Protein 2N0M (pdb70)

Foldseek 3Di:
DALPAQEEEWEDEQVLEIPDQEAEAHLNHAKHKYKYHYQYQFDLLVRKWKKWKFAPVCVVVQLVQQQVCPVWASGDVPCDRTQWMWGIDHHGDMTMIMGGLVVLVPHWMKMFTSHVVSRVPYIHTYHYDD

Structure (mmCIF, N/CA/C/O backbone):
data_2N0M
#
_entry.id   2N0M
#
loop_
_entity.id
_entity.type
_entity.pdbx_description
1 polymer 'Lipid modified azurin protein'
2 non-polymer 'COPPER (I) ION'
#
loop_
_atom_site.group_PDB
_atom_site.id
_atom_site.type_symbol
_atom_site.label_atom_id
_atom_site.label_alt_id
_atom_site.label_comp_id
_atom_site.label_asym_id
_atom_site.label_entity_id
_atom_site.label_seq_id
_atom_site.pdbx_PDB_ins_code
_atom_site.Cartn_x
_atom_site.Cartn_y
_atom_site.Cartn_z
_atom_site.occupancy
_atom_site.B_iso_or_equiv
_atom_site.auth_seq_id
_atom_site.auth_comp_id
_atom_site.auth_asym_id
_atom_site.auth_atom_id
_atom_site.pdbx_PDB_model_num
ATOM 1 N N . ALA A 1 1 ? 16.312 13.477 -3.851 1.00 2.91 1 ALA A N 1
ATOM 2 C CA . ALA A 1 1 ? 16.136 13.382 -2.385 1.00 2.57 1 ALA A CA 1
ATOM 3 C C . ALA A 1 1 ? 16.177 11.926 -1.947 1.00 1.99 1 ALA A C 1
ATOM 4 O O . ALA A 1 1 ? 15.310 11.134 -2.321 1.00 2.38 1 ALA A O 1
ATOM 13 N N . THR A 1 2 ? 17.185 11.574 -1.163 1.00 1.76 2 THR A N 1
ATOM 14 C CA . THR A 1 2 ? 17.358 10.200 -0.723 1.00 1.96 2 THR A CA 1
ATOM 15 C C . THR A 1 2 ? 17.734 10.130 0.756 1.00 1.89 2 THR A C 1
ATOM 16 O O . THR A 1 2 ? 17.293 9.234 1.481 1.00 2.41 2 THR A O 1
ATOM 27 N N . ALA A 1 3 ? 18.535 11.084 1.208 1.00 1.90 3 ALA A N 1
ATOM 28 C CA . ALA A 1 3 ? 19.006 11.093 2.588 1.00 2.01 3 ALA A CA 1
ATOM 29 C C . ALA A 1 3 ? 18.139 11.995 3.460 1.00 1.85 3 ALA A C 1
ATOM 30 O O . ALA A 1 3 ? 18.557 12.425 4.535 1.00 2.22 3 ALA A O 1
ATOM 37 N N . GLY A 1 4 ? 16.930 12.280 2.995 1.00 1.52 4 GLY A N 1
ATOM 38 C CA . GLY A 1 4 ? 16.035 13.132 3.747 1.00 1.51 4 GLY A CA 1
ATOM 39 C C . GLY A 1 4 ? 14.588 12.722 3.591 1.00 1.33 4 GLY A C 1
ATOM 40 O O . GLY A 1 4 ? 13.713 13.571 3.411 1.00 1.56 4 GLY A O 1
ATOM 44 N N . ASN A 1 5 ? 14.331 11.423 3.659 1.00 1.15 5 ASN A N 1
ATOM 45 C CA . ASN A 1 5 ? 12.983 10.904 3.490 1.00 0.97 5 ASN A CA 1
ATOM 46 C C . ASN A 1 5 ? 12.863 9.487 4.044 1.00 0.71 5 ASN A C 1
ATOM 47 O O . ASN A 1 5 ? 13.144 8.504 3.362 1.00 0.69 5 ASN A O 1
ATOM 58 N N . CYS A 1 6 ? 12.455 9.394 5.299 1.00 0.62 6 CYS A N 1
ATOM 59 C CA . CYS A 1 6 ? 12.236 8.104 5.938 1.00 0.41 6 CYS A CA 1
ATOM 60 C C . CYS A 1 6 ? 10.745 7.815 6.033 1.00 0.34 6 CYS A C 1
ATOM 61 O O . CYS A 1 6 ? 10.321 6.802 6.598 1.00 0.34 6 CYS A O 1
ATOM 68 N N . ALA A 1 7 ? 9.953 8.716 5.473 1.00 0.32 7 ALA A N 1
ATOM 69 C CA . ALA A 1 7 ? 8.511 8.575 5.463 1.00 0.27 7 ALA A CA 1
ATOM 70 C C . ALA A 1 7 ? 7.921 9.241 4.230 1.00 0.25 7 ALA A C 1
ATOM 71 O O . ALA A 1 7 ? 8.532 10.137 3.643 1.00 0.31 7 ALA A O 1
ATOM 78 N N . ALA A 1 8 ? 6.744 8.787 3.836 1.00 0.22 8 ALA A N 1
ATOM 79 C CA . ALA A 1 8 ? 6.040 9.351 2.699 1.00 0.22 8 ALA A CA 1
ATOM 80 C C . ALA A 1 8 ? 4.547 9.400 2.983 1.00 0.19 8 ALA A C 1
ATOM 81 O O . ALA A 1 8 ? 4.040 8.645 3.814 1.00 0.20 8 ALA A O 1
ATOM 88 N N . THR A 1 9 ? 3.846 10.287 2.300 1.00 0.23 9 THR A N 1
ATOM 89 C CA . THR A 1 9 ? 2.414 10.427 2.481 1.00 0.23 9 THR A CA 1
ATOM 90 C C . THR A 1 9 ? 1.688 10.320 1.144 1.00 0.23 9 THR A C 1
ATOM 91 O O . THR A 1 9 ? 1.974 11.065 0.205 1.00 0.29 9 THR A O 1
ATOM 102 N N . VAL A 1 10 ? 0.758 9.385 1.068 1.00 0.21 10 VAL A N 1
ATOM 103 C CA . VAL A 1 10 ? -0.018 9.164 -0.138 1.00 0.22 10 VAL A CA 1
ATOM 104 C C . VAL A 1 10 ? -1.465 9.580 0.093 1.00 0.22 10 VAL A C 1
ATOM 105 O O . VAL A 1 10 ? -2.048 9.272 1.131 1.00 0.26 10 VAL A O 1
ATOM 118 N N . GLU A 1 11 ? -2.034 10.286 -0.867 1.00 0.23 11 GLU A N 1
ATOM 119 C CA . GLU A 1 11 ? -3.402 10.760 -0.747 1.00 0.25 11 GLU A CA 1
ATOM 120 C C . GLU A 1 11 ? -4.308 10.018 -1.716 1.00 0.23 11 GLU A C 1
ATOM 121 O O . GLU A 1 11 ? -4.036 9.963 -2.918 1.00 0.29 11 GLU A O 1
ATOM 133 N N . SER A 1 12 ? -5.380 9.454 -1.189 1.00 0.22 12 SER A N 1
ATOM 134 C CA . SER A 1 12 ? -6.347 8.742 -2.001 1.00 0.21 12 SER A CA 1
ATOM 135 C C . SER A 1 12 ? -7.733 9.351 -1.813 1.00 0.20 12 SER A C 1
ATOM 136 O O . SER A 1 12 ? -8.118 9.713 -0.701 1.00 0.23 12 SER A O 1
ATOM 144 N N . ASN A 1 13 ? -8.479 9.479 -2.893 1.00 0.19 13 ASN A N 1
ATOM 145 C CA . ASN A 1 13 ? -9.807 10.069 -2.827 1.00 0.24 13 ASN A CA 1
ATOM 146 C C . ASN A 1 13 ? -10.841 9.099 -3.382 1.00 0.24 13 ASN A C 1
ATOM 147 O O . ASN A 1 13 ? -10.497 8.008 -3.838 1.00 0.19 13 ASN A O 1
ATOM 158 N N . ASP A 1 14 ? -12.106 9.490 -3.343 1.00 0.43 14 ASP A N 1
ATOM 159 C CA . ASP A 1 14 ? -13.179 8.632 -3.830 1.00 0.51 14 ASP A CA 1
ATOM 160 C C . ASP A 1 14 ? -13.459 8.898 -5.301 1.00 0.43 14 ASP A C 1
ATOM 161 O O . ASP A 1 14 ? -14.571 8.685 -5.790 1.00 0.48 14 ASP A O 1
ATOM 170 N N . ASN A 1 15 ? -12.428 9.358 -6.000 1.00 0.45 15 ASN A N 1
ATOM 171 C CA . ASN A 1 15 ? -12.468 9.499 -7.448 1.00 0.48 15 ASN A CA 1
ATOM 172 C C . ASN A 1 15 ? -11.614 8.393 -8.064 1.00 0.41 15 ASN A C 1
ATOM 173 O O . ASN A 1 15 ? -11.331 8.380 -9.261 1.00 0.47 15 ASN A O 1
ATOM 184 N N . MET A 1 16 ? -11.210 7.464 -7.192 1.00 0.36 16 MET A N 1
ATOM 185 C CA . MET A 1 16 ? -10.461 6.265 -7.570 1.00 0.39 16 MET A CA 1
ATOM 186 C C . MET A 1 16 ? -9.085 6.608 -8.129 1.00 0.38 16 MET A C 1
ATOM 187 O O . MET A 1 16 ? -8.794 6.333 -9.295 1.00 0.54 16 MET A O 1
ATOM 201 N N . GLN A 1 17 ? -8.229 7.189 -7.296 1.00 0.28 17 GLN A N 1
ATOM 202 C CA . GLN A 1 17 ? -6.889 7.550 -7.734 1.00 0.33 17 GLN A CA 1
ATOM 203 C C . GLN A 1 17 ? -5.939 7.735 -6.553 1.00 0.28 17 GLN A C 1
ATOM 204 O O . GLN A 1 17 ? -6.368 8.011 -5.427 1.00 0.40 17 GLN A O 1
ATOM 218 N N . PHE A 1 18 ? -4.655 7.561 -6.829 1.00 0.30 18 PHE A N 1
ATOM 219 C CA . PHE A 1 18 ? -3.590 7.899 -5.894 1.00 0.27 18 PHE A CA 1
ATOM 220 C C . PHE A 1 18 ? -2.863 9.137 -6.409 1.00 0.33 18 PHE A C 1
ATOM 221 O O . PHE A 1 18 ? -2.817 9.370 -7.616 1.00 0.44 18 PHE A O 1
ATOM 238 N N . ASN A 1 19 ? -2.288 9.927 -5.504 1.00 0.35 19 ASN A N 1
ATOM 239 C CA . ASN A 1 19 ? -1.564 11.133 -5.907 1.00 0.49 19 ASN A CA 1
ATOM 240 C C . ASN A 1 19 ? -0.147 10.802 -6.361 1.00 0.36 19 ASN A C 1
ATOM 241 O O . ASN A 1 19 ? 0.639 11.696 -6.675 1.00 0.45 19 ASN A O 1
ATOM 252 N N . THR A 1 20 ? 0.179 9.519 -6.381 1.00 0.36 20 THR A N 1
ATOM 253 C CA . THR A 1 20 ? 1.471 9.066 -6.855 1.00 0.33 20 THR A CA 1
ATOM 254 C C . THR A 1 20 ? 1.382 7.609 -7.294 1.00 0.24 20 THR A C 1
ATOM 255 O O . THR A 1 20 ? 0.658 6.813 -6.694 1.00 0.32 20 THR A O 1
ATOM 266 N N . LYS A 1 21 ? 2.094 7.273 -8.357 1.00 0.23 21 LYS A N 1
ATOM 267 C CA . LYS A 1 21 ? 2.103 5.911 -8.864 1.00 0.31 21 LYS A CA 1
ATOM 268 C C . LYS A 1 21 ? 3.500 5.316 -8.705 1.00 0.23 21 LYS A C 1
ATOM 269 O O . LYS A 1 21 ? 3.776 4.196 -9.141 1.00 0.28 21 LYS A O 1
ATOM 288 N N . ASP A 1 22 ? 4.376 6.083 -8.068 1.00 0.20 22 ASP A N 1
ATOM 289 C CA . ASP A 1 22 ? 5.762 5.674 -7.858 1.00 0.22 22 ASP A CA 1
ATOM 290 C C . ASP A 1 22 ? 6.215 6.035 -6.450 1.00 0.20 22 ASP A C 1
ATOM 291 O O . ASP A 1 22 ? 6.102 7.187 -6.030 1.00 0.24 22 ASP A O 1
ATOM 300 N N . ILE A 1 23 ? 6.702 5.047 -5.716 1.00 0.19 23 ILE A N 1
ATOM 301 C CA . ILE A 1 23 ? 7.253 5.278 -4.391 1.00 0.21 23 ILE A CA 1
ATOM 302 C C . ILE A 1 23 ? 8.662 4.719 -4.316 1.00 0.27 23 ILE A C 1
ATOM 303 O O . ILE A 1 23 ? 8.890 3.531 -4.544 1.00 0.32 23 ILE A O 1
ATOM 319 N N . GLN A 1 24 ? 9.606 5.586 -4.018 1.00 0.34 24 GLN A N 1
ATOM 320 C CA . GLN A 1 24 ? 10.999 5.197 -3.961 1.00 0.41 24 GLN A CA 1
ATOM 321 C C . GLN A 1 24 ? 11.476 5.153 -2.522 1.00 0.35 24 GLN A C 1
ATOM 322 O O . GLN A 1 24 ? 11.531 6.177 -1.837 1.00 0.39 24 GLN A O 1
ATOM 336 N N . VAL A 1 25 ? 11.808 3.960 -2.072 1.00 0.31 25 VAL A N 1
ATOM 337 C CA . VAL A 1 25 ? 12.223 3.747 -0.700 1.00 0.25 25 VAL A CA 1
ATOM 338 C C . VAL A 1 25 ? 13.736 3.813 -0.593 1.00 0.26 25 VAL A C 1
ATOM 339 O O . VAL A 1 25 ? 14.452 3.104 -1.300 1.00 0.30 25 VAL A O 1
ATOM 352 N N . SER A 1 26 ? 14.211 4.675 0.283 1.00 0.27 26 SER A N 1
ATOM 353 C CA . SER A 1 26 ? 15.633 4.876 0.460 1.00 0.29 26 SER A CA 1
ATOM 354 C C . SER A 1 26 ? 16.225 3.795 1.356 1.00 0.26 26 SER A C 1
ATOM 355 O O . SER A 1 26 ? 15.727 3.542 2.455 1.00 0.25 26 SER A O 1
ATOM 363 N N . LYS A 1 27 ? 17.292 3.165 0.880 1.00 0.32 27 LYS A N 1
ATOM 364 C CA . LYS A 1 27 ? 18.002 2.162 1.663 1.00 0.36 27 LYS A CA 1
ATOM 365 C C . LYS A 1 27 ? 18.859 2.829 2.738 1.00 0.42 27 LYS A C 1
ATOM 366 O O . LYS A 1 27 ? 19.517 2.157 3.530 1.00 0.54 27 LYS A O 1
ATOM 385 N N . ALA A 1 28 ? 18.844 4.158 2.753 1.00 0.44 28 ALA A N 1
ATOM 386 C CA . ALA A 1 28 ? 19.542 4.924 3.776 1.00 0.53 28 ALA A CA 1
ATOM 387 C C . ALA A 1 28 ? 18.716 4.974 5.052 1.00 0.49 28 ALA A C 1
ATOM 388 O O . ALA A 1 28 ? 19.162 5.482 6.081 1.00 0.63 28 ALA A O 1
ATOM 395 N N . CYS A 1 29 ? 17.509 4.441 4.972 1.00 0.37 29 CYS A N 1
ATOM 396 C CA . CYS A 1 29 ? 16.598 4.427 6.100 1.00 0.40 29 CYS A CA 1
ATOM 397 C C . CYS A 1 29 ? 16.544 3.036 6.713 1.00 0.40 29 CYS A C 1
ATOM 398 O O . CYS A 1 29 ? 16.553 2.030 5.999 1.00 0.40 29 CYS A O 1
ATOM 405 N N . LYS A 1 30 ? 16.507 2.984 8.039 1.00 0.49 30 LYS A N 1
ATOM 406 C CA . LYS A 1 30 ? 16.361 1.722 8.749 1.00 0.59 30 LYS A CA 1
ATOM 407 C C . LYS A 1 30 ? 14.958 1.178 8.534 1.00 0.51 30 LYS A C 1
ATOM 408 O O . LYS A 1 30 ? 14.770 0.000 8.235 1.00 0.52 30 LYS A O 1
ATOM 427 N N . GLU A 1 31 ? 13.980 2.057 8.683 1.00 0.51 31 GLU A N 1
ATOM 428 C CA . GLU A 1 31 ? 12.590 1.727 8.438 1.00 0.52 31 GLU A CA 1
ATOM 429 C C . GLU A 1 31 ? 11.938 2.861 7.659 1.00 0.42 31 GLU A C 1
ATOM 430 O O . GLU A 1 31 ? 12.344 4.019 7.780 1.00 0.44 31 GLU A O 1
ATOM 442 N N . PHE A 1 32 ? 10.952 2.533 6.846 1.00 0.36 32 PHE A N 1
ATOM 443 C CA . PHE A 1 32 ? 10.279 3.533 6.039 1.00 0.30 32 PHE A CA 1
ATOM 444 C C . PHE A 1 32 ? 8.795 3.561 6.377 1.00 0.25 32 PHE A C 1
ATOM 445 O O . PHE A 1 32 ? 8.133 2.520 6.384 1.00 0.29 32 PHE A O 1
ATOM 462 N N . THR A 1 33 ? 8.284 4.745 6.672 1.00 0.21 33 THR A N 1
ATOM 463 C CA . THR A 1 33 ? 6.888 4.904 7.040 1.00 0.19 33 THR A CA 1
ATOM 464 C C . THR A 1 33 ? 6.086 5.474 5.879 1.00 0.17 33 THR A C 1
ATOM 465 O O . THR A 1 33 ? 6.502 6.434 5.237 1.00 0.26 33 THR A O 1
ATOM 476 N N . ILE A 1 34 ? 4.946 4.874 5.603 1.00 0.16 34 ILE A N 1
ATOM 477 C CA . ILE A 1 34 ? 4.051 5.391 4.586 1.00 0.17 34 ILE A CA 1
ATOM 478 C C . ILE A 1 34 ? 2.698 5.704 5.200 1.00 0.17 34 ILE A C 1
ATOM 479 O O . ILE A 1 34 ? 2.048 4.826 5.769 1.00 0.21 34 ILE A O 1
ATOM 495 N N . THR A 1 35 ? 2.293 6.957 5.101 1.00 0.18 35 THR A N 1
ATOM 496 C CA . THR A 1 35 ? 1.025 7.393 5.648 1.00 0.19 35 THR A CA 1
ATOM 497 C C . THR A 1 35 ? 0.021 7.640 4.526 1.00 0.17 35 THR A C 1
ATOM 498 O O . THR A 1 35 ? 0.295 8.390 3.589 1.00 0.20 35 THR A O 1
ATOM 509 N N . LEU A 1 36 ? -1.126 6.993 4.617 1.00 0.16 36 LEU A N 1
ATOM 510 C CA . LEU A 1 36 ? -2.172 7.137 3.620 1.00 0.14 36 LEU A CA 1
ATOM 511 C C . LEU A 1 36 ? -3.279 8.029 4.159 1.00 0.17 36 LEU A C 1
ATOM 512 O O . LEU A 1 36 ? -3.780 7.805 5.261 1.00 0.20 36 LEU A O 1
ATOM 528 N N . LYS A 1 37 ? -3.651 9.036 3.389 1.00 0.21 37 LYS A N 1
ATOM 529 C CA . LYS A 1 37 ? -4.700 9.957 3.796 1.00 0.27 37 LYS A CA 1
ATOM 530 C C . LYS A 1 37 ? -5.822 9.952 2.762 1.00 0.20 37 LYS A C 1
ATOM 531 O O . LYS A 1 37 ? -5.621 10.330 1.609 1.00 0.22 37 LYS A O 1
ATOM 550 N N . HIS A 1 38 ? -6.996 9.501 3.175 1.00 0.18 38 HIS A N 1
ATOM 551 C CA . HIS A 1 38 ? -8.138 9.422 2.274 1.00 0.16 38 HIS A CA 1
ATOM 552 C C . HIS A 1 38 ? -8.899 10.743 2.284 1.00 0.23 38 HIS A C 1
ATOM 553 O O . HIS A 1 38 ? -9.797 10.957 3.101 1.00 0.29 38 HIS A O 1
ATOM 568 N N . THR A 1 39 ? -8.535 11.617 1.360 1.00 0.30 39 THR A N 1
ATOM 569 C CA . THR A 1 39 ? -9.137 12.932 1.257 1.00 0.44 39 THR A CA 1
ATOM 570 C C . THR A 1 39 ? -10.422 12.879 0.433 1.00 0.55 39 THR A C 1
ATOM 571 O O . THR A 1 39 ? -10.444 13.244 -0.745 1.00 1.42 39 THR A O 1
ATOM 582 N N . GLY A 1 40 ? -11.481 12.395 1.057 1.00 0.61 40 GLY A N 1
ATOM 583 C CA . GLY A 1 40 ? -12.764 12.308 0.394 1.00 0.56 40 GLY A CA 1
ATOM 584 C C . GLY A 1 40 ? -13.909 12.388 1.379 1.00 0.66 40 GLY A C 1
ATOM 585 O O . GLY A 1 40 ? -13.720 12.806 2.523 1.00 1.16 40 GLY A O 1
ATOM 589 N N . THR A 1 41 ? -15.089 11.971 0.953 1.00 0.46 41 THR A N 1
ATOM 590 C CA . THR A 1 41 ? -16.271 12.055 1.799 1.00 0.53 41 THR A CA 1
ATOM 591 C C . THR A 1 41 ? -16.976 10.704 1.906 1.00 0.46 41 THR A C 1
ATOM 592 O O . THR A 1 41 ? -18.009 10.583 2.566 1.00 0.75 41 THR A O 1
ATOM 603 N N . GLN A 1 42 ? -16.414 9.688 1.270 1.00 0.41 42 GLN A N 1
ATOM 604 C CA . GLN A 1 42 ? -17.039 8.374 1.251 1.00 0.35 42 GLN A CA 1
ATOM 605 C C . GLN A 1 42 ? -16.471 7.468 2.338 1.00 0.29 42 GLN A C 1
ATOM 606 O O . GLN A 1 42 ? -15.256 7.394 2.531 1.00 0.31 42 GLN A O 1
ATOM 620 N N . PRO A 1 43 ? -17.364 6.768 3.058 1.00 0.32 43 PRO A N 1
ATOM 621 C CA . PRO A 1 43 ? -16.988 5.871 4.158 1.00 0.35 43 PRO A CA 1
ATOM 622 C C . PRO A 1 43 ? -16.317 4.595 3.652 1.00 0.31 43 PRO A C 1
ATOM 623 O O . PRO A 1 43 ? -16.483 4.204 2.492 1.00 0.29 43 PRO A O 1
ATOM 634 N N . LYS A 1 44 ? -15.571 3.946 4.550 1.00 0.33 44 LYS A N 1
ATOM 635 C CA . LYS A 1 44 ? -14.678 2.841 4.192 1.00 0.34 44 LYS A CA 1
ATOM 636 C C . LYS A 1 44 ? -15.420 1.648 3.597 1.00 0.36 44 LYS A C 1
ATOM 637 O O . LYS A 1 44 ? -14.832 0.858 2.862 1.00 0.44 44 LYS A O 1
ATOM 656 N N . ALA A 1 45 ? -16.697 1.514 3.920 1.00 0.40 45 ALA A N 1
ATOM 657 C CA . ALA A 1 45 ? -17.495 0.402 3.421 1.00 0.46 45 ALA A CA 1
ATOM 658 C C . ALA A 1 45 ? -18.006 0.667 2.007 1.00 0.48 45 ALA A C 1
ATOM 659 O O . ALA A 1 45 ? -18.391 -0.257 1.292 1.00 0.58 45 ALA A O 1
ATOM 666 N N . SER A 1 46 ? -18.004 1.929 1.605 1.00 0.49 46 SER A N 1
ATOM 667 C CA . SER A 1 46 ? -18.488 2.303 0.286 1.00 0.63 46 SER A CA 1
ATOM 668 C C . SER A 1 46 ? -17.313 2.568 -0.645 1.00 0.47 46 SER A C 1
ATOM 669 O O . SER A 1 46 ? -17.292 2.109 -1.787 1.00 0.61 46 SER A O 1
ATOM 677 N N . MET A 1 47 ? -16.331 3.302 -0.146 1.00 0.27 47 MET A N 1
ATOM 678 C CA . MET A 1 47 ? -15.132 3.600 -0.910 1.00 0.21 47 MET A CA 1
ATOM 679 C C . MET A 1 47 ? -13.933 3.640 0.025 1.00 0.17 47 MET A C 1
ATOM 680 O O . MET A 1 47 ? -13.422 4.713 0.367 1.00 0.19 47 MET A O 1
ATOM 694 N N . GLY A 1 48 ? -13.517 2.465 0.462 1.00 0.14 48 GLY A N 1
ATOM 695 C CA . GLY A 1 48 ? -12.382 2.366 1.345 1.00 0.12 48 GLY A CA 1
ATOM 696 C C . GLY A 1 48 ? -11.102 2.129 0.586 1.00 0.11 48 GLY A C 1
ATOM 697 O O . GLY A 1 48 ? -11.104 1.545 -0.502 1.00 0.13 48 GLY A O 1
ATOM 701 N N . HIS A 1 49 ? -9.999 2.605 1.137 1.00 0.11 49 HIS A N 1
ATOM 702 C CA . HIS A 1 49 ? -8.705 2.427 0.491 1.00 0.11 49 HIS A CA 1
ATOM 703 C C . HIS A 1 49 ? -7.674 1.937 1.488 1.00 0.12 49 HIS A C 1
ATOM 704 O O . HIS A 1 49 ? -7.751 2.250 2.680 1.00 0.15 49 HIS A O 1
ATOM 718 N N . ASN A 1 50 ? -6.725 1.164 0.995 1.00 0.12 50 ASN A N 1
ATOM 719 C CA . ASN A 1 50 ? -5.565 0.772 1.771 1.00 0.19 50 ASN A CA 1
ATOM 720 C C . ASN A 1 50 ? -4.339 0.774 0.865 1.00 0.24 50 ASN A C 1
ATOM 721 O O . ASN A 1 50 ? -4.466 0.867 -0.354 1.00 0.43 50 ASN A O 1
ATOM 732 N N . LEU A 1 51 ? -3.162 0.711 1.451 1.00 0.17 51 LEU A N 1
ATOM 733 C CA . LEU A 1 51 ? -1.944 0.646 0.671 1.00 0.17 51 LEU A CA 1
ATOM 734 C C . LEU A 1 51 ? -1.123 -0.552 1.117 1.00 0.17 51 LEU A C 1
ATOM 735 O O . LEU A 1 51 ? -0.613 -0.597 2.238 1.00 0.20 51 LEU A O 1
ATOM 751 N N . VAL A 1 52 ? -1.040 -1.539 0.245 1.00 0.17 52 VAL A N 1
ATOM 752 C CA . VAL A 1 52 ? -0.306 -2.757 0.526 1.00 0.20 52 VAL A CA 1
ATOM 753 C C . VAL A 1 52 ? 0.928 -2.851 -0.359 1.00 0.22 52 VAL A C 1
ATOM 754 O O . VAL A 1 52 ? 0.844 -2.672 -1.573 1.00 0.30 52 VAL A O 1
ATOM 767 N N . ILE A 1 53 ? 2.070 -3.117 0.259 1.00 0.21 53 ILE A N 1
ATOM 768 C CA . ILE A 1 53 ? 3.314 -3.284 -0.472 1.00 0.23 53 ILE A CA 1
ATOM 769 C C . ILE A 1 53 ? 3.747 -4.737 -0.439 1.00 0.19 53 ILE A C 1
ATOM 770 O O . ILE A 1 53 ? 3.926 -5.322 0.634 1.00 0.20 53 ILE A O 1
ATOM 786 N N . ALA A 1 54 ? 3.903 -5.315 -1.615 1.00 0.22 54 ALA A N 1
ATOM 787 C CA . ALA A 1 54 ? 4.283 -6.704 -1.731 1.00 0.27 54 ALA A CA 1
ATOM 788 C C . ALA A 1 54 ? 5.137 -6.932 -2.963 1.00 0.31 54 ALA A C 1
ATOM 789 O O . ALA A 1 54 ? 5.226 -6.072 -3.844 1.00 0.30 54 ALA A O 1
ATOM 796 N N . LYS A 1 55 ? 5.776 -8.088 -3.000 1.00 0.43 55 LYS A N 1
ATOM 797 C CA . LYS A 1 55 ? 6.594 -8.487 -4.129 1.00 0.52 55 LYS A CA 1
ATOM 798 C C . LYS A 1 55 ? 5.695 -8.762 -5.330 1.00 0.53 55 LYS A C 1
ATOM 799 O O . LYS A 1 55 ? 4.749 -9.537 -5.242 1.00 0.64 55 LYS A O 1
ATOM 818 N N . ALA A 1 56 ? 6.006 -8.097 -6.446 1.00 0.49 56 ALA A N 1
ATOM 819 C CA . ALA A 1 56 ? 5.154 -8.093 -7.635 1.00 0.52 56 ALA A CA 1
ATOM 820 C C . ALA A 1 56 ? 4.880 -9.496 -8.152 1.00 0.61 56 ALA A C 1
ATOM 821 O O . ALA A 1 56 ? 3.783 -9.785 -8.633 1.00 0.77 56 ALA A O 1
ATOM 828 N N . GLU A 1 57 ? 5.882 -10.356 -8.053 1.00 0.65 57 GLU A N 1
ATOM 829 C CA . GLU A 1 57 ? 5.759 -11.746 -8.471 1.00 0.79 57 GLU A CA 1
ATOM 830 C C . GLU A 1 57 ? 4.708 -12.478 -7.632 1.00 0.71 57 GLU A C 1
ATOM 831 O O . GLU A 1 57 ? 4.096 -13.444 -8.085 1.00 0.77 57 GLU A O 1
ATOM 843 N N . ASP A 1 58 ? 4.479 -11.983 -6.426 1.00 0.66 58 ASP A N 1
ATOM 844 C CA . ASP A 1 58 ? 3.552 -12.610 -5.491 1.00 0.71 58 ASP A CA 1
ATOM 845 C C . ASP A 1 58 ? 2.310 -11.753 -5.303 1.00 0.65 58 ASP A C 1
ATOM 846 O O . ASP A 1 58 ? 1.437 -12.080 -4.497 1.00 0.65 58 ASP A O 1
ATOM 855 N N . MET A 1 59 ? 2.228 -10.668 -6.066 1.00 0.64 59 MET A N 1
ATOM 856 C CA . MET A 1 59 ? 1.175 -9.671 -5.884 1.00 0.64 59 MET A CA 1
ATOM 857 C C . MET A 1 59 ? -0.206 -10.287 -6.081 1.00 0.60 59 MET A C 1
ATOM 858 O O . MET A 1 59 ? -1.165 -9.905 -5.410 1.00 0.57 59 MET A O 1
ATOM 872 N N . ASP A 1 60 ? -0.296 -11.250 -6.991 1.00 0.65 60 ASP A N 1
ATOM 873 C CA . ASP A 1 60 ? -1.558 -11.930 -7.263 1.00 0.72 60 ASP A CA 1
ATOM 874 C C . ASP A 1 60 ? -2.070 -12.645 -6.019 1.00 0.67 60 ASP A C 1
ATOM 875 O O . ASP A 1 60 ? -3.252 -12.549 -5.677 1.00 0.70 60 ASP A O 1
ATOM 884 N N . GLY A 1 61 ? -1.165 -13.337 -5.335 1.00 0.65 61 GLY A N 1
ATOM 885 C CA . GLY A 1 61 ? -1.530 -14.045 -4.124 1.00 0.66 61 GLY A CA 1
ATOM 886 C C . GLY A 1 61 ? -1.907 -13.092 -3.014 1.00 0.59 61 GLY A C 1
ATOM 887 O O . GLY A 1 61 ? -2.705 -13.422 -2.138 1.00 0.63 61 GLY A O 1
ATOM 891 N N . VAL A 1 62 ? -1.334 -11.900 -3.062 1.00 0.52 62 VAL A N 1
ATOM 892 C CA . VAL A 1 62 ? -1.626 -10.865 -2.086 1.00 0.48 62 VAL A CA 1
ATOM 893 C C . VAL A 1 62 ? -3.061 -10.368 -2.241 1.00 0.45 62 VAL A C 1
ATOM 894 O O . VAL A 1 62 ? -3.812 -10.308 -1.268 1.00 0.46 62 VAL A O 1
ATOM 907 N N . PHE A 1 63 ? -3.445 -10.029 -3.469 1.00 0.45 63 PHE A N 1
ATOM 908 C CA . PHE A 1 63 ? -4.818 -9.603 -3.744 1.00 0.45 63 PHE A CA 1
ATOM 909 C C . PHE A 1 63 ? -5.799 -10.722 -3.424 1.00 0.49 63 PHE A C 1
ATOM 910 O O . PHE A 1 63 ? -6.844 -10.493 -2.817 1.00 0.53 63 PHE A O 1
ATOM 927 N N . LYS A 1 64 ? -5.440 -11.935 -3.823 1.00 0.51 64 LYS A N 1
ATOM 928 C CA . LYS A 1 64 ? -6.295 -13.096 -3.632 1.00 0.57 64 LYS A CA 1
ATOM 929 C C . LYS A 1 64 ? -6.560 -13.336 -2.151 1.00 0.57 64 LYS A C 1
ATOM 930 O O . LYS A 1 64 ? -7.704 -13.514 -1.735 1.00 0.61 64 LYS A O 1
ATOM 949 N N . ASP A 1 65 ? -5.501 -13.316 -1.355 1.00 0.58 65 ASP A N 1
ATOM 950 C CA . ASP A 1 65 ? -5.620 -13.561 0.078 1.00 0.62 65 ASP A CA 1
ATOM 951 C C . ASP A 1 65 ? -6.262 -12.361 0.773 1.00 0.54 65 ASP A C 1
ATOM 952 O O . ASP A 1 65 ? -6.884 -12.495 1.826 1.00 0.59 65 ASP A O 1
ATOM 961 N N . GLY A 1 66 ? -6.126 -11.192 0.159 1.00 0.50 66 GLY A N 1
ATOM 962 C CA . GLY A 1 66 ? -6.736 -9.990 0.697 1.00 0.47 66 GLY A CA 1
ATOM 963 C C . GLY A 1 66 ? -8.251 -10.037 0.631 1.00 0.43 66 GLY A C 1
ATOM 964 O O . GLY A 1 66 ? -8.934 -9.647 1.577 1.00 0.40 66 GLY A O 1
ATOM 968 N N . VAL A 1 67 ? -8.774 -10.537 -0.485 1.00 0.49 67 VAL A N 1
ATOM 969 C CA . VAL A 1 67 ? -10.218 -10.645 -0.685 1.00 0.52 67 VAL A CA 1
ATOM 970 C C . VAL A 1 67 ? -10.837 -11.602 0.333 1.00 0.52 67 VAL A C 1
ATOM 971 O O . VAL A 1 67 ? -11.965 -11.402 0.790 1.00 0.59 67 VAL A O 1
ATOM 984 N N . GLY A 1 68 ? -10.084 -12.632 0.698 1.00 0.50 68 GLY A N 1
ATOM 985 C CA . GLY A 1 68 ? -10.560 -13.590 1.679 1.00 0.53 68 GLY A CA 1
ATOM 986 C C . GLY A 1 68 ? -10.520 -13.039 3.091 1.00 0.43 68 GLY A C 1
ATOM 987 O O . GLY A 1 68 ? -11.107 -13.612 4.008 1.00 0.51 68 GLY A O 1
ATOM 991 N N . ALA A 1 69 ? -9.837 -11.917 3.266 1.00 0.38 69 ALA A N 1
ATOM 992 C CA . ALA A 1 69 ? -9.708 -11.292 4.573 1.00 0.32 69 ALA A CA 1
ATOM 993 C C . ALA A 1 69 ? -10.564 -10.034 4.653 1.00 0.29 69 ALA A C 1
ATOM 994 O O . ALA A 1 69 ? -10.106 -8.980 5.099 1.00 0.31 69 ALA A O 1
ATOM 1001 N N . ALA A 1 70 ? -11.813 -10.159 4.226 1.00 0.33 70 ALA A N 1
ATOM 1002 C CA . ALA A 1 70 ? -12.739 -9.032 4.182 1.00 0.41 70 ALA A CA 1
ATOM 1003 C C . ALA A 1 70 ? -12.947 -8.421 5.563 1.00 0.50 70 ALA A C 1
ATOM 1004 O O . ALA A 1 70 ? -13.070 -7.205 5.698 1.00 0.62 70 ALA A O 1
ATOM 1011 N N . ASP A 1 71 ? -12.960 -9.268 6.583 1.00 0.53 71 ASP A N 1
ATOM 1012 C CA . ASP A 1 71 ? -13.208 -8.820 7.950 1.00 0.70 71 ASP A CA 1
ATOM 1013 C C . ASP A 1 71 ? -12.038 -8.012 8.492 1.00 0.64 71 ASP A C 1
ATOM 1014 O O . ASP A 1 71 ? -12.197 -7.222 9.423 1.00 0.84 71 ASP A O 1
ATOM 1023 N N . THR A 1 72 ? -10.865 -8.203 7.913 1.00 0.48 72 THR A N 1
ATOM 1024 C CA . THR A 1 72 ? -9.679 -7.523 8.387 1.00 0.53 72 THR A CA 1
ATOM 1025 C C . THR A 1 72 ? -9.182 -6.503 7.374 1.00 0.65 72 THR A C 1
ATOM 1026 O O . THR A 1 72 ? -8.009 -6.494 7.018 1.00 1.42 72 THR A O 1
ATOM 1037 N N . ASP A 1 73 ? -10.100 -5.666 6.892 1.00 0.59 73 ASP A N 1
ATOM 1038 C CA . ASP 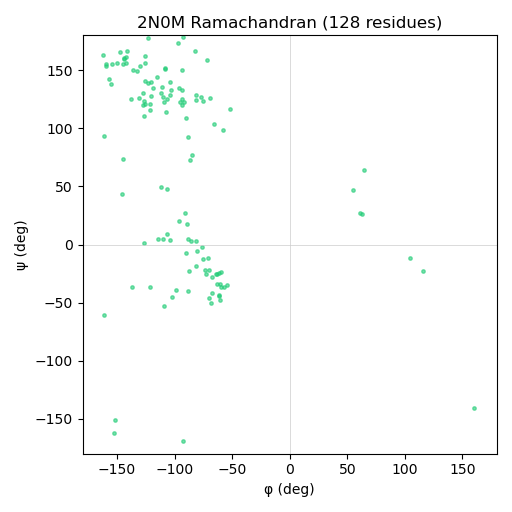A 1 73 ? -9.751 -4.530 6.034 1.00 0.55 73 ASP A CA 1
ATOM 1039 C C . ASP A 1 73 ? -9.078 -4.982 4.738 1.00 0.43 73 ASP A C 1
ATOM 1040 O O . ASP A 1 73 ? -8.297 -4.238 4.140 1.00 0.47 73 ASP A O 1
ATOM 1049 N N . TYR A 1 74 ? -9.397 -6.208 4.320 1.00 0.33 74 TYR A N 1
ATOM 1050 C CA . TYR A 1 74 ? -8.845 -6.810 3.103 1.00 0.28 74 TYR A CA 1
ATOM 1051 C C . TYR A 1 74 ? -7.331 -6.973 3.192 1.00 0.35 74 TYR A C 1
ATOM 1052 O O . TYR A 1 74 ? -6.633 -6.994 2.175 1.00 0.37 74 TYR A O 1
ATOM 1070 N N . VAL A 1 75 ? -6.831 -7.081 4.412 1.00 0.45 75 VAL A N 1
ATOM 1071 C CA . VAL A 1 75 ? -5.435 -7.402 4.638 1.00 0.57 75 VAL A CA 1
ATOM 1072 C C . VAL A 1 75 ? -5.347 -8.596 5.579 1.00 0.62 75 VAL A C 1
ATOM 1073 O O . VAL A 1 75 ? -6.008 -8.635 6.617 1.00 0.66 75 VAL A O 1
ATOM 1086 N N . LYS A 1 76 ? -4.567 -9.588 5.200 1.00 0.76 76 LYS A N 1
ATOM 1087 C CA . LYS A 1 76 ? -4.476 -10.809 5.981 1.00 0.89 76 LYS A CA 1
ATOM 1088 C C . LYS A 1 76 ? -3.278 -10.740 6.920 1.00 0.94 76 LYS A C 1
ATOM 1089 O O . LYS A 1 76 ? -2.151 -10.519 6.473 1.00 0.85 76 LYS A O 1
ATOM 1108 N N . PRO A 1 77 ? -3.515 -10.885 8.237 1.00 1.21 77 PRO A N 1
ATOM 1109 C CA . PRO A 1 77 ? -2.440 -10.960 9.235 1.00 1.37 77 PRO A CA 1
ATOM 1110 C C . PRO A 1 77 ? -1.485 -12.112 8.934 1.00 1.27 77 PRO A C 1
ATOM 1111 O O . PRO A 1 77 ? -1.764 -13.271 9.254 1.00 1.73 77 PRO A O 1
ATOM 1122 N N . ASP A 1 78 ? -0.367 -11.787 8.305 1.00 1.23 78 ASP A N 1
ATOM 1123 C CA . ASP A 1 78 ? 0.561 -12.797 7.814 1.00 1.22 78 ASP A CA 1
ATOM 1124 C C . ASP A 1 78 ? 1.916 -12.160 7.563 1.00 0.97 78 ASP A C 1
ATOM 1125 O O . ASP A 1 78 ? 2.911 -12.539 8.181 1.00 1.45 78 ASP A O 1
ATOM 1134 N N . ASP A 1 79 ? 1.935 -11.186 6.659 1.00 0.95 79 ASP A N 1
ATOM 1135 C CA . ASP A 1 79 ? 3.132 -10.384 6.386 1.00 1.45 79 ASP A CA 1
ATOM 1136 C C . ASP A 1 79 ? 4.339 -11.253 6.027 1.00 1.04 79 ASP A C 1
ATOM 1137 O O . ASP A 1 79 ? 5.436 -11.070 6.561 1.00 1.19 79 ASP A O 1
ATOM 1146 N N . ALA A 1 80 ? 4.128 -12.207 5.133 1.00 0.88 80 ALA A N 1
ATOM 1147 C CA . ALA A 1 80 ? 5.223 -13.010 4.606 1.00 0.73 80 ALA A CA 1
ATOM 1148 C C . ALA A 1 80 ? 5.485 -12.650 3.147 1.00 0.65 80 ALA A C 1
ATOM 1149 O O . ALA A 1 80 ? 6.609 -12.326 2.773 1.00 0.82 80 ALA A O 1
ATOM 1156 N N . ARG A 1 81 ? 4.438 -12.696 2.330 1.00 0.61 81 ARG A N 1
ATOM 1157 C CA . ARG A 1 81 ? 4.539 -12.264 0.938 1.00 0.73 81 ARG A CA 1
ATOM 1158 C C . ARG A 1 81 ? 4.277 -10.767 0.877 1.00 0.72 81 ARG A C 1
ATOM 1159 O O . ARG A 1 81 ? 4.692 -10.072 -0.053 1.00 0.96 81 ARG A O 1
ATOM 1180 N N . VAL A 1 82 ? 3.574 -10.291 1.895 1.00 0.60 82 VAL A N 1
ATOM 1181 C CA . VAL A 1 82 ? 3.290 -8.880 2.063 1.00 0.62 82 VAL A CA 1
ATOM 1182 C C . VAL A 1 82 ? 4.346 -8.252 2.962 1.00 0.58 82 VAL A C 1
ATOM 1183 O O . VAL A 1 82 ? 4.683 -8.800 4.012 1.00 0.74 82 VAL A O 1
ATOM 1196 N N . VAL A 1 83 ? 4.877 -7.117 2.543 1.00 0.42 83 VAL A N 1
ATOM 1197 C CA . VAL A 1 83 ? 5.895 -6.420 3.311 1.00 0.42 83 VAL A CA 1
ATOM 1198 C C . VAL A 1 83 ? 5.252 -5.464 4.305 1.00 0.38 83 VAL A C 1
ATOM 1199 O O . VAL A 1 83 ? 5.697 -5.350 5.446 1.00 0.43 83 VAL A O 1
ATOM 1212 N N . ALA A 1 84 ? 4.200 -4.790 3.870 1.00 0.35 84 ALA A N 1
ATOM 1213 C CA . ALA A 1 84 ? 3.501 -3.838 4.716 1.00 0.34 84 ALA A CA 1
ATOM 1214 C C . ALA A 1 84 ? 2.095 -3.588 4.197 1.00 0.31 84 ALA A C 1
ATOM 1215 O O . ALA A 1 84 ? 1.831 -3.742 3.003 1.00 0.31 84 ALA A O 1
ATOM 1222 N N . HIS A 1 85 ? 1.195 -3.213 5.095 1.00 0.30 85 HIS A N 1
ATOM 1223 C CA . HIS A 1 85 ? -0.197 -2.977 4.736 1.00 0.28 85 HIS A CA 1
ATOM 1224 C C . HIS A 1 85 ? -0.858 -2.012 5.710 1.00 0.28 85 HIS A C 1
ATOM 1225 O O . HIS A 1 85 ? -0.647 -2.093 6.920 1.00 0.36 85 HIS A O 1
ATOM 1240 N N . THR A 1 86 ? -1.647 -1.094 5.176 1.00 0.25 86 THR A N 1
ATOM 1241 C CA . THR A 1 86 ? -2.449 -0.208 6.000 1.00 0.27 86 THR A CA 1
ATOM 1242 C C . THR A 1 86 ? -3.834 -0.816 6.199 1.00 0.31 86 THR A C 1
ATOM 1243 O O . THR A 1 86 ? -4.125 -1.892 5.670 1.00 0.50 86 THR A O 1
ATOM 1254 N N . LYS A 1 87 ? -4.680 -0.138 6.955 1.00 0.29 87 LYS A N 1
ATOM 1255 C CA . LYS A 1 87 ? -6.063 -0.560 7.116 1.00 0.32 87 LYS A CA 1
ATOM 1256 C C . LYS A 1 87 ? -6.949 0.222 6.156 1.00 0.29 87 LYS A C 1
ATOM 1257 O O . LYS A 1 87 ? -6.477 1.142 5.482 1.00 0.35 87 LYS A O 1
ATOM 1276 N N . LEU A 1 88 ? -8.224 -0.141 6.094 1.00 0.30 88 LEU A N 1
ATOM 1277 C CA . LEU A 1 88 ? -9.172 0.568 5.251 1.00 0.37 88 LEU A CA 1
ATOM 1278 C C . LEU A 1 88 ? -9.568 1.865 5.923 1.00 0.36 88 LEU A C 1
ATOM 1279 O O . LEU A 1 88 ? -9.979 1.873 7.084 1.00 0.50 88 LEU A O 1
ATOM 1295 N N . ILE A 1 89 ? -9.434 2.956 5.204 1.00 0.31 89 ILE A N 1
ATOM 1296 C CA . ILE A 1 89 ? -9.768 4.258 5.749 1.00 0.31 89 ILE A CA 1
ATOM 1297 C C . ILE A 1 89 ? -10.860 4.936 4.939 1.00 0.33 89 ILE A C 1
ATOM 1298 O O . ILE A 1 89 ? -10.885 4.851 3.708 1.00 0.35 89 ILE A O 1
ATOM 1314 N N . GLY A 1 90 ? -11.778 5.581 5.648 1.00 0.34 90 GLY A N 1
ATOM 1315 C CA . GLY A 1 90 ? -12.842 6.324 5.006 1.00 0.37 90 GLY A CA 1
ATOM 1316 C C . GLY A 1 90 ? -12.487 7.784 4.817 1.00 0.51 90 GLY A C 1
ATOM 1317 O O . GLY A 1 90 ? -11.333 8.176 5.000 1.00 0.79 90 GLY A O 1
ATOM 1321 N N . GLY A 1 91 ? -13.477 8.585 4.450 1.00 0.60 91 GLY A N 1
ATOM 1322 C CA . GLY A 1 91 ? -13.243 9.988 4.164 1.00 0.81 91 GLY A CA 1
ATOM 1323 C C . GLY A 1 91 ? -12.818 10.775 5.387 1.00 0.57 91 GLY A C 1
ATOM 1324 O O . GLY A 1 91 ? -13.639 11.091 6.247 1.00 0.70 91 GLY A O 1
ATOM 1328 N N . GLY A 1 92 ? -11.530 11.082 5.467 1.00 0.54 92 GLY A N 1
ATOM 1329 C CA . GLY A 1 92 ? -11.016 11.862 6.575 1.00 0.56 92 GLY A CA 1
ATOM 1330 C C . GLY A 1 92 ? -10.038 11.073 7.416 1.00 0.52 92 GLY A C 1
ATOM 1331 O O . GLY A 1 92 ? -9.180 11.644 8.090 1.00 0.80 92 GLY A O 1
ATOM 1335 N N . GLU A 1 93 ? -10.143 9.755 7.354 1.00 0.34 93 GLU A N 1
ATOM 1336 C CA . GLU A 1 93 ? -9.296 8.888 8.158 1.00 0.27 93 GLU A CA 1
ATOM 1337 C C . GLU A 1 93 ? -7.939 8.697 7.496 1.00 0.23 93 GLU A C 1
ATOM 1338 O O . GLU A 1 93 ? -7.755 9.021 6.318 1.00 0.29 93 GLU A O 1
ATOM 1350 N N . GLU A 1 94 ? -6.993 8.171 8.258 1.00 0.21 94 GLU A N 1
ATOM 1351 C CA . GLU A 1 94 ? -5.658 7.912 7.749 1.00 0.21 94 GLU A CA 1
ATOM 1352 C C . GLU A 1 94 ? -5.087 6.647 8.379 1.00 0.22 94 GLU A C 1
ATOM 1353 O O . GLU A 1 94 ? -5.501 6.241 9.467 1.00 0.28 94 GLU A O 1
ATOM 1365 N N . SER A 1 95 ? -4.160 6.019 7.677 1.00 0.22 95 SER A N 1
ATOM 1366 C CA . SER A 1 95 ? -3.501 4.824 8.173 1.00 0.27 95 SER A CA 1
ATOM 1367 C C . SER A 1 95 ? -2.047 4.838 7.720 1.00 0.23 95 SER A C 1
ATOM 1368 O O . SER A 1 95 ? -1.699 5.536 6.770 1.00 0.29 95 SER A O 1
ATOM 1376 N N . SER A 1 96 ? -1.203 4.081 8.393 1.00 0.28 96 SER A N 1
ATOM 1377 C CA . SER A 1 96 ? 0.221 4.117 8.129 1.00 0.25 96 SER A CA 1
ATOM 1378 C C . SER A 1 96 ? 0.836 2.732 8.272 1.00 0.27 96 SER A C 1
ATOM 1379 O O . SER A 1 96 ? 0.248 1.841 8.888 1.00 0.35 96 SER A O 1
ATOM 1387 N N . LEU A 1 97 ? 2.006 2.556 7.683 1.00 0.22 97 LEU A N 1
ATOM 1388 C CA . LEU A 1 97 ? 2.742 1.309 7.798 1.00 0.25 97 LEU A CA 1
ATOM 1389 C C . LEU A 1 97 ? 4.233 1.586 7.899 1.00 0.24 97 LEU A C 1
ATOM 1390 O O . LEU A 1 97 ? 4.697 2.672 7.543 1.00 0.21 97 LEU A O 1
ATOM 1406 N N . THR A 1 98 ? 4.972 0.604 8.382 1.00 0.31 98 THR A N 1
ATOM 1407 C CA . THR A 1 98 ? 6.418 0.689 8.446 1.00 0.31 98 THR A CA 1
ATOM 1408 C C . THR A 1 98 ? 7.039 -0.570 7.871 1.00 0.32 98 THR A C 1
ATOM 1409 O O . THR A 1 98 ? 6.705 -1.682 8.283 1.00 0.41 98 THR A O 1
ATOM 1420 N N . LEU A 1 99 ? 7.934 -0.398 6.917 1.00 0.30 99 LEU A N 1
ATOM 1421 C CA . LEU A 1 99 ? 8.532 -1.532 6.236 1.00 0.34 99 LEU A CA 1
ATOM 1422 C C . LEU A 1 99 ? 10.051 -1.466 6.292 1.00 0.32 99 LEU A C 1
ATOM 1423 O O . LEU A 1 99 ? 10.634 -0.391 6.467 1.00 0.29 99 LEU A O 1
ATOM 1439 N N . ASP A 1 100 ? 10.675 -2.628 6.154 1.00 0.38 100 ASP A N 1
ATOM 1440 C CA . ASP A 1 100 ? 12.127 -2.737 6.126 1.00 0.40 100 ASP A CA 1
ATOM 1441 C C . ASP A 1 100 ? 12.632 -2.621 4.689 1.00 0.38 100 ASP A C 1
ATOM 1442 O O . ASP A 1 100 ? 12.422 -3.524 3.877 1.00 0.42 100 ASP A O 1
ATOM 1451 N N . PRO A 1 101 ? 13.287 -1.491 4.356 1.00 0.38 101 PRO A N 1
ATOM 1452 C CA . PRO A 1 101 ? 13.798 -1.223 3.004 1.00 0.41 101 PRO A CA 1
ATOM 1453 C C . PRO A 1 101 ? 14.708 -2.324 2.478 1.00 0.39 101 PRO A C 1
ATOM 1454 O O . PRO A 1 101 ? 14.689 -2.640 1.290 1.00 0.43 101 PRO A O 1
ATOM 1465 N N . ALA A 1 102 ? 15.482 -2.928 3.367 1.00 0.42 102 ALA A N 1
ATOM 1466 C CA . ALA A 1 102 ? 16.462 -3.927 2.973 1.00 0.48 102 ALA A CA 1
ATOM 1467 C C . ALA A 1 102 ? 15.791 -5.224 2.531 1.00 0.46 102 ALA A C 1
ATOM 1468 O O . ALA A 1 102 ? 16.436 -6.107 1.969 1.00 0.49 102 ALA A O 1
ATOM 1475 N N . LYS A 1 103 ? 14.494 -5.331 2.786 1.00 0.47 103 LYS A N 1
ATOM 1476 C CA . LYS A 1 103 ? 13.732 -6.506 2.398 1.00 0.52 103 LYS A CA 1
ATOM 1477 C C . LYS A 1 103 ? 13.158 -6.325 0.993 1.00 0.52 103 LYS A C 1
ATOM 1478 O O . LYS A 1 103 ? 12.617 -7.257 0.398 1.00 0.69 103 LYS A O 1
ATOM 1497 N N . LEU A 1 104 ? 13.309 -5.126 0.449 1.00 0.43 104 LEU A N 1
ATOM 1498 C CA . LEU A 1 104 ? 12.795 -4.826 -0.879 1.00 0.44 104 LEU A CA 1
ATOM 1499 C C . LEU A 1 104 ? 13.823 -5.169 -1.948 1.00 0.47 104 LEU A C 1
ATOM 1500 O O . LEU A 1 104 ? 13.606 -4.923 -3.133 1.00 0.51 104 LEU A O 1
ATOM 1516 N N . ALA A 1 105 ? 14.932 -5.753 -1.528 1.00 0.55 105 ALA A N 1
ATOM 1517 C CA . ALA A 1 105 ? 16.012 -6.088 -2.446 1.00 0.63 105 ALA A CA 1
ATOM 1518 C C . ALA A 1 105 ? 15.782 -7.445 -3.105 1.00 0.72 105 ALA A C 1
ATOM 1519 O O . ALA A 1 105 ? 16.616 -7.921 -3.875 1.00 1.08 105 ALA A O 1
ATOM 1526 N N . ASP A 1 106 ? 14.649 -8.063 -2.804 1.00 0.69 106 ASP A N 1
ATOM 1527 C CA . ASP A 1 106 ? 14.305 -9.361 -3.384 1.00 0.81 106 ASP A CA 1
ATOM 1528 C C . ASP A 1 106 ? 13.902 -9.236 -4.847 1.00 0.82 106 ASP A C 1
ATOM 1529 O O . ASP A 1 106 ? 13.973 -10.208 -5.600 1.00 1.27 106 ASP A O 1
ATOM 1538 N N . GLY A 1 107 ? 13.480 -8.048 -5.255 1.00 0.61 107 GLY A N 1
ATOM 1539 C CA . GLY A 1 107 ? 13.057 -7.861 -6.625 1.00 0.74 107 GLY A CA 1
ATOM 1540 C C . GLY A 1 107 ? 12.173 -6.649 -6.804 1.00 0.60 107 GLY A C 1
ATOM 1541 O O . GLY A 1 107 ? 12.397 -5.609 -6.183 1.00 0.52 107 GLY A O 1
ATOM 1545 N N . ASP A 1 108 ? 11.160 -6.790 -7.648 1.00 0.64 108 ASP A N 1
ATOM 1546 C CA . ASP A 1 108 ? 10.254 -5.694 -7.948 1.00 0.59 108 ASP A CA 1
ATOM 1547 C C . ASP A 1 108 ? 9.063 -5.723 -7.016 1.00 0.43 108 ASP A C 1
ATOM 1548 O O . ASP A 1 108 ? 8.364 -6.730 -6.915 1.00 0.38 108 ASP A O 1
ATOM 1557 N N . TYR A 1 109 ? 8.859 -4.635 -6.306 1.00 0.39 109 TYR A N 1
ATOM 1558 C CA . TYR A 1 109 ? 7.731 -4.517 -5.408 1.00 0.32 109 TYR A CA 1
ATOM 1559 C C . TYR A 1 109 ? 6.690 -3.553 -5.958 1.00 0.30 109 TYR A C 1
ATOM 1560 O O . TYR A 1 109 ? 7.014 -2.626 -6.706 1.00 0.35 109 TYR A O 1
ATOM 1578 N N . LYS A 1 110 ? 5.439 -3.782 -5.598 1.00 0.28 110 LYS A N 1
ATOM 1579 C CA . LYS A 1 110 ? 4.355 -2.898 -5.997 1.00 0.29 110 LYS A CA 1
ATOM 1580 C C . LYS A 1 110 ? 3.515 -2.520 -4.792 1.00 0.22 110 LYS A C 1
ATOM 1581 O O . LYS A 1 110 ? 3.454 -3.258 -3.807 1.00 0.25 110 LYS A O 1
ATOM 1600 N N . PHE A 1 111 ? 2.878 -1.368 -4.874 1.00 0.20 111 PHE A N 1
ATOM 1601 C CA . PHE A 1 111 ? 1.920 -0.958 -3.866 1.00 0.19 111 PHE A CA 1
ATOM 1602 C C . PHE A 1 111 ? 0.557 -0.865 -4.518 1.00 0.17 111 PHE A C 1
ATOM 1603 O O . PHE A 1 111 ? 0.454 -0.491 -5.689 1.00 0.21 111 PHE A O 1
ATOM 1620 N N . ALA A 1 112 ? -0.479 -1.227 -3.785 1.00 0.14 112 ALA A N 1
ATOM 1621 C CA . ALA A 1 112 ? -1.816 -1.251 -4.347 1.00 0.15 112 ALA A CA 1
ATOM 1622 C C . ALA A 1 112 ? -2.879 -1.257 -3.270 1.00 0.15 112 ALA A C 1
ATOM 1623 O O . ALA A 1 112 ? -2.601 -1.539 -2.104 1.00 0.17 112 ALA A O 1
ATOM 1630 N N . CYS A 1 113 ? -4.091 -0.933 -3.684 1.00 0.15 113 CYS A N 1
ATOM 1631 C CA . CYS A 1 113 ? -5.258 -1.018 -2.825 1.00 0.14 113 CYS A CA 1
ATOM 1632 C C . CYS A 1 113 ? -5.919 -2.380 -3.032 1.00 0.14 113 CYS A C 1
ATOM 1633 O O . CYS A 1 113 ? -6.317 -2.722 -4.150 1.00 0.16 113 CYS A O 1
ATOM 1640 N N . THR A 1 114 ? -6.020 -3.168 -1.969 1.00 0.15 114 THR A N 1
ATOM 1641 C CA . THR A 1 114 ? -6.514 -4.535 -2.085 1.00 0.17 114 THR A CA 1
ATOM 1642 C C . THR A 1 114 ? -8.032 -4.602 -1.934 1.00 0.16 114 THR A C 1
ATOM 1643 O O . THR A 1 114 ? -8.598 -5.668 -1.682 1.00 0.21 114 THR A O 1
ATOM 1654 N N . PHE A 1 115 ? -8.686 -3.463 -2.094 1.00 0.14 115 PHE A N 1
ATOM 1655 C CA . PHE A 1 115 ? -10.140 -3.415 -2.108 1.00 0.17 115 PHE A CA 1
ATOM 1656 C C . PHE A 1 115 ? -10.637 -3.954 -3.451 1.00 0.22 115 PHE A C 1
ATOM 1657 O O . PHE A 1 115 ? -10.228 -3.466 -4.504 1.00 0.23 115 PHE A O 1
ATOM 1674 N N . PRO A 1 116 ? -11.496 -4.990 -3.434 1.00 0.30 116 PRO A N 1
ATOM 1675 C CA . PRO A 1 116 ? -12.005 -5.621 -4.660 1.00 0.37 116 PRO A CA 1
ATOM 1676 C C . PRO A 1 116 ? -12.603 -4.608 -5.632 1.00 0.31 116 PRO A C 1
ATOM 1677 O O . PRO A 1 116 ? -13.590 -3.936 -5.317 1.00 0.30 116 PRO A O 1
ATOM 1688 N N . GLY A 1 117 ? -11.992 -4.497 -6.804 1.00 0.34 117 GLY A N 1
ATOM 1689 C CA . GLY A 1 117 ? -12.454 -3.552 -7.803 1.00 0.33 117 GLY A CA 1
ATOM 1690 C C . GLY A 1 117 ? -11.559 -2.331 -7.894 1.00 0.33 117 GLY A C 1
ATOM 1691 O O . GLY A 1 117 ? -11.672 -1.536 -8.828 1.00 0.50 117 GLY A O 1
ATOM 1695 N N . HIS A 1 118 ? -10.668 -2.178 -6.924 1.00 0.24 118 HIS A N 1
ATOM 1696 C CA . HIS A 1 118 ? -9.778 -1.024 -6.879 1.00 0.23 118 HIS A CA 1
ATOM 1697 C C . HIS A 1 118 ? -8.392 -1.357 -7.437 1.00 0.29 118 HIS A C 1
ATOM 1698 O O . HIS A 1 118 ? -7.799 -0.551 -8.154 1.00 0.38 118 HIS A O 1
ATOM 1712 N N . GLY A 1 119 ? -7.897 -2.556 -7.133 1.00 0.33 119 GLY A N 1
ATOM 1713 C CA . GLY A 1 119 ? -6.523 -2.925 -7.464 1.00 0.42 119 GLY A CA 1
ATOM 1714 C C . GLY A 1 119 ? -6.199 -2.872 -8.947 1.00 0.49 119 GLY A C 1
ATOM 1715 O O . GLY A 1 119 ? -5.035 -2.716 -9.323 1.00 0.61 119 GLY A O 1
ATOM 1719 N N . ALA A 1 120 ? -7.217 -2.993 -9.791 1.00 0.53 120 ALA A N 1
ATOM 1720 C CA . ALA A 1 120 ? -7.018 -2.979 -11.235 1.00 0.67 120 ALA A CA 1
ATOM 1721 C C . ALA A 1 120 ? -6.477 -1.635 -11.712 1.00 0.64 120 ALA A C 1
ATOM 1722 O O . ALA A 1 120 ? -5.815 -1.556 -12.745 1.00 0.75 120 ALA A O 1
ATOM 1729 N N . LEU A 1 121 ? -6.753 -0.583 -10.952 1.00 0.56 121 LEU A N 1
ATOM 1730 C CA . LEU A 1 121 ? -6.285 0.751 -11.305 1.00 0.64 121 LEU A CA 1
ATOM 1731 C C . LEU A 1 121 ? -5.407 1.322 -10.189 1.00 0.51 121 LEU A C 1
ATOM 1732 O O . LEU A 1 121 ? -4.410 1.992 -10.453 1.00 0.69 121 LEU A O 1
ATOM 1748 N N . MET A 1 122 ? -5.758 1.029 -8.943 1.00 0.34 122 MET A N 1
ATOM 1749 C CA . MET A 1 122 ? -5.059 1.610 -7.803 1.00 0.22 122 MET A CA 1
ATOM 1750 C C . MET A 1 122 ? -3.845 0.775 -7.430 1.00 0.17 122 MET A C 1
ATOM 1751 O O . MET A 1 122 ? -3.843 0.069 -6.420 1.00 0.21 122 MET A O 1
ATOM 1765 N N . ASN A 1 123 ? -2.823 0.851 -8.264 1.00 0.20 123 ASN A N 1
ATOM 1766 C CA . ASN A 1 123 ? -1.561 0.183 -8.000 1.00 0.25 123 ASN A CA 1
ATOM 1767 C C . ASN A 1 123 ? -0.436 0.916 -8.712 1.00 0.22 123 ASN A C 1
ATOM 1768 O O . ASN A 1 123 ? -0.664 1.608 -9.707 1.00 0.34 123 ASN A O 1
ATOM 1779 N N . GLY A 1 124 ? 0.770 0.768 -8.204 1.00 0.19 124 GLY A N 1
ATOM 1780 C CA . GLY A 1 124 ? 1.904 1.422 -8.814 1.00 0.21 124 GLY A CA 1
ATOM 1781 C C . GLY A 1 124 ? 3.194 0.669 -8.588 1.00 0.23 124 GLY A C 1
ATOM 1782 O O . GLY A 1 124 ? 3.188 -0.557 -8.446 1.00 0.31 124 GLY A O 1
ATOM 1786 N N . LYS A 1 125 ? 4.294 1.402 -8.553 1.00 0.24 125 LYS A N 1
ATOM 1787 C CA . LYS A 1 125 ? 5.611 0.816 -8.388 1.00 0.28 125 LYS A CA 1
ATOM 1788 C C . LYS A 1 125 ? 6.264 1.333 -7.111 1.00 0.25 125 LYS A C 1
ATOM 1789 O O . LYS A 1 125 ? 6.214 2.530 -6.825 1.00 0.26 125 LYS A O 1
ATOM 1808 N N . VAL A 1 126 ? 6.856 0.435 -6.342 1.00 0.25 126 VAL A N 1
ATOM 1809 C CA . VAL A 1 126 ? 7.648 0.830 -5.191 1.00 0.25 126 VAL A CA 1
ATOM 1810 C C . VAL A 1 126 ? 9.022 0.181 -5.279 1.00 0.30 126 VAL A C 1
ATOM 1811 O O . VAL A 1 126 ? 9.152 -1.042 -5.345 1.00 0.45 126 VAL A O 1
ATOM 1824 N N . THR A 1 127 ? 10.046 1.012 -5.317 1.00 0.35 127 THR A N 1
ATOM 1825 C CA . THR A 1 127 ? 11.387 0.548 -5.617 1.00 0.54 127 THR A CA 1
ATOM 1826 C C . THR A 1 127 ? 12.376 0.955 -4.533 1.00 0.45 127 THR A C 1
ATOM 1827 O O . THR A 1 127 ? 12.294 2.056 -3.984 1.00 0.37 127 THR A O 1
ATOM 1838 N N . LEU A 1 128 ? 13.299 0.054 -4.218 1.00 0.52 128 LEU A N 1
ATOM 1839 C CA . LEU A 1 128 ? 14.379 0.355 -3.296 1.00 0.49 128 LEU A CA 1
ATOM 1840 C C . LEU A 1 128 ? 15.488 1.092 -4.035 1.00 0.50 128 LEU A C 1
ATOM 1841 O O . LEU A 1 128 ? 16.006 0.603 -5.042 1.00 0.59 128 LEU A O 1
ATOM 1857 N N . VAL A 1 129 ? 15.841 2.266 -3.542 1.00 0.46 129 VAL A N 1
ATOM 1858 C CA . VAL A 1 129 ? 16.829 3.104 -4.203 1.00 0.51 129 VAL A CA 1
ATOM 1859 C C . VAL A 1 129 ? 17.950 3.494 -3.251 1.00 0.50 129 VAL A C 1
ATOM 1860 O O . VAL A 1 129 ? 17.816 3.392 -2.027 1.00 0.50 129 VAL A O 1
ATOM 1873 N N . ASP A 1 130 ? 19.054 3.937 -3.828 1.00 0.55 130 ASP A N 1
ATOM 1874 C CA . ASP A 1 130 ? 20.206 4.395 -3.063 1.00 0.62 130 ASP A CA 1
ATOM 1875 C C . ASP A 1 130 ? 20.311 5.910 -3.148 1.00 1.17 130 ASP A C 1
ATOM 1876 O O . ASP A 1 130 ? 19.811 6.519 -4.097 1.00 2.01 130 ASP A O 1
ATOM 1886 N N . ALA A 1 1 ? 19.146 10.290 -7.422 1.00 2.91 1 ALA A N 2
ATOM 1887 C CA . ALA A 1 1 ? 17.894 9.839 -6.781 1.00 2.57 1 ALA A CA 2
ATOM 1888 C C . ALA A 1 1 ? 17.671 10.582 -5.472 1.00 1.99 1 ALA A C 2
ATOM 1889 O O . ALA A 1 1 ? 18.628 10.953 -4.791 1.00 2.38 1 ALA A O 2
ATOM 1898 N N . THR A 1 2 ? 16.411 10.806 -5.129 1.00 1.76 2 THR A N 2
ATOM 1899 C CA . THR A 1 2 ? 16.067 11.512 -3.906 1.00 1.96 2 THR A CA 2
ATOM 1900 C C . THR A 1 2 ? 16.072 10.553 -2.716 1.00 1.89 2 THR A C 2
ATOM 1901 O O . THR A 1 2 ? 15.037 9.991 -2.350 1.00 2.41 2 THR A O 2
ATOM 1912 N N . ALA A 1 3 ? 17.241 10.374 -2.118 1.00 1.90 3 ALA A N 2
ATOM 1913 C CA . ALA A 1 3 ? 17.404 9.444 -1.007 1.00 2.01 3 ALA A CA 2
ATOM 1914 C C . ALA A 1 3 ? 17.061 10.103 0.324 1.00 1.85 3 ALA A C 2
ATOM 1915 O O . ALA A 1 3 ? 17.076 9.455 1.370 1.00 2.22 3 ALA A O 2
ATOM 1922 N N . GLY A 1 4 ? 16.743 11.389 0.284 1.00 1.52 4 GLY A N 2
ATOM 1923 C CA . GLY A 1 4 ? 16.388 12.102 1.495 1.00 1.51 4 GLY A CA 2
ATOM 1924 C C . GLY A 1 4 ? 14.932 11.905 1.874 1.00 1.33 4 GLY A C 2
ATOM 1925 O O . GLY A 1 4 ? 14.198 12.873 2.058 1.00 1.56 4 GLY A O 2
ATOM 1929 N N . ASN A 1 5 ? 14.513 10.649 1.985 1.00 1.15 5 ASN A N 2
ATOM 1930 C CA . ASN A 1 5 ? 13.134 10.325 2.345 1.00 0.97 5 ASN A CA 2
ATOM 1931 C C . ASN A 1 5 ? 13.092 9.154 3.315 1.00 0.71 5 ASN A C 2
ATOM 1932 O O . ASN A 1 5 ? 13.512 8.048 2.979 1.00 0.69 5 ASN A O 2
ATOM 1943 N N . CYS A 1 6 ? 12.595 9.404 4.517 1.00 0.62 6 CYS A N 2
ATOM 1944 C CA . CYS A 1 6 ? 12.404 8.345 5.501 1.00 0.41 6 CYS A CA 2
ATOM 1945 C C . CYS A 1 6 ? 10.919 8.048 5.664 1.00 0.34 6 CYS A C 2
ATOM 1946 O O . CYS A 1 6 ? 10.527 7.057 6.285 1.00 0.34 6 CYS A O 2
ATOM 1953 N N . ALA A 1 7 ? 10.098 8.913 5.094 1.00 0.32 7 ALA A N 2
ATOM 1954 C CA . ALA A 1 7 ? 8.659 8.763 5.153 1.00 0.27 7 ALA A CA 2
ATOM 1955 C C . ALA A 1 7 ? 8.016 9.390 3.929 1.00 0.25 7 ALA A C 2
ATOM 1956 O O . ALA A 1 7 ? 8.619 10.236 3.267 1.00 0.31 7 ALA A O 2
ATOM 1963 N N . ALA A 1 8 ? 6.801 8.968 3.631 1.00 0.22 8 ALA A N 2
ATOM 1964 C CA . ALA A 1 8 ? 6.062 9.502 2.501 1.00 0.22 8 ALA A CA 2
ATOM 1965 C C . ALA A 1 8 ? 4.570 9.490 2.791 1.00 0.19 8 ALA A C 2
ATOM 1966 O O . ALA A 1 8 ? 4.064 8.569 3.432 1.00 0.20 8 ALA A O 2
ATOM 1973 N N . THR A 1 9 ? 3.876 10.515 2.332 1.00 0.23 9 THR A N 2
ATOM 1974 C CA . THR A 1 9 ? 2.440 10.599 2.505 1.00 0.23 9 THR A CA 2
ATOM 1975 C C . THR A 1 9 ? 1.744 10.485 1.153 1.00 0.23 9 THR A C 2
ATOM 1976 O O . THR A 1 9 ? 2.071 11.201 0.204 1.00 0.29 9 THR A O 2
ATOM 1987 N N . VAL A 1 10 ? 0.816 9.552 1.066 1.00 0.21 10 VAL A N 2
ATOM 1988 C CA . VAL A 1 10 ? 0.072 9.321 -0.155 1.00 0.22 10 VAL A CA 2
ATOM 1989 C C . VAL A 1 10 ? -1.396 9.643 0.064 1.00 0.22 10 VAL A C 2
ATOM 1990 O O . VAL A 1 10 ? -2.042 9.069 0.944 1.00 0.26 10 VAL A O 2
ATOM 2003 N N . GLU A 1 11 ? -1.920 10.563 -0.722 1.00 0.23 11 GLU A N 2
ATOM 2004 C CA . GLU A 1 11 ? -3.309 10.950 -0.588 1.00 0.25 11 GLU A CA 2
ATOM 2005 C C . GLU A 1 11 ? -4.173 10.072 -1.490 1.00 0.23 11 GLU A C 2
ATOM 2006 O O . GLU A 1 11 ? -3.757 9.695 -2.589 1.00 0.29 11 GLU A O 2
ATOM 2018 N N . SER A 1 12 ? -5.358 9.733 -1.014 1.00 0.22 12 SER A N 2
ATOM 2019 C CA . SER A 1 12 ? -6.317 8.976 -1.798 1.00 0.21 12 SER A CA 2
ATOM 2020 C C . SER A 1 12 ? -7.663 9.692 -1.781 1.00 0.20 12 SER A C 2
ATOM 2021 O O . SER A 1 12 ? -8.132 10.136 -0.726 1.00 0.23 12 SER A O 2
ATOM 2029 N N . ASN A 1 13 ? -8.299 9.783 -2.935 1.00 0.19 13 ASN A N 2
ATOM 2030 C CA . ASN A 1 13 ? -9.499 10.595 -3.066 1.00 0.24 13 ASN A CA 2
ATOM 2031 C C . ASN A 1 13 ? -10.674 9.782 -3.597 1.00 0.24 13 ASN A C 2
ATOM 2032 O O . ASN A 1 13 ? -10.635 8.550 -3.615 1.00 0.19 13 ASN A O 2
ATOM 2043 N N . ASP A 1 14 ? -11.720 10.481 -4.017 1.00 0.43 14 ASP A N 2
ATOM 2044 C CA . ASP A 1 14 ? -12.922 9.846 -4.549 1.00 0.51 14 ASP A CA 2
ATOM 2045 C C . ASP A 1 14 ? -12.706 9.348 -5.978 1.00 0.43 14 ASP A C 2
ATOM 2046 O O . ASP A 1 14 ? -13.379 8.425 -6.430 1.00 0.48 14 ASP A O 2
ATOM 2055 N N . ASN A 1 15 ? -11.721 9.921 -6.663 1.00 0.45 15 ASN A N 2
ATOM 2056 C CA . ASN A 1 15 ? -11.525 9.675 -8.096 1.00 0.48 15 ASN A CA 2
ATOM 2057 C C . ASN A 1 15 ? -10.868 8.328 -8.374 1.00 0.41 15 ASN A C 2
ATOM 2058 O O . ASN A 1 15 ? -10.376 8.091 -9.477 1.00 0.47 15 ASN A O 2
ATOM 2069 N N . MET A 1 16 ? -10.862 7.457 -7.367 1.00 0.36 16 MET A N 2
ATOM 2070 C CA . MET A 1 16 ? -10.319 6.108 -7.502 1.00 0.39 16 MET A CA 2
ATOM 2071 C C . MET A 1 16 ? -8.855 6.144 -7.923 1.00 0.38 16 MET A C 2
ATOM 2072 O O . MET A 1 16 ? -8.457 5.487 -8.888 1.00 0.54 16 MET A O 2
ATOM 2086 N N . GLN A 1 17 ? -8.048 6.908 -7.205 1.00 0.28 17 GLN A N 2
ATOM 2087 C CA . GLN A 1 17 ? -6.657 7.066 -7.581 1.00 0.33 17 GLN A CA 2
ATOM 2088 C C . GLN A 1 17 ? -5.761 7.270 -6.371 1.00 0.28 17 GLN A C 2
ATOM 2089 O O . GLN A 1 17 ? -6.196 7.758 -5.325 1.00 0.40 17 GLN A O 2
ATOM 2103 N N . PHE A 1 18 ? -4.512 6.869 -6.533 1.00 0.30 18 PHE A N 2
ATOM 2104 C CA . PHE A 1 18 ? -3.448 7.279 -5.639 1.00 0.27 18 PHE A CA 2
ATOM 2105 C C . PHE A 1 18 ? -2.788 8.516 -6.224 1.00 0.33 18 PHE A C 2
ATOM 2106 O O . PHE A 1 18 ? -2.795 8.706 -7.439 1.00 0.44 18 PHE A O 2
ATOM 2123 N N . ASN A 1 19 ? -2.231 9.359 -5.374 1.00 0.35 19 ASN A N 2
ATOM 2124 C CA . ASN A 1 19 ? -1.473 10.510 -5.848 1.00 0.49 19 ASN A CA 2
ATOM 2125 C C . ASN A 1 19 ? -0.045 10.109 -6.199 1.00 0.36 19 ASN A C 2
ATOM 2126 O O . ASN A 1 19 ? 0.797 10.961 -6.479 1.00 0.45 19 ASN A O 2
ATOM 2137 N N . THR A 1 20 ? 0.219 8.806 -6.173 1.00 0.36 20 THR A N 2
ATOM 2138 C CA . THR A 1 20 ? 1.537 8.280 -6.482 1.00 0.33 20 THR A CA 2
ATOM 2139 C C . THR A 1 20 ? 1.445 7.024 -7.341 1.00 0.24 20 THR A C 2
ATOM 2140 O O . THR A 1 20 ? 0.638 6.135 -7.066 1.00 0.32 20 THR A O 2
ATOM 2151 N N . LYS A 1 21 ? 2.259 6.966 -8.384 1.00 0.23 21 LYS A N 2
ATOM 2152 C CA . LYS A 1 21 ? 2.431 5.746 -9.158 1.00 0.31 21 LYS A CA 2
ATOM 2153 C C . LYS A 1 21 ? 3.778 5.118 -8.840 1.00 0.23 21 LYS A C 2
ATOM 2154 O O . LYS A 1 21 ? 4.053 3.971 -9.206 1.00 0.28 21 LYS A O 2
ATOM 2173 N N . ASP A 1 22 ? 4.610 5.882 -8.151 1.00 0.20 22 ASP A N 2
ATOM 2174 C CA . ASP A 1 22 ? 5.904 5.402 -7.703 1.00 0.22 22 ASP A CA 2
ATOM 2175 C C . ASP A 1 22 ? 6.191 5.937 -6.306 1.00 0.20 22 ASP A C 2
ATOM 2176 O O . ASP A 1 22 ? 5.869 7.085 -5.989 1.00 0.24 22 ASP A O 2
ATOM 2185 N N . ILE A 1 23 ? 6.752 5.090 -5.462 1.00 0.19 23 ILE A N 2
ATOM 2186 C CA . ILE A 1 23 ? 7.167 5.500 -4.130 1.00 0.21 23 ILE A CA 2
ATOM 2187 C C . ILE A 1 23 ? 8.647 5.221 -3.954 1.00 0.27 23 ILE A C 2
ATOM 2188 O O . ILE A 1 23 ? 9.108 4.109 -4.194 1.00 0.32 23 ILE A O 2
ATOM 2204 N N . GLN A 1 24 ? 9.388 6.235 -3.549 1.00 0.34 24 GLN A N 2
ATOM 2205 C CA . GLN A 1 24 ? 10.831 6.123 -3.433 1.00 0.41 24 GLN A CA 2
ATOM 2206 C C . GLN A 1 24 ? 11.241 5.834 -1.997 1.00 0.35 24 GLN A C 2
ATOM 2207 O O . GLN A 1 24 ? 11.189 6.708 -1.132 1.00 0.39 24 GLN A O 2
ATOM 2221 N N . VAL A 1 25 ? 11.640 4.599 -1.756 1.00 0.31 25 VAL A N 2
ATOM 2222 C CA . VAL A 1 25 ? 12.081 4.178 -0.439 1.00 0.25 25 VAL A CA 2
ATOM 2223 C C . VAL A 1 25 ? 13.598 4.238 -0.358 1.00 0.26 25 VAL A C 2
ATOM 2224 O O . VAL A 1 25 ? 14.294 3.563 -1.116 1.00 0.30 25 VAL A O 2
ATOM 2237 N N . SER A 1 26 ? 14.102 5.054 0.547 1.00 0.27 26 SER A N 2
ATOM 2238 C CA . SER A 1 26 ? 15.535 5.221 0.698 1.00 0.29 26 SER A CA 2
ATOM 2239 C C . SER A 1 26 ? 16.130 4.072 1.498 1.00 0.26 26 SER A C 2
ATOM 2240 O O . SER A 1 26 ? 15.694 3.785 2.614 1.00 0.25 26 SER A O 2
ATOM 2248 N N . LYS A 1 27 ? 17.136 3.424 0.927 1.00 0.32 27 LYS A N 2
ATOM 2249 C CA . LYS A 1 27 ? 17.832 2.346 1.613 1.00 0.36 27 LYS A CA 2
ATOM 2250 C C . LYS A 1 27 ? 18.846 2.909 2.606 1.00 0.42 27 LYS A C 2
ATOM 2251 O O . LYS A 1 27 ? 19.566 2.162 3.267 1.00 0.54 27 LYS A O 2
ATOM 2270 N N . ALA A 1 28 ? 18.900 4.231 2.707 1.00 0.44 28 ALA A N 2
ATOM 2271 C CA . ALA A 1 28 ? 19.768 4.887 3.673 1.00 0.53 28 ALA A CA 2
ATOM 2272 C C . ALA A 1 28 ? 19.070 4.985 5.024 1.00 0.49 28 ALA A C 2
ATOM 2273 O O . ALA A 1 28 ? 19.661 5.397 6.023 1.00 0.63 28 ALA A O 2
ATOM 2280 N N . CYS A 1 29 ? 17.804 4.603 5.042 1.00 0.37 29 CYS A N 2
ATOM 2281 C CA . CYS A 1 29 ? 17.004 4.633 6.254 1.00 0.40 29 CYS A CA 2
ATOM 2282 C C . CYS A 1 29 ? 16.829 3.217 6.792 1.00 0.40 29 CYS A C 2
ATOM 2283 O O . CYS A 1 29 ? 16.922 2.244 6.042 1.00 0.40 29 CYS A O 2
ATOM 2290 N N . LYS A 1 30 ? 16.606 3.100 8.092 1.00 0.49 30 LYS A N 2
ATOM 2291 C CA . LYS A 1 30 ? 16.382 1.800 8.705 1.00 0.59 30 LYS A CA 2
ATOM 2292 C C . LYS A 1 30 ? 14.898 1.459 8.682 1.00 0.51 30 LYS A C 2
ATOM 2293 O O . LYS A 1 30 ? 14.515 0.293 8.584 1.00 0.52 30 LYS A O 2
ATOM 2312 N N . GLU A 1 31 ? 14.068 2.484 8.765 1.00 0.51 31 GLU A N 2
ATOM 2313 C CA . GLU A 1 31 ? 12.628 2.317 8.701 1.00 0.52 31 GLU A CA 2
ATOM 2314 C C . GLU A 1 31 ? 12.026 3.379 7.797 1.00 0.42 31 GLU A C 2
ATOM 2315 O O . GLU A 1 31 ? 12.344 4.563 7.920 1.00 0.44 31 GLU A O 2
ATOM 2327 N N . PHE A 1 32 ? 11.177 2.956 6.881 1.00 0.36 32 PHE A N 2
ATOM 2328 C CA . PHE A 1 32 ? 10.491 3.886 6.004 1.00 0.30 32 PHE A CA 2
ATOM 2329 C C . PHE A 1 32 ? 9.009 3.895 6.344 1.00 0.25 32 PHE A C 2
ATOM 2330 O O . PHE A 1 32 ? 8.378 2.840 6.414 1.00 0.29 32 PHE A O 2
ATOM 2347 N N . THR A 1 33 ? 8.466 5.078 6.573 1.00 0.21 33 THR A N 2
ATOM 2348 C CA . THR A 1 33 ? 7.082 5.206 6.995 1.00 0.19 33 THR A CA 2
ATOM 2349 C C . THR A 1 33 ? 6.210 5.738 5.865 1.00 0.17 33 THR A C 2
ATOM 2350 O O . THR A 1 33 ? 6.488 6.791 5.297 1.00 0.26 33 THR A O 2
ATOM 2361 N N . ILE A 1 34 ? 5.164 5.005 5.535 1.00 0.16 34 ILE A N 2
ATOM 2362 C CA . ILE A 1 34 ? 4.224 5.445 4.523 1.00 0.17 34 ILE A CA 2
ATOM 2363 C C . ILE A 1 34 ? 2.883 5.765 5.160 1.00 0.17 34 ILE A C 2
ATOM 2364 O O . ILE A 1 34 ? 2.281 4.915 5.816 1.00 0.21 34 ILE A O 2
ATOM 2380 N N . THR A 1 35 ? 2.434 6.991 4.979 1.00 0.18 35 THR A N 2
ATOM 2381 C CA . THR A 1 35 ? 1.164 7.428 5.525 1.00 0.19 35 THR A CA 2
ATOM 2382 C C . THR A 1 35 ? 0.140 7.605 4.411 1.00 0.17 35 THR A C 2
ATOM 2383 O O . THR A 1 35 ? 0.396 8.287 3.421 1.00 0.20 35 THR A O 2
ATOM 2394 N N . LEU A 1 36 ? -1.011 6.977 4.573 1.00 0.16 36 LEU A N 2
ATOM 2395 C CA . LEU A 1 36 ? -2.081 7.079 3.599 1.00 0.14 36 LEU A CA 2
ATOM 2396 C C . LEU A 1 36 ? -3.159 8.024 4.111 1.00 0.17 36 LEU A C 2
ATOM 2397 O O . LEU A 1 36 ? -3.630 7.882 5.240 1.00 0.20 36 LEU A O 2
ATOM 2413 N N . LYS A 1 37 ? -3.537 8.986 3.286 1.00 0.21 37 LYS A N 2
ATOM 2414 C CA . LYS A 1 37 ? -4.544 9.971 3.660 1.00 0.27 37 LYS A CA 2
ATOM 2415 C C . LYS A 1 37 ? -5.750 9.866 2.738 1.00 0.20 37 LYS A C 2
ATOM 2416 O O . LYS A 1 37 ? -5.677 10.236 1.571 1.00 0.22 37 LYS A O 2
ATOM 2435 N N . HIS A 1 38 ? -6.860 9.359 3.247 1.00 0.18 38 HIS A N 2
ATOM 2436 C CA . HIS A 1 38 ? -8.067 9.256 2.438 1.00 0.16 38 HIS A CA 2
ATOM 2437 C C . HIS A 1 38 ? -8.986 10.436 2.726 1.00 0.23 38 HIS A C 2
ATOM 2438 O O . HIS A 1 38 ? -9.814 10.390 3.633 1.00 0.29 38 HIS A O 2
ATOM 2453 N N . THR A 1 39 ? -8.835 11.483 1.931 1.00 0.30 39 THR A N 2
ATOM 2454 C CA . THR A 1 39 ? -9.569 12.723 2.128 1.00 0.44 39 THR A CA 2
ATOM 2455 C C . THR A 1 39 ? -11.027 12.598 1.696 1.00 0.55 39 THR A C 2
ATOM 2456 O O . THR A 1 39 ? -11.920 13.174 2.320 1.00 1.42 39 THR A O 2
ATOM 2467 N N . GLY A 1 40 ? -11.252 11.839 0.626 1.00 0.61 40 GLY A N 2
ATOM 2468 C CA . GLY A 1 40 ? -12.588 11.685 0.066 1.00 0.56 40 GLY A CA 2
ATOM 2469 C C . GLY A 1 40 ? -13.604 11.220 1.090 1.00 0.66 40 GLY A C 2
ATOM 2470 O O . GLY A 1 40 ? -13.389 10.210 1.757 1.00 1.16 40 GLY A O 2
ATOM 2474 N N . THR A 1 41 ? -14.709 11.951 1.202 1.00 0.46 41 THR A N 2
ATOM 2475 C CA . THR A 1 41 ? -15.757 11.652 2.173 1.00 0.53 41 THR A CA 2
ATOM 2476 C C . THR A 1 41 ? -16.595 10.446 1.747 1.00 0.46 41 THR A C 2
ATOM 2477 O O . THR A 1 41 ? -17.806 10.548 1.557 1.00 0.75 41 THR A O 2
ATOM 2488 N N . GLN A 1 42 ? -15.938 9.311 1.597 1.00 0.41 42 GLN A N 2
ATOM 2489 C CA . GLN A 1 42 ? -16.603 8.086 1.195 1.00 0.35 42 GLN A CA 2
ATOM 2490 C C . GLN A 1 42 ? -16.388 7.002 2.242 1.00 0.29 42 GLN A C 2
ATOM 2491 O O . GLN A 1 42 ? -15.262 6.782 2.686 1.00 0.31 42 GLN A O 2
ATOM 2505 N N . PRO A 1 43 ? -17.467 6.314 2.648 1.00 0.32 43 PRO A N 2
ATOM 2506 C CA . PRO A 1 43 ? -17.396 5.252 3.657 1.00 0.35 43 PRO A CA 2
ATOM 2507 C C . PRO A 1 43 ? -16.547 4.077 3.180 1.00 0.31 43 PRO A C 2
ATOM 2508 O O . PRO A 1 43 ? -16.544 3.739 1.992 1.00 0.29 43 PRO A O 2
ATOM 2519 N N . LYS A 1 44 ? -15.840 3.449 4.118 1.00 0.33 44 LYS A N 2
ATOM 2520 C CA . LYS A 1 44 ? -14.841 2.435 3.787 1.00 0.34 44 LYS A CA 2
ATOM 2521 C C . LYS A 1 44 ? -15.474 1.176 3.209 1.00 0.36 44 LYS A C 2
ATOM 2522 O O . LYS A 1 44 ? -14.801 0.383 2.554 1.00 0.44 44 LYS A O 2
ATOM 2541 N N . ALA A 1 45 ? -16.764 0.998 3.449 1.00 0.40 45 ALA A N 2
ATOM 2542 C CA . ALA A 1 45 ? -17.487 -0.146 2.918 1.00 0.46 45 ALA A CA 2
ATOM 2543 C C . ALA A 1 45 ? -17.800 0.043 1.436 1.00 0.48 45 ALA A C 2
ATOM 2544 O O . ALA A 1 45 ? -18.109 -0.916 0.727 1.00 0.58 45 ALA A O 2
ATOM 2551 N N . SER A 1 46 ? -17.712 1.281 0.970 1.00 0.49 46 SER A N 2
ATOM 2552 C CA . SER A 1 46 ? -18.036 1.598 -0.411 1.00 0.63 46 SER A CA 2
ATOM 2553 C C . SER A 1 46 ? -16.785 2.025 -1.178 1.00 0.47 46 SER A C 2
ATOM 2554 O O . SER A 1 46 ? -16.490 1.487 -2.243 1.00 0.61 46 SER A O 2
ATOM 2562 N N . MET A 1 47 ? -16.049 2.986 -0.630 1.00 0.27 47 MET A N 2
ATOM 2563 C CA . MET A 1 47 ? -14.828 3.464 -1.265 1.00 0.21 47 MET A CA 2
ATOM 2564 C C . MET A 1 47 ? -13.718 3.572 -0.230 1.00 0.17 47 MET A C 2
ATOM 2565 O O . MET A 1 47 ? -13.252 4.670 0.101 1.00 0.19 47 MET A O 2
ATOM 2579 N N . GLY A 1 48 ? -13.330 2.432 0.307 1.00 0.14 48 GLY A N 2
ATOM 2580 C CA . GLY A 1 48 ? -12.227 2.394 1.235 1.00 0.12 48 GLY A CA 2
ATOM 2581 C C . GLY A 1 48 ? -10.927 2.185 0.506 1.00 0.11 48 GLY A C 2
ATOM 2582 O O . GLY A 1 48 ? -10.913 1.618 -0.585 1.00 0.13 48 GLY A O 2
ATOM 2586 N N . HIS A 1 49 ? -9.835 2.657 1.082 1.00 0.11 49 HIS A N 2
ATOM 2587 C CA . HIS A 1 49 ? -8.533 2.503 0.443 1.00 0.11 49 HIS A CA 2
ATOM 2588 C C . HIS A 1 49 ? -7.507 2.007 1.446 1.00 0.12 49 HIS A C 2
ATOM 2589 O O . HIS A 1 49 ? -7.577 2.333 2.636 1.00 0.15 49 HIS A O 2
ATOM 2603 N N . ASN A 1 50 ? -6.571 1.210 0.966 1.00 0.12 50 ASN A N 2
ATOM 2604 C CA . ASN A 1 50 ? -5.444 0.767 1.768 1.00 0.19 50 ASN A CA 2
ATOM 2605 C C . ASN A 1 50 ? -4.211 0.669 0.883 1.00 0.24 50 ASN A C 2
ATOM 2606 O O . ASN A 1 50 ? -4.319 0.484 -0.325 1.00 0.43 50 ASN A O 2
ATOM 2617 N N . LEU A 1 51 ? -3.042 0.826 1.470 1.00 0.17 51 LEU A N 2
ATOM 2618 C CA . LEU A 1 51 ? -1.813 0.761 0.707 1.00 0.17 51 LEU A CA 2
ATOM 2619 C C . LEU A 1 51 ? -0.992 -0.431 1.166 1.00 0.17 51 LEU A C 2
ATOM 2620 O O . LEU A 1 51 ? -0.515 -0.477 2.302 1.00 0.20 51 LEU A O 2
ATOM 2636 N N . VAL A 1 52 ? -0.867 -1.409 0.289 1.00 0.17 52 VAL A N 2
ATOM 2637 C CA . VAL A 1 52 ? -0.105 -2.605 0.590 1.00 0.20 52 VAL A CA 2
ATOM 2638 C C . VAL A 1 52 ? 1.153 -2.655 -0.257 1.00 0.22 52 VAL A C 2
ATOM 2639 O O . VAL A 1 52 ? 1.163 -2.181 -1.392 1.00 0.30 52 VAL A O 2
ATOM 2652 N N . ILE A 1 53 ? 2.214 -3.202 0.305 1.00 0.21 53 ILE A N 2
ATOM 2653 C CA . ILE A 1 53 ? 3.433 -3.432 -0.443 1.00 0.23 53 ILE A CA 2
ATOM 2654 C C . ILE A 1 53 ? 3.752 -4.915 -0.452 1.00 0.19 53 ILE A C 2
ATOM 2655 O O . ILE A 1 53 ? 3.985 -5.523 0.600 1.00 0.20 53 ILE A O 2
ATOM 2671 N N . ALA A 1 54 ? 3.740 -5.491 -1.640 1.00 0.22 54 ALA A N 2
ATOM 2672 C CA . ALA A 1 54 ? 3.914 -6.922 -1.800 1.00 0.27 54 ALA A CA 2
ATOM 2673 C C . ALA A 1 54 ? 4.770 -7.223 -3.017 1.00 0.31 54 ALA A C 2
ATOM 2674 O O . ALA A 1 54 ? 5.033 -6.345 -3.840 1.00 0.30 54 ALA A O 2
ATOM 2681 N N . LYS A 1 55 ? 5.203 -8.468 -3.120 1.00 0.43 55 LYS A N 2
ATOM 2682 C CA . LYS A 1 55 ? 6.028 -8.902 -4.234 1.00 0.52 55 LYS A CA 2
ATOM 2683 C C . LYS A 1 55 ? 5.180 -9.042 -5.489 1.00 0.53 55 LYS A C 2
ATOM 2684 O O . LYS A 1 55 ? 4.114 -9.657 -5.464 1.00 0.64 55 LYS A O 2
ATOM 2703 N N . ALA A 1 56 ? 5.674 -8.468 -6.582 1.00 0.49 56 ALA A N 2
ATOM 2704 C CA . ALA A 1 56 ? 4.959 -8.435 -7.854 1.00 0.52 56 ALA A CA 2
ATOM 2705 C C . ALA A 1 56 ? 4.621 -9.833 -8.359 1.00 0.61 56 ALA A C 2
ATOM 2706 O O . ALA A 1 56 ? 3.662 -10.014 -9.107 1.00 0.77 56 ALA A O 2
ATOM 2713 N N . GLU A 1 57 ? 5.413 -10.813 -7.946 1.00 0.65 57 GLU A N 2
ATOM 2714 C CA . GLU A 1 57 ? 5.208 -12.198 -8.357 1.00 0.79 57 GLU A CA 2
ATOM 2715 C C . GLU A 1 57 ? 3.953 -12.790 -7.723 1.00 0.71 57 GLU A C 2
ATOM 2716 O O . GLU A 1 57 ? 3.328 -13.689 -8.288 1.00 0.77 57 GLU A O 2
ATOM 2728 N N . ASP A 1 58 ? 3.573 -12.269 -6.567 1.00 0.66 58 ASP A N 2
ATOM 2729 C CA . ASP A 1 58 ? 2.440 -12.803 -5.816 1.00 0.71 58 ASP A CA 2
ATOM 2730 C C . ASP A 1 58 ? 1.363 -11.745 -5.642 1.00 0.65 58 ASP A C 2
ATOM 2731 O O . ASP A 1 58 ? 0.482 -11.879 -4.793 1.00 0.65 58 ASP A O 2
ATOM 2740 N N . MET A 1 59 ? 1.427 -10.703 -6.462 1.00 0.64 59 MET A N 2
ATOM 2741 C CA . MET A 1 59 ? 0.564 -9.541 -6.293 1.00 0.64 59 MET A CA 2
ATOM 2742 C C . MET A 1 59 ? -0.899 -9.893 -6.539 1.00 0.60 59 MET A C 2
ATOM 2743 O O . MET A 1 59 ? -1.780 -9.453 -5.800 1.00 0.57 59 MET A O 2
ATOM 2757 N N . ASP A 1 60 ? -1.155 -10.703 -7.562 1.00 0.65 60 ASP A N 2
ATOM 2758 C CA . ASP A 1 60 ? -2.520 -11.105 -7.889 1.00 0.72 60 ASP A CA 2
ATOM 2759 C C . ASP A 1 60 ? -3.105 -11.955 -6.774 1.00 0.67 60 ASP A C 2
ATOM 2760 O O . ASP A 1 60 ? -4.289 -11.852 -6.452 1.00 0.70 60 ASP A O 2
ATOM 2769 N N . GLY A 1 61 ? -2.257 -12.783 -6.179 1.00 0.65 61 GLY A N 2
ATOM 2770 C CA . GLY A 1 61 ? -2.680 -13.611 -5.069 1.00 0.66 61 GLY A CA 2
ATOM 2771 C C . GLY A 1 61 ? -3.075 -12.781 -3.864 1.00 0.59 61 GLY A C 2
ATOM 2772 O O . GLY A 1 61 ? -3.936 -13.178 -3.083 1.00 0.63 61 GLY A O 2
ATOM 2776 N N . VAL A 1 62 ? -2.448 -11.620 -3.719 1.00 0.52 62 VAL A N 2
ATOM 2777 C CA . VAL A 1 62 ? -2.753 -10.717 -2.619 1.00 0.48 62 VAL A CA 2
ATOM 2778 C C . VAL A 1 62 ? -4.188 -10.209 -2.726 1.00 0.45 62 VAL A C 2
ATOM 2779 O O . VAL A 1 62 ? -4.921 -10.177 -1.738 1.00 0.46 62 VAL A O 2
ATOM 2792 N N . PHE A 1 63 ? -4.593 -9.833 -3.934 1.00 0.45 63 PHE A N 2
ATOM 2793 C CA . PHE A 1 63 ? -5.949 -9.343 -4.162 1.00 0.45 63 PHE A CA 2
ATOM 2794 C C . PHE A 1 63 ? -6.954 -10.481 -4.017 1.00 0.49 63 PHE A C 2
ATOM 2795 O O . PHE A 1 63 ? -8.057 -10.291 -3.504 1.00 0.53 63 PHE A O 2
ATOM 2812 N N . LYS A 1 64 ? -6.548 -11.667 -4.451 1.00 0.51 64 LYS A N 2
ATOM 2813 C CA . LYS A 1 64 ? -7.404 -12.845 -4.406 1.00 0.57 64 LYS A CA 2
ATOM 2814 C C . LYS A 1 64 ? -7.714 -13.235 -2.961 1.00 0.57 64 LYS A C 2
ATOM 2815 O O . LYS A 1 64 ? -8.866 -13.485 -2.608 1.00 0.61 64 LYS A O 2
ATOM 2834 N N . ASP A 1 65 ? -6.682 -13.273 -2.128 1.00 0.58 65 ASP A N 2
ATOM 2835 C CA . ASP A 1 65 ? -6.846 -13.621 -0.718 1.00 0.62 65 ASP A CA 2
ATOM 2836 C C . ASP A 1 65 ? -7.392 -12.444 0.076 1.00 0.54 65 ASP A C 2
ATOM 2837 O O . ASP A 1 65 ? -7.910 -12.615 1.181 1.00 0.59 65 ASP A O 2
ATOM 2846 N N . GLY A 1 66 ? -7.281 -11.254 -0.496 1.00 0.50 66 GLY A N 2
ATOM 2847 C CA . GLY A 1 66 ? -7.708 -10.052 0.189 1.00 0.47 66 GLY A CA 2
ATOM 2848 C C . GLY A 1 66 ? -9.211 -9.957 0.316 1.00 0.43 66 GLY A C 2
ATOM 2849 O O . GLY A 1 66 ? -9.727 -9.453 1.315 1.00 0.40 66 GLY A O 2
ATOM 2853 N N . VAL A 1 67 ? -9.916 -10.461 -0.688 1.00 0.49 67 VAL A N 2
ATOM 2854 C CA . VAL A 1 67 ? -11.373 -10.420 -0.704 1.00 0.52 67 VAL A CA 2
ATOM 2855 C C . VAL A 1 67 ? -11.953 -11.187 0.485 1.00 0.52 67 VAL A C 2
ATOM 2856 O O . VAL A 1 67 ? -12.993 -10.818 1.035 1.00 0.59 67 VAL A O 2
ATOM 2869 N N . GLY A 1 68 ? -11.252 -12.235 0.900 1.00 0.50 68 GLY A N 2
ATOM 2870 C CA . GLY A 1 68 ? -11.716 -13.050 2.005 1.00 0.53 68 GLY A CA 2
ATOM 2871 C C . GLY A 1 68 ? -11.247 -12.533 3.352 1.00 0.43 68 GLY A C 2
ATOM 2872 O O . GLY A 1 68 ? -11.397 -13.209 4.372 1.00 0.51 68 GLY A O 2
ATOM 2876 N N . ALA A 1 69 ? -10.684 -11.331 3.364 1.00 0.38 69 ALA A N 2
ATOM 2877 C CA . ALA A 1 69 ? -10.191 -10.730 4.595 1.00 0.32 69 ALA A CA 2
ATOM 2878 C C . ALA A 1 69 ? -10.843 -9.374 4.835 1.00 0.29 69 ALA A C 2
ATOM 2879 O O . ALA A 1 69 ? -10.199 -8.429 5.302 1.00 0.31 69 ALA A O 2
ATOM 2886 N N . ALA A 1 70 ? -12.132 -9.293 4.525 1.00 0.33 70 ALA A N 2
ATOM 2887 C CA . ALA A 1 70 ? -12.882 -8.046 4.630 1.00 0.41 70 ALA A CA 2
ATOM 2888 C C . ALA A 1 70 ? -12.938 -7.537 6.065 1.00 0.50 70 ALA A C 2
ATOM 2889 O O . ALA A 1 70 ? -13.008 -6.333 6.301 1.00 0.62 70 ALA A O 2
ATOM 2896 N N . ASP A 1 71 ? -12.886 -8.457 7.016 1.00 0.53 71 ASP A N 2
ATOM 2897 C CA . ASP A 1 71 ? -13.011 -8.111 8.427 1.00 0.70 71 ASP A CA 2
ATOM 2898 C C . ASP A 1 71 ? -11.715 -7.527 8.978 1.00 0.64 71 ASP A C 2
ATOM 2899 O O . ASP A 1 71 ? -11.724 -6.836 9.997 1.00 0.84 71 ASP A O 2
ATOM 2908 N N . THR A 1 72 ? -10.603 -7.790 8.305 1.00 0.48 72 THR A N 2
ATOM 2909 C CA . THR A 1 72 ? -9.316 -7.295 8.765 1.00 0.53 72 THR A CA 2
ATOM 2910 C C . THR A 1 72 ? -8.964 -5.976 8.076 1.00 0.65 72 THR A C 2
ATOM 2911 O O . THR A 1 72 ? -9.096 -4.905 8.668 1.00 1.42 72 THR A O 2
ATOM 2922 N N . ASP A 1 73 ? -8.543 -6.059 6.819 1.00 0.59 73 ASP A N 2
ATOM 2923 C CA . ASP A 1 73 ? -8.200 -4.872 6.035 1.00 0.55 73 ASP A CA 2
ATOM 2924 C C . ASP A 1 73 ? -8.037 -5.246 4.570 1.00 0.43 73 ASP A C 2
ATOM 2925 O O . ASP A 1 73 ? -7.331 -4.577 3.818 1.00 0.47 73 ASP A O 2
ATOM 2934 N N . TYR A 1 74 ? -8.721 -6.320 4.177 1.00 0.33 74 TYR A N 2
ATOM 2935 C CA . TYR A 1 74 ? -8.628 -6.869 2.824 1.00 0.28 74 TYR A CA 2
ATOM 2936 C C . TYR A 1 74 ? -7.213 -7.354 2.529 1.00 0.35 74 TYR A C 2
ATOM 2937 O O . TYR A 1 74 ? -6.768 -7.377 1.382 1.00 0.37 74 TYR A O 2
ATOM 2955 N N . VAL A 1 75 ? -6.513 -7.725 3.590 1.00 0.45 75 VAL A N 2
ATOM 2956 C CA . VAL A 1 75 ? -5.226 -8.384 3.489 1.00 0.57 75 VAL A CA 2
ATOM 2957 C C . VAL A 1 75 ? -5.242 -9.617 4.374 1.00 0.62 75 VAL A C 2
ATOM 2958 O O . VAL A 1 75 ? -5.628 -9.536 5.542 1.00 0.66 75 VAL A O 2
ATOM 2971 N N . LYS A 1 76 ? -4.862 -10.758 3.820 1.00 0.76 76 LYS A N 2
ATOM 2972 C CA . LYS A 1 76 ? -4.853 -11.987 4.593 1.00 0.89 76 LYS A CA 2
ATOM 2973 C C . LYS A 1 76 ? -3.775 -11.904 5.666 1.00 0.94 76 LYS A C 2
ATOM 2974 O O . LYS A 1 76 ? -2.591 -11.738 5.353 1.00 0.85 76 LYS A O 2
ATOM 2993 N N . PRO A 1 77 ? -4.182 -12.025 6.943 1.00 1.21 77 PRO A N 2
ATOM 2994 C CA . PRO A 1 77 ? -3.301 -11.809 8.101 1.00 1.37 77 PRO A CA 2
ATOM 2995 C C . PRO A 1 77 ? -2.225 -12.881 8.279 1.00 1.27 77 PRO A C 2
ATOM 2996 O O . PRO A 1 77 ? -1.718 -13.091 9.383 1.00 1.73 77 PRO A O 2
ATOM 3007 N N . ASP A 1 78 ? -1.895 -13.566 7.197 1.00 1.23 78 ASP A N 2
ATOM 3008 C CA . ASP A 1 78 ? -0.752 -14.463 7.170 1.00 1.22 78 ASP A CA 2
ATOM 3009 C C . ASP A 1 78 ? 0.516 -13.647 6.975 1.00 0.97 78 ASP A C 2
ATOM 3010 O O . ASP A 1 78 ? 1.581 -14.024 7.466 1.00 1.45 78 ASP A O 2
ATOM 3019 N N . ASP A 1 79 ? 0.382 -12.518 6.276 1.00 0.95 79 ASP A N 2
ATOM 3020 C CA . ASP A 1 79 ? 1.499 -11.600 6.035 1.00 1.45 79 ASP A CA 2
ATOM 3021 C C . ASP A 1 79 ? 2.722 -12.347 5.512 1.00 1.04 79 ASP A C 2
ATOM 3022 O O . ASP A 1 79 ? 3.802 -12.309 6.112 1.00 1.19 79 ASP A O 2
ATOM 3031 N N . ALA A 1 80 ? 2.531 -13.052 4.409 1.00 0.88 80 ALA A N 2
ATOM 3032 C CA . ALA A 1 80 ? 3.615 -13.769 3.759 1.00 0.73 80 ALA A CA 2
ATOM 3033 C C . ALA A 1 80 ? 3.961 -13.104 2.434 1.00 0.65 80 ALA A C 2
ATOM 3034 O O . ALA A 1 80 ? 5.124 -12.826 2.152 1.00 0.82 80 ALA A O 2
ATOM 3041 N N . ARG A 1 81 ? 2.937 -12.831 1.634 1.00 0.61 81 ARG A N 2
ATOM 3042 C CA . ARG A 1 81 ? 3.122 -12.153 0.356 1.00 0.73 81 ARG A CA 2
ATOM 3043 C C . ARG A 1 81 ? 3.262 -10.656 0.576 1.00 0.72 81 ARG A C 2
ATOM 3044 O O . ARG A 1 81 ? 3.972 -9.966 -0.153 1.00 0.96 81 ARG A O 2
ATOM 3065 N N . VAL A 1 82 ? 2.580 -10.168 1.599 1.00 0.60 82 VAL A N 2
ATOM 3066 C CA . VAL A 1 82 ? 2.567 -8.754 1.911 1.00 0.62 82 VAL A CA 2
ATOM 3067 C C . VAL A 1 82 ? 3.612 -8.438 2.970 1.00 0.58 82 VAL A C 2
ATOM 3068 O O . VAL A 1 82 ? 3.688 -9.108 4.000 1.00 0.74 82 VAL A O 2
ATOM 3081 N N . VAL A 1 83 ? 4.426 -7.430 2.697 1.00 0.42 83 VAL A N 2
ATOM 3082 C CA . VAL A 1 83 ? 5.460 -7.007 3.627 1.00 0.42 83 VAL A CA 2
ATOM 3083 C C . VAL A 1 83 ? 4.896 -5.993 4.615 1.00 0.38 83 VAL A C 2
ATOM 3084 O O . VAL A 1 83 ? 5.143 -6.074 5.817 1.00 0.43 83 VAL A O 2
ATOM 3097 N N . ALA A 1 84 ? 4.123 -5.051 4.098 1.00 0.35 84 ALA A N 2
ATOM 3098 C CA . ALA A 1 84 ? 3.511 -4.021 4.920 1.00 0.34 84 ALA A CA 2
ATOM 3099 C C . ALA A 1 84 ? 2.169 -3.610 4.333 1.00 0.31 84 ALA A C 2
ATOM 3100 O O . ALA A 1 84 ? 1.978 -3.669 3.116 1.00 0.31 84 ALA A O 2
ATOM 3107 N N . HIS A 1 85 ? 1.242 -3.208 5.193 1.00 0.30 85 HIS A N 2
ATOM 3108 C CA . HIS A 1 85 ? -0.094 -2.818 4.752 1.00 0.28 85 HIS A CA 2
ATOM 3109 C C . HIS A 1 85 ? -0.761 -1.910 5.773 1.00 0.28 85 HIS A C 2
ATOM 3110 O O . HIS A 1 85 ? -0.679 -2.150 6.977 1.00 0.36 85 HIS A O 2
ATOM 3125 N N . THR A 1 86 ? -1.409 -0.865 5.279 1.00 0.25 86 THR A N 2
ATOM 3126 C CA . THR A 1 86 ? -2.141 0.058 6.131 1.00 0.27 86 THR A CA 2
ATOM 3127 C C . THR A 1 86 ? -3.533 -0.489 6.412 1.00 0.31 86 THR A C 2
ATOM 3128 O O . THR A 1 86 ? -4.035 -1.328 5.662 1.00 0.50 86 THR A O 2
ATOM 3139 N N . LYS A 1 87 ? -4.155 -0.014 7.481 1.00 0.29 87 LYS A N 2
ATOM 3140 C CA . LYS A 1 87 ? -5.530 -0.385 7.779 1.00 0.32 87 LYS A CA 2
ATOM 3141 C C . LYS A 1 87 ? -6.464 0.167 6.711 1.00 0.29 87 LYS A C 2
ATOM 3142 O O . LYS A 1 87 ? -6.190 1.212 6.116 1.00 0.35 87 LYS A O 2
ATOM 3161 N N . LEU A 1 88 ? -7.555 -0.544 6.469 1.00 0.30 88 LEU A N 2
ATOM 3162 C CA . LEU A 1 88 ? -8.537 -0.137 5.476 1.00 0.37 88 LEU A CA 2
ATOM 3163 C C . LEU A 1 88 ? -9.295 1.078 6.000 1.00 0.36 88 LEU A C 2
ATOM 3164 O O . LEU A 1 88 ? -10.159 0.959 6.870 1.00 0.50 88 LEU A O 2
ATOM 3180 N N . ILE A 1 89 ? -8.958 2.245 5.476 1.00 0.31 89 ILE A N 2
ATOM 3181 C CA . ILE A 1 89 ? -9.480 3.497 6.002 1.00 0.31 89 ILE A CA 2
ATOM 3182 C C . ILE A 1 89 ? -10.605 4.054 5.145 1.00 0.33 89 ILE A C 2
ATOM 3183 O O . ILE A 1 89 ? -10.616 3.899 3.920 1.00 0.35 89 ILE A O 2
ATOM 3199 N N . GLY A 1 90 ? -11.554 4.695 5.812 1.00 0.34 90 GLY A N 2
ATOM 3200 C CA . GLY A 1 90 ? -12.648 5.344 5.130 1.00 0.37 90 GLY A CA 2
ATOM 3201 C C . GLY A 1 90 ? -12.389 6.821 4.923 1.00 0.51 90 GLY A C 2
ATOM 3202 O O . GLY A 1 90 ? -11.239 7.266 4.942 1.00 0.79 90 GLY A O 2
ATOM 3206 N N . GLY A 1 91 ? -13.453 7.582 4.743 1.00 0.60 91 GLY A N 2
ATOM 3207 C CA . GLY A 1 91 ? -13.320 8.992 4.447 1.00 0.81 91 GLY A CA 2
ATOM 3208 C C . GLY A 1 91 ? -12.912 9.813 5.650 1.00 0.57 91 GLY A C 2
ATOM 3209 O O . GLY A 1 91 ? -13.558 9.757 6.696 1.00 0.70 91 GLY A O 2
ATOM 3213 N N . GLY A 1 92 ? -11.827 10.559 5.506 1.00 0.54 92 GLY A N 2
ATOM 3214 C CA . GLY A 1 92 ? -11.388 11.449 6.560 1.00 0.56 92 GLY A CA 2
ATOM 3215 C C . GLY A 1 92 ? -10.432 10.780 7.521 1.00 0.52 92 GLY A C 2
ATOM 3216 O O . GLY A 1 92 ? -9.966 11.403 8.475 1.00 0.80 92 GLY A O 2
ATOM 3220 N N . GLU A 1 93 ? -10.130 9.515 7.269 1.00 0.34 93 GLU A N 2
ATOM 3221 C CA . GLU A 1 93 ? -9.247 8.757 8.142 1.00 0.27 93 GLU A CA 2
ATOM 3222 C C . GLU A 1 93 ? -7.907 8.509 7.458 1.00 0.23 93 GLU A C 2
ATOM 3223 O O . GLU A 1 93 ? -7.767 8.722 6.249 1.00 0.29 93 GLU A O 2
ATOM 3235 N N . GLU A 1 94 ? -6.931 8.065 8.234 1.00 0.21 94 GLU A N 2
ATOM 3236 C CA . GLU A 1 94 ? -5.580 7.875 7.733 1.00 0.21 94 GLU A CA 2
ATOM 3237 C C . GLU A 1 94 ? -4.889 6.734 8.474 1.00 0.22 94 GLU A C 2
ATOM 3238 O O . GLU A 1 94 ? -5.278 6.381 9.587 1.00 0.28 94 GLU A O 2
ATOM 3250 N N . SER A 1 95 ? -3.874 6.153 7.849 1.00 0.22 95 SER A N 2
ATOM 3251 C CA . SER A 1 95 ? -3.126 5.059 8.454 1.00 0.27 95 SER A CA 2
ATOM 3252 C C . SER A 1 95 ? -1.698 5.059 7.915 1.00 0.23 95 SER A C 2
ATOM 3253 O O . SER A 1 95 ? -1.431 5.640 6.865 1.00 0.29 95 SER A O 2
ATOM 3261 N N . SER A 1 96 ? -0.781 4.426 8.635 1.00 0.28 96 SER A N 2
ATOM 3262 C CA . SER A 1 96 ? 0.621 4.415 8.245 1.00 0.25 96 SER A CA 2
ATOM 3263 C C . SER A 1 96 ? 1.232 3.031 8.431 1.00 0.27 96 SER A C 2
ATOM 3264 O O . SER A 1 96 ? 0.752 2.236 9.239 1.00 0.35 96 SER A O 2
ATOM 3272 N N . LEU A 1 97 ? 2.288 2.753 7.681 1.00 0.22 97 LEU A N 2
ATOM 3273 C CA . LEU A 1 97 ? 3.027 1.506 7.824 1.00 0.25 97 LEU A CA 2
ATOM 3274 C C . LEU A 1 97 ? 4.523 1.787 7.846 1.00 0.24 97 LEU A C 2
ATOM 3275 O O . LEU A 1 97 ? 4.968 2.843 7.390 1.00 0.21 97 LEU A O 2
ATOM 3291 N N . THR A 1 98 ? 5.287 0.850 8.379 1.00 0.31 98 THR A N 2
ATOM 3292 C CA . THR A 1 98 ? 6.736 0.948 8.387 1.00 0.31 98 THR A CA 2
ATOM 3293 C C . THR A 1 98 ? 7.356 -0.344 7.874 1.00 0.32 98 THR A C 2
ATOM 3294 O O . THR A 1 98 ? 6.865 -1.433 8.170 1.00 0.41 98 THR A O 2
ATOM 3305 N N . LEU A 1 99 ? 8.423 -0.219 7.103 1.00 0.30 99 LEU A N 2
ATOM 3306 C CA . LEU A 1 99 ? 9.097 -1.383 6.545 1.00 0.34 99 LEU A CA 2
ATOM 3307 C C . LEU A 1 99 ? 10.601 -1.156 6.474 1.00 0.32 99 LEU A C 2
ATOM 3308 O O . LEU A 1 99 ? 11.070 -0.014 6.541 1.00 0.29 99 LEU A O 2
ATOM 3324 N N . ASP A 1 100 ? 11.343 -2.248 6.348 1.00 0.38 100 ASP A N 2
ATOM 3325 C CA . ASP A 1 100 ? 12.793 -2.192 6.236 1.00 0.40 100 ASP A CA 2
ATOM 3326 C C . ASP A 1 100 ? 13.202 -2.174 4.766 1.00 0.38 100 ASP A C 2
ATOM 3327 O O . ASP A 1 100 ? 12.871 -3.091 4.011 1.00 0.42 100 ASP A O 2
ATOM 3336 N N . PRO A 1 101 ? 13.928 -1.126 4.339 1.00 0.38 101 PRO A N 2
ATOM 3337 C CA . PRO A 1 101 ? 14.351 -0.960 2.941 1.00 0.41 101 PRO A CA 2
ATOM 3338 C C . PRO A 1 101 ? 15.196 -2.120 2.415 1.00 0.39 101 PRO A C 2
ATOM 3339 O O . PRO A 1 101 ? 15.207 -2.389 1.213 1.00 0.43 101 PRO A O 2
ATOM 3350 N N . ALA A 1 102 ? 15.883 -2.821 3.311 1.00 0.42 102 ALA A N 2
ATOM 3351 C CA . ALA A 1 102 ? 16.769 -3.906 2.907 1.00 0.48 102 ALA A CA 2
ATOM 3352 C C . ALA A 1 102 ? 15.967 -5.127 2.476 1.00 0.46 102 ALA A C 2
ATOM 3353 O O . ALA A 1 102 ? 16.479 -6.016 1.791 1.00 0.49 102 ALA A O 2
ATOM 3360 N N . LYS A 1 103 ? 14.699 -5.155 2.865 1.00 0.47 103 LYS A N 2
ATOM 3361 C CA . LYS A 1 103 ? 13.807 -6.241 2.489 1.00 0.52 103 LYS A CA 2
ATOM 3362 C C . LYS A 1 103 ? 13.327 -6.054 1.057 1.00 0.52 103 LYS A C 2
ATOM 3363 O O . LYS A 1 103 ? 12.919 -7.007 0.393 1.00 0.69 103 LYS A O 2
ATOM 3382 N N . LEU A 1 104 ? 13.404 -4.821 0.574 1.00 0.43 104 LEU A N 2
ATOM 3383 C CA . LEU A 1 104 ? 12.916 -4.495 -0.757 1.00 0.44 104 LEU A CA 2
ATOM 3384 C C . LEU A 1 104 ? 13.983 -4.770 -1.807 1.00 0.47 104 LEU A C 2
ATOM 3385 O O . LEU A 1 104 ? 13.733 -4.666 -3.007 1.00 0.51 104 LEU A O 2
ATOM 3401 N N . ALA A 1 105 ? 15.171 -5.127 -1.350 1.00 0.55 105 ALA A N 2
ATOM 3402 C CA . ALA A 1 105 ? 16.276 -5.428 -2.248 1.00 0.63 105 ALA A CA 2
ATOM 3403 C C . ALA A 1 105 ? 16.296 -6.910 -2.602 1.00 0.72 105 ALA A C 2
ATOM 3404 O O . ALA A 1 105 ? 17.180 -7.380 -3.317 1.00 1.08 105 ALA A O 2
ATOM 3411 N N . ASP A 1 106 ? 15.315 -7.641 -2.096 1.00 0.69 106 ASP A N 2
ATOM 3412 C CA . ASP A 1 106 ? 15.233 -9.076 -2.337 1.00 0.81 106 ASP A CA 2
ATOM 3413 C C . ASP A 1 106 ? 14.247 -9.391 -3.459 1.00 0.82 106 ASP A C 2
ATOM 3414 O O . ASP A 1 106 ? 14.190 -10.517 -3.953 1.00 1.27 106 ASP A O 2
ATOM 3423 N N . GLY A 1 107 ? 13.484 -8.394 -3.884 1.00 0.61 107 GLY A N 2
ATOM 3424 C CA . GLY A 1 107 ? 12.482 -8.634 -4.899 1.00 0.74 107 GLY A CA 2
ATOM 3425 C C . GLY A 1 107 ? 12.018 -7.372 -5.589 1.00 0.60 107 GLY A C 2
ATOM 3426 O O . GLY A 1 107 ? 12.572 -6.292 -5.374 1.00 0.52 107 GLY A O 2
ATOM 3430 N N . ASP A 1 108 ? 11.009 -7.522 -6.430 1.00 0.64 108 ASP A N 2
ATOM 3431 C CA . ASP A 1 108 ? 10.381 -6.397 -7.111 1.00 0.59 108 ASP A CA 2
ATOM 3432 C C . ASP A 1 108 ? 8.989 -6.190 -6.538 1.00 0.43 108 ASP A C 2
ATOM 3433 O O . ASP A 1 108 ? 8.103 -7.026 -6.718 1.00 0.38 108 ASP A O 2
ATOM 3442 N N . TYR A 1 109 ? 8.808 -5.090 -5.831 1.00 0.39 109 TYR A N 2
ATOM 3443 C CA . TYR A 1 109 ? 7.600 -4.882 -5.050 1.00 0.32 109 TYR A CA 2
ATOM 3444 C C . TYR A 1 109 ? 6.660 -3.880 -5.699 1.00 0.30 109 TYR A C 2
ATOM 3445 O O . TYR A 1 109 ? 7.084 -2.922 -6.350 1.00 0.35 109 TYR A O 2
ATOM 3463 N 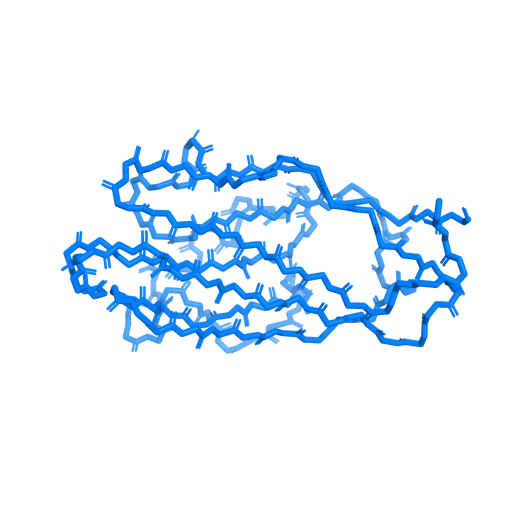N . LYS A 1 110 ? 5.376 -4.121 -5.506 1.00 0.28 110 LYS A N 2
ATOM 3464 C CA . LYS A 1 110 ? 4.338 -3.214 -5.957 1.00 0.29 110 LYS A CA 2
ATOM 3465 C C . LYS A 1 110 ? 3.564 -2.697 -4.760 1.00 0.22 110 LYS A C 2
ATOM 3466 O O . LYS A 1 110 ? 3.489 -3.366 -3.728 1.00 0.25 110 LYS A O 2
ATOM 3485 N N . PHE A 1 111 ? 2.998 -1.514 -4.892 1.00 0.20 111 PHE A N 2
ATOM 3486 C CA . PHE A 1 111 ? 2.078 -1.013 -3.891 1.00 0.19 111 PHE A CA 2
ATOM 3487 C C . PHE A 1 111 ? 0.711 -0.866 -4.529 1.00 0.17 111 PHE A C 2
ATOM 3488 O O . PHE A 1 111 ? 0.604 -0.450 -5.684 1.00 0.21 111 PHE A O 2
ATOM 3505 N N . ALA A 1 112 ? -0.327 -1.231 -3.801 1.00 0.14 112 ALA A N 2
ATOM 3506 C CA . ALA A 1 112 ? -1.661 -1.235 -4.367 1.00 0.15 112 ALA A CA 2
ATOM 3507 C C . ALA A 1 112 ? -2.728 -1.188 -3.294 1.00 0.15 112 ALA A C 2
ATOM 3508 O O . ALA A 1 112 ? -2.445 -1.353 -2.106 1.00 0.17 112 ALA A O 2
ATOM 3515 N N . CYS A 1 113 ? -3.948 -0.953 -3.737 1.00 0.15 113 CYS A N 2
ATOM 3516 C CA . CYS A 1 113 ? -5.114 -1.010 -2.880 1.00 0.14 113 CYS A CA 2
ATOM 3517 C C . CYS A 1 113 ? -5.802 -2.351 -3.099 1.00 0.14 113 CYS A C 2
ATOM 3518 O O . CYS A 1 113 ? -6.150 -2.692 -4.230 1.00 0.16 113 CYS A O 2
ATOM 3525 N N . THR A 1 114 ? -5.981 -3.121 -2.037 1.00 0.15 114 THR A N 2
ATOM 3526 C CA . THR A 1 114 ? -6.502 -4.476 -2.175 1.00 0.17 114 THR A CA 2
ATOM 3527 C C . THR A 1 114 ? -8.009 -4.521 -1.957 1.00 0.16 114 THR A C 2
ATOM 3528 O O . THR A 1 114 ? -8.594 -5.595 -1.793 1.00 0.21 114 THR A O 2
ATOM 3539 N N . PHE A 1 115 ? -8.633 -3.351 -1.956 1.00 0.14 115 PHE A N 2
ATOM 3540 C CA . PHE A 1 115 ? -10.082 -3.262 -1.883 1.00 0.17 115 PHE A CA 2
ATOM 3541 C C . PHE A 1 115 ? -10.686 -3.886 -3.144 1.00 0.22 115 PHE A C 2
ATOM 3542 O O . PHE A 1 115 ? -10.205 -3.642 -4.250 1.00 0.23 115 PHE A O 2
ATOM 3559 N N . PRO A 1 116 ? -11.722 -4.727 -2.988 1.00 0.30 116 PRO A N 2
ATOM 3560 C CA . PRO A 1 116 ? -12.375 -5.403 -4.117 1.00 0.37 116 PRO A CA 2
ATOM 3561 C C . PRO A 1 116 ? -12.794 -4.435 -5.218 1.00 0.31 116 PRO A C 2
ATOM 3562 O O . PRO A 1 116 ? -13.703 -3.626 -5.035 1.00 0.30 116 PRO A O 2
ATOM 3573 N N . GLY A 1 117 ? -12.116 -4.515 -6.355 1.00 0.34 117 GLY A N 2
ATOM 3574 C CA . GLY A 1 117 ? -12.439 -3.651 -7.474 1.00 0.33 117 GLY A CA 2
ATOM 3575 C C . GLY A 1 117 ? -11.447 -2.519 -7.631 1.00 0.33 117 GLY A C 2
ATOM 3576 O O . GLY A 1 117 ? -11.480 -1.784 -8.617 1.00 0.50 117 GLY A O 2
ATOM 3580 N N . HIS A 1 118 ? -10.563 -2.369 -6.656 1.00 0.24 118 HIS A N 2
ATOM 3581 C CA . HIS A 1 118 ? -9.566 -1.306 -6.685 1.00 0.23 118 HIS A CA 2
ATOM 3582 C C . HIS A 1 118 ? -8.190 -1.847 -7.081 1.00 0.29 118 HIS A C 2
ATOM 3583 O O . HIS A 1 118 ? -7.334 -1.097 -7.547 1.00 0.38 118 HIS A O 2
ATOM 3597 N N . GLY A 1 119 ? -8.003 -3.154 -6.930 1.00 0.33 119 GLY A N 2
ATOM 3598 C CA . GLY A 1 119 ? -6.681 -3.754 -7.048 1.00 0.42 119 GLY A CA 2
ATOM 3599 C C . GLY A 1 119 ? -6.051 -3.634 -8.425 1.00 0.49 119 GLY A C 2
ATOM 3600 O O . GLY A 1 119 ? -4.842 -3.422 -8.540 1.00 0.61 119 GLY A O 2
ATOM 3604 N N . ALA A 1 120 ? -6.851 -3.763 -9.472 1.00 0.53 120 ALA A N 2
ATOM 3605 C CA . ALA A 1 120 ? -6.321 -3.765 -10.828 1.00 0.67 120 ALA A CA 2
ATOM 3606 C C . ALA A 1 120 ? -6.114 -2.345 -11.341 1.00 0.64 120 ALA A C 2
ATOM 3607 O O . ALA A 1 120 ? -5.459 -2.132 -12.361 1.00 0.75 120 ALA A O 2
ATOM 3614 N N . LEU A 1 121 ? -6.662 -1.377 -10.627 1.00 0.56 121 LEU A N 2
ATOM 3615 C CA . LEU A 1 121 ? -6.563 0.015 -11.035 1.00 0.64 121 LEU A CA 2
ATOM 3616 C C . LEU A 1 121 ? -5.566 0.774 -10.164 1.00 0.51 121 LEU A C 2
ATOM 3617 O O . LEU A 1 121 ? -4.678 1.464 -10.669 1.00 0.69 121 LEU A O 2
ATOM 3633 N N . MET A 1 122 ? -5.700 0.625 -8.855 1.00 0.34 122 MET A N 2
ATOM 3634 C CA . MET A 1 122 ? -4.914 1.406 -7.912 1.00 0.22 122 MET A CA 2
ATOM 3635 C C . MET A 1 122 ? -3.662 0.648 -7.511 1.00 0.17 122 MET A C 2
ATOM 3636 O O . MET A 1 122 ? -3.624 -0.008 -6.470 1.00 0.21 122 MET A O 2
ATOM 3650 N N . ASN A 1 123 ? -2.650 0.724 -8.357 1.00 0.20 123 ASN A N 2
ATOM 3651 C CA . ASN A 1 123 ? -1.375 0.078 -8.087 1.00 0.25 123 ASN A CA 2
ATOM 3652 C C . ASN A 1 123 ? -0.234 0.833 -8.753 1.00 0.22 123 ASN A C 2
ATOM 3653 O O . ASN A 1 123 ? -0.445 1.600 -9.696 1.00 0.34 123 ASN A O 2
ATOM 3664 N N . GLY A 1 124 ? 0.963 0.624 -8.229 1.00 0.19 124 GLY A N 2
ATOM 3665 C CA . GLY A 1 124 ? 2.158 1.218 -8.790 1.00 0.21 124 GLY A CA 2
ATOM 3666 C C . GLY A 1 124 ? 3.400 0.482 -8.321 1.00 0.23 124 GLY A C 2
ATOM 3667 O O . GLY A 1 124 ? 3.293 -0.586 -7.715 1.00 0.31 124 GLY A O 2
ATOM 3671 N N . LYS A 1 125 ? 4.573 1.047 -8.572 1.00 0.24 125 LYS A N 2
ATOM 3672 C CA . LYS A 1 125 ? 5.823 0.381 -8.218 1.00 0.28 125 LYS A CA 2
ATOM 3673 C C . LYS A 1 125 ? 6.489 1.039 -7.015 1.00 0.25 125 LYS A C 2
ATOM 3674 O O . LYS A 1 125 ? 6.480 2.263 -6.872 1.00 0.26 125 LYS A O 2
ATOM 3693 N N . VAL A 1 126 ? 7.067 0.216 -6.150 1.00 0.25 126 VAL A N 2
ATOM 3694 C CA . VAL A 1 126 ? 7.815 0.709 -5.005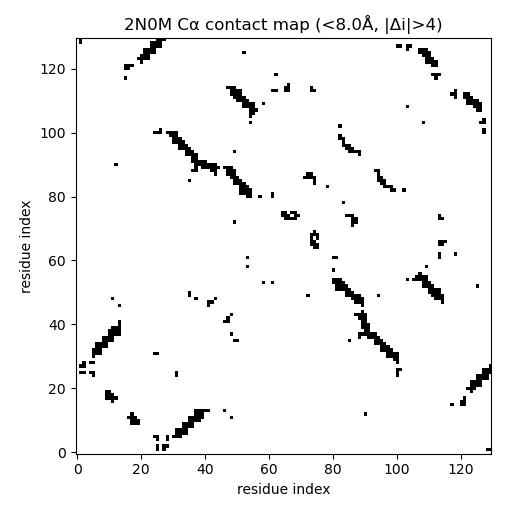 1.00 0.25 126 VAL A CA 2
ATOM 3695 C C . VAL A 1 126 ? 9.300 0.727 -5.339 1.00 0.30 126 VAL A C 2
ATOM 3696 O O . VAL A 1 126 ? 9.940 -0.319 -5.444 1.00 0.45 126 VAL A O 2
ATOM 3709 N N . THR A 1 127 ? 9.842 1.916 -5.505 1.00 0.35 127 THR A N 2
ATOM 3710 C CA . THR A 1 127 ? 11.203 2.066 -5.968 1.00 0.54 127 THR A CA 2
ATOM 3711 C C . THR A 1 127 ? 12.169 2.233 -4.803 1.00 0.45 127 THR A C 2
ATOM 3712 O O . THR A 1 127 ? 12.129 3.234 -4.088 1.00 0.37 127 THR A O 2
ATOM 3723 N N . LEU A 1 128 ? 13.018 1.240 -4.608 1.00 0.52 128 LEU A N 2
ATOM 3724 C CA . LEU A 1 128 ? 14.081 1.336 -3.627 1.00 0.49 128 LEU A CA 2
ATOM 3725 C C . LEU A 1 128 ? 15.200 2.190 -4.204 1.00 0.50 128 LEU A C 2
ATOM 3726 O O . LEU A 1 128 ? 15.759 1.866 -5.254 1.00 0.59 128 LEU A O 2
ATOM 3742 N N . VAL A 1 129 ? 15.499 3.293 -3.541 1.00 0.46 129 VAL A N 2
ATOM 3743 C CA . VAL A 1 129 ? 16.485 4.232 -4.043 1.00 0.51 129 VAL A CA 2
ATOM 3744 C C . VAL A 1 129 ? 17.672 4.338 -3.098 1.00 0.50 129 VAL A C 2
ATOM 3745 O O . VAL A 1 129 ? 17.570 4.022 -1.907 1.00 0.50 129 VAL A O 2
ATOM 3758 N N . ASP A 1 130 ? 18.792 4.776 -3.640 1.00 0.55 130 ASP A N 2
ATOM 3759 C CA . ASP A 1 130 ? 20.008 4.953 -2.861 1.00 0.62 130 ASP A CA 2
ATOM 3760 C C . ASP A 1 130 ? 20.458 6.406 -2.905 1.00 1.17 130 ASP A C 2
ATOM 3761 O O . ASP A 1 130 ? 19.943 7.196 -3.701 1.00 2.01 130 ASP A O 2
ATOM 3771 N N . ALA A 1 1 ? 18.443 14.692 -1.735 1.00 2.91 1 ALA A N 3
ATOM 3772 C CA . ALA A 1 1 ? 17.174 13.993 -1.432 1.00 2.57 1 ALA A CA 3
ATOM 3773 C C . ALA A 1 1 ? 17.312 12.493 -1.677 1.00 1.99 1 ALA A C 3
ATOM 3774 O O . ALA A 1 1 ? 16.393 11.847 -2.177 1.00 2.38 1 ALA A O 3
ATOM 3783 N N . THR A 1 2 ? 18.463 11.938 -1.317 1.00 1.76 2 THR A N 3
ATOM 3784 C CA . THR A 1 2 ? 18.729 10.525 -1.538 1.00 1.96 2 THR A CA 3
ATOM 3785 C C . THR A 1 2 ? 18.348 9.686 -0.323 1.00 1.89 2 THR A C 3
ATOM 3786 O O . THR A 1 2 ? 17.659 8.677 -0.449 1.00 2.41 2 THR A O 3
ATOM 3797 N N . ALA A 1 3 ? 18.805 10.100 0.852 1.00 1.90 3 ALA A N 3
ATOM 3798 C CA . ALA A 1 3 ? 18.508 9.373 2.082 1.00 2.01 3 ALA A CA 3
ATOM 3799 C C . ALA A 1 3 ? 17.887 10.290 3.130 1.00 1.85 3 ALA A C 3
ATOM 3800 O O . ALA A 1 3 ? 17.618 9.873 4.257 1.00 2.22 3 ALA A O 3
ATOM 3807 N N . GLY A 1 4 ? 17.647 11.538 2.750 1.00 1.52 4 GLY A N 3
ATOM 3808 C CA . GLY A 1 4 ? 17.075 12.498 3.673 1.00 1.51 4 GLY A CA 3
ATOM 3809 C C . GLY A 1 4 ? 15.564 12.504 3.625 1.00 1.33 4 GLY A C 3
ATOM 3810 O O . GLY A 1 4 ? 14.938 13.565 3.595 1.00 1.56 4 GLY A O 3
ATOM 3814 N N . ASN A 1 5 ? 14.977 11.316 3.601 1.00 1.15 5 ASN A N 3
ATOM 3815 C CA . ASN A 1 5 ? 13.530 11.174 3.567 1.00 0.97 5 ASN A CA 3
ATOM 3816 C C . ASN A 1 5 ? 13.142 9.755 3.956 1.00 0.71 5 ASN A C 3
ATOM 3817 O O . ASN A 1 5 ? 13.201 8.839 3.139 1.00 0.69 5 ASN A O 3
ATOM 3828 N N . CYS A 1 6 ? 12.764 9.575 5.212 1.00 0.62 6 CYS A N 3
ATOM 3829 C CA . CYS A 1 6 ? 12.407 8.257 5.721 1.00 0.41 6 CYS A CA 3
ATOM 3830 C C . CYS A 1 6 ? 10.898 8.128 5.890 1.00 0.34 6 CYS A C 3
ATOM 3831 O O . CYS A 1 6 ? 10.410 7.224 6.571 1.00 0.34 6 CYS A O 3
ATOM 3838 N N . ALA A 1 7 ? 10.161 9.030 5.262 1.00 0.32 7 ALA A N 3
ATOM 3839 C CA . ALA A 1 7 ? 8.712 9.031 5.355 1.00 0.27 7 ALA A CA 3
ATOM 3840 C C . ALA A 1 7 ? 8.102 9.701 4.137 1.00 0.25 7 ALA A C 3
ATOM 3841 O O . ALA A 1 7 ? 8.678 10.635 3.584 1.00 0.31 7 ALA A O 3
ATOM 3848 N N . ALA A 1 8 ? 6.944 9.222 3.718 1.00 0.22 8 ALA A N 3
ATOM 3849 C CA . ALA A 1 8 ? 6.251 9.790 2.573 1.00 0.22 8 ALA A CA 3
ATOM 3850 C C . ALA A 1 8 ? 4.745 9.715 2.771 1.00 0.19 8 ALA A C 3
ATOM 3851 O O . ALA A 1 8 ? 4.234 8.747 3.338 1.00 0.20 8 ALA A O 3
ATOM 3858 N N . THR A 1 9 ? 4.039 10.737 2.319 1.00 0.23 9 THR A N 3
ATOM 3859 C CA . THR A 1 9 ? 2.595 10.766 2.438 1.00 0.23 9 THR A CA 3
ATOM 3860 C C . THR A 1 9 ? 1.941 10.531 1.085 1.00 0.23 9 THR A C 3
ATOM 3861 O O . THR A 1 9 ? 2.301 11.159 0.089 1.00 0.29 9 THR A O 3
ATOM 3872 N N . VAL A 1 10 ? 0.991 9.616 1.056 1.00 0.21 10 VAL A N 3
ATOM 3873 C CA . VAL A 1 10 ? 0.227 9.335 -0.144 1.00 0.22 10 VAL A CA 3
ATOM 3874 C C . VAL A 1 10 ? -1.246 9.583 0.127 1.00 0.22 10 VAL A C 3
ATOM 3875 O O . VAL A 1 10 ? -1.773 9.163 1.155 1.00 0.26 10 VAL A O 3
ATOM 3888 N N . GLU A 1 11 ? -1.907 10.277 -0.777 1.00 0.23 11 GLU A N 3
ATOM 3889 C CA . GLU A 1 11 ? -3.319 10.558 -0.609 1.00 0.25 11 GLU A CA 3
ATOM 3890 C C . GLU A 1 11 ? -4.154 9.709 -1.555 1.00 0.23 11 GLU A C 3
ATOM 3891 O O . GLU A 1 11 ? -3.755 9.439 -2.691 1.00 0.29 11 GLU A O 3
ATOM 3903 N N . SER A 1 12 ? -5.293 9.270 -1.057 1.00 0.22 12 SER A N 3
ATOM 3904 C CA . SER A 1 12 ? -6.267 8.553 -1.854 1.00 0.21 12 SER A CA 3
ATOM 3905 C C . SER A 1 12 ? -7.595 9.297 -1.793 1.00 0.20 12 SER A C 3
ATOM 3906 O O . SER A 1 12 ? -8.009 9.761 -0.728 1.00 0.23 12 SER A O 3
ATOM 3914 N N . ASN A 1 13 ? -8.259 9.422 -2.923 1.00 0.19 13 ASN A N 3
ATOM 3915 C CA . ASN A 1 13 ? -9.447 10.255 -3.003 1.00 0.24 13 ASN A CA 3
ATOM 3916 C C . ASN A 1 13 ? -10.648 9.457 -3.493 1.00 0.24 13 ASN A C 3
ATOM 3917 O O . ASN A 1 13 ? -10.551 8.252 -3.739 1.00 0.19 13 ASN A O 3
ATOM 3928 N N . ASP A 1 14 ? -11.777 10.142 -3.635 1.00 0.43 14 ASP A N 3
ATOM 3929 C CA . ASP A 1 14 ? -13.036 9.517 -4.036 1.00 0.51 14 ASP A CA 3
ATOM 3930 C C . ASP A 1 14 ? -13.063 9.217 -5.532 1.00 0.43 14 ASP A C 3
ATOM 3931 O O . ASP A 1 14 ? -14.060 8.728 -6.063 1.00 0.48 14 ASP A O 3
ATOM 3940 N N . ASN A 1 15 ? -11.965 9.509 -6.211 1.00 0.45 15 ASN A N 3
ATOM 3941 C CA . ASN A 1 15 ? -11.858 9.229 -7.635 1.00 0.48 15 ASN A CA 3
ATOM 3942 C C . ASN A 1 15 ? -11.052 7.959 -7.854 1.00 0.41 15 ASN A C 3
ATOM 3943 O O . ASN A 1 15 ? -10.748 7.592 -8.990 1.00 0.47 15 ASN A O 3
ATOM 3954 N N . MET A 1 16 ? -10.713 7.297 -6.744 1.00 0.36 16 MET A N 3
ATOM 3955 C CA . MET A 1 16 ? -9.969 6.038 -6.763 1.00 0.39 16 MET A CA 3
ATOM 3956 C C . MET A 1 16 ? -8.591 6.219 -7.389 1.00 0.38 16 MET A C 3
ATOM 3957 O O . MET A 1 16 ? -8.140 5.387 -8.174 1.00 0.54 16 MET A O 3
ATOM 3971 N N . GLN A 1 17 ? -7.915 7.302 -7.034 1.00 0.28 17 GLN A N 3
ATOM 3972 C CA . GLN A 1 17 ? -6.627 7.607 -7.631 1.00 0.33 17 GLN A CA 3
ATOM 3973 C C . GLN A 1 17 ? -5.605 8.012 -6.574 1.00 0.28 17 GLN A C 3
ATOM 3974 O O . GLN A 1 17 ? -5.847 8.915 -5.772 1.00 0.40 17 GLN A O 3
ATOM 3988 N N . PHE A 1 18 ? -4.466 7.330 -6.579 1.00 0.30 18 PHE A N 3
ATOM 3989 C CA . PHE A 1 18 ? -3.350 7.688 -5.710 1.00 0.27 18 PHE A CA 3
ATOM 3990 C C . PHE A 1 18 ? -2.665 8.944 -6.233 1.00 0.33 18 PHE A C 3
ATOM 3991 O O . PHE A 1 18 ? -2.602 9.167 -7.441 1.00 0.44 18 PHE A O 3
ATOM 4008 N N . ASN A 1 19 ? -2.165 9.764 -5.314 1.00 0.35 19 ASN A N 3
ATOM 4009 C CA . ASN A 1 19 ? -1.389 10.953 -5.674 1.00 0.49 19 ASN A CA 3
ATOM 4010 C C . ASN A 1 19 ? -0.157 10.585 -6.487 1.00 0.36 19 ASN A C 3
ATOM 4011 O O . ASN A 1 19 ? 0.313 11.373 -7.307 1.00 0.45 19 ASN A O 3
ATOM 4022 N N . THR A 1 20 ? 0.364 9.392 -6.252 1.00 0.36 20 THR A N 3
ATOM 4023 C CA . THR A 1 20 ? 1.555 8.934 -6.934 1.00 0.33 20 THR A CA 3
ATOM 4024 C C . THR A 1 20 ? 1.469 7.437 -7.206 1.00 0.24 20 THR A C 3
ATOM 4025 O O . THR A 1 20 ? 0.795 6.705 -6.480 1.00 0.32 20 THR A O 3
ATOM 4036 N N . LYS A 1 21 ? 2.137 6.993 -8.260 1.00 0.23 21 LYS A N 3
ATOM 4037 C CA . LYS A 1 21 ? 2.169 5.581 -8.604 1.00 0.31 21 LYS A CA 3
ATOM 4038 C C . LYS A 1 21 ? 3.595 5.056 -8.518 1.00 0.23 21 LYS A C 3
ATOM 4039 O O . LYS A 1 21 ? 3.900 3.956 -8.975 1.00 0.28 21 LYS A O 3
ATOM 4058 N N . ASP A 1 22 ? 4.465 5.861 -7.930 1.00 0.20 22 ASP A N 3
ATOM 4059 C CA . ASP A 1 22 ? 5.854 5.477 -7.704 1.00 0.22 22 ASP A CA 3
ATOM 4060 C C . ASP A 1 22 ? 6.343 6.035 -6.376 1.00 0.20 22 ASP A C 3
ATOM 4061 O O . ASP A 1 22 ? 6.177 7.222 -6.093 1.00 0.24 22 ASP A O 3
ATOM 4070 N N . ILE A 1 23 ? 6.921 5.172 -5.558 1.00 0.19 23 ILE A N 3
ATOM 4071 C CA . ILE A 1 23 ? 7.474 5.580 -4.276 1.00 0.21 23 ILE A CA 3
ATOM 4072 C C . ILE A 1 23 ? 8.934 5.171 -4.191 1.00 0.27 23 ILE A C 3
ATOM 4073 O O . ILE A 1 23 ? 9.271 4.010 -4.408 1.00 0.32 23 ILE A O 3
ATOM 4089 N N . GLN A 1 24 ? 9.793 6.124 -3.883 1.00 0.34 24 GLN A N 3
ATOM 4090 C CA . GLN A 1 24 ? 11.216 5.852 -3.783 1.00 0.41 24 GLN A CA 3
ATOM 4091 C C . GLN A 1 24 ? 11.611 5.581 -2.342 1.00 0.35 24 GLN A C 3
ATOM 4092 O O . GLN A 1 24 ? 11.636 6.487 -1.509 1.00 0.39 24 GLN A O 3
ATOM 4106 N N . VAL A 1 25 ? 11.918 4.332 -2.057 1.00 0.31 25 VAL A N 3
ATOM 4107 C CA . VAL A 1 25 ? 12.366 3.942 -0.737 1.00 0.25 25 VAL A CA 3
ATOM 4108 C C . VAL A 1 25 ? 13.883 3.911 -0.700 1.00 0.26 25 VAL A C 3
ATOM 4109 O O . VAL A 1 25 ? 14.518 3.166 -1.450 1.00 0.30 25 VAL A O 3
ATOM 4122 N N . SER A 1 26 ? 14.456 4.737 0.152 1.00 0.27 26 SER A N 3
ATOM 4123 C CA . SER A 1 26 ? 15.895 4.812 0.272 1.00 0.29 26 SER A CA 3
ATOM 4124 C C . SER A 1 26 ? 16.417 3.626 1.069 1.00 0.26 26 SER A C 3
ATOM 4125 O O . SER A 1 26 ? 16.046 3.423 2.226 1.00 0.25 26 SER A O 3
ATOM 4133 N N . LYS A 1 27 ? 17.274 2.846 0.434 1.00 0.32 27 LYS A N 3
ATOM 4134 C CA . LYS A 1 27 ? 17.892 1.695 1.072 1.00 0.36 27 LYS A CA 3
ATOM 4135 C C . LYS A 1 27 ? 18.930 2.150 2.094 1.00 0.42 27 LYS A C 3
ATOM 4136 O O . LYS A 1 27 ? 19.435 1.357 2.884 1.00 0.54 27 LYS A O 3
ATOM 4155 N N . ALA A 1 28 ? 19.239 3.441 2.065 1.00 0.44 28 ALA A N 3
ATOM 4156 C CA . ALA A 1 28 ? 20.169 4.030 3.015 1.00 0.53 28 ALA A CA 3
ATOM 4157 C C . ALA A 1 28 ? 19.451 4.386 4.311 1.00 0.49 28 ALA A C 3
ATOM 4158 O O . ALA A 1 28 ? 20.078 4.720 5.316 1.00 0.63 28 ALA A O 3
ATOM 4165 N N . CYS A 1 29 ? 18.130 4.306 4.280 1.00 0.37 29 CYS A N 3
ATOM 4166 C CA . CYS A 1 29 ? 17.319 4.580 5.455 1.00 0.40 29 CYS A CA 3
ATOM 4167 C C . CYS A 1 29 ? 17.143 3.306 6.271 1.00 0.40 29 CYS A C 3
ATOM 4168 O O . CYS A 1 29 ? 17.121 2.204 5.724 1.00 0.40 29 CYS A O 3
ATOM 4175 N N . LYS A 1 30 ? 17.036 3.462 7.582 1.00 0.49 30 LYS A N 3
ATOM 4176 C CA . LYS A 1 30 ? 16.899 2.324 8.479 1.00 0.59 30 LYS A CA 3
ATOM 4177 C C . LYS A 1 30 ? 15.451 1.858 8.529 1.00 0.51 30 LYS A C 3
ATOM 4178 O O . LYS A 1 30 ? 15.171 0.688 8.784 1.00 0.52 30 LYS A O 3
ATOM 4197 N N . GLU A 1 31 ? 14.535 2.783 8.288 1.00 0.51 31 GLU A N 3
ATOM 4198 C CA . GLU A 1 31 ? 13.120 2.466 8.206 1.00 0.52 31 GLU A CA 3
ATOM 4199 C C . GLU A 1 31 ? 12.414 3.516 7.359 1.00 0.42 31 GLU A C 3
ATOM 4200 O O . GLU A 1 31 ? 12.851 4.667 7.300 1.00 0.44 31 GLU A O 3
ATOM 4212 N N . PHE A 1 32 ? 11.353 3.118 6.679 1.00 0.36 32 PHE A N 3
ATOM 4213 C CA . PHE A 1 32 ? 10.609 4.043 5.841 1.00 0.30 32 PHE A CA 3
ATOM 4214 C C . PHE A 1 32 ? 9.132 3.994 6.201 1.00 0.25 32 PHE A C 3
ATOM 4215 O O . PHE A 1 32 ? 8.522 2.927 6.200 1.00 0.29 32 PHE A O 3
ATOM 4232 N N . THR A 1 33 ? 8.569 5.145 6.517 1.00 0.21 33 THR A N 3
ATOM 4233 C CA . THR A 1 33 ? 7.184 5.224 6.939 1.00 0.19 33 THR A CA 3
ATOM 4234 C C . THR A 1 33 ? 6.320 5.881 5.870 1.00 0.17 33 THR A C 3
ATOM 4235 O O . THR A 1 33 ? 6.657 6.936 5.339 1.00 0.26 33 THR A O 3
ATOM 4246 N N . ILE A 1 34 ? 5.211 5.241 5.552 1.00 0.16 34 ILE A N 3
ATOM 4247 C CA . ILE A 1 34 ? 4.284 5.758 4.564 1.00 0.17 34 ILE A CA 3
ATOM 4248 C C . ILE A 1 34 ? 2.950 6.082 5.220 1.00 0.17 34 ILE A C 3
ATOM 4249 O O . ILE A 1 34 ? 2.347 5.227 5.871 1.00 0.21 34 ILE A O 3
ATOM 4265 N N . THR A 1 35 ? 2.510 7.316 5.061 1.00 0.18 35 THR A N 3
ATOM 4266 C CA . THR A 1 35 ? 1.245 7.757 5.621 1.00 0.19 35 THR A CA 3
ATOM 4267 C C . THR A 1 35 ? 0.205 7.929 4.519 1.00 0.17 35 THR A C 3
ATOM 4268 O O . THR A 1 35 ? 0.428 8.654 3.550 1.00 0.20 35 THR A O 3
ATOM 4279 N N . LEU A 1 36 ? -0.921 7.248 4.662 1.00 0.16 36 LEU A N 3
ATOM 4280 C CA . LEU A 1 36 ? -1.988 7.314 3.677 1.00 0.14 36 LEU A CA 3
ATOM 4281 C C . LEU A 1 36 ? -3.113 8.212 4.177 1.00 0.17 36 LEU A C 3
ATOM 4282 O O . LEU A 1 36 ? -3.603 8.041 5.293 1.00 0.20 36 LEU A O 3
ATOM 4298 N N . LYS A 1 37 ? -3.507 9.171 3.352 1.00 0.21 37 LYS A N 3
ATOM 4299 C CA . LYS A 1 37 ? -4.606 10.069 3.685 1.00 0.27 37 LYS A CA 3
ATOM 4300 C C . LYS A 1 37 ? -5.758 9.864 2.711 1.00 0.20 37 LYS A C 3
ATOM 4301 O O . LYS A 1 37 ? -5.634 10.167 1.526 1.00 0.22 37 LYS A O 3
ATOM 4320 N N . HIS A 1 38 ? -6.874 9.346 3.199 1.00 0.18 38 HIS A N 3
ATOM 4321 C CA . HIS A 1 38 ? -8.036 9.146 2.343 1.00 0.16 38 HIS A CA 3
ATOM 4322 C C . HIS A 1 38 ? -8.989 10.322 2.468 1.00 0.23 38 HIS A C 3
ATOM 4323 O O . HIS A 1 38 ? -9.843 10.360 3.358 1.00 0.29 38 HIS A O 3
ATOM 4338 N N . THR A 1 39 ? -8.839 11.270 1.565 1.00 0.30 39 THR A N 3
ATOM 4339 C CA . THR A 1 39 ? -9.733 12.404 1.495 1.00 0.44 39 THR A CA 3
ATOM 4340 C C . THR A 1 39 ? -11.027 11.983 0.797 1.00 0.55 39 THR A C 3
ATOM 4341 O O . THR A 1 39 ? -11.014 11.112 -0.081 1.00 1.42 39 THR A O 3
ATOM 4352 N N . GLY A 1 40 ? -12.140 12.559 1.218 1.00 0.61 40 GLY A N 3
ATOM 4353 C CA . GLY A 1 40 ? -13.424 12.195 0.658 1.00 0.56 40 GLY A CA 3
ATOM 4354 C C . GLY A 1 40 ? -14.449 11.937 1.744 1.00 0.66 40 GLY A C 3
ATOM 4355 O O . GLY A 1 40 ? -14.102 11.879 2.924 1.00 1.16 40 GLY A O 3
ATOM 4359 N N . THR A 1 41 ? -15.705 11.776 1.359 1.00 0.46 41 THR A N 3
ATOM 4360 C CA . THR A 1 41 ? -16.777 11.572 2.322 1.00 0.53 41 THR A CA 3
ATOM 4361 C C . THR A 1 41 ? -17.474 10.228 2.121 1.00 0.46 41 THR A C 3
ATOM 4362 O O . THR A 1 41 ? -18.602 10.026 2.571 1.00 0.75 41 THR A O 3
ATOM 4373 N N . GLN A 1 42 ? -16.796 9.305 1.455 1.00 0.41 42 GLN A N 3
ATOM 4374 C CA . GLN A 1 42 ? -17.356 7.981 1.219 1.00 0.35 42 GLN A CA 3
ATOM 4375 C C . GLN A 1 42 ? -16.837 6.989 2.250 1.00 0.29 42 GLN A C 3
ATOM 4376 O O . GLN A 1 42 ? -15.628 6.868 2.453 1.00 0.31 42 GLN A O 3
ATOM 4390 N N . PRO A 1 43 ? -17.752 6.273 2.922 1.00 0.32 43 PRO A N 3
ATOM 4391 C CA . PRO A 1 43 ? -17.394 5.314 3.969 1.00 0.35 43 PRO A CA 3
ATOM 4392 C C . PRO A 1 43 ? -16.721 4.061 3.405 1.00 0.31 43 PRO A C 3
ATOM 4393 O O . PRO A 1 43 ? -16.774 3.827 2.194 1.00 0.29 43 PRO A O 3
ATOM 4404 N N . LYS A 1 44 ? -16.092 3.267 4.266 1.00 0.33 44 LYS A N 3
ATOM 4405 C CA . LYS A 1 44 ? -15.264 2.142 3.817 1.00 0.34 44 LYS A CA 3
ATOM 4406 C C . LYS A 1 44 ? -16.016 1.200 2.874 1.00 0.36 44 LYS A C 3
ATOM 4407 O O . LYS A 1 44 ? -15.471 0.780 1.851 1.00 0.44 44 LYS A O 3
ATOM 4426 N N . ALA A 1 45 ? -17.268 0.901 3.195 1.00 0.40 45 ALA A N 3
ATOM 4427 C CA . ALA A 1 45 ? -18.059 -0.036 2.404 1.00 0.46 45 ALA A CA 3
ATOM 4428 C C . ALA A 1 45 ? -18.387 0.524 1.023 1.00 0.48 45 ALA A C 3
ATOM 4429 O O . ALA A 1 45 ? -18.696 -0.227 0.094 1.00 0.58 45 ALA A O 3
ATOM 4436 N N . SER A 1 46 ? -18.317 1.840 0.886 1.00 0.49 46 SER A N 3
ATOM 4437 C CA . SER A 1 46 ? -18.602 2.487 -0.383 1.00 0.63 46 SER A CA 3
ATOM 4438 C C . SER A 1 46 ? -17.315 2.696 -1.171 1.00 0.47 46 SER A C 3
ATOM 4439 O O . SER A 1 46 ? -17.271 2.470 -2.381 1.00 0.61 46 SER A O 3
ATOM 4447 N N . MET A 1 47 ? -16.266 3.122 -0.478 1.00 0.27 47 MET A N 3
ATOM 4448 C CA . MET A 1 47 ? -14.969 3.326 -1.104 1.00 0.21 47 MET A CA 3
ATOM 4449 C C . MET A 1 47 ? -13.877 3.449 -0.049 1.00 0.17 47 MET A C 3
ATOM 4450 O O . MET A 1 47 ? -13.499 4.554 0.358 1.00 0.19 47 MET A O 3
ATOM 4464 N N . GLY A 1 48 ? -13.399 2.307 0.411 1.00 0.14 48 GLY A N 3
ATOM 4465 C CA . GLY A 1 48 ? -12.286 2.286 1.330 1.00 0.12 48 GLY A CA 3
ATOM 4466 C C . GLY A 1 48 ? -10.981 2.073 0.600 1.00 0.11 48 GLY A C 3
ATOM 4467 O O . GLY A 1 48 ? -10.965 1.534 -0.511 1.00 0.13 48 GLY A O 3
ATOM 4471 N N . HIS A 1 49 ? -9.883 2.503 1.204 1.00 0.11 49 HIS A N 3
ATOM 4472 C CA . HIS A 1 49 ? -8.576 2.361 0.571 1.00 0.11 49 HIS A CA 3
ATOM 4473 C C . HIS A 1 49 ? -7.545 1.865 1.574 1.00 0.12 49 HIS A C 3
ATOM 4474 O O . HIS A 1 49 ? -7.698 2.055 2.785 1.00 0.15 49 HIS A O 3
ATOM 4488 N N . ASN A 1 50 ? -6.509 1.222 1.060 1.00 0.12 50 ASN A N 3
ATOM 4489 C CA . ASN A 1 50 ? -5.331 0.887 1.847 1.00 0.19 50 ASN A CA 3
ATOM 4490 C C . ASN A 1 50 ? -4.098 0.955 0.958 1.00 0.24 50 ASN A C 3
ATOM 4491 O O . ASN A 1 50 ? -4.210 1.090 -0.260 1.00 0.43 50 ASN A O 3
ATOM 4502 N N . LEU A 1 51 ? -2.928 0.897 1.562 1.00 0.17 51 LEU A N 3
ATOM 4503 C CA . LEU A 1 51 ? -1.700 0.822 0.800 1.00 0.17 51 LEU A CA 3
ATOM 4504 C C . LEU A 1 51 ? -0.924 -0.409 1.233 1.00 0.17 51 LEU A C 3
ATOM 4505 O O . LEU A 1 51 ? -0.426 -0.488 2.358 1.00 0.20 51 LEU A O 3
ATOM 4521 N N . VAL A 1 52 ? -0.869 -1.383 0.346 1.00 0.17 52 VAL A N 3
ATOM 4522 C CA . VAL A 1 52 ? -0.203 -2.638 0.623 1.00 0.20 52 VAL A CA 3
ATOM 4523 C C . VAL A 1 52 ? 1.009 -2.810 -0.276 1.00 0.22 52 VAL A C 3
ATOM 4524 O O . VAL A 1 52 ? 0.921 -2.626 -1.490 1.00 0.30 52 VAL A O 3
ATOM 4537 N N . ILE A 1 53 ? 2.137 -3.150 0.326 1.00 0.21 53 ILE A N 3
ATOM 4538 C CA . ILE A 1 53 ? 3.356 -3.405 -0.422 1.00 0.23 53 ILE A CA 3
ATOM 4539 C C . ILE A 1 53 ? 3.722 -4.875 -0.324 1.00 0.19 53 ILE A C 3
ATOM 4540 O O . ILE A 1 53 ? 3.955 -5.400 0.772 1.00 0.20 53 ILE A O 3
ATOM 4556 N N . ALA A 1 54 ? 3.753 -5.537 -1.466 1.00 0.22 54 ALA A N 3
ATOM 4557 C CA . ALA A 1 54 ? 4.004 -6.963 -1.512 1.00 0.27 54 ALA A CA 3
ATOM 4558 C C . ALA A 1 54 ? 4.855 -7.329 -2.717 1.00 0.31 54 ALA A C 3
ATOM 4559 O O . ALA A 1 54 ? 5.032 -6.526 -3.638 1.00 0.30 54 ALA A O 3
ATOM 4566 N N . LYS A 1 55 ? 5.394 -8.540 -2.688 1.00 0.43 55 LYS A N 3
ATOM 4567 C CA . LYS A 1 55 ? 6.221 -9.053 -3.768 1.00 0.52 55 LYS A CA 3
ATOM 4568 C C . LYS A 1 55 ? 5.399 -9.150 -5.050 1.00 0.53 55 LYS A C 3
ATOM 4569 O O . LYS A 1 55 ? 4.320 -9.734 -5.057 1.00 0.64 55 LYS A O 3
ATOM 4588 N N . ALA A 1 56 ? 5.926 -8.578 -6.131 1.00 0.49 56 ALA A N 3
ATOM 4589 C CA . ALA A 1 56 ? 5.196 -8.462 -7.393 1.00 0.52 56 ALA A CA 3
ATOM 4590 C C . ALA A 1 56 ? 4.790 -9.819 -7.958 1.00 0.61 56 ALA A C 3
ATOM 4591 O O . ALA A 1 56 ? 3.802 -9.922 -8.683 1.00 0.77 56 ALA A O 3
ATOM 4598 N N . GLU A 1 57 ? 5.547 -10.851 -7.620 1.00 0.65 57 GLU A N 3
ATOM 4599 C CA . GLU A 1 57 ? 5.272 -12.199 -8.111 1.00 0.79 57 GLU A CA 3
ATOM 4600 C C . GLU A 1 57 ? 4.167 -12.866 -7.299 1.00 0.71 57 GLU A C 3
ATOM 4601 O O . GLU A 1 57 ? 3.646 -13.914 -7.686 1.00 0.77 57 GLU A O 3
ATOM 4613 N N . ASP A 1 58 ? 3.823 -12.262 -6.174 1.00 0.66 58 ASP A N 3
ATOM 4614 C CA . ASP A 1 58 ? 2.787 -12.796 -5.299 1.00 0.71 58 ASP A CA 3
ATOM 4615 C C . ASP A 1 58 ? 1.692 -11.764 -5.083 1.00 0.65 58 ASP A C 3
ATOM 4616 O O . ASP A 1 58 ? 0.798 -11.954 -4.256 1.00 0.65 58 ASP A O 3
ATOM 4625 N N . MET A 1 59 ? 1.762 -10.677 -5.844 1.00 0.64 59 MET A N 3
ATOM 4626 C CA . MET A 1 59 ? 0.860 -9.546 -5.660 1.00 0.64 59 MET A CA 3
ATOM 4627 C C . MET A 1 59 ? -0.559 -9.930 -6.046 1.00 0.60 59 MET A C 3
ATOM 4628 O O . MET A 1 59 ? -1.525 -9.523 -5.400 1.00 0.57 59 MET A O 3
ATOM 4642 N N . ASP A 1 60 ? -0.671 -10.736 -7.094 1.00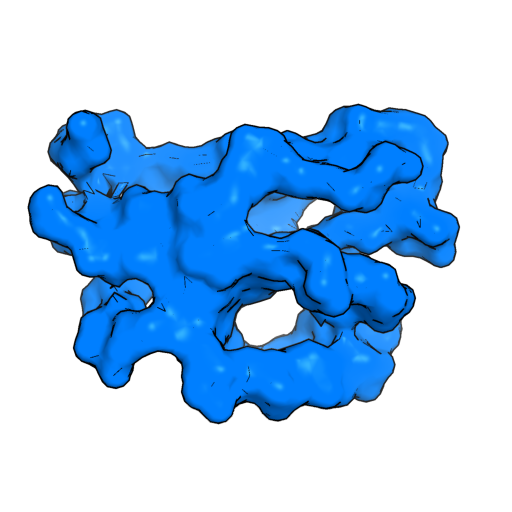 0.65 60 ASP A N 3
ATOM 4643 C CA . ASP A 1 60 ? -1.963 -11.205 -7.578 1.00 0.72 60 ASP A CA 3
ATOM 4644 C C . ASP A 1 60 ? -2.680 -11.997 -6.492 1.00 0.67 60 ASP A C 3
ATOM 4645 O O . ASP A 1 60 ? -3.891 -11.864 -6.304 1.00 0.70 60 ASP A O 3
ATOM 4654 N N . GLY A 1 61 ? -1.912 -12.797 -5.757 1.00 0.65 61 GLY A N 3
ATOM 4655 C CA . GLY A 1 61 ? -2.471 -13.597 -4.686 1.00 0.66 61 GLY A CA 3
ATOM 4656 C C . GLY A 1 61 ? -2.955 -12.750 -3.529 1.00 0.59 61 GLY A C 3
ATOM 4657 O O . GLY A 1 61 ? -3.842 -13.152 -2.782 1.00 0.63 61 GLY A O 3
ATOM 4661 N N . VAL A 1 62 ? -2.372 -11.569 -3.387 1.00 0.52 62 VAL A N 3
ATOM 4662 C CA . VAL A 1 62 ? -2.759 -10.656 -2.326 1.00 0.48 62 VAL A CA 3
ATOM 4663 C C . VAL A 1 62 ? -4.133 -10.052 -2.612 1.00 0.45 62 VAL A C 3
ATOM 4664 O O . VAL A 1 62 ? -4.931 -9.842 -1.700 1.00 0.46 62 VAL A O 3
ATOM 4677 N N . PHE A 1 63 ? -4.416 -9.802 -3.886 1.00 0.45 63 PHE A N 3
ATOM 4678 C CA . PHE A 1 63 ? -5.694 -9.213 -4.279 1.00 0.45 63 PHE A CA 3
ATOM 4679 C C . PHE A 1 63 ? -6.824 -10.234 -4.190 1.00 0.49 63 PHE A C 3
ATOM 4680 O O . PHE A 1 63 ? -7.863 -9.967 -3.584 1.00 0.53 63 PHE A O 3
ATOM 4697 N N . LYS A 1 64 ? -6.614 -11.406 -4.783 1.00 0.51 64 LYS A N 3
ATOM 4698 C CA . LYS A 1 64 ? -7.650 -12.438 -4.835 1.00 0.57 64 LYS A CA 3
ATOM 4699 C C . LYS A 1 64 ? -8.009 -12.947 -3.442 1.00 0.57 64 LYS A C 3
ATOM 4700 O O . LYS A 1 64 ? -9.186 -13.052 -3.096 1.00 0.61 64 LYS A O 3
ATOM 4719 N N . ASP A 1 65 ? -6.999 -13.248 -2.638 1.00 0.58 65 ASP A N 3
ATOM 4720 C CA . ASP A 1 65 ? -7.231 -13.741 -1.287 1.00 0.62 65 ASP A CA 3
ATOM 4721 C C . ASP A 1 65 ? -7.574 -12.589 -0.354 1.00 0.54 65 ASP A C 3
ATOM 4722 O O . ASP A 1 65 ? -8.074 -12.798 0.751 1.00 0.59 65 ASP A O 3
ATOM 4731 N N . GLY A 1 66 ? -7.310 -11.371 -0.814 1.00 0.50 66 GLY A N 3
ATOM 4732 C CA . GLY A 1 66 ? -7.630 -10.187 -0.039 1.00 0.47 66 GLY A CA 3
ATOM 4733 C C . GLY A 1 66 ? -9.124 -9.972 0.074 1.00 0.43 66 GLY A C 3
ATOM 4734 O O . GLY A 1 66 ? -9.613 -9.449 1.076 1.00 0.40 66 GLY A O 3
ATOM 4738 N N . VAL A 1 67 ? -9.854 -10.397 -0.954 1.00 0.49 67 VAL A N 3
ATOM 4739 C CA . VAL A 1 67 ? -11.306 -10.275 -0.974 1.00 0.52 67 VAL A CA 3
ATOM 4740 C C . VAL A 1 67 ? -11.924 -11.095 0.153 1.00 0.52 67 VAL A C 3
ATOM 4741 O O . VAL A 1 67 ? -12.896 -10.677 0.785 1.00 0.59 67 VAL A O 3
ATOM 4754 N N . GLY A 1 68 ? -11.329 -12.249 0.423 1.00 0.50 68 GLY A N 3
ATOM 4755 C CA . GLY A 1 68 ? -11.829 -13.118 1.469 1.00 0.53 68 GLY A CA 3
ATOM 4756 C C . GLY A 1 68 ? -11.364 -12.688 2.848 1.00 0.43 68 GLY A C 3
ATOM 4757 O O . GLY A 1 68 ? -11.637 -13.359 3.840 1.00 0.51 68 GLY A O 3
ATOM 4761 N N . ALA A 1 69 ? -10.665 -11.564 2.906 1.00 0.38 69 ALA A N 3
ATOM 4762 C CA . ALA A 1 69 ? -10.160 -11.037 4.162 1.00 0.32 69 ALA A CA 3
ATOM 4763 C C . ALA A 1 69 ? -10.866 -9.731 4.513 1.00 0.29 69 ALA A C 3
ATOM 4764 O O . ALA A 1 69 ? -10.276 -8.826 5.105 1.00 0.31 69 ALA A O 3
ATOM 4771 N N . ALA A 1 70 ? -12.142 -9.652 4.156 1.00 0.33 70 ALA A N 3
ATOM 4772 C CA . ALA A 1 70 ? -12.941 -8.450 4.368 1.00 0.41 70 ALA A CA 3
ATOM 4773 C C . ALA A 1 70 ? -13.044 -8.100 5.845 1.00 0.50 70 ALA A C 3
ATOM 4774 O O . ALA A 1 70 ? -13.164 -6.933 6.209 1.00 0.62 70 ALA A O 3
ATOM 4781 N N . ASP A 1 71 ? -12.974 -9.114 6.690 1.00 0.53 71 ASP A N 3
ATOM 4782 C CA . ASP A 1 71 ? -13.110 -8.923 8.127 1.00 0.70 71 ASP A CA 3
ATOM 4783 C C . ASP A 1 71 ? -11.783 -8.522 8.765 1.00 0.64 71 ASP A C 3
ATOM 4784 O O . ASP A 1 71 ? -11.692 -8.365 9.982 1.00 0.84 71 ASP A O 3
ATOM 4793 N N . THR A 1 72 ? -10.758 -8.347 7.941 1.00 0.48 72 THR A N 3
ATOM 4794 C CA . THR A 1 72 ? -9.453 -7.946 8.441 1.00 0.53 72 THR A CA 3
ATOM 4795 C C . THR A 1 72 ? -8.739 -7.018 7.447 1.00 0.65 72 THR A C 3
ATOM 4796 O O . THR A 1 72 ? -7.618 -7.282 7.015 1.00 1.42 72 THR A O 3
ATOM 4807 N N . ASP A 1 73 ? -9.426 -5.932 7.081 1.00 0.59 73 ASP A N 3
ATOM 4808 C CA . ASP A 1 73 ? -8.836 -4.837 6.291 1.00 0.55 73 ASP A CA 3
ATOM 4809 C C . ASP A 1 73 ? -8.465 -5.261 4.873 1.00 0.43 73 ASP A C 3
ATOM 4810 O O . ASP A 1 73 ? -7.650 -4.606 4.216 1.00 0.47 73 ASP A O 3
ATOM 4819 N N . TYR A 1 74 ? -9.066 -6.354 4.406 1.00 0.33 74 TYR A N 3
ATOM 4820 C CA . TYR A 1 74 ? -8.816 -6.882 3.063 1.00 0.28 74 TYR A CA 3
ATOM 4821 C C . TYR A 1 74 ? -7.346 -7.240 2.868 1.00 0.35 74 TYR A C 3
ATOM 4822 O O . TYR A 1 74 ? -6.814 -7.157 1.759 1.00 0.37 74 TYR A O 3
ATOM 4840 N N . VAL A 1 75 ? -6.693 -7.628 3.951 1.00 0.45 75 VAL A N 3
ATOM 4841 C CA . VAL A 1 75 ? -5.319 -8.090 3.883 1.00 0.57 75 VAL A CA 3
ATOM 4842 C C . VAL A 1 75 ? -5.210 -9.483 4.485 1.00 0.62 75 VAL A C 3
ATOM 4843 O O . VAL A 1 75 ? -5.616 -9.717 5.626 1.00 0.66 75 VAL A O 3
ATOM 4856 N N . LYS A 1 76 ? -4.694 -10.411 3.698 1.00 0.76 76 LYS A N 3
ATOM 4857 C CA . LYS A 1 76 ? -4.542 -11.785 4.141 1.00 0.89 76 LYS A CA 3
ATOM 4858 C C . LYS A 1 76 ? -3.513 -11.840 5.265 1.00 0.94 76 LYS A C 3
ATOM 4859 O O . LYS A 1 76 ? -2.428 -11.269 5.133 1.00 0.85 76 LYS A O 3
ATOM 4878 N N . PRO A 1 77 ? -3.832 -12.518 6.388 1.00 1.21 77 PRO A N 3
ATOM 4879 C CA . PRO A 1 77 ? -2.919 -12.624 7.538 1.00 1.37 77 PRO A CA 3
ATOM 4880 C C . PRO A 1 77 ? -1.678 -13.467 7.241 1.00 1.27 77 PRO A C 3
ATOM 4881 O O . PRO A 1 77 ? -0.970 -13.901 8.151 1.00 1.73 77 PRO A O 3
ATOM 4892 N N . ASP A 1 78 ? -1.441 -13.702 5.961 1.00 1.23 78 ASP A N 3
ATOM 4893 C CA . ASP A 1 78 ? -0.221 -14.331 5.487 1.00 1.22 78 ASP A CA 3
ATOM 4894 C C . ASP A 1 78 ? 0.984 -13.512 5.941 1.00 0.97 78 ASP A C 3
ATOM 4895 O O . ASP A 1 78 ? 1.858 -14.024 6.639 1.00 1.45 78 ASP A O 3
ATOM 4904 N N . ASP A 1 79 ? 1.002 -12.236 5.557 1.00 0.95 79 ASP A N 3
ATOM 4905 C CA . ASP A 1 79 ? 2.069 -11.299 5.944 1.00 1.45 79 ASP A CA 3
ATOM 4906 C C . ASP A 1 79 ? 3.467 -11.826 5.600 1.00 1.04 79 ASP A C 3
ATOM 4907 O O . ASP A 1 79 ? 4.462 -11.416 6.202 1.00 1.19 79 ASP A O 3
ATOM 4916 N N . ALA A 1 80 ? 3.541 -12.737 4.640 1.00 0.88 80 ALA A N 3
ATOM 4917 C CA . ALA A 1 80 ? 4.818 -13.236 4.155 1.00 0.73 80 ALA A CA 3
ATOM 4918 C C . ALA A 1 80 ? 5.058 -12.734 2.741 1.00 0.65 80 ALA A C 3
ATOM 4919 O O . ALA A 1 80 ? 6.165 -12.330 2.388 1.00 0.82 80 ALA A O 3
ATOM 4926 N N . ARG A 1 81 ? 3.997 -12.749 1.941 1.00 0.61 81 ARG A N 3
ATOM 4927 C CA . ARG A 1 81 ? 4.034 -12.167 0.605 1.00 0.73 81 ARG A CA 3
ATOM 4928 C C . ARG A 1 81 ? 3.993 -10.653 0.735 1.00 0.72 81 ARG A C 3
ATOM 4929 O O . ARG A 1 81 ? 4.488 -9.918 -0.120 1.00 0.96 81 ARG A O 3
ATOM 4950 N N . VAL A 1 82 ? 3.394 -10.212 1.832 1.00 0.60 82 VAL A N 3
ATOM 4951 C CA . VAL A 1 82 ? 3.222 -8.804 2.121 1.00 0.62 82 VAL A CA 3
ATOM 4952 C C . VAL A 1 82 ? 4.286 -8.343 3.109 1.00 0.58 82 VAL A C 3
ATOM 4953 O O . VAL A 1 82 ? 4.630 -9.063 4.047 1.00 0.74 82 VAL A O 3
ATOM 4966 N N . VAL A 1 83 ? 4.819 -7.156 2.878 1.00 0.42 83 VAL A N 3
ATOM 4967 C CA . VAL A 1 83 ? 5.834 -6.594 3.749 1.00 0.42 83 VAL A CA 3
ATOM 4968 C C . VAL A 1 83 ? 5.223 -5.562 4.693 1.00 0.38 83 VAL A C 3
ATOM 4969 O O . VAL A 1 83 ? 5.552 -5.516 5.879 1.00 0.43 83 VAL A O 3
ATOM 4982 N N . ALA A 1 84 ? 4.323 -4.747 4.163 1.00 0.35 84 ALA A N 3
ATOM 4983 C CA . ALA A 1 84 ? 3.668 -3.719 4.954 1.00 0.34 84 ALA A CA 3
ATOM 4984 C C . ALA A 1 84 ? 2.291 -3.405 4.387 1.00 0.31 84 ALA A C 3
ATOM 4985 O O . ALA A 1 84 ? 2.080 -3.479 3.175 1.00 0.31 84 ALA A O 3
ATOM 4992 N N . HIS A 1 85 ? 1.355 -3.068 5.266 1.00 0.30 85 HIS A N 3
ATOM 4993 C CA . HIS A 1 85 ? -0.005 -2.732 4.853 1.00 0.28 85 HIS A CA 3
ATOM 4994 C C . HIS A 1 85 ? -0.674 -1.819 5.873 1.00 0.28 85 HIS A C 3
ATOM 4995 O O . HIS A 1 85 ? -0.501 -1.991 7.079 1.00 0.36 85 HIS A O 3
ATOM 5010 N N . THR A 1 86 ? -1.423 -0.841 5.380 1.00 0.25 86 THR A N 3
ATOM 5011 C CA . THR A 1 86 ? -2.157 0.076 6.242 1.00 0.27 86 THR A CA 3
ATOM 5012 C C . THR A 1 86 ? -3.520 -0.512 6.604 1.00 0.31 86 THR A C 3
ATOM 5013 O O . THR A 1 86 ? -3.935 -1.527 6.038 1.00 0.50 86 THR A O 3
ATOM 5024 N N . LYS A 1 87 ? -4.210 0.123 7.542 1.00 0.29 87 LYS A N 3
ATOM 5025 C CA . LYS A 1 87 ? -5.572 -0.268 7.883 1.00 0.32 87 LYS A CA 3
ATOM 5026 C C . LYS A 1 87 ? -6.516 0.173 6.766 1.00 0.29 87 LYS A C 3
ATOM 5027 O O . LYS A 1 87 ? -6.225 1.134 6.049 1.00 0.35 87 LYS A O 3
ATOM 5046 N N . LEU A 1 88 ? -7.630 -0.529 6.612 1.00 0.30 88 LEU A N 3
ATOM 5047 C CA . LEU A 1 88 ? -8.628 -0.164 5.622 1.00 0.37 88 LEU A CA 3
ATOM 5048 C C . LEU A 1 88 ? -9.354 1.079 6.114 1.00 0.36 88 LEU A C 3
ATOM 5049 O O . LEU A 1 88 ? -10.087 1.035 7.104 1.00 0.50 88 LEU A O 3
ATOM 5065 N N . ILE A 1 89 ? -9.119 2.191 5.442 1.00 0.31 89 ILE A N 3
ATOM 5066 C CA . ILE A 1 89 ? -9.624 3.470 5.903 1.00 0.31 89 ILE A CA 3
ATOM 5067 C C . ILE A 1 89 ? -10.682 4.033 4.964 1.00 0.33 89 ILE A C 3
ATOM 5068 O O . ILE A 1 89 ? -10.557 3.949 3.738 1.00 0.35 89 ILE A O 3
ATOM 5084 N N . GLY A 1 90 ? -11.737 4.584 5.552 1.00 0.34 90 GLY A N 3
ATOM 5085 C CA . GLY A 1 90 ? -12.775 5.232 4.776 1.00 0.37 90 GLY A CA 3
ATOM 5086 C C . GLY A 1 90 ? -12.505 6.713 4.603 1.00 0.51 90 GLY A C 3
ATOM 5087 O O . GLY A 1 90 ? -11.411 7.189 4.912 1.00 0.79 90 GLY A O 3
ATOM 5091 N N . GLY A 1 91 ? -13.491 7.439 4.093 1.00 0.60 91 GLY A N 3
ATOM 5092 C CA . GLY A 1 91 ? -13.330 8.863 3.870 1.00 0.81 91 GLY A CA 3
ATOM 5093 C C . GLY A 1 91 ? -13.119 9.627 5.159 1.00 0.57 91 GLY A C 3
ATOM 5094 O O . GLY A 1 91 ? -13.955 9.573 6.062 1.00 0.70 91 GLY A O 3
ATOM 5098 N N . GLY A 1 92 ? -11.998 10.326 5.252 1.00 0.54 92 GLY A N 3
ATOM 5099 C CA . GLY A 1 92 ? -11.711 11.113 6.431 1.00 0.56 92 GLY A CA 3
ATOM 5100 C C . GLY A 1 92 ? -10.832 10.373 7.416 1.00 0.52 92 GLY A C 3
ATOM 5101 O O . GLY A 1 92 ? -10.626 10.830 8.542 1.00 0.80 92 GLY A O 3
ATOM 5105 N N . GLU A 1 93 ? -10.323 9.223 6.999 1.00 0.34 93 GLU A N 3
ATOM 5106 C CA . GLU A 1 93 ? -9.437 8.429 7.835 1.00 0.27 93 GLU A CA 3
ATOM 5107 C C . GLU A 1 93 ? -8.010 8.464 7.300 1.00 0.23 93 GLU A C 3
ATOM 5108 O O . GLU A 1 93 ? -7.779 8.794 6.132 1.00 0.29 93 GLU A O 3
ATOM 5120 N N . GLU A 1 94 ? -7.057 8.116 8.157 1.00 0.21 94 GLU A N 3
ATOM 5121 C CA . GLU A 1 94 ? -5.664 8.018 7.754 1.00 0.21 94 GLU A CA 3
ATOM 5122 C C . GLU A 1 94 ? -4.984 6.862 8.482 1.00 0.22 94 GLU A C 3
ATOM 5123 O O . GLU A 1 94 ? -5.345 6.529 9.614 1.00 0.28 94 GLU A O 3
ATOM 5135 N N . SER A 1 95 ? -4.014 6.246 7.822 1.00 0.22 95 SER A N 3
ATOM 5136 C CA . SER A 1 95 ? -3.273 5.135 8.401 1.00 0.27 95 SER A CA 3
ATOM 5137 C C . SER A 1 95 ? -1.851 5.137 7.852 1.00 0.23 95 SER A C 3
ATOM 5138 O O . SER A 1 95 ? -1.609 5.626 6.747 1.00 0.29 95 SER A O 3
ATOM 5146 N N . SER A 1 96 ? -0.911 4.610 8.621 1.00 0.28 96 SER A N 3
ATOM 5147 C CA . SER A 1 96 ? 0.490 4.649 8.242 1.00 0.25 96 SER A CA 3
ATOM 5148 C C . SER A 1 96 ? 1.156 3.299 8.476 1.00 0.27 96 SER A C 3
ATOM 5149 O O . SER A 1 96 ? 0.680 2.490 9.276 1.00 0.35 96 SER A O 3
ATOM 5157 N N . LEU A 1 97 ? 2.247 3.060 7.768 1.00 0.22 97 LEU A N 3
ATOM 5158 C CA . LEU A 1 97 ? 3.031 1.849 7.945 1.00 0.25 97 LEU A CA 3
ATOM 5159 C C . LEU A 1 97 ? 4.515 2.178 7.911 1.00 0.24 97 LEU A C 3
ATOM 5160 O O . LEU A 1 97 ? 4.913 3.210 7.376 1.00 0.21 97 LEU A O 3
ATOM 5176 N N . THR A 1 98 ? 5.323 1.306 8.481 1.00 0.31 98 THR A N 3
ATOM 5177 C CA . THR A 1 98 ? 6.766 1.448 8.419 1.00 0.31 98 THR A CA 3
ATOM 5178 C C . THR A 1 98 ? 7.380 0.161 7.885 1.00 0.32 98 THR A C 3
ATOM 5179 O O . THR A 1 98 ? 7.110 -0.923 8.400 1.00 0.41 98 THR A O 3
ATOM 5190 N N . LEU A 1 99 ? 8.183 0.283 6.846 1.00 0.30 99 LEU A N 3
ATOM 5191 C CA . LEU A 1 99 ? 8.731 -0.878 6.171 1.00 0.34 99 LEU A CA 3
ATOM 5192 C C . LEU A 1 99 ? 10.251 -0.892 6.237 1.00 0.32 99 LEU A C 3
ATOM 5193 O O . LEU A 1 99 ? 10.887 0.141 6.470 1.00 0.29 99 LEU A O 3
ATOM 5209 N N . ASP A 1 100 ? 10.820 -2.072 6.036 1.00 0.38 100 ASP A N 3
ATOM 5210 C CA . ASP A 1 100 ? 12.264 -2.247 6.022 1.00 0.40 100 ASP A CA 3
ATOM 5211 C C . ASP A 1 100 ? 12.782 -2.275 4.582 1.00 0.38 100 ASP A C 3
ATOM 5212 O O . ASP A 1 100 ? 12.349 -3.103 3.777 1.00 0.42 100 ASP A O 3
ATOM 5221 N N . PRO A 1 101 ? 13.711 -1.357 4.239 1.00 0.38 101 PRO A N 3
ATOM 5222 C CA . PRO A 1 101 ? 14.271 -1.248 2.882 1.00 0.41 101 PRO A CA 3
ATOM 5223 C C . PRO A 1 101 ? 14.989 -2.511 2.424 1.00 0.39 101 PRO A C 3
ATOM 5224 O O . PRO A 1 101 ? 15.013 -2.821 1.233 1.00 0.43 101 PRO A O 3
ATOM 5235 N N . ALA A 1 102 ? 15.575 -3.237 3.365 1.00 0.42 102 ALA A N 3
ATOM 5236 C CA . ALA A 1 102 ? 16.336 -4.431 3.036 1.00 0.48 102 ALA A CA 3
ATOM 5237 C C . ALA A 1 102 ? 15.405 -5.559 2.608 1.00 0.46 102 ALA A C 3
ATOM 5238 O O . ALA A 1 102 ? 15.757 -6.372 1.756 1.00 0.49 102 ALA A O 3
ATOM 5245 N N . LYS A 1 103 ? 14.213 -5.593 3.195 1.00 0.47 103 LYS A N 3
ATOM 5246 C CA . LYS A 1 103 ? 13.202 -6.577 2.823 1.00 0.52 103 LYS A CA 3
ATOM 5247 C C . LYS A 1 103 ? 12.753 -6.357 1.386 1.00 0.52 103 LYS A C 3
ATOM 5248 O O . LYS A 1 103 ? 12.490 -7.307 0.651 1.00 0.69 103 LYS A O 3
ATOM 5267 N N . LEU A 1 104 ? 12.696 -5.095 0.981 1.00 0.43 104 LEU A N 3
ATOM 5268 C CA . LEU A 1 104 ? 12.259 -4.749 -0.366 1.00 0.44 104 LEU A CA 3
ATOM 5269 C C . LEU A 1 104 ? 13.391 -4.949 -1.362 1.00 0.47 104 LEU A C 3
ATOM 5270 O O . LEU A 1 104 ? 13.190 -4.898 -2.573 1.00 0.51 104 LEU A O 3
ATOM 5286 N N . ALA A 1 105 ? 14.582 -5.184 -0.841 1.00 0.55 105 ALA A N 3
ATOM 5287 C CA . ALA A 1 105 ? 15.747 -5.403 -1.677 1.00 0.63 105 ALA A CA 3
ATOM 5288 C C . ALA A 1 105 ? 15.854 -6.868 -2.085 1.00 0.72 105 ALA A C 3
ATOM 5289 O O . ALA A 1 105 ? 16.686 -7.234 -2.915 1.00 1.08 105 ALA A O 3
ATOM 5296 N N . ASP A 1 106 ? 14.994 -7.702 -1.511 1.00 0.69 106 ASP A N 3
ATOM 5297 C CA . ASP A 1 106 ? 15.023 -9.138 -1.783 1.00 0.81 106 ASP A CA 3
ATOM 5298 C C . ASP A 1 106 ? 14.054 -9.518 -2.897 1.00 0.82 106 ASP A C 3
ATOM 5299 O O . ASP A 1 106 ? 13.612 -10.667 -2.986 1.00 1.27 106 ASP A O 3
ATOM 5308 N N . GLY A 1 107 ? 13.727 -8.556 -3.743 1.00 0.61 107 GLY A N 3
ATOM 5309 C CA . GLY A 1 107 ? 12.852 -8.820 -4.864 1.00 0.74 107 GLY A CA 3
ATOM 5310 C C . GLY A 1 107 ? 12.293 -7.546 -5.448 1.00 0.60 107 GLY A C 3
ATOM 5311 O O . GLY A 1 107 ? 12.741 -6.454 -5.097 1.00 0.52 107 GLY A O 3
ATOM 5315 N N . ASP A 1 108 ? 11.326 -7.679 -6.338 1.00 0.64 108 ASP A N 3
ATOM 5316 C CA . ASP A 1 108 ? 10.659 -6.520 -6.907 1.00 0.59 108 ASP A CA 3
ATOM 5317 C C . ASP A 1 108 ? 9.247 -6.420 -6.360 1.00 0.43 108 ASP A C 3
ATOM 5318 O O . ASP A 1 108 ? 8.443 -7.341 -6.506 1.00 0.38 108 ASP A O 3
ATOM 5327 N N . TYR A 1 109 ? 8.963 -5.319 -5.697 1.00 0.39 109 TYR A N 3
ATOM 5328 C CA . TYR A 1 109 ? 7.702 -5.156 -4.995 1.00 0.32 109 TYR A CA 3
ATOM 5329 C C . TYR A 1 109 ? 6.770 -4.174 -5.696 1.00 0.30 109 TYR A C 3
ATOM 5330 O O . TYR A 1 109 ? 7.198 -3.354 -6.514 1.00 0.35 109 TYR A O 3
ATOM 5348 N N . LYS A 1 110 ? 5.490 -4.293 -5.386 1.00 0.28 110 LYS A N 3
ATOM 5349 C CA . LYS A 1 110 ? 4.476 -3.360 -5.854 1.00 0.29 110 LYS A CA 3
ATOM 5350 C C . LYS A 1 110 ? 3.713 -2.808 -4.661 1.00 0.22 110 LYS A C 3
ATOM 5351 O O . LYS A 1 110 ? 3.704 -3.421 -3.594 1.00 0.25 110 LYS A O 3
ATOM 5370 N N . PHE A 1 111 ? 3.080 -1.659 -4.835 1.00 0.20 111 PHE A N 3
ATOM 5371 C CA . PHE A 1 111 ? 2.166 -1.148 -3.824 1.00 0.19 111 PHE A CA 3
ATOM 5372 C C . PHE A 1 111 ? 0.806 -0.931 -4.462 1.00 0.17 111 PHE A C 3
ATOM 5373 O O . PHE A 1 111 ? 0.725 -0.536 -5.627 1.00 0.21 111 PHE A O 3
ATOM 5390 N N . ALA A 1 112 ? -0.253 -1.211 -3.723 1.00 0.14 112 ALA A N 3
ATOM 5391 C CA . ALA A 1 112 ? -1.593 -1.138 -4.283 1.00 0.15 112 ALA A CA 3
ATOM 5392 C C . ALA A 1 112 ? -2.662 -1.126 -3.203 1.00 0.15 112 ALA A C 3
ATOM 5393 O O . ALA A 1 112 ? -2.376 -1.332 -2.023 1.00 0.17 112 ALA A O 3
ATOM 5400 N N . CYS A 1 113 ? -3.890 -0.878 -3.634 1.00 0.15 113 CYS A N 3
ATOM 5401 C CA . CYS A 1 113 ? -5.056 -0.959 -2.770 1.00 0.14 113 CYS A CA 3
ATOM 5402 C C . CYS A 1 113 ? -5.730 -2.310 -2.989 1.00 0.14 113 CYS A C 3
ATOM 5403 O O . CYS A 1 113 ? -6.095 -2.648 -4.117 1.00 0.16 113 CYS A O 3
ATOM 5410 N N . THR A 1 114 ? -5.876 -3.093 -1.928 1.00 0.15 114 THR A N 3
ATOM 5411 C CA . THR A 1 114 ? -6.372 -4.459 -2.062 1.00 0.17 114 THR A CA 3
ATOM 5412 C C . THR A 1 114 ? -7.886 -4.542 -1.882 1.00 0.16 114 THR A C 3
ATOM 5413 O O . THR A 1 114 ? -8.444 -5.637 -1.759 1.00 0.21 114 THR A O 3
ATOM 5424 N N . PHE A 1 115 ? -8.549 -3.393 -1.873 1.00 0.14 115 PHE A N 3
ATOM 5425 C CA . PHE A 1 115 ? -10.004 -3.355 -1.805 1.00 0.17 115 PHE A CA 3
ATOM 5426 C C . PHE A 1 115 ? -10.575 -3.990 -3.077 1.00 0.22 115 PHE A C 3
ATOM 5427 O O . PHE A 1 115 ? -10.049 -3.765 -4.167 1.00 0.23 115 PHE A O 3
ATOM 5444 N N . PRO A 1 116 ? -11.624 -4.827 -2.956 1.00 0.30 116 PRO A N 3
ATOM 5445 C CA . PRO A 1 116 ? -12.222 -5.514 -4.110 1.00 0.37 116 PRO A CA 3
ATOM 5446 C C . PRO A 1 116 ? -12.646 -4.548 -5.208 1.00 0.31 116 PRO A C 3
ATOM 5447 O O . PRO A 1 116 ? -13.495 -3.685 -4.993 1.00 0.30 116 PRO A O 3
ATOM 5458 N N . GLY A 1 117 ? -12.046 -4.696 -6.381 1.00 0.34 117 GLY A N 3
ATOM 5459 C CA . GLY A 1 117 ? -12.375 -3.831 -7.499 1.00 0.33 117 GLY A CA 3
ATOM 5460 C C . GLY A 1 117 ? -11.524 -2.576 -7.531 1.00 0.33 117 GLY A C 3
ATOM 5461 O O . GLY A 1 117 ? -11.745 -1.688 -8.357 1.00 0.50 117 GLY A O 3
ATOM 5465 N N . HIS A 1 118 ? -10.554 -2.500 -6.629 1.00 0.24 118 HIS A N 3
ATOM 5466 C CA . HIS A 1 118 ? -9.665 -1.343 -6.550 1.00 0.23 118 HIS A CA 3
ATOM 5467 C C . HIS A 1 118 ? -8.246 -1.680 -7.013 1.00 0.29 118 HIS A C 3
ATOM 5468 O O . HIS A 1 118 ? -7.479 -0.790 -7.384 1.00 0.38 118 HIS A O 3
ATOM 5482 N N . GLY A 1 119 ? -7.915 -2.964 -7.023 1.00 0.33 119 GLY A N 3
ATOM 5483 C CA . GLY A 1 119 ? -6.540 -3.384 -7.244 1.00 0.42 119 GLY A CA 3
ATOM 5484 C C . GLY A 1 119 ? -6.025 -3.131 -8.650 1.00 0.49 119 GLY A C 3
ATOM 5485 O O . GLY A 1 119 ? -4.822 -2.956 -8.845 1.00 0.61 119 GLY A O 3
ATOM 5489 N N . ALA A 1 120 ? -6.916 -3.110 -9.630 1.00 0.53 120 ALA A N 3
ATOM 5490 C CA . ALA A 1 120 ? -6.501 -2.966 -11.021 1.00 0.67 120 ALA A CA 3
ATOM 5491 C C . ALA A 1 120 ? -6.195 -1.514 -11.368 1.00 0.64 120 ALA A C 3
ATOM 5492 O O . ALA A 1 120 ? -5.351 -1.235 -12.221 1.00 0.75 120 ALA A O 3
ATOM 5499 N N . LEU A 1 121 ? -6.869 -0.590 -10.703 1.00 0.56 121 LEU A N 3
ATOM 5500 C CA . LEU A 1 121 ? -6.673 0.827 -10.967 1.00 0.64 121 LEU A CA 3
ATOM 5501 C C . LEU A 1 121 ? -5.683 1.433 -9.977 1.00 0.51 121 LEU A C 3
ATOM 5502 O O . LEU A 1 121 ? -4.846 2.257 -10.343 1.00 0.69 121 LEU A O 3
ATOM 5518 N N . MET A 1 122 ? -5.773 1.011 -8.726 1.00 0.34 122 MET A N 3
ATOM 5519 C CA . MET A 1 122 ? -4.935 1.562 -7.671 1.00 0.22 122 MET A CA 3
ATOM 5520 C C . MET A 1 122 ? -3.732 0.673 -7.401 1.00 0.17 122 MET A C 3
ATOM 5521 O O . MET A 1 122 ? -3.749 -0.155 -6.492 1.00 0.21 122 MET A O 3
ATOM 5535 N N . ASN A 1 123 ? -2.695 0.853 -8.201 1.00 0.20 123 ASN A N 3
ATOM 5536 C CA . ASN A 1 123 ? -1.443 0.131 -8.021 1.00 0.25 123 ASN A CA 3
ATOM 5537 C C . ASN A 1 123 ? -0.287 0.949 -8.573 1.00 0.22 123 ASN A C 3
ATOM 5538 O O . ASN A 1 123 ? -0.486 1.836 -9.404 1.00 0.34 123 ASN A O 3
ATOM 5549 N N . GLY A 1 124 ? 0.911 0.657 -8.101 1.00 0.19 124 GLY A N 3
ATOM 5550 C CA . GLY A 1 124 ? 2.086 1.346 -8.584 1.00 0.21 124 GLY A CA 3
ATOM 5551 C C . GLY A 1 124 ? 3.368 0.651 -8.177 1.00 0.23 124 GLY A C 3
ATOM 5552 O O . GLY A 1 124 ? 3.342 -0.458 -7.634 1.00 0.31 124 GLY A O 3
ATOM 5556 N N . LYS A 1 125 ? 4.489 1.314 -8.415 1.00 0.24 125 LYS A N 3
ATOM 5557 C CA . LYS A 1 125 ? 5.796 0.729 -8.175 1.00 0.28 125 LYS A CA 3
ATOM 5558 C C . LYS A 1 125 ? 6.475 1.357 -6.963 1.00 0.25 125 LYS A C 3
ATOM 5559 O O . LYS A 1 125 ? 6.521 2.579 -6.822 1.00 0.26 125 LYS A O 3
ATOM 5578 N N . VAL A 1 126 ? 6.991 0.512 -6.088 1.00 0.25 126 VAL A N 3
ATOM 5579 C CA . VAL A 1 126 ? 7.851 0.963 -5.015 1.00 0.25 126 VAL A CA 3
ATOM 5580 C C . VAL A 1 126 ? 9.302 0.677 -5.402 1.00 0.30 126 VAL A C 3
ATOM 5581 O O . VAL A 1 126 ? 9.679 -0.468 -5.661 1.00 0.45 126 VAL A O 3
ATOM 5594 N N . THR A 1 127 ? 10.095 1.729 -5.486 1.00 0.35 127 THR A N 3
ATOM 5595 C CA . THR A 1 127 ? 11.433 1.637 -6.038 1.00 0.54 127 THR A CA 3
ATOM 5596 C C . THR A 1 127 ? 12.496 1.776 -4.950 1.00 0.45 127 THR A C 3
ATOM 5597 O O . THR A 1 127 ? 12.366 2.599 -4.047 1.00 0.37 127 THR A O 3
ATOM 5608 N N . LEU A 1 128 ? 13.536 0.957 -5.040 1.00 0.52 128 LEU A N 3
ATOM 5609 C CA . LEU A 1 128 ? 14.659 1.027 -4.111 1.00 0.49 128 LEU A CA 3
ATOM 5610 C C . LEU A 1 128 ? 15.709 1.995 -4.636 1.00 0.50 128 LEU A C 3
ATOM 5611 O O . LEU A 1 128 ? 16.260 1.796 -5.718 1.00 0.59 128 LEU A O 3
ATOM 5627 N N . VAL A 1 129 ? 15.975 3.046 -3.880 1.00 0.46 129 VAL A N 3
ATOM 5628 C CA . VAL A 1 129 ? 16.970 4.031 -4.275 1.00 0.51 129 VAL A CA 3
ATOM 5629 C C . VAL A 1 129 ? 18.059 4.136 -3.217 1.00 0.50 129 VAL A C 3
ATOM 5630 O O . VAL A 1 129 ? 17.861 3.743 -2.068 1.00 0.50 129 VAL A O 3
ATOM 5643 N N . ASP A 1 130 ? 19.209 4.655 -3.611 1.00 0.55 130 ASP A N 3
ATOM 5644 C CA . ASP A 1 130 ? 20.341 4.791 -2.700 1.00 0.62 130 ASP A CA 3
ATOM 5645 C C . ASP A 1 130 ? 20.467 6.230 -2.212 1.00 1.17 130 ASP A C 3
ATOM 5646 O O . ASP A 1 130 ? 19.854 7.140 -2.777 1.00 2.01 130 ASP A O 3
ATOM 5656 N N . ALA A 1 1 ? 15.905 12.263 -6.027 1.00 2.91 1 ALA A N 4
ATOM 5657 C CA . ALA A 1 1 ? 16.785 11.432 -5.174 1.00 2.57 1 ALA A CA 4
ATOM 5658 C C . ALA A 1 1 ? 15.968 10.584 -4.205 1.00 1.99 1 ALA A C 4
ATOM 5659 O O . ALA A 1 1 ? 15.824 9.379 -4.403 1.00 2.38 1 ALA A O 4
ATOM 5668 N N . THR A 1 2 ? 15.427 11.222 -3.166 1.00 1.76 2 THR A N 4
ATOM 5669 C CA . THR A 1 2 ? 14.670 10.523 -2.132 1.00 1.96 2 THR A CA 4
ATOM 5670 C C . THR A 1 2 ? 15.573 9.524 -1.396 1.00 1.89 2 THR A C 4
ATOM 5671 O O . THR A 1 2 ? 15.230 8.358 -1.198 1.00 2.41 2 THR A O 4
ATOM 5682 N N . ALA A 1 3 ? 16.748 10.000 -1.006 1.00 1.90 3 ALA A N 4
ATOM 5683 C CA . ALA A 1 3 ? 17.699 9.185 -0.264 1.00 2.01 3 ALA A CA 4
ATOM 5684 C C . ALA A 1 3 ? 17.706 9.583 1.206 1.00 1.85 3 ALA A C 4
ATOM 5685 O O . ALA A 1 3 ? 18.202 8.846 2.062 1.00 2.22 3 ALA A O 4
ATOM 5692 N N . GLY A 1 4 ? 17.148 10.752 1.494 1.00 1.52 4 GLY A N 4
ATOM 5693 C CA . GLY A 1 4 ? 17.063 11.222 2.863 1.00 1.51 4 GLY A CA 4
ATOM 5694 C C . GLY A 1 4 ? 15.644 11.174 3.385 1.00 1.33 4 GLY A C 4
ATOM 5695 O O . GLY A 1 4 ? 15.376 11.566 4.520 1.00 1.56 4 GLY A O 4
ATOM 5699 N N . ASN A 1 5 ? 14.736 10.686 2.553 1.00 1.15 5 ASN A N 4
ATOM 5700 C CA . ASN A 1 5 ? 13.331 10.583 2.926 1.00 0.97 5 ASN A CA 4
ATOM 5701 C C . ASN A 1 5 ? 13.074 9.271 3.642 1.00 0.71 5 ASN A C 4
ATOM 5702 O O . ASN A 1 5 ? 13.188 8.200 3.051 1.00 0.69 5 ASN A O 4
ATOM 5713 N N . CYS A 1 6 ? 12.746 9.361 4.918 1.00 0.62 6 CYS A N 4
ATOM 5714 C CA . CYS A 1 6 ? 12.440 8.182 5.716 1.00 0.41 6 CYS A CA 4
ATOM 5715 C C . CYS A 1 6 ? 10.934 8.032 5.883 1.00 0.34 6 CYS A C 4
ATOM 5716 O O . CYS A 1 6 ? 10.452 7.128 6.567 1.00 0.34 6 CYS A O 4
ATOM 5723 N N . ALA A 1 7 ? 10.193 8.920 5.246 1.00 0.32 7 ALA A N 4
ATOM 5724 C CA . ALA A 1 7 ? 8.747 8.915 5.332 1.00 0.27 7 ALA A CA 4
ATOM 5725 C C . ALA A 1 7 ? 8.145 9.471 4.054 1.00 0.25 7 ALA A C 4
ATOM 5726 O O . ALA A 1 7 ? 8.741 10.331 3.407 1.00 0.31 7 ALA A O 4
ATOM 5733 N N . ALA A 1 8 ? 6.975 8.975 3.691 1.00 0.22 8 ALA A N 4
ATOM 5734 C CA . ALA A 1 8 ? 6.291 9.432 2.492 1.00 0.22 8 ALA A CA 4
ATOM 5735 C C . ALA A 1 8 ? 4.786 9.412 2.699 1.00 0.19 8 ALA A C 4
ATOM 5736 O O . ALA A 1 8 ? 4.251 8.510 3.343 1.00 0.20 8 ALA A O 4
ATOM 5743 N N . THR A 1 9 ? 4.106 10.407 2.160 1.00 0.23 9 THR A N 4
ATOM 5744 C CA . THR A 1 9 ? 2.666 10.493 2.286 1.00 0.23 9 THR A CA 4
ATOM 5745 C C . THR A 1 9 ? 1.993 10.193 0.950 1.00 0.23 9 THR A C 4
ATOM 5746 O O . THR A 1 9 ? 2.362 10.747 -0.089 1.00 0.29 9 THR A O 4
ATOM 5757 N N . VAL A 1 10 ? 1.028 9.292 0.986 1.00 0.21 10 VAL A N 4
ATOM 5758 C CA . VAL A 1 10 ? 0.265 8.926 -0.191 1.00 0.22 10 VAL A CA 4
ATOM 5759 C C . VAL A 1 10 ? -1.206 9.222 0.039 1.00 0.22 10 VAL A C 4
ATOM 5760 O O . VAL A 1 10 ? -1.790 8.783 1.028 1.00 0.26 10 VAL A O 4
ATOM 5773 N N . GLU A 1 11 ? -1.800 9.975 -0.860 1.00 0.23 11 GLU A N 4
ATOM 5774 C CA . GLU A 1 11 ? -3.204 10.308 -0.744 1.00 0.25 11 GLU A CA 4
ATOM 5775 C C . GLU A 1 11 ? -4.028 9.526 -1.752 1.00 0.23 11 GLU A C 4
ATOM 5776 O O . GLU A 1 11 ? -3.564 9.229 -2.856 1.00 0.29 11 GLU A O 4
ATOM 5788 N N . SER A 1 12 ? -5.235 9.171 -1.349 1.00 0.22 12 SER A N 4
ATOM 5789 C CA . SER A 1 12 ? -6.197 8.560 -2.240 1.00 0.21 12 SER A CA 4
ATOM 5790 C C . SER A 1 12 ? -7.527 9.277 -2.063 1.00 0.20 12 SER A C 4
ATOM 5791 O O . SER A 1 12 ? -7.941 9.573 -0.936 1.00 0.23 12 SER A O 4
ATOM 5799 N N . ASN A 1 13 ? -8.193 9.558 -3.163 1.00 0.19 13 ASN A N 4
ATOM 5800 C CA . ASN A 1 13 ? -9.346 10.442 -3.135 1.00 0.24 13 ASN A CA 4
ATOM 5801 C C . ASN A 1 13 ? -10.608 9.763 -3.656 1.00 0.24 13 ASN A C 4
ATOM 5802 O O . ASN A 1 13 ? -10.650 8.541 -3.819 1.00 0.19 13 ASN A O 4
ATOM 5813 N N . ASP A 1 14 ? -11.627 10.570 -3.914 1.00 0.43 14 ASP A N 4
ATOM 5814 C CA . ASP A 1 14 ? -12.933 10.080 -4.345 1.00 0.51 14 ASP A CA 4
ATOM 5815 C C . ASP A 1 14 ? -12.916 9.640 -5.806 1.00 0.43 14 ASP A C 4
ATOM 5816 O O . ASP A 1 14 ? -13.771 8.867 -6.240 1.00 0.48 14 ASP A O 4
ATOM 5825 N N . ASN A 1 15 ? -11.932 10.111 -6.562 1.00 0.45 15 ASN A N 4
ATOM 5826 C CA . ASN A 1 15 ? -11.858 9.799 -7.985 1.00 0.48 15 ASN A CA 4
ATOM 5827 C C . ASN A 1 15 ? -11.228 8.423 -8.188 1.00 0.41 15 ASN A C 4
ATOM 5828 O O . ASN A 1 15 ? -10.934 8.009 -9.311 1.00 0.47 15 ASN A O 4
ATOM 5839 N N . MET A 1 16 ? -11.025 7.729 -7.066 1.00 0.36 16 MET A N 4
ATOM 5840 C CA . MET A 1 16 ? -10.545 6.350 -7.057 1.00 0.39 16 MET A CA 4
ATOM 5841 C C . MET A 1 16 ? -9.155 6.238 -7.665 1.00 0.38 16 MET A C 4
ATOM 5842 O O . MET A 1 16 ? -8.947 5.522 -8.642 1.00 0.54 16 MET A O 4
ATOM 5856 N N . GLN A 1 17 ? -8.204 6.942 -7.072 1.00 0.28 17 GLN A N 4
ATOM 5857 C CA . GLN A 1 17 ? -6.838 6.932 -7.565 1.00 0.33 17 GLN A CA 4
ATOM 5858 C C . GLN A 1 17 ? -5.865 7.376 -6.483 1.00 0.28 17 GLN A C 4
ATOM 5859 O O . GLN A 1 17 ? -6.218 8.157 -5.596 1.00 0.40 17 GLN A O 4
ATOM 5873 N N . PHE A 1 18 ? -4.649 6.862 -6.563 1.00 0.30 18 PHE A N 4
ATOM 5874 C CA . PHE A 1 18 ? -3.558 7.329 -5.728 1.00 0.27 18 PHE A CA 4
ATOM 5875 C C . PHE A 1 18 ? -2.930 8.560 -6.363 1.00 0.33 18 PHE A C 4
ATOM 5876 O O . PHE A 1 18 ? -2.824 8.655 -7.590 1.00 0.44 18 PHE A O 4
ATOM 5893 N N . ASN A 1 19 ? -2.525 9.503 -5.524 1.00 0.35 19 ASN A N 4
ATOM 5894 C CA . ASN A 1 19 ? -1.892 10.734 -5.990 1.00 0.49 19 ASN A CA 4
ATOM 5895 C C . ASN A 1 19 ? -0.516 10.457 -6.589 1.00 0.36 19 ASN A C 4
ATOM 5896 O O . ASN A 1 19 ? 0.007 11.266 -7.355 1.00 0.45 19 ASN A O 4
ATOM 5907 N N . THR A 1 20 ? 0.066 9.315 -6.242 1.00 0.36 20 THR A N 4
ATOM 5908 C CA . THR A 1 20 ? 1.354 8.917 -6.787 1.00 0.33 20 THR A CA 4
ATOM 5909 C C . THR A 1 20 ? 1.304 7.465 -7.250 1.00 0.24 20 THR A C 4
ATOM 5910 O O . THR A 1 20 ? 0.607 6.639 -6.660 1.00 0.32 20 THR A O 4
ATOM 5921 N N . LYS A 1 21 ? 2.026 7.167 -8.318 1.00 0.23 21 LYS A N 4
ATOM 5922 C CA . LYS A 1 21 ? 2.057 5.826 -8.878 1.00 0.31 21 LYS A CA 4
ATOM 5923 C C . LYS A 1 21 ? 3.412 5.169 -8.608 1.00 0.23 21 LYS A C 4
ATOM 5924 O O . LYS A 1 21 ? 3.611 3.980 -8.866 1.00 0.28 21 LYS A O 4
ATOM 5943 N N . ASP A 1 22 ? 4.339 5.946 -8.065 1.00 0.20 22 ASP A N 4
ATOM 5944 C CA . ASP A 1 22 ? 5.697 5.465 -7.841 1.00 0.22 22 ASP A CA 4
ATOM 5945 C C . ASP A 1 22 ? 6.211 5.913 -6.480 1.00 0.20 22 ASP A C 4
ATOM 5946 O O . ASP A 1 22 ? 6.116 7.091 -6.127 1.00 0.24 22 ASP A O 4
ATOM 5955 N N . ILE A 1 23 ? 6.742 4.968 -5.717 1.00 0.19 23 ILE A N 4
ATOM 5956 C CA . ILE A 1 23 ? 7.303 5.255 -4.406 1.00 0.21 23 ILE A CA 4
ATOM 5957 C C . ILE A 1 23 ? 8.747 4.786 -4.339 1.00 0.27 23 ILE A C 4
ATOM 5958 O O . ILE A 1 23 ? 9.064 3.654 -4.712 1.00 0.32 23 ILE A O 4
ATOM 5974 N N . GLN A 1 24 ? 9.617 5.660 -3.871 1.00 0.34 24 GLN A N 4
ATOM 5975 C CA . GLN A 1 24 ? 11.019 5.326 -3.716 1.00 0.41 24 GLN A CA 4
ATOM 5976 C C . GLN A 1 24 ? 11.366 5.175 -2.248 1.00 0.35 24 GLN A C 4
ATOM 5977 O O . GLN A 1 24 ? 11.099 6.064 -1.437 1.00 0.39 24 GLN A O 4
ATOM 5991 N N . VAL A 1 25 ? 11.941 4.037 -1.913 1.00 0.31 25 VAL A N 4
ATOM 5992 C CA . VAL A 1 25 ? 12.351 3.759 -0.552 1.00 0.25 25 VAL A CA 4
ATOM 5993 C C . VAL A 1 25 ? 13.865 3.802 -0.448 1.00 0.26 25 VAL A C 4
ATOM 5994 O O . VAL A 1 25 ? 14.564 3.085 -1.164 1.00 0.30 25 VAL A O 4
ATOM 6007 N N . SER A 1 26 ? 14.364 4.653 0.427 1.00 0.27 26 SER A N 4
ATOM 6008 C CA . SER A 1 26 ? 15.794 4.806 0.603 1.00 0.29 26 SER A CA 4
ATOM 6009 C C . SER A 1 26 ? 16.367 3.665 1.433 1.00 0.26 26 SER A C 4
ATOM 6010 O O . SER A 1 26 ? 15.945 3.427 2.567 1.00 0.25 26 SER A O 4
ATOM 6018 N N . LYS A 1 27 ? 17.329 2.962 0.850 1.00 0.32 27 LYS A N 4
ATOM 6019 C CA . LYS A 1 27 ? 18.040 1.897 1.545 1.00 0.36 27 LYS A CA 4
ATOM 6020 C C . LYS A 1 27 ? 18.930 2.486 2.635 1.00 0.42 27 LYS A C 4
ATOM 6021 O O . LYS A 1 27 ? 19.324 1.802 3.580 1.00 0.54 27 LYS A O 4
ATOM 6040 N N . ALA A 1 28 ? 19.232 3.772 2.499 1.00 0.44 28 ALA A N 4
ATOM 6041 C CA . ALA A 1 28 ? 20.082 4.466 3.451 1.00 0.53 28 ALA A CA 4
ATOM 6042 C C . ALA A 1 28 ? 19.312 4.799 4.722 1.00 0.49 28 ALA A C 4
ATOM 6043 O O . ALA A 1 28 ? 19.893 5.202 5.729 1.00 0.63 28 ALA A O 4
ATOM 6050 N N . CYS A 1 29 ? 18.003 4.619 4.670 1.00 0.37 29 CYS A N 4
ATOM 6051 C CA . CYS A 1 29 ? 17.153 4.869 5.817 1.00 0.40 29 CYS A CA 4
ATOM 6052 C C . CYS A 1 29 ? 16.903 3.571 6.567 1.00 0.40 29 CYS A C 4
ATOM 6053 O O . CYS A 1 29 ? 16.780 2.508 5.961 1.00 0.40 29 CYS A O 4
ATOM 6060 N N . LYS A 1 30 ? 16.860 3.659 7.887 1.00 0.49 30 LYS A N 4
ATOM 6061 C CA . LYS A 1 30 ? 16.608 2.500 8.726 1.00 0.59 30 LYS A CA 4
ATOM 6062 C C . LYS A 1 30 ? 15.123 2.168 8.733 1.00 0.51 30 LYS A C 4
ATOM 6063 O O . LYS A 1 30 ? 14.733 1.017 8.562 1.00 0.52 30 LYS A O 4
ATOM 6082 N N . GLU A 1 31 ? 14.299 3.186 8.911 1.00 0.51 31 GLU A N 4
ATOM 6083 C CA . GLU A 1 31 ? 12.859 3.003 8.951 1.00 0.52 31 GLU A CA 4
ATOM 6084 C C . GLU A 1 31 ? 12.202 3.876 7.896 1.00 0.42 31 GLU A C 4
ATOM 6085 O O . GLU A 1 31 ? 12.498 5.067 7.798 1.00 0.44 31 GLU A O 4
ATOM 6097 N N . PHE A 1 32 ? 11.331 3.284 7.100 1.00 0.36 32 PHE A N 4
ATOM 6098 C CA . PHE A 1 32 ? 10.590 4.038 6.107 1.00 0.30 32 PHE A CA 4
ATOM 6099 C C . PHE A 1 32 ? 9.100 3.921 6.388 1.00 0.25 32 PHE A C 4
ATOM 6100 O O . PHE A 1 32 ? 8.532 2.825 6.346 1.00 0.29 32 PHE A O 4
ATOM 6117 N N . THR A 1 33 ? 8.481 5.045 6.692 1.00 0.21 33 THR A N 4
ATOM 6118 C CA . THR A 1 33 ? 7.076 5.071 7.057 1.00 0.19 33 THR A CA 4
ATOM 6119 C C . THR A 1 33 ? 6.245 5.752 5.976 1.00 0.17 33 THR A C 4
ATOM 6120 O O . THR A 1 33 ? 6.577 6.840 5.512 1.00 0.26 33 THR A O 4
ATOM 6131 N N . ILE A 1 34 ? 5.172 5.096 5.573 1.00 0.16 34 ILE A N 4
ATOM 6132 C CA . ILE A 1 34 ? 4.283 5.639 4.565 1.00 0.17 34 ILE A CA 4
ATOM 6133 C C . ILE A 1 34 ? 2.931 5.963 5.179 1.00 0.17 34 ILE A C 4
ATOM 6134 O O . ILE A 1 34 ? 2.301 5.106 5.801 1.00 0.21 34 ILE A O 4
ATOM 6150 N N . THR A 1 35 ? 2.499 7.199 5.021 1.00 0.18 35 THR A N 4
ATOM 6151 C CA . THR A 1 35 ? 1.218 7.631 5.541 1.00 0.19 35 THR A CA 4
ATOM 6152 C C . THR A 1 35 ? 0.191 7.741 4.420 1.00 0.17 35 THR A C 4
ATOM 6153 O O . THR A 1 35 ? 0.409 8.436 3.432 1.00 0.20 35 THR A O 4
ATOM 6164 N N . LEU A 1 36 ? -0.915 7.038 4.578 1.00 0.16 36 LEU A N 4
ATOM 6165 C CA . LEU A 1 36 ? -1.997 7.075 3.613 1.00 0.14 36 LEU A CA 4
ATOM 6166 C C . LEU A 1 36 ? -3.090 8.006 4.109 1.00 0.17 36 LEU A C 4
ATOM 6167 O O . LEU A 1 36 ? -3.518 7.911 5.259 1.00 0.20 36 LEU A O 4
ATOM 6183 N N . LYS A 1 37 ? -3.533 8.906 3.253 1.00 0.21 37 LYS A N 4
ATOM 6184 C CA . LYS A 1 37 ? -4.575 9.847 3.620 1.00 0.27 37 LYS A CA 4
ATOM 6185 C C . LYS A 1 37 ? -5.707 9.795 2.604 1.00 0.20 37 LYS A C 4
ATOM 6186 O O . LYS A 1 37 ? -5.515 10.087 1.423 1.00 0.22 37 LYS A O 4
ATOM 6205 N N . HIS A 1 38 ? -6.884 9.396 3.061 1.00 0.18 38 HIS A N 4
ATOM 6206 C CA . HIS A 1 38 ? -8.032 9.254 2.178 1.00 0.16 38 HIS A CA 4
ATOM 6207 C C . HIS A 1 38 ? -8.955 10.454 2.307 1.00 0.23 38 HIS A C 4
ATOM 6208 O O . HIS A 1 38 ? -9.763 10.540 3.236 1.00 0.29 38 HIS A O 4
ATOM 6223 N N . THR A 1 39 ? -8.824 11.376 1.375 1.00 0.30 39 THR A N 4
ATOM 6224 C CA . THR A 1 39 ? -9.721 12.506 1.304 1.00 0.44 39 THR A CA 4
ATOM 6225 C C . THR A 1 39 ? -11.005 12.092 0.586 1.00 0.55 39 THR A C 4
ATOM 6226 O O . THR A 1 39 ? -10.985 11.233 -0.303 1.00 1.42 39 THR A O 4
ATOM 6237 N N . GLY A 1 40 ? -12.117 12.670 1.002 1.00 0.61 40 GLY A N 4
ATOM 6238 C CA . GLY A 1 40 ? -13.403 12.304 0.455 1.00 0.56 40 GLY A CA 4
ATOM 6239 C C . GLY A 1 40 ? -14.435 12.144 1.550 1.00 0.66 40 GLY A C 4
ATOM 6240 O O . GLY A 1 40 ? -14.082 12.072 2.725 1.00 1.16 40 GLY A O 4
ATOM 6244 N N . THR A 1 41 ? -15.704 12.092 1.182 1.00 0.46 41 THR A N 4
ATOM 6245 C CA . THR A 1 41 ? -16.775 11.956 2.159 1.00 0.53 41 THR A CA 4
ATOM 6246 C C . THR A 1 41 ? -17.452 10.594 2.041 1.00 0.46 41 THR A C 4
ATOM 6247 O O . THR A 1 41 ? -18.579 10.403 2.496 1.00 0.75 41 THR A O 4
ATOM 6258 N N . GLN A 1 42 ? -16.755 9.647 1.431 1.00 0.41 42 GLN A N 4
ATOM 6259 C CA . GLN A 1 42 ? -17.318 8.329 1.183 1.00 0.35 42 GLN A CA 4
ATOM 6260 C C . GLN A 1 42 ? -16.844 7.326 2.233 1.00 0.29 42 GLN A C 4
ATOM 6261 O O . GLN A 1 42 ? -15.656 7.264 2.555 1.00 0.31 42 GLN A O 4
ATOM 6275 N N . PRO A 1 43 ? -17.782 6.534 2.777 1.00 0.32 43 PRO A N 4
ATOM 6276 C CA . PRO A 1 43 ? -17.493 5.535 3.817 1.00 0.35 43 PRO A CA 4
ATOM 6277 C C . PRO A 1 43 ? -16.678 4.356 3.280 1.00 0.31 43 PRO A C 4
ATOM 6278 O O . PRO A 1 43 ? -16.674 4.079 2.078 1.00 0.29 43 PRO A O 4
ATOM 6289 N N . LYS A 1 44 ? -16.000 3.659 4.190 1.00 0.33 44 LYS A N 4
ATOM 6290 C CA . LYS A 1 44 ? -15.058 2.601 3.818 1.00 0.34 44 LYS A CA 4
ATOM 6291 C C . LYS A 1 44 ? -15.773 1.359 3.297 1.00 0.36 44 LYS A C 4
ATOM 6292 O O . LYS A 1 44 ? -15.152 0.493 2.684 1.00 0.44 44 LYS A O 4
ATOM 6311 N N . ALA A 1 45 ? -17.072 1.273 3.549 1.00 0.40 45 ALA A N 4
ATOM 6312 C CA . ALA A 1 45 ? -17.868 0.150 3.075 1.00 0.46 45 ALA A CA 4
ATOM 6313 C C . ALA A 1 45 ? -18.084 0.226 1.565 1.00 0.48 45 ALA A C 4
ATOM 6314 O O . ALA A 1 45 ? -18.305 -0.792 0.906 1.00 0.58 45 ALA A O 4
ATOM 6321 N N . SER A 1 46 ? -18.012 1.431 1.021 1.00 0.49 46 SER A N 4
ATOM 6322 C CA . SER A 1 46 ? -18.229 1.642 -0.401 1.00 0.63 46 SER A CA 4
ATOM 6323 C C . SER A 1 46 ? -16.936 2.070 -1.091 1.00 0.47 46 SER A C 4
ATOM 6324 O O . SER A 1 46 ? -16.527 1.481 -2.094 1.00 0.61 46 SER A O 4
ATOM 6332 N N . MET A 1 47 ? -16.288 3.089 -0.542 1.00 0.27 47 MET A N 4
ATOM 6333 C CA . MET A 1 47 ? -15.043 3.593 -1.102 1.00 0.21 47 MET A CA 4
ATOM 6334 C C . MET A 1 47 ? -13.960 3.628 -0.029 1.00 0.17 47 MET A C 4
ATOM 6335 O O . MET A 1 47 ? -13.517 4.698 0.409 1.00 0.19 47 MET A O 4
ATOM 6349 N N . GLY A 1 48 ? -13.563 2.448 0.414 1.00 0.14 48 GLY A N 4
ATOM 6350 C CA . GLY A 1 48 ? -12.478 2.338 1.361 1.00 0.12 48 GLY A CA 4
ATOM 6351 C C . GLY A 1 48 ? -11.168 2.109 0.656 1.00 0.11 48 GLY A C 4
ATOM 6352 O O . GLY A 1 48 ? -11.146 1.580 -0.455 1.00 0.13 48 GLY A O 4
ATOM 6356 N N . HIS A 1 49 ? -10.072 2.520 1.273 1.00 0.11 49 HIS A N 4
ATOM 6357 C CA . HIS A 1 49 ? -8.764 2.356 0.650 1.00 0.11 49 HIS A CA 4
ATOM 6358 C C . HIS A 1 49 ? -7.750 1.821 1.648 1.00 0.12 49 HIS A C 4
ATOM 6359 O O . HIS A 1 49 ? -7.858 2.067 2.855 1.00 0.15 49 HIS A O 4
ATOM 6373 N N . ASN A 1 50 ? -6.780 1.083 1.137 1.00 0.12 50 ASN A N 4
ATOM 6374 C CA . ASN A 1 50 ? -5.617 0.684 1.912 1.00 0.19 50 ASN A CA 4
ATOM 6375 C C . ASN A 1 50 ? -4.388 0.722 1.010 1.00 0.24 50 ASN A C 4
ATOM 6376 O O . ASN A 1 50 ? -4.511 0.900 -0.200 1.00 0.43 50 ASN A O 4
ATOM 6387 N N . LEU A 1 51 ? -3.212 0.592 1.592 1.00 0.17 51 LEU A N 4
ATOM 6388 C CA . LEU A 1 51 ? -1.991 0.548 0.811 1.00 0.17 51 LEU A CA 4
ATOM 6389 C C . LEU A 1 51 ? -1.132 -0.617 1.280 1.00 0.17 51 LEU A C 4
ATOM 6390 O O . LEU A 1 51 ? -0.652 -0.637 2.415 1.00 0.20 51 LEU A O 4
ATOM 6406 N N . VAL A 1 52 ? -0.986 -1.606 0.416 1.00 0.17 52 VAL A N 4
ATOM 6407 C CA . VAL A 1 52 ? -0.175 -2.772 0.715 1.00 0.20 52 VAL A CA 4
ATOM 6408 C C . VAL A 1 52 ? 1.081 -2.773 -0.140 1.00 0.22 52 VAL A C 4
ATOM 6409 O O . VAL A 1 52 ? 1.075 -2.263 -1.258 1.00 0.30 52 VAL A O 4
ATOM 6422 N N . ILE A 1 53 ? 2.158 -3.328 0.392 1.00 0.21 53 ILE A N 4
ATOM 6423 C CA . ILE A 1 53 ? 3.390 -3.469 -0.363 1.00 0.23 53 ILE A CA 4
ATOM 6424 C C . ILE A 1 53 ? 3.822 -4.927 -0.378 1.00 0.19 53 ILE A C 4
ATOM 6425 O O . ILE A 1 53 ? 4.069 -5.526 0.676 1.00 0.20 53 ILE A O 4
ATOM 6441 N N . ALA A 1 54 ? 3.894 -5.492 -1.572 1.00 0.22 54 ALA A N 4
ATOM 6442 C CA . ALA A 1 54 ? 4.175 -6.906 -1.734 1.00 0.27 54 ALA A CA 4
ATOM 6443 C C . ALA A 1 54 ? 4.959 -7.169 -3.013 1.00 0.31 54 ALA A C 4
ATOM 6444 O O . ALA A 1 54 ? 5.244 -6.244 -3.781 1.00 0.30 54 ALA A O 4
ATOM 6451 N N . LYS A 1 55 ? 5.311 -8.430 -3.224 1.00 0.43 55 LYS A N 4
ATOM 6452 C CA . LYS A 1 55 ? 6.036 -8.850 -4.417 1.00 0.52 55 LYS A CA 4
ATOM 6453 C C . LYS A 1 55 ? 5.166 -8.677 -5.659 1.00 0.53 55 LYS A C 4
ATOM 6454 O O . LYS A 1 55 ? 4.031 -9.148 -5.706 1.00 0.64 55 LYS A O 4
ATOM 6473 N N . ALA A 1 56 ? 5.725 -8.009 -6.663 1.00 0.49 56 ALA A N 4
ATOM 6474 C CA . ALA A 1 56 ? 5.008 -7.689 -7.893 1.00 0.52 56 ALA A CA 4
ATOM 6475 C C . ALA A 1 56 ? 4.554 -8.937 -8.638 1.00 0.61 56 ALA A C 4
ATOM 6476 O O . ALA A 1 56 ? 3.523 -8.928 -9.312 1.00 0.77 56 ALA A O 4
ATOM 6483 N N . GLU A 1 57 ? 5.321 -10.008 -8.514 1.00 0.65 57 GLU A N 4
ATOM 6484 C CA . GLU A 1 57 ? 5.047 -11.232 -9.255 1.00 0.79 57 GLU A CA 4
ATOM 6485 C C . GLU A 1 57 ? 3.955 -12.066 -8.589 1.00 0.71 57 GLU A C 4
ATOM 6486 O O . GLU A 1 57 ? 3.420 -12.993 -9.195 1.00 0.77 57 GLU A O 4
ATOM 6498 N N . ASP A 1 58 ? 3.621 -11.733 -7.350 1.00 0.66 58 ASP A N 4
ATOM 6499 C CA . ASP A 1 58 ? 2.569 -12.447 -6.630 1.00 0.71 58 ASP A CA 4
ATOM 6500 C C . ASP A 1 58 ? 1.493 -11.459 -6.192 1.00 0.65 58 ASP A C 4
ATOM 6501 O O . ASP A 1 58 ? 0.636 -11.765 -5.364 1.00 0.65 58 ASP A O 4
ATOM 6510 N N . MET A 1 59 ? 1.539 -10.268 -6.786 1.00 0.64 59 MET A N 4
ATOM 6511 C CA . MET A 1 59 ? 0.667 -9.168 -6.390 1.00 0.64 59 MET A CA 4
ATOM 6512 C C . MET A 1 59 ? -0.792 -9.496 -6.682 1.00 0.60 59 MET A C 4
ATOM 6513 O O . MET A 1 59 ? -1.689 -9.102 -5.937 1.00 0.57 59 MET A O 4
ATOM 6527 N N . ASP A 1 60 ? -1.022 -10.227 -7.766 1.00 0.65 60 ASP A N 4
ATOM 6528 C CA . ASP A 1 60 ? -2.367 -10.663 -8.123 1.00 0.72 60 ASP A CA 4
ATOM 6529 C C . ASP A 1 60 ? -2.938 -11.568 -7.040 1.00 0.67 60 ASP A C 4
ATOM 6530 O O . ASP A 1 60 ? -4.120 -11.485 -6.700 1.00 0.70 60 ASP A O 4
ATOM 6539 N N . GLY A 1 61 ? -2.079 -12.413 -6.483 1.00 0.65 61 GLY A N 4
ATOM 6540 C CA . GLY A 1 61 ? -2.485 -13.282 -5.400 1.00 0.66 61 GLY A CA 4
ATOM 6541 C C . GLY A 1 61 ? -2.858 -12.494 -4.163 1.00 0.59 61 GLY A C 4
ATOM 6542 O O . GLY A 1 61 ? -3.725 -12.903 -3.392 1.00 0.63 61 GLY A O 4
ATOM 6546 N N . VAL A 1 62 ? -2.207 -11.349 -3.985 1.00 0.52 62 VAL A N 4
ATOM 6547 C CA . VAL A 1 62 ? -2.502 -10.461 -2.869 1.00 0.48 62 VAL A CA 4
ATOM 6548 C C . VAL A 1 62 ? -3.950 -9.981 -2.943 1.00 0.45 62 VAL A C 4
ATOM 6549 O O . VAL A 1 62 ? -4.648 -9.921 -1.932 1.00 0.46 62 VAL A O 4
ATOM 6562 N N . PHE A 1 63 ? -4.403 -9.667 -4.150 1.00 0.45 63 PHE A N 4
ATOM 6563 C CA . PHE A 1 63 ? -5.772 -9.203 -4.353 1.00 0.45 63 PHE A CA 4
ATOM 6564 C C . PHE A 1 63 ? -6.761 -10.353 -4.197 1.00 0.49 63 PHE A C 4
ATOM 6565 O O . PHE A 1 63 ? -7.900 -10.152 -3.779 1.00 0.53 63 PHE A O 4
ATOM 6582 N N . LYS A 1 64 ? -6.316 -11.558 -4.532 1.00 0.51 64 LYS A N 4
ATOM 6583 C CA . LYS A 1 64 ? -7.171 -12.734 -4.464 1.00 0.57 64 LYS A CA 4
ATOM 6584 C C . LYS A 1 64 ? -7.429 -13.131 -3.015 1.00 0.57 64 LYS A C 4
ATOM 6585 O O . LYS A 1 64 ? -8.572 -13.348 -2.612 1.00 0.61 64 LYS A O 4
ATOM 6604 N N . ASP A 1 65 ? -6.362 -13.218 -2.234 1.00 0.58 65 ASP A N 4
ATOM 6605 C CA . ASP A 1 65 ? -6.478 -13.570 -0.824 1.00 0.62 65 ASP A CA 4
ATOM 6606 C C . ASP A 1 65 ? -6.963 -12.379 -0.010 1.00 0.54 65 ASP A C 4
ATOM 6607 O O . ASP A 1 65 ? -7.417 -12.535 1.125 1.00 0.59 65 ASP A O 4
ATOM 6616 N N . GLY A 1 66 ? -6.871 -11.194 -0.602 1.00 0.50 66 GLY A N 4
ATOM 6617 C CA . GLY A 1 66 ? -7.274 -9.980 0.080 1.00 0.47 66 GLY A CA 4
ATOM 6618 C C . GLY A 1 66 ? -8.776 -9.873 0.248 1.00 0.43 66 GLY A C 4
ATOM 6619 O O . GLY A 1 66 ? -9.263 -9.604 1.344 1.00 0.40 66 GLY A O 4
ATOM 6623 N N . VAL A 1 67 ? -9.513 -10.107 -0.831 1.00 0.49 67 VAL A N 4
ATOM 6624 C CA . VAL A 1 67 ? -10.969 -9.990 -0.803 1.00 0.52 67 VAL A CA 4
ATOM 6625 C C . VAL A 1 67 ? -11.579 -10.990 0.184 1.00 0.52 67 VAL A C 4
ATOM 6626 O O . VAL A 1 67 ? -12.611 -10.723 0.805 1.00 0.59 67 VAL A O 4
ATOM 6639 N N . GLY A 1 68 ? -10.911 -12.123 0.354 1.00 0.50 68 GLY A N 4
ATOM 6640 C CA . GLY A 1 68 ? -11.379 -13.129 1.288 1.00 0.53 68 GLY A CA 4
ATOM 6641 C C . GLY A 1 68 ? -10.887 -12.883 2.704 1.00 0.43 68 GLY A C 4
ATOM 6642 O O . GLY A 1 68 ? -10.951 -13.772 3.554 1.00 0.51 68 GLY A O 4
ATOM 6646 N N . ALA A 1 69 ? -10.387 -11.680 2.956 1.00 0.38 69 ALA A N 4
ATOM 6647 C CA . ALA A 1 69 ? -9.905 -11.307 4.278 1.00 0.32 69 ALA A CA 4
ATOM 6648 C C . ALA A 1 69 ? -10.567 -10.013 4.739 1.00 0.29 69 ALA A C 4
ATOM 6649 O O . ALA A 1 69 ? -9.899 -9.074 5.172 1.00 0.31 69 ALA A O 4
ATOM 6656 N N . ALA A 1 70 ? -11.889 -9.981 4.659 1.00 0.33 70 ALA A N 4
ATOM 6657 C CA . ALA A 1 70 ? -12.661 -8.782 4.960 1.00 0.41 70 ALA A CA 4
ATOM 6658 C C . ALA A 1 70 ? -12.461 -8.322 6.400 1.00 0.50 70 ALA A C 4
ATOM 6659 O O . ALA A 1 70 ? -12.374 -7.123 6.668 1.00 0.62 70 ALA A O 4
ATOM 6666 N N . ASP A 1 71 ? -12.362 -9.274 7.319 1.00 0.53 71 ASP A N 4
ATOM 6667 C CA . ASP A 1 71 ? -12.251 -8.950 8.741 1.00 0.70 71 ASP A CA 4
ATOM 6668 C C . ASP A 1 71 ? -10.831 -8.533 9.110 1.00 0.64 71 ASP A C 4
ATOM 6669 O O . ASP A 1 71 ? -10.547 -8.227 10.266 1.00 0.84 71 ASP A O 4
ATOM 6678 N N . THR A 1 72 ? -9.938 -8.528 8.131 1.00 0.48 72 THR A N 4
ATOM 6679 C CA . THR A 1 72 ? -8.580 -8.063 8.353 1.00 0.53 72 THR A CA 4
ATOM 6680 C C . THR A 1 72 ? -8.184 -7.017 7.318 1.00 0.65 72 THR A C 4
ATOM 6681 O O . THR A 1 72 ? -7.093 -7.072 6.755 1.00 1.42 72 THR A O 4
ATOM 6692 N N . ASP A 1 73 ? -9.099 -6.080 7.058 1.00 0.59 73 ASP A N 4
ATOM 6693 C CA . ASP A 1 73 ? -8.841 -4.937 6.173 1.00 0.55 73 ASP A CA 4
ATOM 6694 C C . ASP A 1 73 ? -8.469 -5.379 4.760 1.00 0.43 73 ASP A C 4
ATOM 6695 O O . ASP A 1 73 ? -7.769 -4.662 4.042 1.00 0.47 73 ASP A O 4
ATOM 6704 N N . TYR A 1 74 ? -8.947 -6.559 4.375 1.00 0.33 74 TYR A N 4
ATOM 6705 C CA . TYR A 1 74 ? -8.676 -7.141 3.060 1.00 0.28 74 TYR A CA 4
ATOM 6706 C C . TYR A 1 74 ? -7.186 -7.404 2.860 1.00 0.35 74 TYR A C 4
ATOM 6707 O O . TYR A 1 74 ? -6.673 -7.317 1.743 1.00 0.37 74 TYR A O 4
ATOM 6725 N N . VAL A 1 75 ? -6.490 -7.719 3.946 1.00 0.45 75 VAL A N 4
ATOM 6726 C CA . VAL A 1 75 ? -5.081 -8.083 3.870 1.00 0.57 75 VAL A CA 4
ATOM 6727 C C . VAL A 1 75 ? -4.819 -9.348 4.680 1.00 0.62 75 VAL A C 4
ATOM 6728 O O . VAL A 1 75 ? -5.568 -9.670 5.605 1.00 0.66 75 VAL A O 4
ATOM 6741 N N . LYS A 1 76 ? -3.773 -10.074 4.315 1.00 0.76 76 LYS A N 4
ATOM 6742 C CA . LYS A 1 76 ? -3.350 -11.247 5.070 1.00 0.89 76 LYS A CA 4
ATOM 6743 C C . LYS A 1 76 ? -2.050 -10.947 5.812 1.00 0.94 76 LYS A C 4
ATOM 6744 O O . LYS A 1 76 ? -0.962 -11.159 5.276 1.00 0.85 76 LYS A O 4
ATOM 6763 N N . PRO A 1 77 ? -2.143 -10.440 7.055 1.00 1.21 77 PRO A N 4
ATOM 6764 C CA . PRO A 1 77 ? -0.967 -10.033 7.838 1.00 1.37 77 PRO A CA 4
ATOM 6765 C C . PRO A 1 77 ? -0.047 -11.199 8.198 1.00 1.27 77 PRO A C 4
ATOM 6766 O O . PRO A 1 77 ? 1.124 -10.996 8.519 1.00 1.73 77 PRO A O 4
ATOM 6777 N N . ASP A 1 78 ? -0.570 -12.415 8.139 1.00 1.23 78 ASP A N 4
ATOM 6778 C CA . ASP A 1 78 ? 0.204 -13.591 8.521 1.00 1.22 78 ASP A CA 4
ATOM 6779 C C . ASP A 1 78 ? 0.828 -14.262 7.304 1.00 0.97 78 ASP A C 4
ATOM 6780 O O . ASP A 1 78 ? 1.329 -15.384 7.393 1.00 1.45 78 ASP A O 4
ATOM 6789 N N . ASP A 1 79 ? 0.797 -13.580 6.169 1.00 0.95 79 ASP A N 4
ATOM 6790 C CA . ASP A 1 79 ? 1.363 -14.129 4.947 1.00 1.45 79 ASP A CA 4
ATOM 6791 C C . ASP A 1 79 ? 2.720 -13.493 4.673 1.00 1.04 79 ASP A C 4
ATOM 6792 O O . ASP A 1 79 ? 2.969 -12.349 5.058 1.00 1.19 79 ASP A O 4
ATOM 6801 N N . ALA A 1 80 ? 3.594 -14.238 4.010 1.00 0.88 80 ALA A N 4
ATOM 6802 C CA . ALA A 1 80 ? 4.969 -13.806 3.802 1.00 0.73 80 ALA A CA 4
ATOM 6803 C C . ALA A 1 80 ? 5.129 -12.988 2.524 1.00 0.65 80 ALA A C 4
ATOM 6804 O O . ALA A 1 80 ? 6.201 -12.440 2.266 1.00 0.82 80 ALA A O 4
ATOM 6811 N N . ARG A 1 81 ? 4.074 -12.903 1.720 1.00 0.61 81 ARG A N 4
ATOM 6812 C CA . ARG A 1 81 ? 4.133 -12.121 0.489 1.00 0.73 81 ARG A CA 4
ATOM 6813 C C . ARG A 1 81 ? 3.992 -10.637 0.811 1.00 0.72 81 ARG A C 4
ATOM 6814 O O . ARG A 1 81 ? 4.384 -9.775 0.027 1.00 0.96 81 ARG A O 4
ATOM 6835 N N . VAL A 1 82 ? 3.441 -10.355 1.987 1.00 0.60 82 VAL A N 4
ATOM 6836 C CA . VAL A 1 82 ? 3.199 -8.990 2.418 1.00 0.62 82 VAL A CA 4
ATOM 6837 C C . VAL A 1 82 ? 4.356 -8.483 3.269 1.00 0.58 82 VAL A C 4
ATOM 6838 O O . VAL A 1 82 ? 4.748 -9.120 4.246 1.00 0.74 82 VAL A O 4
ATOM 6851 N N . VAL A 1 83 ? 4.911 -7.346 2.876 1.00 0.42 83 VAL A N 4
ATOM 6852 C CA . VAL A 1 83 ? 5.978 -6.716 3.636 1.00 0.42 83 VAL A CA 4
ATOM 6853 C C . VAL A 1 83 ? 5.396 -5.701 4.613 1.00 0.38 83 VAL A C 4
ATOM 6854 O O . VAL A 1 83 ? 5.780 -5.651 5.783 1.00 0.43 83 VAL A O 4
ATOM 6867 N N . ALA A 1 84 ? 4.448 -4.911 4.130 1.00 0.35 84 ALA A N 4
ATOM 6868 C CA . ALA A 1 84 ? 3.805 -3.893 4.945 1.00 0.34 84 ALA A CA 4
ATOM 6869 C C . ALA A 1 84 ? 2.412 -3.597 4.412 1.00 0.31 84 ALA A C 4
ATOM 6870 O O . ALA A 1 84 ? 2.128 -3.846 3.238 1.00 0.31 84 ALA A O 4
ATOM 6877 N N . HIS A 1 85 ? 1.543 -3.082 5.273 1.00 0.30 85 HIS A N 4
ATOM 6878 C CA . HIS A 1 85 ? 0.181 -2.751 4.874 1.00 0.28 85 HIS A CA 4
ATOM 6879 C C . HIS A 1 85 ? -0.420 -1.725 5.822 1.00 0.28 85 HIS A C 4
ATOM 6880 O O . HIS A 1 85 ? -0.033 -1.645 6.988 1.00 0.36 85 HIS A O 4
ATOM 6895 N N . THR A 1 86 ? -1.359 -0.945 5.317 1.00 0.25 86 THR A N 4
ATOM 6896 C CA . THR A 1 86 ? -2.167 -0.084 6.160 1.00 0.27 86 THR A CA 4
ATOM 6897 C C . THR A 1 86 ? -3.475 -0.797 6.499 1.00 0.31 86 THR A C 4
ATOM 6898 O O . THR A 1 86 ? -3.684 -1.948 6.097 1.00 0.50 86 THR A O 4
ATOM 6909 N N . LYS A 1 87 ? -4.334 -0.132 7.252 1.00 0.29 87 LYS A N 4
ATOM 6910 C CA . LYS A 1 87 ? -5.676 -0.631 7.511 1.00 0.32 87 LYS A CA 4
ATOM 6911 C C . LYS A 1 87 ? -6.669 0.074 6.590 1.00 0.29 87 LYS A C 4
ATOM 6912 O O . LYS A 1 87 ? -6.320 1.059 5.934 1.00 0.35 87 LYS A O 4
ATOM 6931 N N . LEU A 1 88 ? -7.896 -0.434 6.537 1.00 0.30 88 LEU A N 4
ATOM 6932 C CA . LEU A 1 88 ? -8.939 0.165 5.710 1.00 0.37 88 LEU A CA 4
ATOM 6933 C C . LEU A 1 88 ? -9.402 1.480 6.303 1.00 0.36 88 LEU A C 4
ATOM 6934 O O . LEU A 1 88 ? -9.887 1.524 7.434 1.00 0.50 88 LEU A O 4
ATOM 6950 N N . ILE A 1 89 ? -9.262 2.544 5.536 1.00 0.31 89 ILE A N 4
ATOM 6951 C CA . ILE A 1 89 ? -9.695 3.857 5.979 1.00 0.31 89 ILE A CA 4
ATOM 6952 C C . ILE A 1 89 ? -10.736 4.433 5.029 1.00 0.33 89 ILE A C 4
ATOM 6953 O O . ILE A 1 89 ? -10.665 4.238 3.811 1.00 0.35 89 ILE A O 4
ATOM 6969 N N . GLY A 1 90 ? -11.715 5.120 5.598 1.00 0.34 90 GLY A N 4
ATOM 6970 C CA . GLY A 1 90 ? -12.745 5.753 4.800 1.00 0.37 90 GLY A CA 4
ATOM 6971 C C . GLY A 1 90 ? -12.470 7.225 4.599 1.00 0.51 90 GLY A C 4
ATOM 6972 O O . GLY A 1 90 ? -11.367 7.699 4.878 1.00 0.79 90 GLY A O 4
ATOM 6976 N N . GLY A 1 91 ? -13.460 7.946 4.096 1.00 0.60 91 GLY A N 4
ATOM 6977 C CA . GLY A 1 91 ? -13.302 9.365 3.872 1.00 0.81 91 GLY A CA 4
ATOM 6978 C C . GLY A 1 91 ? -13.127 10.127 5.167 1.00 0.57 91 GLY A C 4
ATOM 6979 O O . GLY A 1 91 ? -14.024 10.132 6.015 1.00 0.70 91 GLY A O 4
ATOM 6983 N N . GLY A 1 92 ? -11.972 10.754 5.324 1.00 0.54 92 GLY A N 4
ATOM 6984 C CA . GLY A 1 92 ? -11.701 11.518 6.523 1.00 0.56 92 GLY A CA 4
ATOM 6985 C C . GLY A 1 92 ? -10.859 10.746 7.518 1.00 0.52 92 GLY A C 4
ATOM 6986 O O . GLY A 1 92 ? -10.849 11.062 8.710 1.00 0.80 92 GLY A O 4
ATOM 6990 N N . GLU A 1 93 ? -10.156 9.730 7.037 1.00 0.34 93 GLU A N 4
ATOM 6991 C CA . GLU A 1 93 ? -9.284 8.935 7.891 1.00 0.27 93 GLU A CA 4
ATOM 6992 C C . GLU A 1 93 ? -7.897 8.799 7.278 1.00 0.23 93 GLU A C 4
ATOM 6993 O O . GLU A 1 93 ? -7.724 8.942 6.062 1.00 0.29 93 GLU A O 4
ATOM 7005 N N . GLU A 1 94 ? -6.917 8.528 8.129 1.00 0.21 94 GLU A N 4
ATOM 7006 C CA . GLU A 1 94 ? -5.542 8.347 7.694 1.00 0.21 94 GLU A CA 4
ATOM 7007 C C . GLU A 1 94 ? -4.970 7.072 8.304 1.00 0.22 94 GLU A C 4
ATOM 7008 O O . GLU A 1 94 ? -5.406 6.641 9.372 1.00 0.28 94 GLU A O 4
ATOM 7020 N N . SER A 1 95 ? -4.004 6.475 7.629 1.00 0.22 95 SER A N 4
ATOM 7021 C CA . SER A 1 95 ? -3.325 5.294 8.145 1.00 0.27 95 SER A CA 4
ATOM 7022 C C . SER A 1 95 ? -1.844 5.354 7.791 1.00 0.23 95 SER A C 4
ATOM 7023 O O . SER A 1 95 ? -1.425 6.221 7.028 1.00 0.29 95 SER A O 4
ATOM 7031 N N . SER A 1 96 ? -1.038 4.471 8.365 1.00 0.28 96 SER A N 4
ATOM 7032 C CA . SER A 1 96 ? 0.389 4.464 8.080 1.00 0.25 96 SER A CA 4
ATOM 7033 C C . SER A 1 96 ? 0.983 3.070 8.229 1.00 0.27 96 SER A C 4
ATOM 7034 O O . SER A 1 96 ? 0.431 2.215 8.922 1.00 0.35 96 SER A O 4
ATOM 7042 N N . LEU A 1 97 ? 2.102 2.850 7.555 1.00 0.22 97 LEU A N 4
ATOM 7043 C CA . LEU A 1 97 ? 2.856 1.615 7.683 1.00 0.25 97 LEU A CA 4
ATOM 7044 C C . LEU A 1 97 ? 4.343 1.934 7.740 1.00 0.24 97 LEU A C 4
ATOM 7045 O O . LEU A 1 97 ? 4.765 3.004 7.306 1.00 0.21 97 LEU A O 4
ATOM 7061 N N . THR A 1 98 ? 5.127 1.017 8.272 1.00 0.31 98 THR A N 4
ATOM 7062 C CA . THR A 1 98 ? 6.568 1.178 8.310 1.00 0.31 98 THR A CA 4
ATOM 7063 C C . THR A 1 98 ? 7.234 -0.126 7.897 1.00 0.32 98 THR A C 4
ATOM 7064 O O . THR A 1 98 ? 6.863 -1.198 8.377 1.00 0.41 98 THR A O 4
ATOM 7075 N N . LEU A 1 99 ? 8.201 -0.042 7.002 1.00 0.30 99 LEU A N 4
ATOM 7076 C CA . LEU A 1 99 ? 8.846 -1.233 6.482 1.00 0.34 99 LEU A CA 4
ATOM 7077 C C . LEU A 1 99 ? 10.360 -1.100 6.528 1.00 0.32 99 LEU A C 4
ATOM 7078 O O . LEU A 1 99 ? 10.901 0.009 6.573 1.00 0.29 99 LEU A O 4
ATOM 7094 N N . ASP A 1 100 ? 11.028 -2.243 6.525 1.00 0.38 100 ASP A N 4
ATOM 7095 C CA . ASP A 1 100 ? 12.480 -2.292 6.527 1.00 0.40 100 ASP A CA 4
ATOM 7096 C C . ASP A 1 100 ? 12.988 -2.312 5.091 1.00 0.38 100 ASP A C 4
ATOM 7097 O O . ASP A 1 100 ? 12.722 -3.258 4.350 1.00 0.42 100 ASP A O 4
ATOM 7106 N N . PRO A 1 101 ? 13.716 -1.254 4.676 1.00 0.38 101 PRO A N 4
ATOM 7107 C CA . PRO A 1 101 ? 14.212 -1.108 3.296 1.00 0.41 101 PRO A CA 4
ATOM 7108 C C . PRO A 1 101 ? 15.011 -2.311 2.801 1.00 0.39 101 PRO A C 4
ATOM 7109 O O . PRO A 1 101 ? 14.993 -2.625 1.611 1.00 0.43 101 PRO A O 4
ATOM 7120 N N . ALA A 1 102 ? 15.693 -2.992 3.712 1.00 0.42 102 ALA A N 4
ATOM 7121 C CA . ALA A 1 102 ? 16.509 -4.145 3.349 1.00 0.48 102 ALA A CA 4
ATOM 7122 C C . ALA A 1 102 ? 15.642 -5.317 2.895 1.00 0.46 102 ALA A C 4
ATOM 7123 O O . ALA A 1 102 ? 16.123 -6.236 2.234 1.00 0.49 102 ALA A O 4
ATOM 7130 N N . LYS A 1 103 ? 14.358 -5.273 3.230 1.00 0.47 103 LYS A N 4
ATOM 7131 C CA . LYS A 1 103 ? 13.433 -6.335 2.850 1.00 0.52 103 LYS A CA 4
ATOM 7132 C C . LYS A 1 103 ? 12.986 -6.164 1.402 1.00 0.52 103 LYS A C 4
ATOM 7133 O O . LYS A 1 103 ? 12.385 -7.062 0.814 1.00 0.69 103 LYS A O 4
ATOM 7152 N N . LEU A 1 104 ? 13.288 -5.009 0.824 1.00 0.43 104 LEU A N 4
ATOM 7153 C CA . LEU A 1 104 ? 12.877 -4.718 -0.540 1.00 0.44 104 LEU A CA 4
ATOM 7154 C C . LEU A 1 104 ? 13.981 -5.068 -1.527 1.00 0.47 104 LEU A C 4
ATOM 7155 O O . LEU A 1 104 ? 13.846 -4.856 -2.732 1.00 0.51 104 LEU A O 4
ATOM 7171 N N . ALA A 1 105 ? 15.064 -5.627 -1.013 1.00 0.55 105 ALA A N 4
ATOM 7172 C CA . ALA A 1 105 ? 16.187 -6.028 -1.846 1.00 0.63 105 ALA A CA 4
ATOM 7173 C C . ALA A 1 105 ? 16.045 -7.487 -2.267 1.00 0.72 105 ALA A C 4
ATOM 7174 O O . ALA A 1 105 ? 17.020 -8.241 -2.296 1.00 1.08 105 ALA A O 4
ATOM 7181 N N . ASP A 1 106 ? 14.820 -7.880 -2.580 1.00 0.69 106 ASP A N 4
ATOM 7182 C CA . ASP A 1 106 ? 14.539 -9.246 -3.013 1.00 0.81 106 ASP A CA 4
ATOM 7183 C C . ASP A 1 106 ? 13.750 -9.258 -4.314 1.00 0.82 106 ASP A C 4
ATOM 7184 O O . ASP A 1 106 ? 13.223 -10.296 -4.721 1.00 1.27 106 ASP A O 4
ATOM 7193 N N . GLY A 1 107 ? 13.663 -8.108 -4.965 1.00 0.61 107 GLY A N 4
ATOM 7194 C CA . GLY A 1 107 ? 12.939 -8.031 -6.212 1.00 0.74 107 GLY A CA 4
ATOM 7195 C C . GLY A 1 107 ? 12.131 -6.761 -6.336 1.00 0.60 107 GLY A C 4
ATOM 7196 O O . GLY A 1 107 ? 12.281 -5.840 -5.532 1.00 0.52 107 GLY A O 4
ATOM 7200 N N . ASP A 1 108 ? 11.262 -6.723 -7.332 1.00 0.64 108 ASP A N 4
ATOM 7201 C CA . ASP A 1 108 ? 10.458 -5.543 -7.607 1.00 0.59 108 ASP A CA 4
ATOM 7202 C C . ASP A 1 108 ? 9.150 -5.613 -6.833 1.00 0.43 108 ASP A C 4
ATOM 7203 O O . ASP A 1 108 ? 8.405 -6.589 -6.938 1.00 0.38 108 ASP A O 4
ATOM 7212 N N . TYR A 1 109 ? 8.896 -4.597 -6.027 1.00 0.39 109 TYR A N 4
ATOM 7213 C CA . TYR A 1 109 ? 7.702 -4.558 -5.194 1.00 0.32 109 TYR A CA 4
ATOM 7214 C C . TYR A 1 109 ? 6.683 -3.566 -5.735 1.00 0.30 109 TYR A C 4
ATOM 7215 O O . TYR A 1 109 ? 7.039 -2.595 -6.407 1.00 0.35 109 TYR A O 4
ATOM 7233 N N . LYS A 1 110 ? 5.417 -3.815 -5.438 1.00 0.28 110 LYS A N 4
ATOM 7234 C CA . LYS A 1 110 ? 4.348 -2.907 -5.818 1.00 0.29 110 LYS A CA 4
ATOM 7235 C C . LYS A 1 110 ? 3.548 -2.497 -4.597 1.00 0.22 110 LYS A C 4
ATOM 7236 O O . LYS A 1 110 ? 3.537 -3.200 -3.586 1.00 0.25 110 LYS A O 4
ATOM 7255 N N . PHE A 1 111 ? 2.889 -1.357 -4.696 1.00 0.20 111 PHE A N 4
ATOM 7256 C CA . PHE A 1 111 ? 1.932 -0.947 -3.687 1.00 0.19 111 PHE A CA 4
ATOM 7257 C C . PHE A 1 111 ? 0.561 -0.889 -4.325 1.00 0.17 111 PHE A C 4
ATOM 7258 O O . PHE A 1 111 ? 0.446 -0.561 -5.506 1.00 0.21 111 PHE A O 4
ATOM 7275 N N . ALA A 1 112 ? -0.469 -1.225 -3.571 1.00 0.14 112 ALA A N 4
ATOM 7276 C CA . ALA A 1 112 ? -1.807 -1.276 -4.128 1.00 0.15 112 ALA A CA 4
ATOM 7277 C C . ALA A 1 112 ? -2.877 -1.228 -3.057 1.00 0.15 112 ALA A C 4
ATOM 7278 O O . ALA A 1 112 ? -2.599 -1.421 -1.873 1.00 0.17 112 ALA A O 4
ATOM 7285 N N . CYS A 1 113 ? -4.091 -0.961 -3.499 1.00 0.15 113 CYS A N 4
ATOM 7286 C CA . CYS A 1 113 ? -5.265 -1.028 -2.651 1.00 0.14 113 CYS A CA 4
ATOM 7287 C C . CYS A 1 113 ? -5.969 -2.354 -2.915 1.00 0.14 113 CYS A C 4
ATOM 7288 O O . CYS A 1 113 ? -6.372 -2.629 -4.043 1.00 0.16 113 CYS A O 4
ATOM 7295 N N . THR A 1 114 ? -6.101 -3.181 -1.890 1.00 0.15 114 THR A N 4
ATOM 7296 C CA . THR A 1 114 ? -6.644 -4.523 -2.068 1.00 0.17 114 THR A CA 4
ATOM 7297 C C . THR A 1 114 ? -8.161 -4.549 -1.896 1.00 0.16 114 THR A C 4
ATOM 7298 O O . THR A 1 114 ? -8.758 -5.613 -1.712 1.00 0.21 114 THR A O 4
ATOM 7309 N N . PHE A 1 115 ? -8.781 -3.379 -1.964 1.00 0.14 115 PHE A N 4
ATOM 7310 C CA . PHE A 1 115 ? -10.229 -3.278 -1.871 1.00 0.17 115 PHE A CA 4
ATOM 7311 C C . PHE A 1 115 ? -10.859 -3.854 -3.146 1.00 0.22 115 PHE A C 4
ATOM 7312 O O . PHE A 1 115 ? -10.349 -3.634 -4.245 1.00 0.23 115 PHE A O 4
ATOM 7329 N N . PRO A 1 116 ? -11.952 -4.633 -3.012 1.00 0.30 116 PRO A N 4
ATOM 7330 C CA . PRO A 1 116 ? -12.632 -5.260 -4.157 1.00 0.37 116 PRO A CA 4
ATOM 7331 C C . PRO A 1 116 ? -12.973 -4.266 -5.265 1.00 0.31 116 PRO A C 4
ATOM 7332 O O . PRO A 1 116 ? -13.797 -3.367 -5.082 1.00 0.30 116 PRO A O 4
ATOM 7343 N N . GLY A 1 117 ? -12.325 -4.436 -6.410 1.00 0.34 117 GLY A N 4
ATOM 7344 C CA . GLY A 1 117 ? -12.574 -3.573 -7.550 1.00 0.33 117 GLY A CA 4
ATOM 7345 C C . GLY A 1 117 ? -11.581 -2.431 -7.640 1.00 0.33 117 GLY A C 4
ATOM 7346 O O . GLY A 1 117 ? -11.576 -1.676 -8.612 1.00 0.50 117 GLY A O 4
ATOM 7350 N N . HIS A 1 118 ? -10.745 -2.294 -6.623 1.00 0.24 118 HIS A N 4
ATOM 7351 C CA . HIS A 1 118 ? -9.756 -1.224 -6.584 1.00 0.23 118 HIS A CA 4
ATOM 7352 C C . HIS A 1 118 ? -8.373 -1.728 -6.989 1.00 0.29 118 HIS A C 4
ATOM 7353 O O . HIS A 1 118 ? -7.582 -0.980 -7.557 1.00 0.38 118 HIS A O 4
ATOM 7367 N N . GLY A 1 119 ? -8.104 -3.004 -6.723 1.00 0.33 119 GLY A N 4
ATOM 7368 C CA . GLY A 1 119 ? -6.761 -3.553 -6.874 1.00 0.42 119 GLY A CA 4
ATOM 7369 C C . GLY A 1 119 ? -6.150 -3.356 -8.250 1.00 0.49 119 GLY A C 4
ATOM 7370 O O . GLY A 1 119 ? -5.016 -2.890 -8.368 1.00 0.61 119 GLY A O 4
ATOM 7374 N N . ALA A 1 120 ? -6.898 -3.695 -9.292 1.00 0.53 120 ALA A N 4
ATOM 7375 C CA . ALA A 1 120 ? -6.381 -3.643 -10.656 1.00 0.67 120 ALA A CA 4
ATOM 7376 C C . ALA A 1 120 ? -6.148 -2.208 -11.113 1.00 0.64 120 ALA A C 4
ATOM 7377 O O . ALA A 1 120 ? -5.378 -1.958 -12.043 1.00 0.75 120 ALA A O 4
ATOM 7384 N N . LEU A 1 121 ? -6.801 -1.266 -10.450 1.00 0.56 121 LEU A N 4
ATOM 7385 C CA . LEU A 1 121 ? -6.702 0.137 -10.822 1.00 0.64 121 LEU A CA 4
ATOM 7386 C C . LEU A 1 121 ? -5.705 0.877 -9.935 1.00 0.51 121 LEU A C 4
ATOM 7387 O O . LEU A 1 121 ? -4.873 1.641 -10.423 1.00 0.69 121 LEU A O 4
ATOM 7403 N N . MET A 1 122 ? -5.778 0.633 -8.638 1.00 0.34 122 MET A N 4
ATOM 7404 C CA . MET A 1 122 ? -4.998 1.392 -7.676 1.00 0.22 122 MET A CA 4
ATOM 7405 C C . MET A 1 122 ? -3.754 0.623 -7.276 1.00 0.17 122 MET A C 4
ATOM 7406 O O . MET A 1 122 ? -3.731 -0.055 -6.249 1.00 0.21 122 MET A O 4
ATOM 7420 N N . ASN A 1 123 ? -2.728 0.721 -8.103 1.00 0.20 123 ASN A N 4
ATOM 7421 C CA . ASN A 1 123 ? -1.461 0.073 -7.824 1.00 0.25 123 ASN A CA 4
ATOM 7422 C C . ASN A 1 123 ? -0.323 0.818 -8.501 1.00 0.22 123 ASN A C 4
ATOM 7423 O O . ASN A 1 123 ? -0.523 1.494 -9.513 1.00 0.34 123 ASN A O 4
ATOM 7434 N N . GLY A 1 124 ? 0.858 0.704 -7.924 1.00 0.19 124 GLY A N 4
ATOM 7435 C CA . GLY A 1 124 ? 2.034 1.330 -8.483 1.00 0.21 124 GLY A CA 4
ATOM 7436 C C . GLY A 1 124 ? 3.293 0.596 -8.074 1.00 0.23 124 GLY A C 4
ATOM 7437 O O . GLY A 1 124 ? 3.220 -0.544 -7.617 1.00 0.31 124 GLY A O 4
ATOM 7441 N N . LYS A 1 125 ? 4.444 1.238 -8.214 1.00 0.24 125 LYS A N 4
ATOM 7442 C CA . LYS A 1 125 ? 5.713 0.587 -7.917 1.00 0.28 125 LYS A CA 4
ATOM 7443 C C . LYS A 1 125 ? 6.341 1.113 -6.632 1.00 0.25 125 LYS A C 4
ATOM 7444 O O . LYS A 1 125 ? 6.299 2.309 -6.348 1.00 0.26 125 LYS A O 4
ATOM 7463 N N . VAL A 1 126 ? 6.918 0.199 -5.859 1.00 0.25 126 VAL A N 4
ATOM 7464 C CA . VAL A 1 126 ? 7.711 0.553 -4.692 1.00 0.25 126 VAL A CA 4
ATOM 7465 C C . VAL A 1 126 ? 9.146 0.116 -4.927 1.00 0.30 126 VAL A C 4
ATOM 7466 O O . VAL A 1 126 ? 9.471 -1.070 -4.829 1.00 0.45 126 VAL A O 4
ATOM 7479 N N . THR A 1 127 ? 9.999 1.068 -5.243 1.00 0.35 127 THR A N 4
ATOM 7480 C CA . THR A 1 127 ? 11.353 0.758 -5.651 1.00 0.54 127 THR A CA 4
ATOM 7481 C C . THR A 1 127 ? 12.366 1.156 -4.582 1.00 0.45 127 THR A C 4
ATOM 7482 O O . THR A 1 127 ? 12.295 2.245 -4.010 1.00 0.37 127 THR A O 4
ATOM 7493 N N . LEU A 1 128 ? 13.294 0.251 -4.310 1.00 0.52 128 LEU A N 4
ATOM 7494 C CA . LEU A 1 128 ? 14.357 0.501 -3.353 1.00 0.49 128 LEU A CA 4
ATOM 7495 C C . LEU A 1 128 ? 15.502 1.237 -4.033 1.00 0.50 128 LEU A C 4
ATOM 7496 O O . LEU A 1 128 ? 16.040 0.773 -5.041 1.00 0.59 128 LEU A O 4
ATOM 7512 N N . VAL A 1 129 ? 15.860 2.389 -3.494 1.00 0.46 129 VAL A N 4
ATOM 7513 C CA . VAL A 1 129 ? 16.921 3.196 -4.069 1.00 0.51 129 VAL A CA 4
ATOM 7514 C C . VAL A 1 129 ? 18.124 3.245 -3.139 1.00 0.50 129 VAL A C 4
ATOM 7515 O O . VAL A 1 129 ? 17.995 3.072 -1.923 1.00 0.50 129 VAL A O 4
ATOM 7528 N N . ASP A 1 130 ? 19.288 3.476 -3.718 1.00 0.55 130 ASP A N 4
ATOM 7529 C CA . ASP A 1 130 ? 20.533 3.510 -2.964 1.00 0.62 130 ASP A CA 4
ATOM 7530 C C . ASP A 1 130 ? 21.382 4.697 -3.399 1.00 1.17 130 ASP A C 4
ATOM 7531 O O . ASP A 1 130 ? 21.227 5.198 -4.517 1.00 2.01 130 ASP A O 4
ATOM 7541 N N . ALA A 1 1 ? 14.980 13.932 -4.767 1.00 2.91 1 ALA A N 5
ATOM 7542 C CA . ALA A 1 1 ? 15.240 13.240 -3.487 1.00 2.57 1 ALA A CA 5
ATOM 7543 C C . ALA A 1 1 ? 15.483 11.761 -3.735 1.00 1.99 1 ALA A C 5
ATOM 7544 O O . ALA A 1 1 ? 14.808 11.151 -4.565 1.00 2.38 1 ALA A O 5
ATOM 7553 N N . THR A 1 2 ? 16.451 11.189 -3.035 1.00 1.76 2 THR A N 5
ATOM 7554 C CA . THR A 1 2 ? 16.794 9.792 -3.230 1.00 1.96 2 THR A CA 5
ATOM 7555 C C . THR A 1 2 ? 17.084 9.098 -1.898 1.00 1.89 2 THR A C 5
ATOM 7556 O O . THR A 1 2 ? 16.373 8.179 -1.500 1.00 2.41 2 THR A O 5
ATOM 7567 N N . ALA A 1 3 ? 18.114 9.554 -1.201 1.00 1.90 3 ALA A N 5
ATOM 7568 C CA . ALA A 1 3 ? 18.571 8.876 0.007 1.00 2.01 3 ALA A CA 5
ATOM 7569 C C . ALA A 1 3 ? 18.003 9.513 1.273 1.00 1.85 3 ALA A C 5
ATOM 7570 O O . ALA A 1 3 ? 18.040 8.912 2.347 1.00 2.22 3 ALA A O 5
ATOM 7577 N N . GLY A 1 4 ? 17.467 10.717 1.146 1.00 1.52 4 GLY A N 5
ATOM 7578 C CA . GLY A 1 4 ? 16.961 11.426 2.307 1.00 1.51 4 GLY A CA 5
ATOM 7579 C C . GLY A 1 4 ? 15.465 11.263 2.487 1.00 1.33 4 GLY A C 5
ATOM 7580 O O . GLY A 1 4 ? 14.775 12.200 2.893 1.00 1.56 4 GLY A O 5
ATOM 7584 N N . ASN A 1 5 ? 14.955 10.078 2.184 1.00 1.15 5 ASN A N 5
ATOM 7585 C CA . ASN A 1 5 ? 13.530 9.806 2.316 1.00 0.97 5 ASN A CA 5
ATOM 7586 C C . ASN A 1 5 ? 13.288 8.647 3.269 1.00 0.71 5 ASN A C 5
ATOM 7587 O O . ASN A 1 5 ? 13.573 7.496 2.944 1.00 0.69 5 ASN A O 5
ATOM 7598 N N . CYS A 1 6 ? 12.776 8.956 4.449 1.00 0.62 6 CYS A N 5
ATOM 7599 C CA . CYS A 1 6 ? 12.455 7.932 5.434 1.00 0.41 6 CYS A CA 5
ATOM 7600 C C . CYS A 1 6 ? 10.945 7.824 5.613 1.00 0.34 6 CYS A C 5
ATOM 7601 O O . CYS A 1 6 ? 10.444 6.900 6.254 1.00 0.34 6 CYS A O 5
ATOM 7608 N N . ALA A 1 7 ? 10.228 8.764 5.015 1.00 0.32 7 ALA A N 5
ATOM 7609 C CA . ALA A 1 7 ? 8.781 8.809 5.115 1.00 0.27 7 ALA A CA 5
ATOM 7610 C C . ALA A 1 7 ? 8.177 9.398 3.848 1.00 0.25 7 ALA A C 5
ATOM 7611 O O . ALA A 1 7 ? 8.807 10.214 3.170 1.00 0.31 7 ALA A O 5
ATOM 7618 N N . ALA A 1 8 ? 6.965 8.973 3.528 1.00 0.22 8 ALA A N 5
ATOM 7619 C CA . ALA A 1 8 ? 6.258 9.475 2.361 1.00 0.22 8 ALA A CA 5
ATOM 7620 C C . ALA A 1 8 ? 4.762 9.536 2.631 1.00 0.19 8 ALA A C 5
ATOM 7621 O O . ALA A 1 8 ? 4.244 8.801 3.472 1.00 0.20 8 ALA A O 5
ATOM 7628 N N . THR A 1 9 ? 4.070 10.410 1.921 1.00 0.23 9 THR A N 5
ATOM 7629 C CA . THR A 1 9 ? 2.639 10.565 2.091 1.00 0.23 9 THR A CA 5
ATOM 7630 C C . THR A 1 9 ? 1.916 10.357 0.768 1.00 0.23 9 THR A C 5
ATOM 7631 O O . THR A 1 9 ? 2.259 10.969 -0.246 1.00 0.29 9 THR A O 5
ATOM 7642 N N . VAL A 1 10 ? 0.924 9.484 0.784 1.00 0.21 10 VAL A N 5
ATOM 7643 C CA . VAL A 1 10 ? 0.126 9.205 -0.395 1.00 0.22 10 VAL A CA 5
ATOM 7644 C C . VAL A 1 10 ? -1.320 9.605 -0.150 1.00 0.22 10 VAL A C 5
ATOM 7645 O O . VAL A 1 10 ? -1.905 9.254 0.876 1.00 0.26 10 VAL A O 5
ATOM 7658 N N . GLU A 1 11 ? -1.888 10.345 -1.083 1.00 0.23 11 GLU A N 5
ATOM 7659 C CA . GLU A 1 11 ? -3.272 10.768 -0.972 1.00 0.25 11 GLU A CA 5
ATOM 7660 C C . GLU A 1 11 ? -4.158 9.911 -1.860 1.00 0.23 11 GLU A C 5
ATOM 7661 O O . GLU A 1 11 ? -3.868 9.720 -3.043 1.00 0.29 11 GLU A O 5
ATOM 7673 N N . SER A 1 12 ? -5.218 9.382 -1.279 1.00 0.22 12 SER A N 5
ATOM 7674 C CA . SER A 1 12 ? -6.194 8.620 -2.029 1.00 0.21 12 SER A CA 5
ATOM 7675 C C . SER A 1 12 ? -7.547 9.317 -1.946 1.00 0.20 12 SER A C 5
ATOM 7676 O O . SER A 1 12 ? -7.974 9.746 -0.871 1.00 0.23 12 SER A O 5
ATOM 7684 N N . ASN A 1 13 ? -8.230 9.426 -3.069 1.00 0.19 13 ASN A N 5
ATOM 7685 C CA . ASN A 1 13 ? -9.457 10.202 -3.123 1.00 0.24 13 ASN A CA 5
ATOM 7686 C C . ASN A 1 13 ? -10.623 9.345 -3.595 1.00 0.24 13 ASN A C 5
ATOM 7687 O O . ASN A 1 13 ? -10.533 8.118 -3.616 1.00 0.19 13 ASN A O 5
ATOM 7698 N N . ASP A 1 14 ? -11.716 9.993 -3.968 1.00 0.43 14 ASP A N 5
ATOM 7699 C CA . ASP A 1 14 ? -12.931 9.292 -4.357 1.00 0.51 14 ASP A CA 5
ATOM 7700 C C . ASP A 1 14 ? -12.960 8.998 -5.855 1.00 0.43 14 ASP A C 5
ATOM 7701 O O . ASP A 1 14 ? -13.942 8.466 -6.367 1.00 0.48 14 ASP A O 5
ATOM 7710 N N . ASN A 1 15 ? -11.880 9.326 -6.552 1.00 0.45 15 ASN A N 5
ATOM 7711 C CA . ASN A 1 15 ? -11.799 9.080 -7.990 1.00 0.48 15 ASN A CA 5
ATOM 7712 C C . ASN A 1 15 ? -11.095 7.761 -8.263 1.00 0.41 15 ASN A C 5
ATOM 7713 O O . ASN A 1 15 ? -10.757 7.447 -9.407 1.00 0.47 15 ASN A O 5
ATOM 7724 N N . MET A 1 16 ? -10.871 7.000 -7.191 1.00 0.36 16 MET A N 5
ATOM 7725 C CA . MET A 1 16 ? -10.219 5.698 -7.273 1.00 0.39 16 MET A CA 5
ATOM 7726 C C . MET A 1 16 ? -8.793 5.829 -7.798 1.00 0.38 16 MET A C 5
ATOM 7727 O O . MET A 1 16 ? -8.415 5.180 -8.773 1.00 0.54 16 MET A O 5
ATOM 7741 N N . GLN A 1 17 ? -8.003 6.663 -7.142 1.00 0.28 17 GLN A N 5
ATOM 7742 C CA . GLN A 1 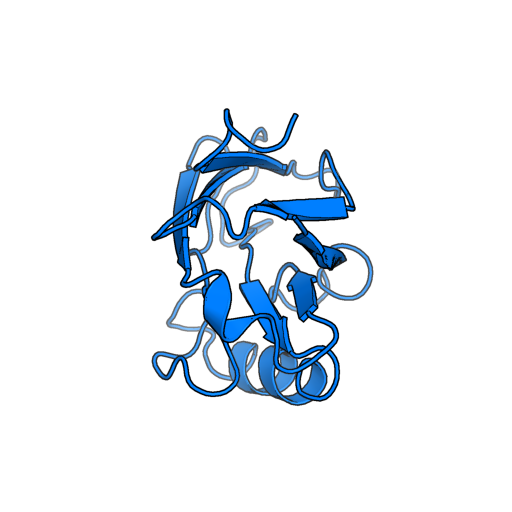17 ? -6.641 6.918 -7.582 1.00 0.33 17 GLN A CA 5
ATOM 7743 C C . GLN A 1 17 ? -5.760 7.354 -6.420 1.00 0.28 17 GLN A C 5
ATOM 7744 O O . GLN A 1 17 ? -6.248 7.879 -5.414 1.00 0.40 17 GLN A O 5
ATOM 7758 N N . PHE A 1 18 ? -4.469 7.107 -6.565 1.00 0.30 18 PHE A N 5
ATOM 7759 C CA . PHE A 1 18 ? -3.466 7.675 -5.682 1.00 0.27 18 PHE A CA 5
ATOM 7760 C C . PHE A 1 18 ? -2.860 8.888 -6.373 1.00 0.33 18 PHE A C 5
ATOM 7761 O O . PHE A 1 18 ? -2.879 8.978 -7.600 1.00 0.44 18 PHE A O 5
ATOM 7778 N N . ASN A 1 19 ? -2.321 9.819 -5.599 1.00 0.35 19 ASN A N 5
ATOM 7779 C CA . ASN A 1 19 ? -1.699 11.010 -6.173 1.00 0.49 19 ASN A CA 5
ATOM 7780 C C . ASN A 1 19 ? -0.298 10.698 -6.691 1.00 0.36 19 ASN A C 5
ATOM 7781 O O . ASN A 1 19 ? 0.403 11.582 -7.189 1.00 0.45 19 ASN A O 5
ATOM 7792 N N . THR A 1 20 ? 0.108 9.443 -6.563 1.00 0.36 20 THR A N 5
ATOM 7793 C CA . THR A 1 20 ? 1.383 8.992 -7.082 1.00 0.33 20 THR A CA 5
ATOM 7794 C C . THR A 1 20 ? 1.344 7.485 -7.330 1.00 0.24 20 THR A C 5
ATOM 7795 O O . THR A 1 20 ? 0.811 6.725 -6.522 1.00 0.32 20 THR A O 5
ATOM 7806 N N . LYS A 1 21 ? 1.876 7.065 -8.467 1.00 0.23 21 LYS A N 5
ATOM 7807 C CA . LYS A 1 21 ? 1.969 5.649 -8.793 1.00 0.31 21 LYS A CA 5
ATOM 7808 C C . LYS A 1 21 ? 3.405 5.166 -8.632 1.00 0.23 21 LYS A C 5
ATOM 7809 O O . LYS A 1 21 ? 3.789 4.121 -9.162 1.00 0.28 21 LYS A O 5
ATOM 7828 N N . ASP A 1 22 ? 4.196 5.947 -7.910 1.00 0.20 22 ASP A N 5
ATOM 7829 C CA . ASP A 1 22 ? 5.582 5.589 -7.624 1.00 0.22 22 ASP A CA 5
ATOM 7830 C C . ASP A 1 22 ? 5.969 6.032 -6.220 1.00 0.20 22 ASP A C 5
ATOM 7831 O O . ASP A 1 22 ? 5.656 7.150 -5.804 1.00 0.24 22 ASP A O 5
ATOM 7840 N N . ILE A 1 23 ? 6.623 5.146 -5.488 1.00 0.19 23 ILE A N 5
ATOM 7841 C CA . ILE A 1 23 ? 7.123 5.463 -4.160 1.00 0.21 23 ILE A CA 5
ATOM 7842 C C . ILE A 1 23 ? 8.596 5.108 -4.068 1.00 0.27 23 ILE A C 5
ATOM 7843 O O . ILE A 1 23 ? 9.013 4.035 -4.498 1.00 0.32 23 ILE A O 5
ATOM 7859 N N . GLN A 1 24 ? 9.380 6.018 -3.522 1.00 0.34 24 GLN A N 5
ATOM 7860 C CA . GLN A 1 24 ? 10.811 5.815 -3.392 1.00 0.41 24 GLN A CA 5
ATOM 7861 C C . GLN A 1 24 ? 11.171 5.472 -1.955 1.00 0.35 24 GLN A C 5
ATOM 7862 O O . GLN A 1 24 ? 10.949 6.269 -1.044 1.00 0.39 24 GLN A O 5
ATOM 7876 N N . VAL A 1 25 ? 11.712 4.282 -1.760 1.00 0.31 25 VAL A N 5
ATOM 7877 C CA . VAL A 1 25 ? 12.132 3.839 -0.440 1.00 0.25 25 VAL A CA 5
ATOM 7878 C C . VAL A 1 25 ? 13.652 3.839 -0.344 1.00 0.26 25 VAL A C 5
ATOM 7879 O O . VAL A 1 25 ? 14.329 3.164 -1.116 1.00 0.30 25 VAL A O 5
ATOM 7892 N N . SER A 1 26 ? 14.179 4.603 0.597 1.00 0.27 26 SER A N 5
ATOM 7893 C CA . SER A 1 26 ? 15.618 4.723 0.773 1.00 0.29 26 SER A CA 5
ATOM 7894 C C . SER A 1 26 ? 16.186 3.497 1.486 1.00 0.26 26 SER A C 5
ATOM 7895 O O . SER A 1 26 ? 15.784 3.169 2.604 1.00 0.25 26 SER A O 5
ATOM 7903 N N . LYS A 1 27 ? 17.121 2.823 0.822 1.00 0.32 27 LYS A N 5
ATOM 7904 C CA . LYS A 1 27 ? 17.783 1.651 1.385 1.00 0.36 27 LYS A CA 5
ATOM 7905 C C . LYS A 1 27 ? 18.790 2.063 2.454 1.00 0.42 27 LYS A C 5
ATOM 7906 O O . LYS A 1 27 ? 19.204 1.246 3.281 1.00 0.54 27 LYS A O 5
ATOM 7925 N N . ALA A 1 28 ? 19.188 3.334 2.424 1.00 0.44 28 ALA A N 5
ATOM 7926 C CA . ALA A 1 28 ? 20.070 3.886 3.443 1.00 0.53 28 ALA A CA 5
ATOM 7927 C C . ALA A 1 28 ? 19.325 3.999 4.765 1.00 0.49 28 ALA A C 5
ATOM 7928 O O . ALA A 1 28 ? 19.926 4.024 5.841 1.00 0.63 28 ALA A O 5
ATOM 7935 N N . CYS A 1 29 ? 18.009 4.058 4.668 1.00 0.37 29 CYS A N 5
ATOM 7936 C CA . CYS A 1 29 ? 17.152 4.078 5.834 1.00 0.40 29 CYS A CA 5
ATOM 7937 C C . CYS A 1 29 ? 16.855 2.649 6.259 1.00 0.40 29 CYS A C 5
ATOM 7938 O O . CYS A 1 29 ? 16.747 1.754 5.423 1.00 0.40 29 CYS A O 5
ATOM 7945 N N . LYS A 1 30 ? 16.756 2.428 7.557 1.00 0.49 30 LYS A N 5
ATOM 7946 C CA . LYS A 1 30 ? 16.527 1.088 8.078 1.00 0.59 30 LYS A CA 5
ATOM 7947 C C . LYS A 1 30 ? 15.037 0.805 8.168 1.00 0.51 30 LYS A C 5
ATOM 7948 O O . LYS A 1 30 ? 14.614 -0.349 8.147 1.00 0.52 30 LYS A O 5
ATOM 7967 N N . GLU A 1 31 ? 14.249 1.867 8.257 1.00 0.51 31 GLU A N 5
ATOM 7968 C CA . GLU A 1 31 ? 12.799 1.756 8.273 1.00 0.52 31 GLU A CA 5
ATOM 7969 C C . GLU A 1 31 ? 12.182 2.892 7.470 1.00 0.42 31 GLU A C 5
ATOM 7970 O O . GLU A 1 31 ? 12.650 4.030 7.532 1.00 0.44 31 GLU A O 5
ATOM 7982 N N . PHE A 1 32 ? 11.144 2.577 6.712 1.00 0.36 32 PHE A N 5
ATOM 7983 C CA . PHE A 1 32 ? 10.466 3.572 5.896 1.00 0.30 32 PHE A CA 5
ATOM 7984 C C . PHE A 1 32 ? 8.998 3.653 6.293 1.00 0.25 32 PHE A C 5
ATOM 7985 O O . PHE A 1 32 ? 8.328 2.628 6.427 1.00 0.29 32 PHE A O 5
ATOM 8002 N N . THR A 1 33 ? 8.508 4.866 6.479 1.00 0.21 33 THR A N 5
ATOM 8003 C CA . THR A 1 33 ? 7.141 5.077 6.922 1.00 0.19 33 THR A CA 5
ATOM 8004 C C . THR A 1 33 ? 6.303 5.731 5.828 1.00 0.17 33 THR A C 5
ATOM 8005 O O . THR A 1 33 ? 6.724 6.700 5.202 1.00 0.26 33 THR A O 5
ATOM 8016 N N . ILE A 1 34 ? 5.121 5.187 5.598 1.00 0.16 34 ILE A N 5
ATOM 8017 C CA . ILE A 1 34 ? 4.213 5.727 4.601 1.00 0.17 34 ILE A CA 5
ATOM 8018 C C . ILE A 1 34 ? 2.897 6.121 5.252 1.00 0.17 34 ILE A C 5
ATOM 8019 O O . ILE A 1 34 ? 2.314 5.343 6.006 1.00 0.21 34 ILE A O 5
ATOM 8035 N N . THR A 1 35 ? 2.446 7.332 4.974 1.00 0.18 35 THR A N 5
ATOM 8036 C CA . THR A 1 35 ? 1.177 7.809 5.491 1.00 0.19 35 THR A CA 5
ATOM 8037 C C . THR A 1 35 ? 0.156 7.935 4.365 1.00 0.17 35 THR A C 5
ATOM 8038 O O . THR A 1 35 ? 0.414 8.580 3.349 1.00 0.20 35 THR A O 5
ATOM 8049 N N . LEU A 1 36 ? -0.992 7.306 4.548 1.00 0.16 36 LEU A N 5
ATOM 8050 C CA . LEU A 1 36 ? -2.054 7.349 3.560 1.00 0.14 36 LEU A CA 5
ATOM 8051 C C . LEU A 1 36 ? -3.145 8.312 4.009 1.00 0.17 36 LEU A C 5
ATOM 8052 O O . LEU A 1 36 ? -3.680 8.187 5.112 1.00 0.20 36 LEU A O 5
ATOM 8068 N N . LYS A 1 37 ? -3.457 9.279 3.161 1.00 0.21 37 LYS A N 5
ATOM 8069 C CA . LYS A 1 37 ? -4.496 10.255 3.459 1.00 0.27 37 LYS A CA 5
ATOM 8070 C C . LYS A 1 37 ? -5.671 10.077 2.509 1.00 0.20 37 LYS A C 5
ATOM 8071 O O . LYS A 1 37 ? -5.570 10.380 1.320 1.00 0.22 37 LYS A O 5
ATOM 8090 N N . HIS A 1 38 ? -6.781 9.571 3.023 1.00 0.18 38 HIS A N 5
ATOM 8091 C CA . HIS A 1 38 ? -7.974 9.405 2.207 1.00 0.16 38 HIS A CA 5
ATOM 8092 C C . HIS A 1 38 ? -8.808 10.678 2.249 1.00 0.23 38 HIS A C 5
ATOM 8093 O O . HIS A 1 38 ? -9.645 10.860 3.134 1.00 0.29 38 HIS A O 5
ATOM 8108 N N . THR A 1 39 ? -8.579 11.543 1.275 1.00 0.30 39 THR A N 5
ATOM 8109 C CA . THR A 1 39 ? -9.252 12.827 1.202 1.00 0.44 39 THR A CA 5
ATOM 8110 C C . THR A 1 39 ? -10.635 12.692 0.563 1.00 0.55 39 THR A C 5
ATOM 8111 O O . THR A 1 39 ? -10.945 13.332 -0.442 1.00 1.42 39 THR A O 5
ATOM 8122 N N . GLY A 1 40 ? -11.453 11.838 1.152 1.00 0.61 40 GLY A N 5
ATOM 8123 C CA . GLY A 1 40 ? -12.810 11.652 0.687 1.00 0.56 40 GLY A CA 5
ATOM 8124 C C . GLY A 1 40 ? -13.751 11.428 1.849 1.00 0.66 40 GLY A C 5
ATOM 8125 O O . GLY A 1 40 ? -13.313 11.017 2.921 1.00 1.16 40 GLY A O 5
ATOM 8129 N N . THR A 1 41 ? -15.035 11.676 1.643 1.00 0.46 41 THR A N 5
ATOM 8130 C CA . THR A 1 41 ? -16.015 11.597 2.722 1.00 0.53 41 THR A CA 5
ATOM 8131 C C . THR A 1 41 ? -16.864 10.332 2.627 1.00 0.46 41 THR A C 5
ATOM 8132 O O . THR A 1 41 ? -17.939 10.242 3.222 1.00 0.75 41 THR A O 5
ATOM 8143 N N . GLN A 1 42 ? -16.375 9.356 1.880 1.00 0.41 42 GLN A N 5
ATOM 8144 C CA . GLN A 1 42 ? -17.108 8.118 1.674 1.00 0.35 42 GLN A CA 5
ATOM 8145 C C . GLN A 1 42 ? -16.580 7.025 2.599 1.00 0.29 42 GLN A C 5
ATOM 8146 O O . GLN A 1 42 ? -15.368 6.871 2.761 1.00 0.31 42 GLN A O 5
ATOM 8160 N N . PRO A 1 43 ? -17.497 6.259 3.215 1.00 0.32 43 PRO A N 5
ATOM 8161 C CA . PRO A 1 43 ? -17.155 5.217 4.196 1.00 0.35 43 PRO A CA 5
ATOM 8162 C C . PRO A 1 43 ? -16.365 4.067 3.577 1.00 0.31 43 PRO A C 5
ATOM 8163 O O . PRO A 1 43 ? -16.497 3.773 2.387 1.00 0.29 43 PRO A O 5
ATOM 8174 N N . LYS A 1 44 ? -15.561 3.403 4.411 1.00 0.33 44 LYS A N 5
ATOM 8175 C CA . LYS A 1 44 ? -14.620 2.383 3.947 1.00 0.34 44 LYS A CA 5
ATOM 8176 C C . LYS A 1 44 ? -15.339 1.154 3.403 1.00 0.36 44 LYS A C 5
ATOM 8177 O O . LYS A 1 44 ? -14.753 0.363 2.671 1.00 0.44 44 LYS A O 5
ATOM 8196 N N . ALA A 1 45 ? -16.604 1.001 3.769 1.00 0.40 45 ALA A N 5
ATOM 8197 C CA . ALA A 1 45 ? -17.411 -0.112 3.288 1.00 0.46 45 ALA A CA 5
ATOM 8198 C C . ALA A 1 45 ? -17.884 0.126 1.854 1.00 0.48 45 ALA A C 5
ATOM 8199 O O . ALA A 1 45 ? -18.416 -0.776 1.207 1.00 0.58 45 ALA A O 5
ATOM 8206 N N . SER A 1 46 ? -17.687 1.341 1.360 1.00 0.49 46 SER A N 5
ATOM 8207 C CA . SER A 1 46 ? -18.105 1.691 0.011 1.00 0.63 46 SER A CA 5
ATOM 8208 C C . SER A 1 46 ? -16.908 2.172 -0.807 1.00 0.47 46 SER A C 5
ATOM 8209 O O . SER A 1 46 ? -16.609 1.629 -1.871 1.00 0.61 46 SER A O 5
ATOM 8217 N N . MET A 1 47 ? -16.211 3.176 -0.296 1.00 0.27 47 MET A N 5
ATOM 8218 C CA . MET A 1 47 ? -15.022 3.697 -0.957 1.00 0.21 47 MET A CA 5
ATOM 8219 C C . MET A 1 47 ? -13.867 3.722 0.033 1.00 0.17 47 MET A C 5
ATOM 8220 O O . MET A 1 47 ? -13.412 4.785 0.473 1.00 0.19 47 MET A O 5
ATOM 8234 N N . GLY A 1 48 ? -13.429 2.534 0.410 1.00 0.14 48 GLY A N 5
ATOM 8235 C CA . GLY A 1 48 ? -12.327 2.407 1.330 1.00 0.12 48 GLY A CA 5
ATOM 8236 C C . GLY A 1 48 ? -11.025 2.207 0.603 1.00 0.11 48 GLY A C 5
ATOM 8237 O O . GLY A 1 48 ? -11.003 1.693 -0.518 1.00 0.13 48 GLY A O 5
ATOM 8241 N N . HIS A 1 49 ? -9.933 2.625 1.222 1.00 0.11 49 HIS A N 5
ATOM 8242 C CA . HIS A 1 49 ? -8.623 2.474 0.608 1.00 0.11 49 HIS A CA 5
ATOM 8243 C C . HIS A 1 49 ? -7.624 1.934 1.608 1.00 0.12 49 HIS A C 5
ATOM 8244 O O . HIS A 1 49 ? -7.753 2.152 2.817 1.00 0.15 49 HIS A O 5
ATOM 8258 N N . ASN A 1 50 ? -6.639 1.224 1.095 1.00 0.12 50 ASN A N 5
ATOM 8259 C CA . ASN A 1 50 ? -5.514 0.780 1.888 1.00 0.19 50 ASN A CA 5
ATOM 8260 C C . ASN A 1 50 ? -4.271 0.759 1.012 1.00 0.24 50 ASN A C 5
ATOM 8261 O O . ASN A 1 50 ? -4.363 0.919 -0.203 1.00 0.43 50 ASN A O 5
ATOM 8272 N N . LEU A 1 51 ? -3.113 0.599 1.617 1.00 0.17 51 LEU A N 5
ATOM 8273 C CA . LEU A 1 51 ? -1.882 0.512 0.859 1.00 0.17 51 LEU A CA 5
ATOM 8274 C C . LEU A 1 51 ? -1.049 -0.656 1.365 1.00 0.17 51 LEU A C 5
ATOM 8275 O O . LEU A 1 51 ? -0.663 -0.698 2.535 1.00 0.20 51 LEU A O 5
ATOM 8291 N N . VAL A 1 52 ? -0.822 -1.624 0.493 1.00 0.17 52 VAL A N 5
ATOM 8292 C CA . VAL A 1 52 ? 0.002 -2.774 0.819 1.00 0.20 52 VAL A CA 5
ATOM 8293 C C . VAL A 1 52 ? 1.218 -2.810 -0.097 1.00 0.22 52 VAL A C 5
ATOM 8294 O O . VAL A 1 52 ? 1.146 -2.382 -1.251 1.00 0.30 52 VAL A O 5
ATOM 8307 N N . ILE A 1 53 ? 2.332 -3.286 0.426 1.00 0.21 53 ILE A N 5
ATOM 8308 C CA . ILE A 1 53 ? 3.539 -3.437 -0.366 1.00 0.23 53 ILE A CA 5
ATOM 8309 C C . ILE A 1 53 ? 3.991 -4.891 -0.364 1.00 0.19 53 ILE A C 5
ATOM 8310 O O . ILE A 1 53 ? 4.190 -5.487 0.699 1.00 0.20 53 ILE A O 5
ATOM 8326 N N . ALA A 1 54 ? 4.126 -5.459 -1.555 1.00 0.22 54 ALA A N 5
ATOM 8327 C CA . ALA A 1 54 ? 4.531 -6.846 -1.703 1.00 0.27 54 ALA A CA 5
ATOM 8328 C C . ALA A 1 54 ? 5.340 -7.038 -2.981 1.00 0.31 54 ALA A C 5
ATOM 8329 O O . ALA A 1 54 ? 5.491 -6.111 -3.782 1.00 0.30 54 ALA A O 5
ATOM 8336 N N . LYS A 1 55 ? 5.867 -8.244 -3.159 1.00 0.43 55 LYS A N 5
ATOM 8337 C CA . LYS A 1 55 ? 6.675 -8.574 -4.322 1.00 0.52 55 LYS A CA 5
ATOM 8338 C C . LYS A 1 55 ? 5.780 -8.735 -5.550 1.00 0.53 55 LYS A C 5
ATOM 8339 O O . LYS A 1 55 ? 4.811 -9.490 -5.527 1.00 0.64 55 LYS A O 5
ATOM 8358 N N . ALA A 1 56 ? 6.134 -8.018 -6.615 1.00 0.49 56 ALA A N 5
ATOM 8359 C CA . ALA A 1 56 ? 5.290 -7.874 -7.802 1.00 0.52 56 ALA A CA 5
ATOM 8360 C C . ALA A 1 56 ? 4.905 -9.205 -8.435 1.00 0.61 56 ALA A C 5
ATOM 8361 O O . ALA A 1 56 ? 3.814 -9.341 -8.987 1.00 0.77 56 ALA A O 5
ATOM 8368 N N . GLU A 1 57 ? 5.793 -10.180 -8.354 1.00 0.65 57 GLU A N 5
ATOM 8369 C CA . GLU A 1 57 ? 5.572 -11.464 -9.005 1.00 0.79 57 GLU A CA 5
ATOM 8370 C C . GLU A 1 57 ? 4.633 -12.351 -8.190 1.00 0.71 57 GLU A C 5
ATOM 8371 O O . GLU A 1 57 ? 4.197 -13.402 -8.658 1.00 0.77 57 GLU A O 5
ATOM 8383 N N . ASP A 1 58 ? 4.327 -11.924 -6.976 1.00 0.66 58 ASP A N 5
ATOM 8384 C CA . ASP A 1 58 ? 3.376 -12.635 -6.131 1.00 0.71 58 ASP A CA 5
ATOM 8385 C C . ASP A 1 58 ? 2.250 -11.690 -5.707 1.00 0.65 58 ASP A C 5
ATOM 8386 O O . ASP A 1 58 ? 1.389 -12.033 -4.895 1.00 0.65 58 ASP A O 5
ATOM 8395 N N . MET A 1 59 ? 2.251 -10.500 -6.301 1.00 0.64 59 MET A N 5
ATOM 8396 C CA . MET A 1 59 ? 1.310 -9.442 -5.941 1.00 0.64 59 MET A CA 5
ATOM 8397 C C . MET A 1 59 ? -0.119 -9.848 -6.279 1.00 0.60 59 MET A C 5
ATOM 8398 O O . MET A 1 59 ? -1.062 -9.510 -5.562 1.00 0.57 59 MET A O 5
ATOM 8412 N N . ASP A 1 60 ? -0.270 -10.588 -7.370 1.00 0.65 60 ASP A N 5
ATOM 8413 C CA . ASP A 1 60 ? -1.578 -11.051 -7.809 1.00 0.72 60 ASP A CA 5
ATOM 8414 C C . ASP A 1 60 ? -2.201 -11.962 -6.766 1.00 0.67 60 ASP A C 5
ATOM 8415 O O . ASP A 1 60 ? -3.413 -11.932 -6.544 1.00 0.70 60 ASP A O 5
ATOM 8424 N N . GLY A 1 61 ? -1.364 -12.752 -6.107 1.00 0.65 61 GLY A N 5
ATOM 8425 C CA . GLY A 1 61 ? -1.842 -13.639 -5.067 1.00 0.66 61 GLY A CA 5
ATOM 8426 C C . GLY A 1 61 ? -2.307 -12.873 -3.850 1.00 0.59 61 GLY A C 5
ATOM 8427 O O . GLY A 1 61 ? -3.206 -13.310 -3.131 1.00 0.63 61 GLY A O 5
ATOM 8431 N N . VAL A 1 62 ? -1.710 -11.707 -3.638 1.00 0.52 62 VAL A N 5
ATOM 8432 C CA . VAL A 1 62 ? -2.046 -10.867 -2.501 1.00 0.48 62 VAL A CA 5
ATOM 8433 C C . VAL A 1 62 ? -3.485 -10.361 -2.619 1.00 0.45 62 VAL A C 5
ATOM 8434 O O . VAL A 1 62 ? -4.223 -10.318 -1.636 1.00 0.46 62 VAL A O 5
ATOM 8447 N N . PHE A 1 63 ? -3.883 -10.002 -3.836 1.00 0.45 63 PHE A N 5
ATOM 8448 C CA . PHE A 1 63 ? -5.250 -9.548 -4.087 1.00 0.45 63 PHE A CA 5
ATOM 8449 C C . PHE A 1 63 ? -6.238 -10.697 -3.924 1.00 0.49 63 PHE A C 5
ATOM 8450 O O . PHE A 1 63 ? -7.380 -10.497 -3.508 1.00 0.53 63 PHE A O 5
ATOM 8467 N N . LYS A 1 64 ? -5.785 -11.906 -4.243 1.00 0.51 64 LYS A N 5
ATOM 8468 C CA . LYS A 1 64 ? -6.628 -13.092 -4.139 1.00 0.57 64 LYS A CA 5
ATOM 8469 C C . LYS A 1 64 ? -6.900 -13.421 -2.677 1.00 0.57 64 LYS A C 5
ATOM 8470 O O . LYS A 1 64 ? -8.004 -13.827 -2.315 1.00 0.61 64 LYS A O 5
ATOM 8489 N N . ASP A 1 65 ? -5.884 -13.253 -1.843 1.00 0.58 65 ASP A N 5
ATOM 8490 C CA . ASP A 1 65 ? -6.037 -13.455 -0.407 1.00 0.62 65 ASP A CA 5
ATOM 8491 C C . ASP A 1 65 ? -6.813 -12.304 0.210 1.00 0.54 65 ASP A C 5
ATOM 8492 O O . ASP A 1 65 ? -7.511 -12.473 1.212 1.00 0.59 65 ASP A O 5
ATOM 8501 N N . GLY A 1 66 ? -6.699 -11.139 -0.412 1.00 0.50 66 GLY A N 5
ATOM 8502 C CA . GLY A 1 66 ? -7.300 -9.937 0.125 1.00 0.47 66 GLY A CA 5
ATOM 8503 C C . GLY A 1 66 ? -8.808 -9.923 0.013 1.00 0.43 66 GLY A C 5
ATOM 8504 O O . GLY A 1 66 ? -9.499 -9.585 0.974 1.00 0.40 66 GLY A O 5
ATOM 8508 N N . VAL A 1 67 ? -9.324 -10.309 -1.148 1.00 0.49 67 VAL A N 5
ATOM 8509 C CA . VAL A 1 67 ? -10.763 -10.266 -1.397 1.00 0.52 67 VAL A CA 5
ATOM 8510 C C . VAL A 1 67 ? -11.518 -11.234 -0.480 1.00 0.52 67 VAL A C 5
ATOM 8511 O O . VAL A 1 67 ? -12.720 -11.088 -0.259 1.00 0.59 67 VAL A O 5
ATOM 8524 N N . GLY A 1 68 ? -10.803 -12.202 0.077 1.00 0.50 68 GLY A N 5
ATOM 8525 C CA . GLY A 1 68 ? -11.419 -13.138 0.995 1.00 0.53 68 GLY A CA 5
ATOM 8526 C C . GLY A 1 68 ? -11.097 -12.824 2.444 1.00 0.43 68 GLY A C 5
ATOM 8527 O O . GLY A 1 68 ? -11.279 -13.664 3.328 1.00 0.51 68 GLY A O 5
ATOM 8531 N N . ALA A 1 69 ? -10.617 -11.612 2.696 1.00 0.38 69 ALA A N 5
ATOM 8532 C CA . ALA A 1 69 ? -10.240 -11.213 4.043 1.00 0.32 69 ALA A CA 5
ATOM 8533 C C . ALA A 1 69 ? -10.823 -9.849 4.405 1.00 0.29 69 ALA A C 5
ATOM 8534 O O . ALA A 1 69 ? -10.121 -8.974 4.914 1.00 0.31 69 ALA A O 5
ATOM 8541 N N . ALA A 1 70 ? -12.118 -9.681 4.158 1.00 0.33 70 ALA A N 5
ATOM 8542 C CA . ALA A 1 70 ? -12.807 -8.423 4.445 1.00 0.41 70 ALA A CA 5
ATOM 8543 C C . ALA A 1 70 ? -12.736 -8.073 5.928 1.00 0.50 70 ALA A C 5
ATOM 8544 O O . ALA A 1 70 ? -12.658 -6.900 6.298 1.00 0.62 70 ALA A O 5
ATOM 8551 N N . ASP A 1 71 ? -12.736 -9.102 6.767 1.00 0.53 71 ASP A N 5
ATOM 8552 C CA . ASP A 1 71 ? -12.741 -8.924 8.219 1.00 0.70 71 ASP A CA 5
ATOM 8553 C C . ASP A 1 71 ? -11.423 -8.344 8.718 1.00 0.64 71 ASP A C 5
ATOM 8554 O O . ASP A 1 71 ? -11.339 -7.857 9.844 1.00 0.84 71 ASP A O 5
ATOM 8563 N N . THR A 1 72 ? -10.396 -8.389 7.882 1.00 0.48 72 THR A N 5
ATOM 8564 C CA . THR A 1 72 ? -9.086 -7.910 8.278 1.00 0.53 72 THR A CA 5
ATOM 8565 C C . THR A 1 72 ? -8.499 -6.978 7.213 1.00 0.65 72 THR A C 5
ATOM 8566 O O . THR A 1 72 ? -7.412 -7.207 6.682 1.00 1.42 72 THR A O 5
ATOM 8577 N N . ASP A 1 73 ? -9.264 -5.933 6.893 1.00 0.59 73 ASP A N 5
ATOM 8578 C CA . ASP A 1 73 ? -8.817 -4.849 6.007 1.00 0.55 73 ASP A CA 5
ATOM 8579 C C . ASP A 1 73 ? -8.372 -5.360 4.636 1.00 0.43 73 ASP A C 5
ATOM 8580 O O . ASP A 1 73 ? -7.525 -4.744 3.981 1.00 0.47 73 ASP A O 5
ATOM 8589 N N . TYR A 1 74 ? -8.950 -6.483 4.216 1.00 0.33 74 TYR A N 5
ATOM 8590 C CA . TYR A 1 74 ? -8.673 -7.085 2.912 1.00 0.28 74 TYR A CA 5
ATOM 8591 C C . TYR A 1 74 ? -7.203 -7.468 2.754 1.00 0.35 74 TYR A C 5
ATOM 8592 O O . TYR A 1 74 ? -6.613 -7.283 1.689 1.00 0.37 74 TYR A O 5
ATOM 8610 N N . VAL A 1 75 ? -6.613 -7.987 3.824 1.00 0.45 75 VAL A N 5
ATOM 8611 C CA . VAL A 1 75 ? -5.283 -8.586 3.760 1.00 0.57 75 VAL A CA 5
ATOM 8612 C C . VAL A 1 75 ? -5.227 -9.826 4.634 1.00 0.62 75 VAL A C 5
ATOM 8613 O O . VAL A 1 75 ? -5.592 -9.787 5.808 1.00 0.66 75 VAL A O 5
ATOM 8626 N N . LYS A 1 76 ? -4.797 -10.932 4.056 1.00 0.76 76 LYS A N 5
ATOM 8627 C CA . LYS A 1 76 ? -4.648 -12.160 4.812 1.00 0.89 76 LYS A CA 5
ATOM 8628 C C . LYS A 1 76 ? -3.444 -12.034 5.734 1.00 0.94 76 LYS A C 5
ATOM 8629 O O . LYS A 1 76 ? -2.391 -11.553 5.307 1.00 0.85 76 LYS A O 5
ATOM 8648 N N . PRO A 1 77 ? -3.586 -12.430 7.014 1.00 1.21 77 PRO A N 5
ATOM 8649 C CA . PRO A 1 77 ? -2.487 -12.385 7.991 1.00 1.37 77 PRO A CA 5
ATOM 8650 C C . PRO A 1 77 ? -1.369 -13.381 7.672 1.00 1.27 77 PRO A C 5
ATOM 8651 O O . PRO A 1 77 ? -0.979 -14.190 8.514 1.00 1.73 77 PRO A O 5
ATOM 8662 N N . ASP A 1 78 ? -0.869 -13.319 6.450 1.00 1.23 78 ASP A N 5
ATOM 8663 C CA . ASP A 1 78 ? 0.228 -14.168 6.014 1.00 1.22 78 ASP A CA 5
ATOM 8664 C C . ASP A 1 78 ? 1.561 -13.530 6.378 1.00 0.97 78 ASP A C 5
ATOM 8665 O O . ASP A 1 78 ? 2.550 -14.227 6.611 1.00 1.45 78 ASP A O 5
ATOM 8674 N N . ASP A 1 79 ? 1.564 -12.194 6.423 1.00 0.95 79 ASP A N 5
ATOM 8675 C CA . ASP A 1 79 ? 2.736 -11.396 6.818 1.00 1.45 79 ASP A CA 5
ATOM 8676 C C . ASP A 1 79 ? 3.828 -11.369 5.749 1.00 1.04 79 ASP A C 5
ATOM 8677 O O . ASP A 1 79 ? 4.465 -10.339 5.548 1.00 1.19 79 ASP A O 5
ATOM 8686 N N . ALA A 1 80 ? 4.044 -12.481 5.061 1.00 0.88 80 ALA A N 5
ATOM 8687 C CA . ALA A 1 80 ? 5.046 -12.528 4.004 1.00 0.73 80 ALA A CA 5
ATOM 8688 C C . ALA A 1 80 ? 4.555 -11.785 2.771 1.00 0.65 80 ALA A C 5
ATOM 8689 O O . ALA A 1 80 ? 5.320 -11.085 2.106 1.00 0.82 80 ALA A O 5
ATOM 8696 N N . ARG A 1 81 ? 3.270 -11.936 2.472 1.00 0.61 81 ARG A N 5
ATOM 8697 C CA . ARG A 1 81 ? 2.649 -11.210 1.370 1.00 0.73 81 ARG A CA 5
ATOM 8698 C C . ARG A 1 81 ? 2.298 -9.788 1.779 1.00 0.72 81 ARG A C 5
ATOM 8699 O O . ARG A 1 81 ? 1.804 -9.002 0.974 1.00 0.96 81 ARG A O 5
ATOM 8720 N N . VAL A 1 82 ? 2.553 -9.460 3.034 1.00 0.60 82 VAL A N 5
ATOM 8721 C CA . VAL A 1 82 ? 2.236 -8.145 3.553 1.00 0.62 82 VAL A CA 5
ATOM 8722 C C . VAL A 1 82 ? 3.442 -7.557 4.275 1.00 0.58 82 VAL A C 5
ATOM 8723 O O . VAL A 1 82 ? 3.561 -7.672 5.496 1.00 0.74 82 VAL A O 5
ATOM 8736 N N . VAL A 1 83 ? 4.339 -6.938 3.515 1.00 0.42 83 VAL A N 5
ATOM 8737 C CA . VAL A 1 83 ? 5.514 -6.293 4.094 1.00 0.42 83 VAL A CA 5
ATOM 8738 C C . VAL A 1 83 ? 5.076 -5.165 5.021 1.00 0.38 83 VAL A C 5
ATOM 8739 O O . VAL A 1 83 ? 5.645 -4.956 6.096 1.00 0.43 83 VAL A O 5
ATOM 8752 N N . ALA A 1 84 ? 4.046 -4.457 4.588 1.00 0.35 84 ALA A N 5
ATOM 8753 C CA . ALA A 1 84 ? 3.443 -3.395 5.368 1.00 0.34 84 ALA A CA 5
ATOM 8754 C C . ALA A 1 84 ? 2.067 -3.078 4.804 1.00 0.31 84 ALA A C 5
ATOM 8755 O O . ALA A 1 84 ? 1.831 -3.270 3.607 1.00 0.31 84 ALA A O 5
ATOM 8762 N N . HIS A 1 85 ? 1.160 -2.612 5.650 1.00 0.30 85 HIS A N 5
ATOM 8763 C CA . HIS A 1 85 ? -0.204 -2.351 5.215 1.00 0.28 85 HIS A CA 5
ATOM 8764 C C . HIS A 1 85 ? -0.895 -1.332 6.110 1.00 0.28 85 HIS A C 5
ATOM 8765 O O . HIS A 1 85 ? -0.824 -1.418 7.335 1.00 0.36 85 HIS A O 5
ATOM 8780 N N . THR A 1 86 ? -1.558 -0.372 5.484 1.00 0.25 86 THR A N 5
ATOM 8781 C CA . THR A 1 86 ? -2.401 0.570 6.197 1.00 0.27 86 THR A CA 5
ATOM 8782 C C . THR A 1 86 ? -3.817 0.012 6.317 1.00 0.31 86 THR A C 5
ATOM 8783 O O . THR A 1 86 ? -4.291 -0.689 5.422 1.00 0.50 86 THR A O 5
ATOM 8794 N N . LYS A 1 87 ? -4.477 0.306 7.427 1.00 0.29 87 LYS A N 5
ATOM 8795 C CA . LYS A 1 87 ? -5.846 -0.150 7.656 1.00 0.32 87 LYS A CA 5
ATOM 8796 C C . LYS A 1 87 ? -6.812 0.552 6.706 1.00 0.29 87 LYS A C 5
ATOM 8797 O O . LYS A 1 87 ? -6.536 1.659 6.239 1.00 0.35 87 LYS A O 5
ATOM 8816 N N . LEU A 1 88 ? -7.940 -0.102 6.425 1.00 0.30 88 LEU A N 5
ATOM 8817 C CA . LEU A 1 88 ? -8.971 0.469 5.563 1.00 0.37 88 LEU A CA 5
ATOM 8818 C C . LEU A 1 88 ? -9.500 1.754 6.165 1.00 0.36 88 LEU A C 5
ATOM 8819 O O . LEU A 1 88 ? -10.114 1.740 7.232 1.00 0.50 88 LEU A O 5
ATOM 8835 N N . ILE A 1 89 ? -9.261 2.856 5.487 1.00 0.31 89 ILE A N 5
ATOM 8836 C CA . ILE A 1 89 ? -9.683 4.152 5.984 1.00 0.31 89 ILE A CA 5
ATOM 8837 C C . ILE A 1 89 ? -10.831 4.711 5.159 1.00 0.33 89 ILE A C 5
ATOM 8838 O O . ILE A 1 89 ? -10.823 4.647 3.926 1.00 0.35 89 ILE A O 5
ATOM 8854 N N . GLY A 1 90 ? -11.828 5.231 5.863 1.00 0.34 90 GLY A N 5
ATOM 8855 C CA . GLY A 1 90 ? -13.008 5.769 5.223 1.00 0.37 90 GLY A CA 5
ATOM 8856 C C . GLY A 1 90 ? -12.981 7.279 5.113 1.00 0.51 90 GLY A C 5
ATOM 8857 O O . GLY A 1 90 ? -11.939 7.872 4.825 1.00 0.79 90 GLY A O 5
ATOM 8861 N N . GLY A 1 91 ? -14.128 7.899 5.356 1.00 0.60 91 GLY A N 5
ATOM 8862 C CA . GLY A 1 91 ? -14.264 9.328 5.172 1.00 0.81 91 GLY A CA 5
ATOM 8863 C C . GLY A 1 91 ? -13.489 10.139 6.193 1.00 0.57 91 GLY A C 5
ATOM 8864 O O . GLY A 1 91 ? -13.832 10.144 7.376 1.00 0.70 91 GLY A O 5
ATOM 8868 N N . GLY A 1 92 ? -12.436 10.812 5.739 1.00 0.54 92 GLY A N 5
ATOM 8869 C CA . GLY A 1 92 ? -11.687 11.697 6.610 1.00 0.56 92 GLY A CA 5
ATOM 8870 C C . GLY A 1 92 ? -10.773 10.952 7.557 1.00 0.52 92 GLY A C 5
ATOM 8871 O O . GLY A 1 92 ? -10.492 11.424 8.661 1.00 0.80 92 GLY A O 5
ATOM 8875 N N . GLU A 1 93 ? -10.312 9.784 7.142 1.00 0.34 93 GLU A N 5
ATOM 8876 C CA . GLU A 1 93 ? -9.419 8.996 7.973 1.00 0.27 93 GLU A CA 5
ATOM 8877 C C . GLU A 1 93 ? -8.043 8.891 7.337 1.00 0.23 93 GLU A C 5
ATOM 8878 O O . GLU A 1 93 ? -7.878 9.126 6.135 1.00 0.29 93 GLU A O 5
ATOM 8890 N N . GLU A 1 94 ? -7.062 8.544 8.155 1.00 0.21 94 GLU A N 5
ATOM 8891 C CA . GLU A 1 94 ? -5.688 8.399 7.702 1.00 0.21 94 GLU A CA 5
ATOM 8892 C C . GLU A 1 94 ? -5.025 7.234 8.427 1.00 0.22 94 GLU A C 5
ATOM 8893 O O . GLU A 1 94 ? -5.414 6.890 9.543 1.00 0.28 94 GLU A O 5
ATOM 8905 N N . SER A 1 95 ? -4.037 6.629 7.794 1.00 0.22 95 SER A N 5
ATOM 8906 C CA . SER A 1 95 ? -3.300 5.537 8.407 1.00 0.27 95 SER A CA 5
ATOM 8907 C C . SER A 1 95 ? -1.859 5.526 7.915 1.00 0.23 95 SER A C 5
ATOM 8908 O O . SER A 1 95 ? -1.565 6.010 6.823 1.00 0.29 95 SER A O 5
ATOM 8916 N N . SER A 1 96 ? -0.960 4.993 8.727 1.00 0.28 96 SER A N 5
ATOM 8917 C CA . SER A 1 96 ? 0.443 4.920 8.366 1.00 0.25 96 SER A CA 5
ATOM 8918 C C . SER A 1 96 ? 0.975 3.504 8.547 1.00 0.27 96 SER A C 5
ATOM 8919 O O . SER A 1 96 ? 0.389 2.694 9.268 1.00 0.35 96 SER A O 5
ATOM 8927 N N . LEU A 1 97 ? 2.069 3.214 7.864 1.00 0.22 97 LEU A N 5
ATOM 8928 C CA . LEU A 1 97 ? 2.762 1.947 8.013 1.00 0.25 97 LEU A CA 5
ATOM 8929 C C . LEU A 1 97 ? 4.263 2.186 8.035 1.00 0.24 97 LEU A C 5
ATOM 8930 O O . LEU A 1 97 ? 4.733 3.239 7.603 1.00 0.21 97 LEU A O 5
ATOM 8946 N N . THR A 1 98 ? 5.004 1.219 8.536 1.00 0.31 98 THR A N 5
ATOM 8947 C CA . THR A 1 98 ? 6.453 1.280 8.519 1.00 0.31 98 THR A CA 5
ATOM 8948 C C . THR A 1 98 ? 7.007 -0.066 8.071 1.00 0.32 98 THR A C 5
ATOM 8949 O O . THR A 1 98 ? 6.579 -1.110 8.559 1.00 0.41 98 THR A O 5
ATOM 8960 N N . LEU A 1 99 ? 7.935 -0.045 7.129 1.00 0.30 99 LEU A N 5
ATOM 8961 C CA . LEU A 1 99 ? 8.457 -1.275 6.553 1.00 0.34 99 LEU A CA 5
ATOM 8962 C C . LEU A 1 99 ? 9.978 -1.290 6.570 1.00 0.32 99 LEU A C 5
ATOM 8963 O O . LEU A 1 99 ? 10.621 -0.240 6.660 1.00 0.29 99 LEU A O 5
ATOM 8979 N N . ASP A 1 100 ? 10.541 -2.489 6.487 1.00 0.38 100 ASP A N 5
ATOM 8980 C CA . ASP A 1 100 ? 11.983 -2.660 6.399 1.00 0.40 100 ASP A CA 5
ATOM 8981 C C . ASP A 1 100 ? 12.401 -2.785 4.934 1.00 0.38 100 ASP A C 5
ATOM 8982 O O . ASP A 1 100 ? 12.092 -3.783 4.278 1.00 0.42 100 ASP A O 5
ATOM 8991 N N . PRO A 1 101 ? 13.115 -1.776 4.403 1.00 0.38 101 PRO A N 5
ATOM 8992 C CA . PRO A 1 101 ? 13.461 -1.704 2.974 1.00 0.41 101 PRO A CA 5
ATOM 8993 C C . PRO A 1 101 ? 14.370 -2.835 2.514 1.00 0.39 101 PRO A C 5
ATOM 8994 O O . PRO A 1 101 ? 14.441 -3.137 1.321 1.00 0.43 101 PRO A O 5
ATOM 9005 N N . ALA A 1 102 ? 15.048 -3.470 3.459 1.00 0.42 102 ALA A N 5
ATOM 9006 C CA . ALA A 1 102 ? 15.942 -4.579 3.156 1.00 0.48 102 ALA A CA 5
ATOM 9007 C C . ALA A 1 102 ? 15.178 -5.741 2.527 1.00 0.46 102 ALA A C 5
ATOM 9008 O O . ALA A 1 102 ? 15.754 -6.579 1.838 1.00 0.49 102 ALA A O 5
ATOM 9015 N N . LYS A 1 103 ? 13.870 -5.772 2.754 1.00 0.47 103 LYS A N 5
ATOM 9016 C CA . LYS A 1 103 ? 13.025 -6.826 2.215 1.00 0.52 103 LYS A CA 5
ATOM 9017 C C . LYS A 1 103 ? 12.668 -6.537 0.760 1.00 0.52 103 LYS A C 5
ATOM 9018 O O . LYS A 1 103 ? 12.363 -7.447 -0.008 1.00 0.69 103 LYS A O 5
ATOM 9037 N N . LEU A 1 104 ? 12.747 -5.268 0.375 1.00 0.43 104 LEU A N 5
ATOM 9038 C CA . LEU A 1 104 ? 12.432 -4.861 -0.991 1.00 0.44 104 LEU A CA 5
ATOM 9039 C C . LEU A 1 104 ? 13.633 -5.076 -1.896 1.00 0.47 104 LEU A C 5
ATOM 9040 O O . LEU A 1 104 ? 13.537 -4.959 -3.118 1.00 0.51 104 LEU A O 5
ATOM 9056 N N . ALA A 1 105 ? 14.761 -5.406 -1.285 1.00 0.55 105 ALA A N 5
ATOM 9057 C CA . ALA A 1 105 ? 15.996 -5.641 -2.019 1.00 0.63 105 ALA A CA 5
ATOM 9058 C C . ALA A 1 105 ? 15.971 -7.001 -2.702 1.00 0.72 105 ALA A C 5
ATOM 9059 O O . ALA A 1 105 ? 16.866 -7.337 -3.476 1.00 1.08 105 ALA A O 5
ATOM 9066 N N . ASP A 1 106 ? 14.929 -7.770 -2.420 1.00 0.69 106 ASP A N 5
ATOM 9067 C CA . ASP A 1 106 ? 14.806 -9.114 -2.965 1.00 0.81 106 ASP A CA 5
ATOM 9068 C C . ASP A 1 106 ? 14.435 -9.084 -4.443 1.00 0.82 106 ASP A C 5
ATOM 9069 O O . ASP A 1 106 ? 14.832 -9.964 -5.206 1.00 1.27 106 ASP A O 5
ATOM 9078 N N . GLY A 1 107 ? 13.690 -8.069 -4.857 1.00 0.61 107 GLY A N 5
ATOM 9079 C CA . GLY A 1 107 ? 13.263 -8.003 -6.238 1.00 0.74 107 GLY A CA 5
ATOM 9080 C C . GLY A 1 107 ? 12.357 -6.827 -6.525 1.00 0.60 107 GLY A C 5
ATOM 9081 O O . GLY A 1 107 ? 12.484 -5.769 -5.905 1.00 0.52 107 GLY A O 5
ATOM 9085 N N . ASP A 1 108 ? 11.434 -7.024 -7.456 1.00 0.64 108 ASP A N 5
ATOM 9086 C CA . ASP A 1 108 ? 10.535 -5.965 -7.896 1.00 0.59 108 ASP A CA 5
ATOM 9087 C C . ASP A 1 108 ? 9.315 -5.906 -6.993 1.00 0.43 108 ASP A C 5
ATOM 9088 O O . ASP A 1 108 ? 8.549 -6.865 -6.906 1.00 0.38 108 ASP A O 5
ATOM 9097 N N . TYR A 1 109 ? 9.168 -4.803 -6.285 1.00 0.39 109 TYR A N 5
ATOM 9098 C CA . TYR A 1 109 ? 8.045 -4.625 -5.379 1.00 0.32 109 TYR A CA 5
ATOM 9099 C C . TYR A 1 109 ? 7.038 -3.620 -5.923 1.00 0.30 109 TYR A C 5
ATOM 9100 O O . TYR A 1 109 ? 7.393 -2.711 -6.678 1.00 0.35 109 TYR A O 5
ATOM 9118 N N . LYS A 1 110 ? 5.782 -3.789 -5.535 1.00 0.28 110 LYS A N 5
ATOM 9119 C CA . LYS A 1 110 ? 4.718 -2.883 -5.944 1.00 0.29 110 LYS A CA 5
ATOM 9120 C C . LYS A 1 110 ? 3.802 -2.579 -4.771 1.00 0.22 110 LYS A C 5
ATOM 9121 O O . LYS A 1 110 ? 3.771 -3.321 -3.787 1.00 0.25 110 LYS A O 5
ATOM 9140 N N . PHE A 1 111 ? 3.069 -1.481 -4.875 1.00 0.20 111 PHE A N 5
ATOM 9141 C CA . PHE A 1 111 ? 2.091 -1.121 -3.864 1.00 0.19 111 PHE A CA 5
ATOM 9142 C C . PHE A 1 111 ? 0.727 -0.989 -4.515 1.00 0.17 111 PHE A C 5
ATOM 9143 O O . PHE A 1 111 ? 0.632 -0.649 -5.699 1.00 0.21 111 PHE A O 5
ATOM 9160 N N . ALA A 1 112 ? -0.322 -1.269 -3.760 1.00 0.14 112 ALA A N 5
ATOM 9161 C CA . ALA A 1 112 ? -1.669 -1.213 -4.298 1.00 0.15 112 ALA A CA 5
ATOM 9162 C C . ALA A 1 112 ? -2.714 -1.224 -3.196 1.00 0.15 112 ALA A C 5
ATOM 9163 O O . ALA A 1 112 ? -2.418 -1.538 -2.040 1.00 0.17 112 ALA A O 5
ATOM 9170 N N . CYS A 1 113 ? -3.930 -0.865 -3.575 1.00 0.15 113 CYS A N 5
ATOM 9171 C CA . CYS A 1 113 ? -5.087 -0.957 -2.696 1.00 0.14 113 CYS A CA 5
ATOM 9172 C C . CYS A 1 113 ? -5.762 -2.304 -2.930 1.00 0.14 113 CYS A C 5
ATOM 9173 O O . CYS A 1 113 ? -6.155 -2.614 -4.051 1.00 0.16 113 CYS A O 5
ATOM 9180 N N . THR A 1 114 ? -5.880 -3.113 -1.887 1.00 0.15 114 THR A N 5
ATOM 9181 C CA . THR A 1 114 ? -6.387 -4.473 -2.042 1.00 0.17 114 THR A CA 5
ATOM 9182 C C . THR A 1 114 ? -7.907 -4.536 -1.917 1.00 0.16 114 THR A C 5
ATOM 9183 O O . THR A 1 114 ? -8.482 -5.613 -1.740 1.00 0.21 114 THR A O 5
ATOM 9194 N N . PHE A 1 115 ? -8.555 -3.385 -2.013 1.00 0.14 115 PHE A N 5
ATOM 9195 C CA . PHE A 1 115 ? -10.007 -3.325 -1.999 1.00 0.17 115 PHE A CA 5
ATOM 9196 C C . PHE A 1 115 ? -10.537 -3.931 -3.301 1.00 0.22 115 PHE A C 5
ATOM 9197 O O . PHE A 1 115 ? -10.039 -3.614 -4.382 1.00 0.23 115 PHE A O 5
ATOM 9214 N N . PRO A 1 116 ? -11.525 -4.845 -3.215 1.00 0.30 116 PRO A N 5
ATOM 9215 C CA . PRO A 1 116 ? -12.079 -5.536 -4.389 1.00 0.37 116 PRO A CA 5
ATOM 9216 C C . PRO A 1 116 ? -12.566 -4.568 -5.460 1.00 0.31 116 PRO A C 5
ATOM 9217 O O . PRO A 1 116 ? -13.508 -3.802 -5.242 1.00 0.30 116 PRO A O 5
ATOM 9228 N N . GLY A 1 117 ? -11.914 -4.609 -6.613 1.00 0.34 117 GLY A N 5
ATOM 9229 C CA . GLY A 1 117 ? -12.244 -3.702 -7.692 1.00 0.33 117 GLY A CA 5
ATOM 9230 C C . GLY A 1 117 ? -11.221 -2.595 -7.816 1.00 0.33 117 GLY A C 5
ATOM 9231 O O . GLY A 1 117 ? -10.954 -2.100 -8.910 1.00 0.50 117 GLY A O 5
ATOM 9235 N N . HIS A 1 118 ? -10.628 -2.226 -6.689 1.00 0.24 118 HIS A N 5
ATOM 9236 C CA . HIS A 1 118 ? -9.631 -1.166 -6.655 1.00 0.23 118 HIS A CA 5
ATOM 9237 C C . HIS A 1 118 ? -8.278 -1.694 -7.106 1.00 0.29 118 HIS A C 5
ATOM 9238 O O . HIS A 1 118 ? -7.601 -1.068 -7.918 1.00 0.38 118 HIS A O 5
ATOM 9252 N N . GLY A 1 119 ? -7.912 -2.872 -6.609 1.00 0.33 119 GLY A N 5
ATOM 9253 C CA . GLY A 1 119 ? -6.589 -3.434 -6.856 1.00 0.42 119 GLY A CA 5
ATOM 9254 C C . GLY A 1 119 ? -6.243 -3.597 -8.324 1.00 0.49 119 GLY A C 5
ATOM 9255 O O . GLY A 1 119 ? -5.073 -3.752 -8.672 1.00 0.61 119 GLY A O 5
ATOM 9259 N N . ALA A 1 120 ? -7.247 -3.556 -9.186 1.00 0.53 120 ALA A N 5
ATOM 9260 C CA . ALA A 1 120 ? -7.034 -3.742 -10.612 1.00 0.67 120 ALA A CA 5
ATOM 9261 C C . ALA A 1 120 ? -6.480 -2.483 -11.270 1.00 0.64 120 ALA A C 5
ATOM 9262 O O . ALA A 1 120 ? -5.705 -2.558 -12.221 1.00 0.75 120 ALA A O 5
ATOM 9269 N N . LEU A 1 121 ? -6.875 -1.326 -10.758 1.00 0.56 121 LEU A N 5
ATOM 9270 C CA . LEU A 1 121 ? -6.503 -0.059 -11.380 1.00 0.64 121 LEU A CA 5
ATOM 9271 C C . LEU A 1 121 ? -5.803 0.873 -10.393 1.00 0.51 121 LEU A C 5
ATOM 9272 O O . LEU A 1 121 ? -5.282 1.920 -10.774 1.00 0.69 121 LEU A O 5
ATOM 9288 N N . MET A 1 122 ? -5.783 0.482 -9.133 1.00 0.34 122 MET A N 5
ATOM 9289 C CA . MET A 1 122 ? -5.244 1.322 -8.077 1.00 0.22 122 MET A CA 5
ATOM 9290 C C . MET A 1 122 ? -3.940 0.730 -7.567 1.00 0.17 122 MET A C 5
ATOM 9291 O O . MET A 1 122 ? -3.879 0.154 -6.479 1.00 0.21 122 MET A O 5
ATOM 9305 N N . ASN A 1 123 ? -2.905 0.868 -8.374 1.00 0.20 123 ASN A N 5
ATOM 9306 C CA . ASN A 1 123 ? -1.618 0.257 -8.091 1.00 0.25 123 ASN A CA 5
ATOM 9307 C C . ASN A 1 123 ? -0.479 1.172 -8.518 1.00 0.22 123 ASN A C 5
ATOM 9308 O O . ASN A 1 123 ? -0.698 2.174 -9.204 1.00 0.34 123 ASN A O 5
ATOM 9319 N N . GLY A 1 124 ? 0.729 0.832 -8.102 1.00 0.19 124 GLY A N 5
ATOM 9320 C CA . GLY A 1 124 ? 1.893 1.585 -8.511 1.00 0.21 124 GLY A CA 5
ATOM 9321 C C . GLY A 1 124 ? 3.182 0.846 -8.223 1.00 0.23 124 GLY A C 5
ATOM 9322 O O . GLY A 1 124 ? 3.162 -0.293 -7.751 1.00 0.31 124 GLY A O 5
ATOM 9326 N N . LYS A 1 125 ? 4.300 1.496 -8.497 1.00 0.24 125 LYS A N 5
ATOM 9327 C CA . LYS A 1 125 ? 5.610 0.895 -8.305 1.00 0.28 125 LYS A CA 5
ATOM 9328 C C . LYS A 1 125 ? 6.279 1.464 -7.062 1.00 0.25 125 LYS A C 5
ATOM 9329 O O . LYS A 1 125 ? 6.297 2.675 -6.859 1.00 0.26 125 LYS A O 5
ATOM 9348 N N . VAL A 1 126 ? 6.818 0.595 -6.228 1.00 0.25 126 VAL A N 5
ATOM 9349 C CA . VAL A 1 126 ? 7.599 1.042 -5.092 1.00 0.25 126 VAL A CA 5
ATOM 9350 C C . VAL A 1 126 ? 9.060 0.677 -5.320 1.00 0.30 126 VAL A C 5
ATOM 9351 O O . VAL A 1 126 ? 9.422 -0.496 -5.424 1.00 0.45 126 VAL A O 5
ATOM 9364 N N . THR A 1 127 ? 9.885 1.695 -5.438 1.00 0.35 127 THR A N 5
ATOM 9365 C CA . THR A 1 127 ? 11.255 1.521 -5.866 1.00 0.54 127 THR A CA 5
ATOM 9366 C C . THR A 1 127 ? 12.216 1.654 -4.696 1.00 0.45 127 THR A C 5
ATOM 9367 O O . THR A 1 127 ? 12.119 2.593 -3.905 1.00 0.37 127 THR A O 5
ATOM 9378 N N . LEU A 1 128 ? 13.135 0.709 -4.584 1.00 0.52 128 LEU A N 5
ATOM 9379 C CA . LEU A 1 128 ? 14.164 0.783 -3.569 1.00 0.49 128 LEU A CA 5
ATOM 9380 C C . LEU A 1 128 ? 15.321 1.615 -4.095 1.00 0.50 128 LEU A C 5
ATOM 9381 O O . LEU A 1 128 ? 16.009 1.223 -5.040 1.00 0.59 128 LEU A O 5
ATOM 9397 N N . VAL A 1 129 ? 15.516 2.769 -3.493 1.00 0.46 129 VAL A N 5
ATOM 9398 C CA . VAL A 1 129 ? 16.509 3.715 -3.960 1.00 0.51 129 VAL A CA 5
ATOM 9399 C C . VAL A 1 129 ? 17.608 3.886 -2.926 1.00 0.50 129 VAL A C 5
ATOM 9400 O O . VAL A 1 129 ? 17.504 3.370 -1.818 1.00 0.50 129 VAL A O 5
ATOM 9413 N N . ASP A 1 130 ? 18.653 4.606 -3.297 1.00 0.55 130 ASP A N 5
ATOM 9414 C CA . ASP A 1 130 ? 19.792 4.833 -2.408 1.00 0.62 130 ASP A CA 5
ATOM 9415 C C . ASP A 1 130 ? 19.359 5.512 -1.114 1.00 1.17 130 ASP A C 5
ATOM 9416 O O . ASP A 1 130 ? 19.349 4.888 -0.052 1.00 2.01 130 ASP A O 5
ATOM 9426 N N . ALA A 1 1 ? 14.795 15.462 -2.493 1.00 2.91 1 ALA A N 6
ATOM 9427 C CA . ALA A 1 1 ? 15.098 14.286 -1.650 1.00 2.57 1 ALA A CA 6
ATOM 9428 C C . ALA A 1 1 ? 15.156 13.021 -2.497 1.00 1.99 1 ALA A C 6
ATOM 9429 O O . ALA A 1 1 ? 14.122 12.458 -2.859 1.00 2.38 1 ALA A O 6
ATOM 9438 N N . THR A 1 2 ? 16.363 12.577 -2.816 1.00 1.76 2 THR A N 6
ATOM 9439 C CA . THR A 1 2 ? 16.544 11.393 -3.642 1.00 1.96 2 THR A CA 6
ATOM 9440 C C . THR A 1 2 ? 16.804 10.154 -2.788 1.00 1.89 2 THR A C 6
ATOM 9441 O O . THR A 1 2 ? 16.014 9.208 -2.792 1.00 2.41 2 THR A O 6
ATOM 9452 N N . ALA A 1 3 ? 17.899 10.168 -2.039 1.00 1.90 3 ALA A N 6
ATOM 9453 C CA . ALA A 1 3 ? 18.264 9.037 -1.193 1.00 2.01 3 ALA A CA 6
ATOM 9454 C C . ALA A 1 3 ? 17.993 9.350 0.273 1.00 1.85 3 ALA A C 6
ATOM 9455 O O . ALA A 1 3 ? 18.457 8.644 1.169 1.00 2.22 3 ALA A O 6
ATOM 9462 N N . GLY A 1 4 ? 17.238 10.413 0.511 1.00 1.52 4 GLY A N 6
ATOM 9463 C CA . GLY A 1 4 ? 16.900 10.803 1.864 1.00 1.51 4 GLY A CA 6
ATOM 9464 C C . GLY A 1 4 ? 15.414 10.702 2.138 1.00 1.33 4 GLY A C 6
ATOM 9465 O O . GLY A 1 4 ? 14.846 11.532 2.849 1.00 1.56 4 GLY A O 6
ATOM 9469 N N . ASN A 1 5 ? 14.781 9.686 1.572 1.00 1.15 5 ASN A N 6
ATOM 9470 C CA . ASN A 1 5 ? 13.355 9.467 1.781 1.00 0.97 5 ASN A CA 6
ATOM 9471 C C . ASN A 1 5 ? 13.143 8.390 2.831 1.00 0.71 5 ASN A C 6
ATOM 9472 O O . ASN A 1 5 ? 13.400 7.212 2.582 1.00 0.69 5 ASN A O 6
ATOM 9483 N N . CYS A 1 6 ? 12.696 8.796 4.008 1.00 0.62 6 CYS A N 6
ATOM 9484 C CA . CYS A 1 6 ? 12.417 7.856 5.085 1.00 0.41 6 CYS A CA 6
ATOM 9485 C C . CYS A 1 6 ? 10.918 7.753 5.323 1.00 0.34 6 CYS A C 6
ATOM 9486 O O . CYS A 1 6 ? 10.446 6.892 6.067 1.00 0.34 6 CYS A O 6
ATOM 9493 N N . ALA A 1 7 ? 10.171 8.634 4.681 1.00 0.32 7 ALA A N 6
ATOM 9494 C CA . ALA A 1 7 ? 8.731 8.671 4.831 1.00 0.27 7 ALA A CA 6
ATOM 9495 C C . ALA A 1 7 ? 8.089 9.270 3.593 1.00 0.25 7 ALA A C 6
ATOM 9496 O O . ALA A 1 7 ? 8.717 10.043 2.868 1.00 0.31 7 ALA A O 6
ATOM 9503 N N . ALA A 1 8 ? 6.844 8.898 3.348 1.00 0.22 8 ALA A N 6
ATOM 9504 C CA . ALA A 1 8 ? 6.098 9.419 2.219 1.00 0.22 8 ALA A CA 6
ATOM 9505 C C . ALA A 1 8 ? 4.623 9.514 2.564 1.00 0.19 8 ALA A C 6
ATOM 9506 O O . ALA A 1 8 ? 4.084 8.657 3.268 1.00 0.20 8 ALA A O 6
ATOM 9513 N N . THR A 1 9 ? 3.976 10.558 2.085 1.00 0.23 9 THR A N 6
ATOM 9514 C CA . THR A 1 9 ? 2.559 10.740 2.318 1.00 0.23 9 THR A CA 6
ATOM 9515 C C . THR A 1 9 ? 1.784 10.529 1.024 1.00 0.23 9 THR A C 6
ATOM 9516 O O . THR A 1 9 ? 1.943 11.278 0.061 1.00 0.29 9 THR A O 6
ATOM 9527 N N . VAL A 1 10 ? 0.958 9.500 1.007 1.00 0.21 10 VAL A N 6
ATOM 9528 C CA . VAL A 1 10 ? 0.168 9.179 -0.161 1.00 0.22 10 VAL A CA 6
ATOM 9529 C C . VAL A 1 10 ? -1.292 9.510 0.095 1.00 0.22 10 VAL A C 6
ATOM 9530 O O . VAL A 1 10 ? -1.895 9.031 1.055 1.00 0.26 10 VAL A O 6
ATOM 9543 N N . GLU A 1 11 ? -1.847 10.350 -0.753 1.00 0.23 11 GLU A N 6
ATOM 9544 C CA . GLU A 1 11 ? -3.239 10.739 -0.635 1.00 0.25 11 GLU A CA 6
ATOM 9545 C C . GLU A 1 11 ? -4.102 9.840 -1.507 1.00 0.23 11 GLU A C 6
ATOM 9546 O O . GLU A 1 11 ? -3.683 9.427 -2.588 1.00 0.29 11 GLU A O 6
ATOM 9558 N N . SER A 1 12 ? -5.284 9.514 -1.024 1.00 0.22 12 SER A N 6
ATOM 9559 C CA . SER A 1 12 ? -6.239 8.746 -1.799 1.00 0.21 12 SER A CA 6
ATOM 9560 C C . SER A 1 12 ? -7.606 9.419 -1.725 1.00 0.20 12 SER A C 6
ATOM 9561 O O . SER A 1 12 ? -8.031 9.860 -0.659 1.00 0.23 12 SER A O 6
ATOM 9569 N N . ASN A 1 13 ? -8.294 9.506 -2.845 1.00 0.19 13 ASN A N 6
ATOM 9570 C CA . ASN A 1 13 ? -9.553 10.236 -2.895 1.00 0.24 13 ASN A CA 6
ATOM 9571 C C . ASN A 1 13 ? -10.669 9.355 -3.442 1.00 0.24 13 ASN A C 6
ATOM 9572 O O . ASN A 1 13 ? -10.458 8.171 -3.715 1.00 0.19 13 ASN A O 6
ATOM 9583 N N . ASP A 1 14 ? -11.854 9.931 -3.602 1.00 0.43 14 ASP A N 6
ATOM 9584 C CA . ASP A 1 14 ? -13.007 9.179 -4.085 1.00 0.51 14 ASP A CA 6
ATOM 9585 C C . ASP A 1 14 ? -12.996 9.111 -5.607 1.00 0.43 14 ASP A C 6
ATOM 9586 O O . ASP A 1 14 ? -13.900 8.549 -6.223 1.00 0.48 14 ASP A O 6
ATOM 9595 N N . ASN A 1 15 ? -11.960 9.680 -6.211 1.00 0.45 15 ASN A N 6
ATOM 9596 C CA . ASN A 1 15 ? -11.823 9.688 -7.663 1.00 0.48 15 ASN A CA 6
ATOM 9597 C C . ASN A 1 15 ? -11.096 8.439 -8.132 1.00 0.41 15 ASN A C 6
ATOM 9598 O O . ASN A 1 15 ? -10.782 8.298 -9.314 1.00 0.47 15 ASN A O 6
ATOM 9609 N N . MET A 1 16 ? -10.822 7.546 -7.178 1.00 0.36 16 MET A N 6
ATOM 9610 C CA . MET A 1 16 ? -10.220 6.245 -7.460 1.00 0.39 16 MET A CA 6
ATOM 9611 C C . MET A 1 16 ? -8.787 6.393 -7.964 1.00 0.38 16 MET A C 6
ATOM 9612 O O . MET A 1 16 ? -8.433 5.881 -9.028 1.00 0.54 16 MET A O 6
ATOM 9626 N N . GLN A 1 17 ? -7.961 7.086 -7.189 1.00 0.28 17 GLN A N 6
ATOM 9627 C CA . GLN A 1 17 ? -6.572 7.314 -7.568 1.00 0.33 17 GLN A CA 6
ATOM 9628 C C . GLN A 1 17 ? -5.726 7.630 -6.337 1.00 0.28 17 GLN A C 6
ATOM 9629 O O . GLN A 1 17 ? -6.257 7.821 -5.240 1.00 0.40 17 GLN A O 6
ATOM 9643 N N . PHE A 1 18 ? -4.411 7.681 -6.530 1.00 0.30 18 PHE A N 6
ATOM 9644 C CA . PHE A 1 18 ? -3.489 8.016 -5.454 1.00 0.27 18 PHE A CA 6
ATOM 9645 C C . PHE A 1 18 ? -2.770 9.329 -5.740 1.00 0.33 18 PHE A C 6
ATOM 9646 O O . PHE A 1 18 ? -2.894 9.899 -6.824 1.00 0.44 18 PHE A O 6
ATOM 9663 N N . ASN A 1 19 ? -2.018 9.797 -4.755 1.00 0.35 19 ASN A N 6
ATOM 9664 C CA . ASN A 1 19 ? -1.157 10.967 -4.916 1.00 0.49 19 ASN A CA 6
ATOM 9665 C C . ASN A 1 19 ? -0.028 10.669 -5.896 1.00 0.36 19 ASN A C 6
ATOM 9666 O O . ASN A 1 19 ? 0.408 11.539 -6.649 1.00 0.45 19 ASN A O 6
ATOM 9677 N N . THR A 1 20 ? 0.430 9.429 -5.890 1.00 0.36 20 THR A N 6
ATOM 9678 C CA . THR A 1 20 ? 1.552 9.028 -6.713 1.00 0.33 20 THR A CA 6
ATOM 9679 C C . THR A 1 20 ? 1.393 7.576 -7.146 1.00 0.24 20 THR A C 6
ATOM 9680 O O . THR A 1 20 ? 0.637 6.818 -6.536 1.00 0.32 20 THR A O 6
ATOM 9691 N N . LYS A 1 21 ? 2.092 7.201 -8.205 1.00 0.23 21 LYS A N 6
ATOM 9692 C CA . LYS A 1 21 ? 2.066 5.832 -8.691 1.00 0.31 21 LYS A CA 6
ATOM 9693 C C . LYS A 1 21 ? 3.473 5.238 -8.611 1.00 0.23 21 LYS A C 6
ATOM 9694 O O . LYS A 1 21 ? 3.738 4.132 -9.092 1.00 0.28 21 LYS A O 6
ATOM 9713 N N . ASP A 1 22 ? 4.371 5.993 -7.984 1.00 0.20 22 ASP A N 6
ATOM 9714 C CA . ASP A 1 22 ? 5.744 5.552 -7.750 1.00 0.22 22 ASP A CA 6
ATOM 9715 C C . ASP A 1 22 ? 6.183 5.940 -6.346 1.00 0.20 22 ASP A C 6
ATOM 9716 O O . ASP A 1 22 ? 5.920 7.054 -5.896 1.00 0.24 22 ASP A O 6
ATOM 9725 N N . ILE A 1 23 ? 6.833 5.021 -5.652 1.00 0.19 23 ILE A N 6
ATOM 9726 C CA . ILE A 1 23 ? 7.378 5.298 -4.331 1.00 0.21 23 ILE A CA 6
ATOM 9727 C C . ILE A 1 23 ? 8.840 4.877 -4.270 1.00 0.27 23 ILE A C 6
ATOM 9728 O O . ILE A 1 23 ? 9.196 3.764 -4.656 1.00 0.32 23 ILE A O 6
ATOM 9744 N N . GLN A 1 24 ? 9.685 5.778 -3.798 1.00 0.34 24 GLN A N 6
ATOM 9745 C CA . GLN A 1 24 ? 11.115 5.523 -3.725 1.00 0.41 24 GLN A CA 6
ATOM 9746 C C . GLN A 1 24 ? 11.553 5.311 -2.286 1.00 0.35 24 GLN A C 6
ATOM 9747 O O . GLN A 1 24 ? 11.495 6.227 -1.467 1.00 0.39 24 GLN A O 6
ATOM 9761 N N . VAL A 1 25 ? 11.993 4.102 -1.984 1.00 0.31 25 VAL A N 6
ATOM 9762 C CA . VAL A 1 25 ? 12.432 3.767 -0.639 1.00 0.25 25 VAL A CA 6
ATOM 9763 C C . VAL A 1 25 ? 13.948 3.831 -0.548 1.00 0.26 25 VAL A C 6
ATOM 9764 O O . VAL A 1 25 ? 14.653 3.103 -1.246 1.00 0.30 25 VAL A O 6
ATOM 9777 N N . SER A 1 26 ? 14.444 4.712 0.300 1.00 0.27 26 SER A N 6
ATOM 9778 C CA . SER A 1 26 ? 15.875 4.881 0.473 1.00 0.29 26 SER A CA 6
ATOM 9779 C C . SER A 1 26 ? 16.434 3.805 1.401 1.00 0.26 26 SER A C 6
ATOM 9780 O O . SER A 1 26 ? 16.004 3.668 2.546 1.00 0.25 26 SER A O 6
ATOM 9788 N N . LYS A 1 27 ? 17.394 3.042 0.886 1.00 0.32 27 LYS A N 6
ATOM 9789 C CA . LYS A 1 27 ? 17.963 1.905 1.611 1.00 0.36 27 LYS A CA 6
ATOM 9790 C C . LYS A 1 27 ? 18.692 2.331 2.883 1.00 0.42 27 LYS A C 6
ATOM 9791 O O . LYS A 1 27 ? 18.821 1.547 3.822 1.00 0.54 27 LYS A O 6
ATOM 9810 N N . ALA A 1 28 ? 19.155 3.575 2.911 1.00 0.44 28 ALA A N 6
ATOM 9811 C CA . ALA A 1 28 ? 19.921 4.087 4.043 1.00 0.53 28 ALA A CA 6
ATOM 9812 C C . ALA A 1 28 ? 19.012 4.480 5.202 1.00 0.49 28 ALA A C 6
ATOM 9813 O O . ALA A 1 28 ? 19.461 5.054 6.195 1.00 0.63 28 ALA A O 6
ATOM 9820 N N . CYS A 1 29 ? 17.735 4.175 5.070 1.00 0.37 29 CYS A N 6
ATOM 9821 C CA . CYS A 1 29 ? 16.767 4.487 6.102 1.00 0.40 29 CYS A CA 6
ATOM 9822 C C . CYS A 1 29 ? 16.458 3.250 6.930 1.00 0.40 29 CYS A C 6
ATOM 9823 O O . CYS A 1 29 ? 16.385 2.140 6.405 1.00 0.40 29 CYS A O 6
ATOM 9830 N N . LYS A 1 30 ? 16.303 3.450 8.232 1.00 0.49 30 LYS A N 6
ATOM 9831 C CA . LYS A 1 30 ? 15.970 2.367 9.147 1.00 0.59 30 LYS A CA 6
ATOM 9832 C C . LYS A 1 30 ? 14.588 1.811 8.827 1.00 0.51 30 LYS A C 6
ATOM 9833 O O . LYS A 1 30 ? 14.407 0.603 8.685 1.00 0.52 30 LYS A O 6
ATOM 9852 N N . GLU A 1 31 ? 13.623 2.710 8.711 1.00 0.51 31 GLU A N 6
ATOM 9853 C CA . GLU A 1 31 ? 12.263 2.345 8.344 1.00 0.52 31 GLU A CA 6
ATOM 9854 C C . GLU A 1 31 ? 11.703 3.363 7.369 1.00 0.42 31 GLU A C 6
ATOM 9855 O O . GLU A 1 31 ? 12.075 4.539 7.406 1.00 0.44 31 GLU A O 6
ATOM 9867 N N . PHE A 1 32 ? 10.831 2.912 6.489 1.00 0.36 32 PHE A N 6
ATOM 9868 C CA . PHE A 1 32 ? 10.156 3.809 5.573 1.00 0.30 32 PHE A CA 6
ATOM 9869 C C . PHE A 1 32 ? 8.695 3.934 5.975 1.00 0.25 32 PHE A C 6
ATOM 9870 O O . PHE A 1 32 ? 7.948 2.952 5.945 1.00 0.29 32 PHE A O 6
ATOM 9887 N N . THR A 1 33 ? 8.300 5.133 6.366 1.00 0.21 33 THR A N 6
ATOM 9888 C CA . THR A 1 33 ? 6.962 5.364 6.879 1.00 0.19 33 THR A CA 6
ATOM 9889 C C . THR A 1 33 ? 6.040 5.916 5.799 1.00 0.17 33 THR A C 6
ATOM 9890 O O . THR A 1 33 ? 6.166 7.067 5.378 1.00 0.26 33 THR A O 6
ATOM 9901 N N . ILE A 1 34 ? 5.108 5.092 5.358 1.00 0.16 34 ILE A N 6
ATOM 9902 C CA . ILE A 1 34 ? 4.141 5.508 4.360 1.00 0.17 34 ILE A CA 6
ATOM 9903 C C . ILE A 1 34 ? 2.826 5.864 5.031 1.00 0.17 34 ILE A C 6
ATOM 9904 O O . ILE A 1 34 ? 2.228 5.033 5.714 1.00 0.21 34 ILE A O 6
ATOM 9920 N N . THR A 1 35 ? 2.396 7.100 4.856 1.00 0.18 35 THR A N 6
ATOM 9921 C CA . THR A 1 35 ? 1.144 7.555 5.426 1.00 0.19 35 THR A CA 6
ATOM 9922 C C . THR A 1 35 ? 0.095 7.751 4.340 1.00 0.17 35 THR A C 6
ATOM 9923 O O . THR A 1 35 ? 0.299 8.518 3.401 1.00 0.20 35 THR A O 6
ATOM 9934 N N . LEU A 1 36 ? -1.016 7.050 4.474 1.00 0.16 36 LEU A N 6
ATOM 9935 C CA . LEU A 1 36 ? -2.112 7.169 3.532 1.00 0.14 36 LEU A CA 6
ATOM 9936 C C . LEU A 1 36 ? -3.200 8.059 4.114 1.00 0.17 36 LEU A C 6
ATOM 9937 O O . LEU A 1 36 ? -3.668 7.829 5.231 1.00 0.20 36 LEU A O 6
ATOM 9953 N N . LYS A 1 37 ? -3.585 9.077 3.366 1.00 0.21 37 LYS A N 6
ATOM 9954 C CA . LYS A 1 37 ? -4.649 9.969 3.792 1.00 0.27 37 LYS A CA 6
ATOM 9955 C C . LYS A 1 37 ? -5.780 9.951 2.774 1.00 0.20 37 LYS A C 6
ATOM 9956 O O . LYS A 1 37 ? -5.628 10.437 1.650 1.00 0.22 37 LYS A O 6
ATOM 9975 N N . HIS A 1 38 ? -6.907 9.373 3.160 1.00 0.18 38 HIS A N 6
ATOM 9976 C CA . HIS A 1 38 ? -8.050 9.281 2.263 1.00 0.16 38 HIS A CA 6
ATOM 9977 C C . HIS A 1 38 ? -8.879 10.560 2.336 1.00 0.23 38 HIS A C 6
ATOM 9978 O O . HIS A 1 38 ? -9.792 10.686 3.156 1.00 0.29 38 HIS A O 6
ATOM 9993 N N . THR A 1 39 ? -8.553 11.492 1.452 1.00 0.30 39 THR A N 6
ATOM 9994 C CA . THR A 1 39 ? -9.237 12.767 1.370 1.00 0.44 39 THR A CA 6
ATOM 9995 C C . THR A 1 39 ? -10.523 12.629 0.559 1.00 0.55 39 THR A C 6
ATOM 9996 O O . THR A 1 39 ? -10.585 12.988 -0.619 1.00 1.42 39 THR A O 6
ATOM 10007 N N . GLY A 1 40 ? -11.529 12.069 1.198 1.00 0.61 40 GLY A N 6
ATOM 10008 C CA . GLY A 1 40 ? -12.823 11.912 0.582 1.00 0.56 40 GLY A CA 6
ATOM 10009 C C . GLY A 1 40 ? -13.914 11.932 1.626 1.00 0.66 40 GLY A C 6
ATOM 10010 O O . GLY A 1 40 ? -13.632 12.143 2.806 1.00 1.16 40 GLY A O 6
ATOM 10014 N N . THR A 1 41 ? -15.147 11.705 1.214 1.00 0.46 41 THR A N 6
ATOM 10015 C CA . THR A 1 41 ? -16.264 11.697 2.149 1.00 0.53 41 THR A CA 6
ATOM 10016 C C . THR A 1 41 ? -17.051 10.392 2.063 1.00 0.46 41 THR A C 6
ATOM 10017 O O . THR A 1 41 ? -18.161 10.283 2.589 1.00 0.75 41 THR A O 6
ATOM 10028 N N . GLN A 1 42 ? -16.468 9.400 1.410 1.00 0.41 42 GLN A N 6
ATOM 10029 C CA . GLN A 1 42 ? -17.115 8.107 1.256 1.00 0.35 42 GLN A CA 6
ATOM 10030 C C . GLN A 1 42 ? -16.702 7.149 2.367 1.00 0.29 42 GLN A C 6
ATOM 10031 O O . GLN A 1 42 ? -15.526 7.060 2.720 1.00 0.31 42 GLN A O 6
ATOM 10045 N N . PRO A 1 43 ? -17.681 6.427 2.933 1.00 0.32 43 PRO A N 6
ATOM 10046 C CA . PRO A 1 43 ? -17.435 5.450 3.997 1.00 0.35 43 PRO A CA 6
ATOM 10047 C C . PRO A 1 43 ? -16.685 4.231 3.470 1.00 0.31 43 PRO A C 6
ATOM 10048 O O . PRO A 1 43 ? -16.766 3.905 2.283 1.00 0.29 43 PRO A O 6
ATOM 10059 N N . LYS A 1 44 ? -15.962 3.558 4.362 1.00 0.33 44 LYS A N 6
ATOM 10060 C CA . LYS A 1 44 ? -15.045 2.488 3.971 1.00 0.34 44 LYS A CA 6
ATOM 10061 C C . LYS A 1 44 ? -15.772 1.267 3.412 1.00 0.36 44 LYS A C 6
ATOM 10062 O O . LYS A 1 44 ? -15.153 0.408 2.786 1.00 0.44 44 LYS A O 6
ATOM 10081 N N . ALA A 1 45 ? -17.075 1.187 3.643 1.00 0.40 45 ALA A N 6
ATOM 10082 C CA . ALA A 1 45 ? -17.885 0.112 3.079 1.00 0.46 45 ALA A CA 6
ATOM 10083 C C . ALA A 1 45 ? -18.253 0.405 1.627 1.00 0.48 45 ALA A C 6
ATOM 10084 O O . ALA A 1 45 ? -18.726 -0.472 0.905 1.00 0.58 45 ALA A O 6
ATOM 10091 N N . SER A 1 46 ? -18.032 1.641 1.201 1.00 0.49 46 SER A N 6
ATOM 10092 C CA . SER A 1 46 ? -18.363 2.052 -0.154 1.00 0.63 46 SER A CA 6
ATOM 10093 C C . SER A 1 46 ? -17.090 2.334 -0.947 1.00 0.47 46 SER A C 6
ATOM 10094 O O . SER A 1 46 ? -16.833 1.702 -1.972 1.00 0.61 46 SER A O 6
ATOM 10102 N N . MET A 1 47 ? -16.285 3.263 -0.453 1.00 0.27 47 MET A N 6
ATOM 10103 C CA . MET A 1 47 ? -15.054 3.643 -1.127 1.00 0.21 47 MET A CA 6
ATOM 10104 C C . MET A 1 47 ? -13.914 3.698 -0.118 1.00 0.17 47 MET A C 6
ATOM 10105 O O . MET A 1 47 ? -13.452 4.777 0.272 1.00 0.19 47 MET A O 6
ATOM 10119 N N . GLY A 1 48 ? -13.497 2.528 0.332 1.00 0.14 48 GLY A N 6
ATOM 10120 C CA . GLY A 1 48 ? -12.396 2.445 1.261 1.00 0.12 48 GLY A CA 6
ATOM 10121 C C . GLY A 1 48 ? -11.098 2.166 0.548 1.00 0.11 48 GLY A C 6
ATOM 10122 O O . GLY A 1 48 ? -11.092 1.568 -0.530 1.00 0.13 48 GLY A O 6
ATOM 10126 N N . HIS A 1 49 ? -9.991 2.607 1.127 1.00 0.11 49 HIS A N 6
ATOM 10127 C CA . HIS A 1 49 ? -8.689 2.410 0.497 1.00 0.11 49 HIS A CA 6
ATOM 10128 C C . HIS A 1 49 ? -7.660 1.939 1.514 1.00 0.12 49 HIS A C 6
ATOM 10129 O O . HIS A 1 49 ? -7.783 2.208 2.712 1.00 0.15 49 HIS A O 6
ATOM 10143 N N . ASN A 1 50 ? -6.658 1.226 1.026 1.00 0.12 50 ASN A N 6
ATOM 10144 C CA . ASN A 1 50 ? -5.481 0.899 1.814 1.00 0.19 50 ASN A CA 6
ATOM 10145 C C . ASN A 1 50 ? -4.254 0.932 0.915 1.00 0.24 50 ASN A C 6
ATOM 10146 O O . ASN A 1 50 ? -4.369 1.146 -0.292 1.00 0.43 50 ASN A O 6
ATOM 10157 N N . LEU A 1 51 ? -3.088 0.751 1.499 1.00 0.17 51 LEU A N 6
ATOM 10158 C CA . LEU A 1 51 ? -1.864 0.671 0.729 1.00 0.17 51 LEU A CA 6
ATOM 10159 C C . LEU A 1 51 ? -1.023 -0.490 1.236 1.00 0.17 51 LEU A C 6
ATOM 10160 O O . LEU A 1 51 ? -0.579 -0.497 2.385 1.00 0.20 51 LEU A O 6
ATOM 10176 N N . VAL A 1 52 ? -0.849 -1.488 0.388 1.00 0.17 52 VAL A N 6
ATOM 10177 C CA . VAL A 1 52 ? -0.055 -2.653 0.735 1.00 0.20 52 VAL A CA 6
ATOM 10178 C C . VAL A 1 52 ? 1.237 -2.683 -0.074 1.00 0.22 52 VAL A C 6
ATOM 10179 O O . VAL A 1 52 ? 1.286 -2.194 -1.203 1.00 0.30 52 VAL A O 6
ATOM 10192 N N . ILE A 1 53 ? 2.278 -3.242 0.519 1.00 0.21 53 ILE A N 6
ATOM 10193 C CA . ILE A 1 53 ? 3.565 -3.373 -0.144 1.00 0.23 53 ILE A CA 6
ATOM 10194 C C . ILE A 1 53 ? 3.900 -4.848 -0.327 1.00 0.19 53 ILE A C 6
ATOM 10195 O O . ILE A 1 53 ? 4.045 -5.578 0.656 1.00 0.20 53 ILE A O 6
ATOM 10211 N N . ALA A 1 54 ? 4.001 -5.289 -1.573 1.00 0.22 54 ALA A N 6
ATOM 10212 C CA . ALA A 1 54 ? 4.321 -6.678 -1.864 1.00 0.27 54 ALA A CA 6
ATOM 10213 C C . ALA A 1 54 ? 5.101 -6.791 -3.167 1.00 0.31 54 ALA A C 6
ATOM 10214 O O . ALA A 1 54 ? 5.265 -5.805 -3.889 1.00 0.30 54 ALA A O 6
ATOM 10221 N N . LYS A 1 55 ? 5.589 -7.989 -3.460 1.00 0.43 55 LYS A N 6
ATOM 10222 C CA . LYS A 1 55 ? 6.351 -8.226 -4.681 1.00 0.52 55 LYS A CA 6
ATOM 10223 C C . LYS A 1 55 ? 5.429 -8.288 -5.891 1.00 0.53 55 LYS A C 6
ATOM 10224 O O . LYS A 1 55 ? 4.275 -8.693 -5.765 1.00 0.64 55 LYS A O 6
ATOM 10243 N N . ALA A 1 56 ? 5.936 -7.898 -7.051 1.00 0.49 56 ALA A N 6
ATOM 10244 C CA . ALA A 1 56 ? 5.129 -7.852 -8.268 1.00 0.52 56 ALA A CA 6
ATOM 10245 C C . ALA A 1 56 ? 4.444 -9.191 -8.551 1.00 0.61 56 ALA A C 6
ATOM 10246 O O . ALA A 1 56 ? 3.226 -9.251 -8.745 1.00 0.77 56 ALA A O 6
ATOM 10253 N N . GLU A 1 57 ? 5.234 -10.256 -8.545 1.00 0.65 57 GLU A N 6
ATOM 10254 C CA . GLU A 1 57 ? 4.750 -11.590 -8.880 1.00 0.79 57 GLU A CA 6
ATOM 10255 C C . GLU A 1 57 ? 3.813 -12.141 -7.803 1.00 0.71 57 GLU A C 6
ATOM 10256 O O . GLU A 1 57 ? 2.926 -12.947 -8.089 1.00 0.77 57 GLU A O 6
ATOM 10268 N N . ASP A 1 58 ? 3.998 -11.693 -6.573 1.00 0.66 58 ASP A N 6
ATOM 10269 C CA . ASP A 1 58 ? 3.239 -12.229 -5.447 1.00 0.71 58 ASP A CA 6
ATOM 10270 C C . ASP A 1 58 ? 2.045 -11.343 -5.126 1.00 0.65 58 ASP A C 6
ATOM 10271 O O . ASP A 1 58 ? 1.265 -11.634 -4.218 1.00 0.65 58 ASP A O 6
ATOM 10280 N N . MET A 1 59 ? 1.901 -10.268 -5.888 1.00 0.64 59 MET A N 6
ATOM 10281 C CA . MET A 1 59 ? 0.845 -9.293 -5.651 1.00 0.64 59 MET A CA 6
ATOM 10282 C C . MET A 1 59 ? -0.525 -9.898 -5.930 1.00 0.60 59 MET A C 6
ATOM 10283 O O . MET A 1 59 ? -1.505 -9.587 -5.250 1.00 0.57 59 MET A O 6
ATOM 10297 N N . ASP A 1 60 ? -0.580 -10.772 -6.929 1.00 0.65 60 ASP A N 6
ATOM 10298 C CA . ASP A 1 60 ? -1.832 -11.398 -7.344 1.00 0.72 60 ASP A CA 6
ATOM 10299 C C . ASP A 1 60 ? -2.452 -12.191 -6.201 1.00 0.67 60 ASP A C 6
ATOM 10300 O O . ASP A 1 60 ? -3.666 -12.141 -5.986 1.00 0.70 60 ASP A O 6
ATOM 10309 N N . GLY A 1 61 ? -1.609 -12.904 -5.459 1.00 0.65 61 GLY A N 6
ATOM 10310 C CA . GLY A 1 61 ? -2.089 -13.695 -4.343 1.00 0.66 61 GLY A CA 6
ATOM 10311 C C . GLY A 1 61 ? -2.605 -12.826 -3.217 1.00 0.59 61 GLY A C 6
ATOM 10312 O O . GLY A 1 61 ? -3.516 -13.217 -2.481 1.00 0.63 61 GLY A O 6
ATOM 10316 N N . VAL A 1 62 ? -2.031 -11.636 -3.094 1.00 0.52 62 VAL A N 6
ATOM 10317 C CA . VAL A 1 62 ? -2.433 -10.689 -2.065 1.00 0.48 62 VAL A CA 6
ATOM 10318 C C . VAL A 1 62 ? -3.864 -10.215 -2.302 1.00 0.45 62 VAL A C 6
ATOM 10319 O O . VAL A 1 62 ? -4.678 -10.185 -1.379 1.00 0.46 62 VAL A O 6
ATOM 10332 N N . PHE A 1 63 ? -4.173 -9.865 -3.549 1.00 0.45 63 PHE A N 6
ATOM 10333 C CA . PHE A 1 63 ? -5.519 -9.416 -3.903 1.00 0.45 63 PHE A CA 6
ATOM 10334 C C . PHE A 1 63 ? -6.526 -10.545 -3.728 1.00 0.49 63 PHE A C 6
ATOM 10335 O O . PHE A 1 63 ? -7.629 -10.333 -3.223 1.00 0.53 63 PHE A O 6
ATOM 10352 N N . LYS A 1 64 ? -6.126 -11.746 -4.134 1.00 0.51 64 LYS A N 6
ATOM 10353 C CA . LYS A 1 64 ? -6.994 -12.915 -4.077 1.00 0.57 64 LYS A CA 6
ATOM 10354 C C . LYS A 1 64 ? -7.405 -13.216 -2.641 1.00 0.57 64 LYS A C 6
ATOM 10355 O O . LYS A 1 64 ? -8.587 -13.394 -2.345 1.00 0.61 64 LYS A O 6
ATOM 10374 N N . ASP A 1 65 ? -6.427 -13.254 -1.745 1.00 0.58 65 ASP A N 6
ATOM 10375 C CA . ASP A 1 65 ? -6.698 -13.561 -0.347 1.00 0.62 65 ASP A CA 6
ATOM 10376 C C . ASP A 1 65 ? -7.402 -12.387 0.315 1.00 0.54 65 ASP A C 6
ATOM 10377 O O . ASP A 1 65 ? -8.219 -12.562 1.220 1.00 0.59 65 ASP A O 6
ATOM 10386 N N . GLY A 1 66 ? -7.097 -11.191 -0.175 1.00 0.50 66 GLY A N 6
ATOM 10387 C CA . GLY A 1 66 ? -7.674 -9.982 0.373 1.00 0.47 66 GLY A CA 6
ATOM 10388 C C . GLY A 1 66 ? -9.182 -9.948 0.254 1.00 0.43 66 GLY A C 6
ATOM 10389 O O . GLY A 1 66 ? -9.872 -9.469 1.153 1.00 0.40 66 GLY A O 6
ATOM 10393 N N . VAL A 1 67 ? -9.696 -10.476 -0.850 1.00 0.49 67 VAL A N 6
ATOM 10394 C CA . VAL A 1 67 ? -11.134 -10.518 -1.087 1.00 0.52 67 VAL A CA 6
ATOM 10395 C C . VAL A 1 67 ? -11.836 -11.338 -0.004 1.00 0.52 67 VAL A C 6
ATOM 10396 O O . VAL A 1 67 ? -12.931 -10.992 0.445 1.00 0.59 67 VAL A O 6
ATOM 10409 N N . GLY A 1 68 ? -11.182 -12.406 0.431 1.00 0.50 68 GLY A N 6
ATOM 10410 C CA . GLY A 1 68 ? -11.745 -13.255 1.462 1.00 0.53 68 GLY A CA 6
ATOM 10411 C C . GLY A 1 68 ? -11.326 -12.819 2.853 1.00 0.43 68 GLY A C 6
ATOM 10412 O O . GLY A 1 68 ? -11.582 -13.515 3.835 1.00 0.51 68 GLY A O 6
ATOM 10416 N N . ALA A 1 69 ? -10.678 -11.664 2.936 1.00 0.38 69 ALA A N 6
ATOM 10417 C CA . ALA A 1 69 ? -10.209 -11.135 4.208 1.00 0.32 69 ALA A CA 6
ATOM 10418 C C . ALA A 1 69 ? -10.910 -9.822 4.535 1.00 0.29 69 ALA A C 6
ATOM 10419 O O . ALA A 1 69 ? -10.293 -8.875 5.029 1.00 0.31 69 ALA A O 6
ATOM 10426 N N . ALA A 1 70 ? -12.209 -9.780 4.266 1.00 0.33 70 ALA A N 6
ATOM 10427 C CA . ALA A 1 70 ? -13.017 -8.583 4.478 1.00 0.41 70 ALA A CA 6
ATOM 10428 C C . ALA A 1 70 ? -12.999 -8.145 5.938 1.00 0.50 70 ALA A C 6
ATOM 10429 O O . ALA A 1 70 ? -13.138 -6.962 6.247 1.00 0.62 70 ALA A O 6
ATOM 10436 N N . ASP A 1 71 ? -12.811 -9.105 6.828 1.00 0.53 71 ASP A N 6
ATOM 10437 C CA . ASP A 1 71 ? -12.827 -8.838 8.260 1.00 0.70 71 ASP A CA 6
ATOM 10438 C C . ASP A 1 71 ? -11.505 -8.261 8.742 1.00 0.64 71 ASP A C 6
ATOM 10439 O O . ASP A 1 71 ? -11.412 -7.763 9.860 1.00 0.84 71 ASP A O 6
ATOM 10448 N N . THR A 1 72 ? -10.484 -8.307 7.900 1.00 0.48 72 THR A N 6
ATOM 10449 C CA . THR A 1 72 ? -9.182 -7.792 8.281 1.00 0.53 72 THR A CA 6
ATOM 10450 C C . THR A 1 72 ? -8.620 -6.858 7.205 1.00 0.65 72 THR A C 6
ATOM 10451 O O . THR A 1 72 ? -7.516 -7.053 6.693 1.00 1.42 72 THR A O 6
ATOM 10462 N N . ASP A 1 73 ? -9.417 -5.851 6.854 1.00 0.59 73 ASP A N 6
ATOM 10463 C CA . ASP A 1 73 ? -8.983 -4.759 5.976 1.00 0.55 73 ASP A CA 6
ATOM 10464 C C . ASP A 1 73 ? -8.628 -5.248 4.576 1.00 0.43 73 ASP A C 6
ATOM 10465 O O . ASP A 1 73 ? -7.867 -4.595 3.860 1.00 0.47 73 ASP A O 6
ATOM 10474 N N . TYR A 1 74 ? -9.188 -6.396 4.199 1.00 0.33 74 TYR A N 6
ATOM 10475 C CA . TYR A 1 74 ? -8.988 -6.972 2.869 1.00 0.28 74 TYR A CA 6
ATOM 10476 C C . TYR A 1 74 ? -7.517 -7.270 2.603 1.00 0.35 74 TYR A C 6
ATOM 10477 O O . TYR A 1 74 ? -7.036 -7.126 1.480 1.00 0.37 74 TYR A O 6
ATOM 10495 N N . VAL A 1 75 ? -6.809 -7.683 3.638 1.00 0.45 75 VAL A N 6
ATOM 10496 C CA . VAL A 1 75 ? -5.409 -8.042 3.507 1.00 0.57 75 VAL A CA 6
ATOM 10497 C C . VAL A 1 75 ? -5.016 -9.016 4.612 1.00 0.62 75 VAL A C 6
ATOM 10498 O O . VAL A 1 75 ? -5.412 -8.848 5.764 1.00 0.66 75 VAL A O 6
ATOM 10511 N N . LYS A 1 76 ? -4.271 -10.051 4.246 1.00 0.76 76 LYS A N 6
ATOM 10512 C CA . LYS A 1 76 ? -3.844 -11.068 5.199 1.00 0.89 76 LYS A CA 6
ATOM 10513 C C . LYS A 1 76 ? -2.617 -10.593 5.979 1.00 0.94 76 LYS A C 6
ATOM 10514 O O . LYS A 1 76 ? -1.515 -10.523 5.431 1.00 0.85 76 LYS A O 6
ATOM 10533 N N . PRO A 1 77 ? -2.793 -10.245 7.268 1.00 1.21 77 PRO A N 6
ATOM 10534 C CA . PRO A 1 77 ? -1.697 -9.765 8.121 1.00 1.37 77 PRO A CA 6
ATOM 10535 C C . PRO A 1 77 ? -0.631 -10.828 8.364 1.00 1.27 77 PRO A C 6
ATOM 10536 O O . PRO A 1 77 ? 0.536 -10.510 8.599 1.00 1.73 77 PRO A O 6
ATOM 10547 N N . ASP A 1 78 ? -1.029 -12.091 8.291 1.00 1.23 78 ASP A N 6
ATOM 10548 C CA . ASP A 1 78 ? -0.115 -13.195 8.561 1.00 1.22 78 ASP A CA 6
ATOM 10549 C C . ASP A 1 78 ? 0.434 -13.777 7.265 1.00 0.97 78 ASP A C 6
ATOM 10550 O O . ASP A 1 78 ? 0.805 -14.953 7.206 1.00 1.45 78 ASP A O 6
ATOM 10559 N N . ASP A 1 79 ? 0.472 -12.963 6.222 1.00 0.95 79 ASP A N 6
ATOM 10560 C CA . ASP A 1 79 ? 1.027 -13.391 4.948 1.00 1.45 79 ASP A CA 6
ATOM 10561 C C . ASP A 1 79 ? 2.425 -12.816 4.771 1.00 1.04 79 ASP A C 6
ATOM 10562 O O . ASP A 1 79 ? 2.677 -11.663 5.123 1.00 1.19 79 ASP A O 6
ATOM 10571 N N . ALA A 1 80 ? 3.329 -13.622 4.233 1.00 0.88 80 ALA A N 6
ATOM 10572 C CA . ALA A 1 80 ? 4.726 -13.232 4.101 1.00 0.73 80 ALA A CA 6
ATOM 10573 C C . ALA A 1 80 ? 4.972 -12.432 2.828 1.00 0.65 80 ALA A C 6
ATOM 10574 O O . ALA A 1 80 ? 5.998 -11.763 2.701 1.00 0.82 80 ALA A O 6
ATOM 10581 N N . ARG A 1 81 ? 4.033 -12.493 1.891 1.00 0.61 81 ARG A N 6
ATOM 10582 C CA . ARG A 1 81 ? 4.169 -11.771 0.632 1.00 0.73 81 ARG A CA 6
ATOM 10583 C C . ARG A 1 81 ? 3.994 -10.280 0.863 1.00 0.72 81 ARG A C 6
ATOM 10584 O O . ARG A 1 81 ? 4.588 -9.457 0.166 1.00 0.96 81 ARG A O 6
ATOM 10605 N N . VAL A 1 82 ? 3.197 -9.945 1.866 1.00 0.60 82 VAL A N 6
ATOM 10606 C CA . VAL A 1 82 ? 2.947 -8.558 2.209 1.00 0.62 82 VAL A CA 6
ATOM 10607 C C . VAL A 1 82 ? 3.989 -8.071 3.208 1.00 0.58 82 VAL A C 6
ATOM 10608 O O . VAL A 1 82 ? 4.096 -8.591 4.321 1.00 0.74 82 VAL A O 6
ATOM 10621 N N . VAL A 1 83 ? 4.757 -7.078 2.795 1.00 0.42 83 VAL A N 6
ATOM 10622 C CA . VAL A 1 83 ? 5.803 -6.511 3.629 1.00 0.42 83 VAL A CA 6
ATOM 10623 C C . VAL A 1 83 ? 5.193 -5.633 4.712 1.00 0.38 83 VAL A C 6
ATOM 10624 O O . VAL A 1 83 ? 5.574 -5.703 5.880 1.00 0.43 83 VAL A O 6
ATOM 10637 N N . ALA A 1 84 ? 4.228 -4.825 4.310 1.00 0.35 84 ALA A N 6
ATOM 10638 C CA . ALA A 1 84 ? 3.554 -3.912 5.215 1.00 0.34 84 ALA A CA 6
ATOM 10639 C C . ALA A 1 84 ? 2.223 -3.493 4.617 1.00 0.31 84 ALA A C 6
ATOM 10640 O O . ALA A 1 84 ? 2.042 -3.562 3.398 1.00 0.31 84 ALA A O 6
ATOM 10647 N N . HIS A 1 85 ? 1.293 -3.073 5.461 1.00 0.30 85 HIS A N 6
ATOM 10648 C CA . HIS A 1 85 ? -0.021 -2.662 4.988 1.00 0.28 85 HIS A CA 6
ATOM 10649 C C . HIS A 1 85 ? -0.635 -1.632 5.922 1.00 0.28 85 HIS A C 6
ATOM 10650 O O . HIS A 1 85 ? -0.357 -1.620 7.120 1.00 0.36 85 HIS A O 6
ATOM 10665 N N . THR A 1 86 ? -1.458 -0.767 5.363 1.00 0.25 86 THR A N 6
ATOM 10666 C CA . THR A 1 86 ? -2.273 0.124 6.161 1.00 0.27 86 THR A CA 6
ATOM 10667 C C . THR A 1 86 ? -3.597 -0.566 6.466 1.00 0.31 86 THR A C 6
ATOM 10668 O O . THR A 1 86 ? -3.840 -1.683 5.995 1.00 0.50 86 THR A O 6
ATOM 10679 N N . LYS A 1 87 ? -4.444 0.075 7.250 1.00 0.29 87 LYS A N 6
ATOM 10680 C CA . LYS A 1 87 ? -5.782 -0.441 7.478 1.00 0.32 87 LYS A CA 6
ATOM 10681 C C . LYS A 1 87 ? -6.733 0.132 6.434 1.00 0.29 87 LYS A C 6
ATOM 10682 O O . LYS A 1 87 ? -6.401 1.104 5.750 1.00 0.35 87 LYS A O 6
ATOM 10701 N N . LEU A 1 88 ? -7.900 -0.481 6.306 1.00 0.30 88 LEU A N 6
ATOM 10702 C CA . LEU A 1 88 ? -8.878 -0.082 5.307 1.00 0.37 88 LEU A CA 6
ATOM 10703 C C . LEU A 1 88 ? -9.636 1.137 5.813 1.00 0.36 88 LEU A C 6
ATOM 10704 O O . LEU A 1 88 ? -10.544 1.023 6.640 1.00 0.50 88 LEU A O 6
ATOM 10720 N N . ILE A 1 89 ? -9.250 2.303 5.321 1.00 0.31 89 ILE A N 6
ATOM 10721 C CA . ILE A 1 89 ? -9.763 3.562 5.840 1.00 0.31 89 ILE A CA 6
ATOM 10722 C C . ILE A 1 89 ? -10.802 4.182 4.918 1.00 0.33 89 ILE A C 6
ATOM 10723 O O . ILE A 1 89 ? -10.742 4.037 3.693 1.00 0.35 89 ILE A O 6
ATOM 10739 N N . GLY A 1 90 ? -11.760 4.869 5.528 1.00 0.34 90 GLY A N 6
ATOM 10740 C CA . GLY A 1 90 ? -12.755 5.602 4.776 1.00 0.37 90 GLY A CA 6
ATOM 10741 C C . GLY A 1 90 ? -12.409 7.071 4.675 1.00 0.51 90 GLY A C 6
ATOM 10742 O O . GLY A 1 90 ? -11.312 7.485 5.062 1.00 0.79 90 GLY A O 6
ATOM 10746 N N . GLY A 1 91 ? -13.335 7.857 4.150 1.00 0.60 91 GLY A N 6
ATOM 10747 C CA . GLY A 1 91 ? -13.089 9.269 3.947 1.00 0.81 91 GLY A CA 6
ATOM 10748 C C . GLY A 1 91 ? -12.955 10.029 5.249 1.00 0.57 91 GLY A C 6
ATOM 10749 O O . GLY A 1 91 ? -13.922 10.154 6.002 1.00 0.70 91 GLY A O 6
ATOM 10753 N N . GLY A 1 92 ? -11.757 10.529 5.520 1.00 0.54 92 GLY A N 6
ATOM 10754 C CA . GLY A 1 92 ? -11.535 11.301 6.725 1.00 0.56 92 GLY A CA 6
ATOM 10755 C C . GLY A 1 92 ? -10.557 10.636 7.668 1.00 0.52 92 GLY A C 6
ATOM 10756 O O . GLY A 1 92 ? -10.129 11.240 8.651 1.00 0.80 92 GLY A O 6
ATOM 10760 N N . GLU A 1 93 ? -10.195 9.396 7.375 1.00 0.34 93 GLU A N 6
ATOM 10761 C CA . GLU A 1 93 ? -9.266 8.663 8.222 1.00 0.27 93 GLU A CA 6
ATOM 10762 C C . GLU A 1 93 ? -7.901 8.534 7.561 1.00 0.23 93 GLU A C 6
ATOM 10763 O O . GLU A 1 93 ? -7.779 8.617 6.334 1.00 0.29 93 GLU A O 6
ATOM 10775 N N . GLU A 1 94 ? -6.881 8.348 8.389 1.00 0.21 94 GLU A N 6
ATOM 10776 C CA . GLU A 1 94 ? -5.516 8.161 7.916 1.00 0.21 94 GLU A CA 6
ATOM 10777 C C . GLU A 1 94 ? -4.960 6.845 8.456 1.00 0.22 94 GLU A C 6
ATOM 10778 O O . GLU A 1 94 ? -5.439 6.331 9.471 1.00 0.28 94 GLU A O 6
ATOM 10790 N N . SER A 1 95 ? -3.961 6.303 7.774 1.00 0.22 95 SER A N 6
ATOM 10791 C CA . SER A 1 95 ? -3.293 5.086 8.222 1.00 0.27 95 SER A CA 6
ATOM 10792 C C . SER A 1 95 ? -1.861 5.060 7.697 1.00 0.23 95 SER A C 6
ATOM 10793 O O . SER A 1 95 ? -1.605 5.471 6.566 1.00 0.29 95 SER A O 6
ATOM 10801 N N . SER A 1 96 ? -0.932 4.589 8.517 1.00 0.28 96 SER A N 6
ATOM 10802 C CA . SER A 1 96 ? 0.474 4.575 8.143 1.00 0.25 96 SER A CA 6
ATOM 10803 C C . SER A 1 96 ? 1.085 3.195 8.364 1.00 0.27 96 SER A C 6
ATOM 10804 O O . SER A 1 96 ? 0.530 2.368 9.089 1.00 0.35 96 SER A O 6
ATOM 10812 N N . LEU A 1 97 ? 2.218 2.952 7.724 1.00 0.22 97 LEU A N 6
ATOM 10813 C CA . LEU A 1 97 ? 2.955 1.711 7.901 1.00 0.25 97 LEU A CA 6
ATOM 10814 C C . LEU A 1 97 ? 4.450 1.989 7.873 1.00 0.24 97 LEU A C 6
ATOM 10815 O O . LEU A 1 97 ? 4.883 3.024 7.364 1.00 0.21 97 LEU A O 6
ATOM 10831 N N . THR A 1 98 ? 5.230 1.071 8.419 1.00 0.31 98 THR A N 6
ATOM 10832 C CA . THR A 1 98 ? 6.676 1.164 8.350 1.00 0.31 98 THR A CA 6
ATOM 10833 C C . THR A 1 98 ? 7.265 -0.134 7.823 1.00 0.32 98 THR A C 6
ATOM 10834 O O . THR A 1 98 ? 7.009 -1.212 8.367 1.00 0.41 98 THR A O 6
ATOM 10845 N N . LEU A 1 99 ? 8.040 -0.033 6.760 1.00 0.30 99 LEU A N 6
ATOM 10846 C CA . LEU A 1 99 ? 8.674 -1.200 6.167 1.00 0.34 99 LEU A CA 6
ATOM 10847 C C . LEU A 1 99 ? 10.183 -1.022 6.169 1.00 0.32 99 LEU A C 6
ATOM 10848 O O . LEU A 1 99 ? 10.678 0.108 6.198 1.00 0.29 99 LEU A O 6
ATOM 10864 N N . ASP A 1 100 ? 10.910 -2.130 6.158 1.00 0.38 100 ASP A N 6
ATOM 10865 C CA . ASP A 1 100 ? 12.360 -2.073 6.117 1.00 0.40 100 ASP A CA 6
ATOM 10866 C C . ASP A 1 100 ? 12.845 -2.200 4.675 1.00 0.38 100 ASP A C 6
ATOM 10867 O O . ASP A 1 100 ? 12.344 -3.029 3.911 1.00 0.42 100 ASP A O 6
ATOM 10876 N N . PRO A 1 101 ? 13.812 -1.357 4.271 1.00 0.38 101 PRO A N 6
ATOM 10877 C CA . PRO A 1 101 ? 14.353 -1.363 2.906 1.00 0.41 101 PRO A CA 6
ATOM 10878 C C . PRO A 1 101 ? 15.131 -2.635 2.582 1.00 0.39 101 PRO A C 6
ATOM 10879 O O . PRO A 1 101 ? 15.456 -2.897 1.422 1.00 0.43 101 PRO A O 6
ATOM 10890 N N . ALA A 1 102 ? 15.429 -3.421 3.604 1.00 0.42 102 ALA A N 6
ATOM 10891 C CA . ALA A 1 102 ? 16.183 -4.652 3.430 1.00 0.48 102 ALA A CA 6
ATOM 10892 C C . ALA A 1 102 ? 15.348 -5.696 2.702 1.00 0.46 102 ALA A C 6
ATOM 10893 O O . ALA A 1 102 ? 15.865 -6.459 1.886 1.00 0.49 102 ALA A O 6
ATOM 10900 N N . LYS A 1 103 ? 14.055 -5.717 2.988 1.00 0.47 103 LYS A N 6
ATOM 10901 C CA . LYS A 1 103 ? 13.145 -6.657 2.352 1.00 0.52 103 LYS A CA 6
ATOM 10902 C C . LYS A 1 103 ? 13.002 -6.349 0.862 1.00 0.52 103 LYS A C 6
ATOM 10903 O O . LYS A 1 103 ? 12.813 -7.249 0.047 1.00 0.69 103 LYS A O 6
ATOM 10922 N N . LEU A 1 104 ? 13.110 -5.075 0.508 1.00 0.43 104 LEU A N 6
ATOM 10923 C CA . LEU A 1 104 ? 12.960 -4.659 -0.884 1.00 0.44 104 LEU A CA 6
ATOM 10924 C C . LEU A 1 104 ? 14.255 -4.858 -1.655 1.00 0.47 104 LEU A C 6
ATOM 10925 O O . LEU A 1 104 ? 14.257 -4.899 -2.886 1.00 0.51 104 LEU A O 6
ATOM 10941 N N . ALA A 1 105 ? 15.351 -5.002 -0.926 1.00 0.55 105 ALA A N 6
ATOM 10942 C CA . ALA A 1 105 ? 16.654 -5.241 -1.530 1.00 0.63 105 ALA A CA 6
ATOM 10943 C C . ALA A 1 105 ? 16.786 -6.699 -1.953 1.00 0.72 105 ALA A C 6
ATOM 10944 O O . ALA A 1 105 ? 17.655 -7.424 -1.462 1.00 1.08 105 ALA A O 6
ATOM 10951 N N . ASP A 1 106 ? 15.911 -7.125 -2.855 1.00 0.69 106 ASP A N 6
ATOM 10952 C CA . ASP A 1 106 ? 15.892 -8.511 -3.306 1.00 0.81 106 ASP A CA 6
ATOM 10953 C C . ASP A 1 106 ? 15.012 -8.694 -4.540 1.00 0.82 106 ASP A C 6
ATOM 10954 O O . ASP A 1 106 ? 15.315 -9.517 -5.406 1.00 1.27 106 ASP A O 6
ATOM 10963 N N . GLY A 1 107 ? 13.930 -7.934 -4.634 1.00 0.61 107 GLY A N 6
ATOM 10964 C CA . GLY A 1 107 ? 13.011 -8.129 -5.736 1.00 0.74 107 GLY A CA 6
ATOM 10965 C C . GLY A 1 107 ? 12.332 -6.859 -6.194 1.00 0.60 107 GLY A C 6
ATOM 10966 O O . GLY A 1 107 ? 12.657 -5.765 -5.729 1.00 0.52 107 GLY A O 6
ATOM 10970 N N . ASP A 1 108 ? 11.389 -7.019 -7.113 1.00 0.64 108 ASP A N 6
ATOM 10971 C CA . ASP A 1 108 ? 10.613 -5.906 -7.644 1.00 0.59 108 ASP A CA 6
ATOM 10972 C C . ASP A 1 108 ? 9.300 -5.790 -6.890 1.00 0.43 108 ASP A C 6
ATOM 10973 O O . ASP A 1 108 ? 8.486 -6.716 -6.892 1.00 0.38 108 ASP A O 6
ATOM 10982 N N . TYR A 1 109 ? 9.116 -4.674 -6.214 1.00 0.39 109 TYR A N 6
ATOM 10983 C CA . TYR A 1 109 ? 7.942 -4.473 -5.386 1.00 0.32 109 TYR A CA 6
ATOM 10984 C C . TYR A 1 109 ? 6.963 -3.489 -6.012 1.00 0.30 109 TYR A C 6
ATOM 10985 O O . TYR A 1 109 ? 7.341 -2.629 -6.813 1.00 0.35 109 TYR A O 6
ATOM 11003 N N . LYS A 1 110 ? 5.699 -3.629 -5.643 1.00 0.28 110 LYS A N 6
ATOM 11004 C CA . LYS A 1 110 ? 4.664 -2.714 -6.077 1.00 0.29 110 LYS A CA 6
ATOM 11005 C C . LYS A 1 110 ? 3.681 -2.484 -4.934 1.00 0.22 110 LYS A C 6
ATOM 11006 O O . LYS A 1 110 ? 3.551 -3.322 -4.041 1.00 0.25 110 LYS A O 6
ATOM 11025 N N . PHE A 1 111 ? 3.006 -1.346 -4.949 1.00 0.20 111 PHE A N 6
ATOM 11026 C CA . PHE A 1 111 ? 2.036 -1.030 -3.908 1.00 0.19 111 PHE A CA 6
ATOM 11027 C C . PHE A 1 111 ? 0.652 -0.947 -4.521 1.00 0.17 111 PHE A C 6
ATOM 11028 O O . PHE A 1 111 ? 0.521 -0.666 -5.713 1.00 0.21 111 PHE A O 6
ATOM 11045 N N . ALA A 1 112 ? -0.376 -1.199 -3.723 1.00 0.14 112 ALA A N 6
ATOM 11046 C CA . ALA A 1 112 ? -1.734 -1.197 -4.240 1.00 0.15 112 ALA A CA 6
ATOM 11047 C C . ALA A 1 112 ? -2.776 -1.148 -3.139 1.00 0.15 112 ALA A C 6
ATOM 11048 O O . ALA A 1 112 ? -2.472 -1.340 -1.961 1.00 0.17 112 ALA A O 6
ATOM 11055 N N . CYS A 1 113 ? -4.002 -0.877 -3.557 1.00 0.15 113 CYS A N 6
ATOM 11056 C CA . CYS A 1 113 ? -5.168 -0.969 -2.699 1.00 0.14 113 CYS A CA 6
ATOM 11057 C C . CYS A 1 113 ? -5.819 -2.333 -2.919 1.00 0.14 113 CYS A C 6
ATOM 11058 O O . CYS A 1 113 ? -6.135 -2.690 -4.052 1.00 0.16 113 CYS A O 6
ATOM 11065 N N . THR A 1 114 ? -6.002 -3.100 -1.854 1.00 0.15 114 THR A N 6
ATOM 11066 C CA . THR A 1 114 ? -6.499 -4.467 -1.987 1.00 0.17 114 THR A CA 6
ATOM 11067 C C . THR A 1 114 ? -8.017 -4.546 -1.859 1.00 0.16 114 THR A C 6
ATOM 11068 O O . THR A 1 114 ? -8.582 -5.638 -1.748 1.00 0.21 114 THR A O 6
ATOM 11079 N N . PHE A 1 115 ? -8.677 -3.394 -1.878 1.00 0.14 115 PHE A N 6
ATOM 11080 C CA . PHE A 1 115 ? -10.134 -3.348 -1.830 1.00 0.17 115 PHE A CA 6
ATOM 11081 C C . PHE A 1 115 ? -10.704 -4.017 -3.084 1.00 0.22 115 PHE A C 6
ATOM 11082 O O . PHE A 1 115 ? -10.216 -3.780 -4.189 1.00 0.23 115 PHE A O 6
ATOM 11099 N N . PRO A 1 116 ? -11.722 -4.886 -2.922 1.00 0.30 116 PRO A N 6
ATOM 11100 C CA . PRO A 1 116 ? -12.304 -5.659 -4.032 1.00 0.37 116 PRO A CA 6
ATOM 11101 C C . PRO A 1 116 ? -12.692 -4.798 -5.229 1.00 0.31 116 PRO A C 6
ATOM 11102 O O . PRO A 1 116 ? -13.669 -4.048 -5.182 1.00 0.30 116 PRO A O 6
ATOM 11113 N N . GLY A 1 117 ? -11.919 -4.917 -6.297 1.00 0.34 117 GLY A N 6
ATOM 11114 C CA . GLY A 1 117 ? -12.194 -4.171 -7.505 1.00 0.33 117 GLY A CA 6
ATOM 11115 C C . GLY A 1 117 ? -11.223 -3.027 -7.704 1.00 0.33 117 GLY A C 6
ATOM 11116 O O . GLY A 1 117 ? -10.971 -2.607 -8.834 1.00 0.50 117 GLY A O 6
ATOM 11120 N N . HIS A 1 118 ? -10.660 -2.540 -6.608 1.00 0.24 118 HIS A N 6
ATOM 11121 C CA . HIS A 1 118 ? -9.753 -1.397 -6.645 1.00 0.23 118 HIS A CA 6
ATOM 11122 C C . HIS A 1 118 ? -8.356 -1.816 -7.098 1.00 0.29 118 HIS A C 6
ATOM 11123 O O . HIS A 1 118 ? -7.689 -1.083 -7.831 1.00 0.38 118 HIS A O 6
ATOM 11137 N N . GLY A 1 119 ? -7.937 -3.010 -6.682 1.00 0.33 119 GLY A N 6
ATOM 11138 C CA . GLY A 1 119 ? -6.569 -3.464 -6.904 1.00 0.42 119 GLY A CA 6
ATOM 11139 C C . GLY A 1 119 ? -6.148 -3.476 -8.361 1.00 0.49 119 GLY A C 6
ATOM 11140 O O . GLY A 1 119 ? -4.978 -3.253 -8.673 1.00 0.61 119 GLY A O 6
ATOM 11144 N N . ALA A 1 120 ? -7.100 -3.710 -9.252 1.00 0.53 120 ALA A N 6
ATOM 11145 C CA . ALA A 1 120 ? -6.805 -3.826 -10.674 1.00 0.67 120 ALA A CA 6
ATOM 11146 C C . ALA A 1 120 ? -6.404 -2.483 -11.282 1.00 0.64 120 ALA A C 6
ATOM 11147 O O . ALA A 1 120 ? -5.799 -2.436 -12.355 1.00 0.75 120 ALA A O 6
ATOM 11154 N N . LEU A 1 121 ? -6.731 -1.397 -10.595 1.00 0.56 121 LEU A N 6
ATOM 11155 C CA . LEU A 1 121 ? -6.435 -0.061 -11.095 1.00 0.64 121 LEU A CA 6
ATOM 11156 C C . LEU A 1 121 ? -5.526 0.706 -10.135 1.00 0.51 121 LEU A C 6
ATOM 11157 O O . LEU A 1 121 ? -4.623 1.429 -10.562 1.00 0.69 121 LEU A O 6
ATOM 11173 N N . MET A 1 122 ? -5.758 0.539 -8.840 1.00 0.34 122 MET A N 6
ATOM 11174 C CA . MET A 1 122 ? -5.041 1.309 -7.834 1.00 0.22 122 MET A CA 6
ATOM 11175 C C . MET A 1 122 ? -3.778 0.585 -7.403 1.00 0.17 122 MET A C 6
ATOM 11176 O O . MET A 1 122 ? -3.706 0.038 -6.302 1.00 0.21 122 MET A O 6
ATOM 11190 N N . ASN A 1 123 ? -2.791 0.575 -8.280 1.00 0.20 123 ASN A N 6
ATOM 11191 C CA . ASN A 1 123 ? -1.507 -0.027 -7.972 1.00 0.25 123 ASN A CA 6
ATOM 11192 C C . ASN A 1 123 ? -0.390 0.727 -8.674 1.00 0.22 123 ASN A C 6
ATOM 11193 O O . ASN A 1 123 ? -0.588 1.293 -9.750 1.00 0.34 123 ASN A O 6
ATOM 11204 N N . GLY A 1 124 ? 0.774 0.742 -8.050 1.00 0.19 124 GLY A N 6
ATOM 11205 C CA . GLY A 1 124 ? 1.913 1.432 -8.614 1.00 0.21 124 GLY A CA 6
ATOM 11206 C C . GLY A 1 124 ? 3.217 0.753 -8.257 1.00 0.23 124 GLY A C 6
ATOM 11207 O O . GLY A 1 124 ? 3.214 -0.365 -7.745 1.00 0.31 124 GLY A O 6
ATOM 11211 N N . LYS A 1 125 ? 4.326 1.437 -8.503 1.00 0.24 125 LYS A N 6
ATOM 11212 C CA . LYS A 1 125 ? 5.649 0.862 -8.298 1.00 0.28 125 LYS A CA 6
ATOM 11213 C C . LYS A 1 125 ? 6.293 1.406 -7.029 1.00 0.25 125 LYS A C 6
ATOM 11214 O O . LYS A 1 125 ? 6.151 2.582 -6.708 1.00 0.26 125 LYS A O 6
ATOM 11233 N N . VAL A 1 126 ? 6.993 0.544 -6.309 1.00 0.25 126 VAL A N 6
ATOM 11234 C CA . VAL A 1 126 ? 7.793 0.972 -5.176 1.00 0.25 126 VAL A CA 6
ATOM 11235 C C . VAL A 1 126 ? 9.204 0.406 -5.315 1.00 0.30 126 VAL A C 6
ATOM 11236 O O . VAL A 1 126 ? 9.416 -0.807 -5.285 1.00 0.45 126 VAL A O 6
ATOM 11249 N N . THR A 1 127 ? 10.161 1.298 -5.497 1.00 0.35 127 THR A N 6
ATOM 11250 C CA . THR A 1 127 ? 11.516 0.903 -5.837 1.00 0.54 127 THR A CA 6
ATOM 11251 C C . THR A 1 127 ? 12.502 1.304 -4.746 1.00 0.45 127 THR A C 6
ATOM 11252 O O . THR A 1 127 ? 12.381 2.374 -4.145 1.00 0.37 127 THR A O 6
ATOM 11263 N N . LEU A 1 128 ? 13.465 0.429 -4.490 1.00 0.52 128 LEU A N 6
ATOM 11264 C CA . LEU A 1 128 ? 14.538 0.718 -3.554 1.00 0.49 128 LEU A CA 6
ATOM 11265 C C . LEU A 1 128 ? 15.592 1.572 -4.240 1.00 0.50 128 LEU A C 6
ATOM 11266 O O . LEU A 1 128 ? 16.112 1.201 -5.294 1.00 0.59 128 LEU A O 6
ATOM 11282 N N . VAL A 1 129 ? 15.906 2.712 -3.652 1.00 0.46 129 VAL A N 6
ATOM 11283 C CA . VAL A 1 129 ? 16.882 3.615 -4.236 1.00 0.51 129 VAL A CA 6
ATOM 11284 C C . VAL A 1 129 ? 18.158 3.649 -3.408 1.00 0.50 129 VAL A C 6
ATOM 11285 O O . VAL A 1 129 ? 18.148 3.374 -2.203 1.00 0.50 129 VAL A O 6
ATOM 11298 N N . ASP A 1 130 ? 19.250 3.984 -4.068 1.00 0.55 130 ASP A N 6
ATOM 11299 C CA . ASP A 1 130 ? 20.568 3.980 -3.451 1.00 0.62 130 ASP A CA 6
ATOM 11300 C C . ASP A 1 130 ? 21.112 5.399 -3.347 1.00 1.17 130 ASP A C 6
ATOM 11301 O O . ASP A 1 130 ? 20.635 6.302 -4.041 1.00 2.01 130 ASP A O 6
ATOM 11311 N N . ALA A 1 1 ? 13.852 11.829 -4.034 1.00 2.91 1 ALA A N 7
ATOM 11312 C CA . ALA A 1 1 ? 15.280 12.101 -3.754 1.00 2.57 1 ALA A CA 7
ATOM 11313 C C . ALA A 1 1 ? 16.009 10.822 -3.358 1.00 1.99 1 ALA A C 7
ATOM 11314 O O . ALA A 1 1 ? 15.657 10.182 -2.367 1.00 2.38 1 ALA A O 7
ATOM 11323 N N . THR A 1 2 ? 17.018 10.452 -4.140 1.00 1.76 2 THR A N 7
ATOM 11324 C CA . THR A 1 2 ? 17.845 9.294 -3.831 1.00 1.96 2 THR A CA 7
ATOM 11325 C C . THR A 1 2 ? 18.584 9.497 -2.512 1.00 1.89 2 THR A C 7
ATOM 11326 O O . THR A 1 2 ? 19.412 10.405 -2.390 1.00 2.41 2 THR A O 7
ATOM 11337 N N . ALA A 1 3 ? 18.255 8.662 -1.524 1.00 1.90 3 ALA A N 7
ATOM 11338 C CA . ALA A 1 3 ? 18.823 8.772 -0.184 1.00 2.01 3 ALA A CA 7
ATOM 11339 C C . ALA A 1 3 ? 18.480 10.126 0.436 1.00 1.85 3 ALA A C 7
ATOM 11340 O O . ALA A 1 3 ? 19.319 10.771 1.067 1.00 2.22 3 ALA A O 7
ATOM 11347 N N . GLY A 1 4 ? 17.240 10.558 0.234 1.00 1.52 4 GLY A N 7
ATOM 11348 C CA . GLY A 1 4 ? 16.800 11.826 0.775 1.00 1.51 4 GLY A CA 7
ATOM 11349 C C . GLY A 1 4 ? 15.353 11.792 1.219 1.00 1.33 4 GLY A C 7
ATOM 11350 O O . GLY A 1 4 ? 14.639 12.789 1.106 1.00 1.56 4 GLY A O 7
ATOM 11354 N N . ASN A 1 5 ? 14.913 10.640 1.712 1.00 1.15 5 ASN A N 7
ATOM 11355 C CA . ASN A 1 5 ? 13.547 10.488 2.203 1.00 0.97 5 ASN A CA 7
ATOM 11356 C C . ASN A 1 5 ? 13.438 9.290 3.143 1.00 0.71 5 ASN A C 7
ATOM 11357 O O . ASN A 1 5 ? 13.993 8.226 2.878 1.00 0.69 5 ASN A O 7
ATOM 11368 N N . CYS A 1 6 ? 12.746 9.485 4.254 1.00 0.62 6 CYS A N 7
ATOM 11369 C CA . CYS A 1 6 ? 12.542 8.424 5.231 1.00 0.41 6 CYS A CA 7
ATOM 11370 C C . CYS A 1 6 ? 11.056 8.136 5.410 1.00 0.34 6 CYS A C 7
ATOM 11371 O O . CYS A 1 6 ? 10.668 7.099 5.953 1.00 0.34 6 CYS A O 7
ATOM 11378 N N . ALA A 1 7 ? 10.226 9.059 4.949 1.00 0.32 7 ALA A N 7
ATOM 11379 C CA . ALA A 1 7 ? 8.787 8.916 5.055 1.00 0.27 7 ALA A CA 7
ATOM 11380 C C . ALA A 1 7 ? 8.103 9.535 3.847 1.00 0.25 7 ALA A C 7
ATOM 11381 O O . ALA A 1 7 ? 8.574 10.533 3.299 1.00 0.31 7 ALA A O 7
ATOM 11388 N N . ALA A 1 8 ? 6.999 8.940 3.433 1.00 0.22 8 ALA A N 7
ATOM 11389 C CA . ALA A 1 8 ? 6.263 9.424 2.280 1.00 0.22 8 ALA A CA 7
ATOM 11390 C C . ALA A 1 8 ? 4.783 9.566 2.603 1.00 0.19 8 ALA A C 7
ATOM 11391 O O . ALA A 1 8 ? 4.206 8.732 3.304 1.00 0.20 8 ALA A O 7
ATOM 11398 N N . THR A 1 9 ? 4.177 10.630 2.107 1.00 0.23 9 THR A N 7
ATOM 11399 C CA . THR A 1 9 ? 2.759 10.861 2.308 1.00 0.23 9 THR A CA 7
ATOM 11400 C C . THR A 1 9 ? 1.992 10.563 1.025 1.00 0.23 9 THR A C 7
ATOM 11401 O O . THR A 1 9 ? 2.278 11.132 -0.030 1.00 0.29 9 THR A O 7
ATOM 11412 N N . VAL A 1 10 ? 1.034 9.658 1.114 1.00 0.21 10 VAL A N 7
ATOM 11413 C CA . VAL A 1 10 ? 0.215 9.300 -0.027 1.00 0.22 10 VAL A CA 7
ATOM 11414 C C . VAL A 1 10 ? -1.249 9.542 0.296 1.00 0.22 10 VAL A C 7
ATOM 11415 O O . VAL A 1 10 ? -1.741 9.127 1.342 1.00 0.26 10 VAL A O 7
ATOM 11428 N N . GLU A 1 11 ? -1.937 10.228 -0.592 1.00 0.23 11 GLU A N 7
ATOM 11429 C CA . GLU A 1 11 ? -3.351 10.475 -0.411 1.00 0.25 11 GLU A CA 7
ATOM 11430 C C . GLU A 1 11 ? -4.141 9.710 -1.460 1.00 0.23 11 GLU A C 7
ATOM 11431 O O . GLU A 1 11 ? -3.694 9.558 -2.600 1.00 0.29 11 GLU A O 7
ATOM 11443 N N . SER A 1 12 ? -5.286 9.194 -1.058 1.00 0.22 12 SER A N 7
ATOM 11444 C CA . SER A 1 12 ? -6.185 8.523 -1.976 1.00 0.21 12 SER A CA 7
ATOM 11445 C C . SER A 1 12 ? -7.544 9.212 -1.938 1.00 0.20 12 SER A C 7
ATOM 11446 O O . SER A 1 12 ? -8.081 9.483 -0.865 1.00 0.23 12 SER A O 7
ATOM 11454 N N . ASN A 1 13 ? -8.118 9.467 -3.098 1.00 0.19 13 ASN A N 7
ATOM 11455 C CA . ASN A 1 13 ? -9.298 10.320 -3.180 1.00 0.24 13 ASN A CA 7
ATOM 11456 C C . ASN A 1 13 ? -10.527 9.544 -3.630 1.00 0.24 13 ASN A C 7
ATOM 11457 O O . ASN A 1 13 ? -10.508 8.314 -3.717 1.00 0.19 13 ASN A O 7
ATOM 11468 N N . ASP A 1 14 ? -11.597 10.277 -3.921 1.00 0.43 14 ASP A N 7
ATOM 11469 C CA . ASP A 1 14 ? -12.856 9.682 -4.353 1.00 0.51 14 ASP A CA 7
ATOM 11470 C C . ASP A 1 14 ? -12.848 9.406 -5.853 1.00 0.43 14 ASP A C 7
ATOM 11471 O O . ASP A 1 14 ? -13.856 8.998 -6.423 1.00 0.48 14 ASP A O 7
ATOM 11480 N N . ASN A 1 15 ? -11.706 9.628 -6.490 1.00 0.45 15 ASN A N 7
ATOM 11481 C CA . ASN A 1 15 ? -11.563 9.372 -7.920 1.00 0.48 15 ASN A CA 7
ATOM 11482 C C . ASN A 1 15 ? -10.940 8.001 -8.141 1.00 0.41 15 ASN A C 7
ATOM 11483 O O . ASN A 1 15 ? -10.591 7.633 -9.262 1.00 0.47 15 ASN A O 7
ATOM 11494 N N . MET A 1 16 ? -10.792 7.266 -7.035 1.00 0.36 16 MET A N 7
ATOM 11495 C CA . MET A 1 16 ? -10.250 5.909 -7.046 1.00 0.39 16 MET A CA 7
ATOM 11496 C C . MET A 1 16 ? -8.840 5.884 -7.624 1.00 0.38 16 MET A C 7
ATOM 11497 O O . MET A 1 16 ? -8.542 5.124 -8.547 1.00 0.54 16 MET A O 7
ATOM 11511 N N . GLN A 1 17 ? -7.974 6.721 -7.069 1.00 0.28 17 GLN A N 7
ATOM 11512 C CA . GLN A 1 17 ? -6.591 6.797 -7.509 1.00 0.33 17 GLN A CA 7
ATOM 11513 C C . GLN A 1 17 ? -5.703 7.333 -6.395 1.00 0.28 17 GLN A C 7
ATOM 11514 O O . GLN A 1 17 ? -6.173 8.034 -5.495 1.00 0.40 17 GLN A O 7
ATOM 11528 N N . PHE A 1 18 ? -4.428 6.975 -6.451 1.00 0.30 18 PHE A N 7
ATOM 11529 C CA . PHE A 1 18 ? -3.441 7.493 -5.517 1.00 0.27 18 PHE A CA 7
ATOM 11530 C C . PHE A 1 18 ? -2.791 8.744 -6.092 1.00 0.33 18 PHE A C 7
ATOM 11531 O O . PHE A 1 18 ? -2.777 8.945 -7.308 1.00 0.44 18 PHE A O 7
ATOM 11548 N N . ASN A 1 19 ? -2.257 9.580 -5.206 1.00 0.35 19 ASN A N 7
ATOM 11549 C CA . ASN A 1 19 ? -1.523 10.783 -5.609 1.00 0.49 19 ASN A CA 7
ATOM 11550 C C . ASN A 1 19 ? -0.287 10.446 -6.433 1.00 0.36 19 ASN A C 7
ATOM 11551 O O . ASN A 1 19 ? 0.223 11.289 -7.171 1.00 0.45 19 ASN A O 7
ATOM 11562 N N . THR A 1 20 ? 0.199 9.220 -6.313 1.00 0.36 20 THR A N 7
ATOM 11563 C CA . THR A 1 20 ? 1.431 8.836 -6.977 1.00 0.33 20 THR A CA 7
ATOM 11564 C C . THR A 1 20 ? 1.328 7.439 -7.588 1.00 0.24 20 THR A C 7
ATOM 11565 O O . THR A 1 20 ? 0.451 6.647 -7.229 1.00 0.32 20 THR A O 7
ATOM 11576 N N . LYS A 1 21 ? 2.224 7.169 -8.527 1.00 0.23 21 LYS A N 7
ATOM 11577 C CA . LYS A 1 21 ? 2.306 5.880 -9.195 1.00 0.31 21 LYS A CA 7
ATOM 11578 C C . LYS A 1 21 ? 3.630 5.197 -8.877 1.00 0.23 21 LYS A C 7
ATOM 11579 O O . LYS A 1 21 ? 3.848 4.038 -9.244 1.00 0.28 21 LYS A O 7
ATOM 11598 N N . ASP A 1 22 ? 4.510 5.922 -8.198 1.00 0.20 22 ASP A N 7
ATOM 11599 C CA . ASP A 1 22 ? 5.838 5.416 -7.882 1.00 0.22 22 ASP A CA 7
ATOM 11600 C C . ASP A 1 22 ? 6.288 5.890 -6.502 1.00 0.20 22 ASP A C 7
ATOM 11601 O O . ASP A 1 22 ? 6.100 7.051 -6.136 1.00 0.24 22 ASP A O 7
ATOM 11610 N N . ILE A 1 23 ? 6.862 4.981 -5.730 1.00 0.19 23 ILE A N 7
ATOM 11611 C CA . ILE A 1 23 ? 7.420 5.314 -4.427 1.00 0.21 23 ILE A CA 7
ATOM 11612 C C . ILE A 1 23 ? 8.844 4.790 -4.330 1.00 0.27 23 ILE A C 7
ATOM 11613 O O . ILE A 1 23 ? 9.113 3.634 -4.650 1.00 0.32 23 ILE A O 7
ATOM 11629 N N . GLN A 1 24 ? 9.756 5.649 -3.915 1.00 0.34 24 GLN A N 7
ATOM 11630 C CA . GLN A 1 24 ? 11.150 5.266 -3.785 1.00 0.41 24 GLN A CA 7
ATOM 11631 C C . GLN A 1 24 ? 11.534 5.153 -2.319 1.00 0.35 24 GLN A C 7
ATOM 11632 O O . GLN A 1 24 ? 11.349 6.090 -1.543 1.00 0.39 24 GLN A O 7
ATOM 11646 N N . VAL A 1 25 ? 12.057 4.001 -1.944 1.00 0.31 25 VAL A N 7
ATOM 11647 C CA . VAL A 1 25 ? 12.456 3.756 -0.569 1.00 0.25 25 VAL A CA 7
ATOM 11648 C C . VAL A 1 25 ? 13.967 3.854 -0.430 1.00 0.26 25 VAL A C 7
ATOM 11649 O O . VAL A 1 25 ? 14.708 3.094 -1.051 1.00 0.30 25 VAL A O 7
ATOM 11662 N N . SER A 1 26 ? 14.414 4.801 0.373 1.00 0.27 26 SER A N 7
ATOM 11663 C CA . SER A 1 26 ? 15.832 5.003 0.601 1.00 0.29 26 SER A CA 7
ATOM 11664 C C . SER A 1 26 ? 16.392 3.918 1.511 1.00 0.26 26 SER A C 7
ATOM 11665 O O . SER A 1 26 ? 15.887 3.692 2.613 1.00 0.25 26 SER A O 7
ATOM 11673 N N . LYS A 1 27 ? 17.438 3.244 1.046 1.00 0.32 27 LYS A N 7
ATOM 11674 C CA . LYS A 1 27 ? 18.106 2.228 1.850 1.00 0.36 27 LYS A CA 7
ATOM 11675 C C . LYS A 1 27 ? 18.975 2.884 2.920 1.00 0.42 27 LYS A C 7
ATOM 11676 O O . LYS A 1 27 ? 19.484 2.216 3.822 1.00 0.54 27 LYS A O 7
ATOM 11695 N N . ALA A 1 28 ? 19.127 4.204 2.820 1.00 0.44 28 ALA A N 7
ATOM 11696 C CA . ALA A 1 28 ? 19.863 4.976 3.813 1.00 0.53 28 ALA A CA 7
ATOM 11697 C C . ALA A 1 28 ? 19.029 5.148 5.077 1.00 0.49 28 ALA A C 7
ATOM 11698 O O . ALA A 1 28 ? 19.464 5.763 6.051 1.00 0.63 28 ALA A O 7
ATOM 11705 N N . CYS A 1 29 ? 17.825 4.608 5.042 1.00 0.37 29 CYS A N 7
ATOM 11706 C CA . CYS A 1 29 ? 16.929 4.649 6.178 1.00 0.40 29 CYS A CA 7
ATOM 11707 C C . CYS A 1 29 ? 16.746 3.247 6.734 1.00 0.40 29 CYS A C 7
ATOM 11708 O O . CYS A 1 29 ? 16.637 2.280 5.979 1.00 0.40 29 CYS A O 7
ATOM 11715 N N . LYS A 1 30 ? 16.744 3.140 8.052 1.00 0.49 30 LYS A N 7
ATOM 11716 C CA . LYS A 1 30 ? 16.523 1.866 8.715 1.00 0.59 30 LYS A CA 7
ATOM 11717 C C . LYS A 1 30 ? 15.051 1.491 8.633 1.00 0.51 30 LYS A C 7
ATOM 11718 O O . LYS A 1 30 ? 14.696 0.317 8.549 1.00 0.52 30 LYS A O 7
ATOM 11737 N N . GLU A 1 31 ? 14.201 2.505 8.652 1.00 0.51 31 GLU A N 7
ATOM 11738 C CA . GLU A 1 31 ? 12.765 2.316 8.540 1.00 0.52 31 GLU A CA 7
ATOM 11739 C C . GLU A 1 31 ? 12.184 3.321 7.561 1.00 0.42 31 GLU A C 7
ATOM 11740 O O . GLU A 1 31 ? 12.596 4.480 7.538 1.00 0.44 31 GLU A O 7
ATOM 11752 N N . PHE A 1 32 ? 11.243 2.879 6.748 1.00 0.36 32 PHE A N 7
ATOM 11753 C CA . PHE A 1 32 ? 10.559 3.782 5.842 1.00 0.30 32 PHE A CA 7
ATOM 11754 C C . PHE A 1 32 ? 9.081 3.813 6.185 1.00 0.25 32 PHE A C 7
ATOM 11755 O O . PHE A 1 32 ? 8.425 2.770 6.231 1.00 0.29 32 PHE A O 7
ATOM 11772 N N . THR A 1 33 ? 8.567 5.002 6.442 1.00 0.21 33 THR A N 7
ATOM 11773 C CA . THR A 1 33 ? 7.188 5.157 6.868 1.00 0.19 33 THR A CA 7
ATOM 11774 C C . THR A 1 33 ? 6.342 5.770 5.760 1.00 0.17 33 THR A C 7
ATOM 11775 O O . THR A 1 33 ? 6.735 6.752 5.134 1.00 0.26 33 THR A O 7
ATOM 11786 N N . ILE A 1 34 ? 5.190 5.178 5.512 1.00 0.16 34 ILE A N 7
ATOM 11787 C CA . ILE A 1 34 ? 4.264 5.698 4.527 1.00 0.17 34 ILE A CA 7
ATOM 11788 C C . ILE A 1 34 ? 2.937 6.029 5.188 1.00 0.17 34 ILE A C 7
ATOM 11789 O O . ILE A 1 34 ? 2.324 5.173 5.827 1.00 0.21 34 ILE A O 7
ATOM 11805 N N . THR A 1 35 ? 2.510 7.269 5.052 1.00 0.18 35 THR A N 7
ATOM 11806 C CA . THR A 1 35 ? 1.245 7.702 5.609 1.00 0.19 35 THR A CA 7
ATOM 11807 C C . THR A 1 35 ? 0.210 7.859 4.505 1.00 0.17 35 THR A C 7
ATOM 11808 O O . THR A 1 35 ? 0.406 8.628 3.564 1.00 0.20 35 THR A O 7
ATOM 11819 N N . LEU A 1 36 ? -0.875 7.113 4.616 1.00 0.16 36 LEU A N 7
ATOM 11820 C CA . LEU A 1 36 ? -1.950 7.174 3.644 1.00 0.14 36 LEU A CA 7
ATOM 11821 C C . LEU A 1 36 ? -3.141 7.901 4.243 1.00 0.17 36 LEU A C 7
ATOM 11822 O O . LEU A 1 36 ? -3.579 7.582 5.349 1.00 0.20 36 LEU A O 7
ATOM 11838 N N . LYS A 1 37 ? -3.656 8.883 3.527 1.00 0.21 37 LYS A N 7
ATOM 11839 C CA . LYS A 1 37 ? -4.835 9.594 3.980 1.00 0.27 37 LYS A CA 7
ATOM 11840 C C . LYS A 1 37 ? -5.874 9.641 2.874 1.00 0.20 37 LYS A C 7
ATOM 11841 O O . LYS A 1 37 ? -5.581 10.018 1.738 1.00 0.22 37 LYS A O 7
ATOM 11860 N N . HIS A 1 38 ? -7.084 9.235 3.209 1.00 0.18 38 HIS A N 7
ATOM 11861 C CA . HIS A 1 38 ? -8.157 9.163 2.236 1.00 0.16 38 HIS A CA 7
ATOM 11862 C C . HIS A 1 38 ? -8.864 10.507 2.138 1.00 0.23 38 HIS A C 7
ATOM 11863 O O . HIS A 1 38 ? -9.680 10.851 2.988 1.00 0.29 38 HIS A O 7
ATOM 11878 N N . THR A 1 39 ? -8.548 11.246 1.087 1.00 0.30 39 THR A N 7
ATOM 11879 C CA . THR A 1 39 ? -9.153 12.541 0.827 1.00 0.44 39 THR A CA 7
ATOM 11880 C C . THR A 1 39 ? -10.538 12.372 0.204 1.00 0.55 39 THR A C 7
ATOM 11881 O O . THR A 1 39 ? -10.842 12.919 -0.855 1.00 1.42 39 THR A O 7
ATOM 11892 N N . GLY A 1 40 ? -11.369 11.602 0.882 1.00 0.61 40 GLY A N 7
ATOM 11893 C CA . GLY A 1 40 ? -12.706 11.338 0.413 1.00 0.56 40 GLY A CA 7
ATOM 11894 C C . GLY A 1 40 ? -13.629 11.022 1.567 1.00 0.66 40 GLY A C 7
ATOM 11895 O O . GLY A 1 40 ? -13.320 10.158 2.389 1.00 1.16 40 GLY A O 7
ATOM 11899 N N . THR A 1 41 ? -14.765 11.700 1.622 1.00 0.46 41 THR A N 7
ATOM 11900 C CA . THR A 1 41 ? -15.691 11.558 2.735 1.00 0.53 41 THR A CA 7
ATOM 11901 C C . THR A 1 41 ? -16.584 10.329 2.545 1.00 0.46 41 THR A C 7
ATOM 11902 O O . THR A 1 41 ? -17.549 10.115 3.281 1.00 0.75 41 THR A O 7
ATOM 11913 N N . GLN A 1 42 ? -16.246 9.512 1.562 1.00 0.41 42 GLN A N 7
ATOM 11914 C CA . GLN A 1 42 ? -17.007 8.310 1.284 1.00 0.35 42 GLN A CA 7
ATOM 11915 C C . GLN A 1 42 ? -16.610 7.195 2.242 1.00 0.29 42 GLN A C 7
ATOM 11916 O O . GLN A 1 42 ? -15.423 6.928 2.450 1.00 0.31 42 GLN A O 7
ATOM 11930 N N . PRO A 1 43 ? -17.618 6.544 2.839 1.00 0.32 43 PRO A N 7
ATOM 11931 C CA . PRO A 1 43 ? -17.423 5.504 3.856 1.00 0.35 43 PRO A CA 7
ATOM 11932 C C . PRO A 1 43 ? -16.724 4.266 3.297 1.00 0.31 43 PRO A C 7
ATOM 11933 O O . PRO A 1 43 ? -16.761 4.004 2.093 1.00 0.29 43 PRO A O 7
ATOM 11944 N N . LYS A 1 44 ? -16.106 3.500 4.193 1.00 0.33 44 LYS A N 7
ATOM 11945 C CA . LYS A 1 44 ? -15.239 2.382 3.812 1.00 0.34 44 LYS A CA 7
ATOM 11946 C C . LYS A 1 44 ? -16.029 1.222 3.212 1.00 0.36 44 LYS A C 7
ATOM 11947 O O . LYS A 1 44 ? -15.455 0.338 2.574 1.00 0.44 44 LYS A O 7
ATOM 11966 N N . ALA A 1 45 ? -17.336 1.223 3.430 1.00 0.40 45 ALA A N 7
ATOM 11967 C CA . ALA A 1 45 ? -18.211 0.225 2.834 1.00 0.46 45 ALA A CA 7
ATOM 11968 C C . ALA A 1 45 ? -18.529 0.577 1.384 1.00 0.48 45 ALA A C 7
ATOM 11969 O O . ALA A 1 45 ? -18.913 -0.286 0.596 1.00 0.58 45 ALA A O 7
ATOM 11976 N N . SER A 1 46 ? -18.356 1.844 1.038 1.00 0.49 46 SER A N 7
ATOM 11977 C CA . SER A 1 46 ? -18.685 2.322 -0.295 1.00 0.63 46 SER A CA 7
ATOM 11978 C C . SER A 1 46 ? -17.418 2.566 -1.111 1.00 0.47 46 SER A C 7
ATOM 11979 O O . SER A 1 46 ? -17.318 2.147 -2.263 1.00 0.61 46 SER A O 7
ATOM 11987 N N . MET A 1 47 ? -16.450 3.241 -0.504 1.00 0.27 47 MET A N 7
ATOM 11988 C CA . MET A 1 47 ? -15.194 3.550 -1.171 1.00 0.21 47 MET A CA 7
ATOM 11989 C C . MET A 1 47 ? -14.074 3.676 -0.146 1.00 0.17 47 MET A C 7
ATOM 11990 O O . MET A 1 47 ? -13.706 4.782 0.272 1.00 0.19 47 MET A O 7
ATOM 12004 N N . GLY A 1 48 ? -13.555 2.539 0.275 1.00 0.14 48 GLY A N 7
ATOM 12005 C CA . GLY A 1 48 ? -12.453 2.530 1.207 1.00 0.12 48 GLY A CA 7
ATOM 12006 C C . GLY A 1 48 ? -11.139 2.288 0.505 1.00 0.11 48 GLY A C 7
ATOM 12007 O O . GLY A 1 48 ? -11.106 1.760 -0.610 1.00 0.13 48 GLY A O 7
ATOM 12011 N N . HIS A 1 49 ? -10.045 2.686 1.133 1.00 0.11 49 HIS A N 7
ATOM 12012 C CA . HIS A 1 49 ? -8.737 2.511 0.516 1.00 0.11 49 HIS A CA 7
ATOM 12013 C C . HIS A 1 49 ? -7.755 1.878 1.488 1.00 0.12 49 HIS A C 7
ATOM 12014 O O . HIS A 1 49 ? -7.878 2.032 2.707 1.00 0.15 49 HIS A O 7
ATOM 12028 N N . ASN A 1 50 ? -6.796 1.157 0.932 1.00 0.12 50 ASN A N 7
ATOM 12029 C CA . ASN A 1 50 ? -5.753 0.501 1.703 1.00 0.19 50 ASN A CA 7
ATOM 12030 C C . ASN A 1 50 ? -4.499 0.381 0.844 1.00 0.24 50 ASN A C 7
ATOM 12031 O O . ASN A 1 50 ? -4.588 0.032 -0.324 1.00 0.43 50 ASN A O 7
ATOM 12042 N N . LEU A 1 51 ? -3.340 0.677 1.407 1.00 0.17 51 LEU A N 7
ATOM 12043 C CA . LEU A 1 51 ? -2.100 0.602 0.651 1.00 0.17 51 LEU A CA 7
ATOM 12044 C C . LEU A 1 51 ? -1.241 -0.543 1.170 1.00 0.17 51 LEU A C 7
ATOM 12045 O O . LEU A 1 51 ? -0.812 -0.543 2.327 1.00 0.20 51 LEU A O 7
ATOM 12061 N N . VAL A 1 52 ? -1.023 -1.530 0.319 1.00 0.17 52 VAL A N 7
ATOM 12062 C CA . VAL A 1 52 ? -0.183 -2.665 0.665 1.00 0.20 52 VAL A CA 7
ATOM 12063 C C . VAL A 1 52 ? 1.065 -2.690 -0.205 1.00 0.22 52 VAL A C 7
ATOM 12064 O O . VAL A 1 52 ? 1.029 -2.282 -1.365 1.00 0.30 52 VAL A O 7
ATOM 12077 N N . ILE A 1 53 ? 2.167 -3.149 0.365 1.00 0.21 53 ILE A N 7
ATOM 12078 C CA . ILE A 1 53 ? 3.397 -3.324 -0.386 1.00 0.23 53 ILE A CA 7
ATOM 12079 C C . ILE A 1 53 ? 3.753 -4.801 -0.458 1.00 0.19 53 ILE A C 7
ATOM 12080 O O . ILE A 1 53 ? 3.988 -5.448 0.568 1.00 0.20 53 ILE A O 7
ATOM 12096 N N . ALA A 1 54 ? 3.779 -5.326 -1.671 1.00 0.22 54 ALA A N 7
ATOM 12097 C CA . ALA A 1 54 ? 4.031 -6.738 -1.890 1.00 0.27 54 ALA A CA 7
ATOM 12098 C C . ALA A 1 54 ? 4.815 -6.954 -3.177 1.00 0.31 54 ALA A C 7
ATOM 12099 O O . ALA A 1 54 ? 5.031 -6.019 -3.949 1.00 0.30 54 ALA A O 7
ATOM 12106 N N . LYS A 1 55 ? 5.229 -8.192 -3.397 1.00 0.43 55 LYS A N 7
ATOM 12107 C CA . LYS A 1 55 ? 6.051 -8.545 -4.546 1.00 0.52 55 LYS A CA 7
ATOM 12108 C C . LYS A 1 55 ? 5.229 -8.463 -5.835 1.00 0.53 55 LYS A C 7
ATOM 12109 O O . LYS A 1 55 ? 4.065 -8.860 -5.853 1.00 0.64 55 LYS A O 7
ATOM 12128 N N . ALA A 1 56 ? 5.842 -7.941 -6.899 1.00 0.49 56 ALA A N 7
ATOM 12129 C CA . ALA A 1 56 ? 5.142 -7.651 -8.157 1.00 0.52 56 ALA A CA 7
ATOM 12130 C C . ALA A 1 56 ? 4.251 -8.802 -8.630 1.00 0.61 56 ALA A C 7
ATOM 12131 O O . ALA A 1 56 ? 3.039 -8.632 -8.794 1.00 0.77 56 ALA A O 7
ATOM 12138 N N . GLU A 1 57 ? 4.843 -9.974 -8.824 1.00 0.65 57 GLU A N 7
ATOM 12139 C CA . GLU A 1 57 ? 4.118 -11.112 -9.379 1.00 0.79 57 GLU A CA 7
ATOM 12140 C C . GLU A 1 57 ? 3.375 -11.891 -8.301 1.00 0.71 57 GLU A C 7
ATOM 12141 O O . GLU A 1 57 ? 2.716 -12.891 -8.591 1.00 0.77 57 GLU A O 7
ATOM 12153 N N . ASP A 1 58 ? 3.470 -11.433 -7.064 1.00 0.66 58 ASP A N 7
ATOM 12154 C CA . ASP A 1 58 ? 2.800 -12.106 -5.959 1.00 0.71 58 ASP A CA 7
ATOM 12155 C C . ASP A 1 58 ? 1.515 -11.370 -5.600 1.00 0.65 58 ASP A C 7
ATOM 12156 O O . ASP A 1 58 ? 0.707 -11.854 -4.806 1.00 0.65 58 ASP A O 7
ATOM 12165 N N . MET A 1 59 ? 1.329 -10.203 -6.216 1.00 0.64 59 MET A N 7
ATOM 12166 C CA . MET A 1 59 ? 0.145 -9.376 -5.985 1.00 0.64 59 MET A CA 7
ATOM 12167 C C . MET A 1 59 ? -1.145 -10.154 -6.210 1.00 0.60 59 MET A C 7
ATOM 12168 O O . MET A 1 59 ? -2.131 -9.939 -5.506 1.00 0.57 59 MET A O 7
ATOM 12182 N N . ASP A 1 60 ? -1.135 -11.060 -7.183 1.00 0.65 60 ASP A N 7
ATOM 12183 C CA . ASP A 1 60 ? -2.301 -11.890 -7.468 1.00 0.72 60 ASP A CA 7
ATOM 12184 C C . ASP A 1 60 ? -2.743 -12.650 -6.222 1.00 0.67 60 ASP A C 7
ATOM 12185 O O . ASP A 1 60 ? -3.931 -12.692 -5.894 1.00 0.70 60 ASP A O 7
ATOM 12194 N N . GLY A 1 61 ? -1.776 -13.226 -5.517 1.00 0.65 61 GLY A N 7
ATOM 12195 C CA . GLY A 1 61 ? -2.075 -13.963 -4.307 1.00 0.66 61 GLY A CA 7
ATOM 12196 C C . GLY A 1 61 ? -2.462 -13.038 -3.175 1.00 0.59 61 GLY A C 7
ATOM 12197 O O . GLY A 1 61 ? -3.263 -13.396 -2.309 1.00 0.63 61 GLY A O 7
ATOM 12201 N N . VAL A 1 62 ? -1.895 -11.841 -3.190 1.00 0.52 62 VAL A N 7
ATOM 12202 C CA . VAL A 1 62 ? -2.191 -10.840 -2.178 1.00 0.48 62 VAL A CA 7
ATOM 12203 C C . VAL A 1 62 ? -3.630 -10.353 -2.312 1.00 0.45 62 VAL A C 7
ATOM 12204 O O . VAL A 1 62 ? -4.358 -10.277 -1.325 1.00 0.46 62 VAL A O 7
ATOM 12217 N N . PHE A 1 63 ? -4.046 -10.044 -3.538 1.00 0.45 63 PHE A N 7
ATOM 12218 C CA . PHE A 1 63 ? -5.423 -9.624 -3.791 1.00 0.45 63 PHE A CA 7
ATOM 12219 C C . PHE A 1 63 ? -6.394 -10.763 -3.512 1.00 0.49 63 PHE A C 7
ATOM 12220 O O . PHE A 1 63 ? -7.457 -10.550 -2.931 1.00 0.53 63 PHE A O 7
ATOM 12237 N N . LYS A 1 64 ? -6.017 -11.974 -3.914 1.00 0.51 64 LYS A N 7
ATOM 12238 C CA . LYS A 1 64 ? -6.870 -13.145 -3.741 1.00 0.57 64 LYS A CA 7
ATOM 12239 C C . LYS A 1 64 ? -7.210 -13.356 -2.270 1.00 0.57 64 LYS A C 7
ATOM 12240 O O . LYS A 1 64 ? -8.381 -13.419 -1.892 1.00 0.61 64 LYS A O 7
ATOM 12259 N N . ASP A 1 65 ? -6.182 -13.445 -1.439 1.00 0.58 65 ASP A N 7
ATOM 12260 C CA . ASP A 1 65 ? -6.377 -13.671 -0.013 1.00 0.62 65 ASP A CA 7
ATOM 12261 C C . ASP A 1 65 ? -6.810 -12.391 0.688 1.00 0.54 65 ASP A C 7
ATOM 12262 O O . ASP A 1 65 ? -7.296 -12.429 1.817 1.00 0.59 65 ASP A O 7
ATOM 12271 N N . GLY A 1 66 ? -6.633 -11.265 0.009 1.00 0.50 66 GLY A N 7
ATOM 12272 C CA . GLY A 1 66 ? -7.030 -9.986 0.563 1.00 0.47 66 GLY A CA 7
ATOM 12273 C C . GLY A 1 66 ? -8.526 -9.774 0.480 1.00 0.43 66 GLY A C 7
ATOM 12274 O O . GLY A 1 66 ? -9.164 -9.403 1.465 1.00 0.40 66 GLY A O 7
ATOM 12278 N N . VAL A 1 67 ? -9.092 -10.027 -0.696 1.00 0.49 67 VAL A N 7
ATOM 12279 C CA . VAL A 1 67 ? -10.533 -9.931 -0.891 1.00 0.52 67 VAL A CA 7
ATOM 12280 C C . VAL A 1 67 ? -11.244 -10.955 -0.014 1.00 0.52 67 VAL A C 7
ATOM 12281 O O . VAL A 1 67 ? -12.345 -10.717 0.483 1.00 0.59 67 VAL A O 7
ATOM 12294 N N . GLY A 1 68 ? -10.582 -12.083 0.203 1.00 0.50 68 GLY A N 7
ATOM 12295 C CA . GLY A 1 68 ? -11.117 -13.106 1.078 1.00 0.53 68 GLY A CA 7
ATOM 12296 C C . GLY A 1 68 ? -10.795 -12.839 2.540 1.00 0.43 68 GLY A C 7
ATOM 12297 O O . GLY A 1 68 ? -10.885 -13.738 3.377 1.00 0.51 68 GLY A O 7
ATOM 12301 N N . ALA A 1 69 ? -10.402 -11.609 2.844 1.00 0.38 69 ALA A N 7
ATOM 12302 C CA . ALA A 1 69 ? -10.104 -11.208 4.210 1.00 0.32 69 ALA A CA 7
ATOM 12303 C C . ALA A 1 69 ? -10.768 -9.873 4.522 1.00 0.29 69 ALA A C 7
ATOM 12304 O O . ALA A 1 69 ? -10.165 -8.986 5.133 1.00 0.31 69 ALA A O 7
ATOM 12311 N N . ALA A 1 70 ? -12.017 -9.741 4.096 1.00 0.33 70 ALA A N 7
ATOM 12312 C CA . ALA A 1 70 ? -12.780 -8.512 4.280 1.00 0.41 70 ALA A CA 7
ATOM 12313 C C . ALA A 1 70 ? -12.922 -8.156 5.756 1.00 0.50 70 ALA A C 7
ATOM 12314 O O . ALA A 1 70 ? -12.979 -6.981 6.115 1.00 0.62 70 ALA A O 7
ATOM 12321 N N . ASP A 1 71 ? -12.957 -9.173 6.604 1.00 0.53 71 ASP A N 7
ATOM 12322 C CA . ASP A 1 71 ? -13.161 -8.973 8.036 1.00 0.70 71 ASP A CA 7
ATOM 12323 C C . ASP A 1 71 ? -11.914 -8.392 8.705 1.00 0.64 71 ASP A C 7
ATOM 12324 O O . ASP A 1 71 ? -11.963 -7.933 9.846 1.00 0.84 71 ASP A O 7
ATOM 12333 N N . THR A 1 72 ? -10.801 -8.391 7.985 1.00 0.48 72 THR A N 7
ATOM 12334 C CA . THR A 1 72 ? -9.548 -7.903 8.538 1.00 0.53 72 THR A CA 7
ATOM 12335 C C . THR A 1 72 ? -8.814 -6.991 7.547 1.00 0.65 72 THR A C 7
ATOM 12336 O O . THR A 1 72 ? -7.701 -7.281 7.109 1.00 1.42 72 THR A O 7
ATOM 12347 N N . ASP A 1 73 ? -9.476 -5.892 7.184 1.00 0.59 73 ASP A N 7
ATOM 12348 C CA . ASP A 1 73 ? -8.859 -4.809 6.405 1.00 0.55 73 ASP A CA 7
ATOM 12349 C C . ASP A 1 73 ? -8.388 -5.263 5.027 1.00 0.43 73 ASP A C 7
ATOM 12350 O O . ASP A 1 73 ? -7.535 -4.614 4.419 1.00 0.47 73 ASP A O 7
ATOM 12359 N N . TYR A 1 74 ? -8.941 -6.371 4.542 1.00 0.33 74 TYR A N 7
ATOM 12360 C CA . TYR A 1 74 ? -8.583 -6.914 3.232 1.00 0.28 74 TYR A CA 7
ATOM 12361 C C . TYR A 1 74 ? -7.101 -7.276 3.169 1.00 0.35 74 TYR A C 7
ATOM 12362 O O . TYR A 1 74 ? -6.458 -7.141 2.125 1.00 0.37 74 TYR A O 7
ATOM 12380 N N . VAL A 1 75 ? -6.560 -7.713 4.298 1.00 0.45 75 VAL A N 7
ATOM 12381 C CA . VAL A 1 75 ? -5.195 -8.210 4.359 1.00 0.57 75 VAL A CA 7
ATOM 12382 C C . VAL A 1 75 ? -5.179 -9.545 5.085 1.00 0.62 75 VAL A C 7
ATOM 12383 O O . VAL A 1 75 ? -5.920 -9.741 6.048 1.00 0.66 75 VAL A O 7
ATOM 12396 N N . LYS A 1 76 ? -4.366 -10.471 4.614 1.00 0.76 76 LYS A N 7
ATOM 12397 C CA . LYS A 1 76 ? -4.280 -11.775 5.244 1.00 0.89 76 LYS A CA 7
ATOM 12398 C C . LYS A 1 76 ? -3.303 -11.734 6.410 1.00 0.94 76 LYS A C 7
ATOM 12399 O O . LYS A 1 76 ? -2.120 -11.435 6.221 1.00 0.85 76 LYS A O 7
ATOM 12418 N N . PRO A 1 77 ? -3.793 -12.001 7.633 1.00 1.21 77 PRO A N 7
ATOM 12419 C CA . PRO A 1 77 ? -2.939 -12.123 8.815 1.00 1.37 77 PRO A CA 7
ATOM 12420 C C . PRO A 1 77 ? -1.877 -13.195 8.608 1.00 1.27 77 PRO A C 7
ATOM 12421 O O . PRO A 1 77 ? -2.161 -14.395 8.698 1.00 1.73 77 PRO A O 7
ATOM 12432 N N . ASP A 1 78 ? -0.666 -12.747 8.318 1.00 1.23 78 ASP A N 7
ATOM 12433 C CA . ASP A 1 78 ? 0.425 -13.626 7.920 1.00 1.22 78 ASP A CA 7
ATOM 12434 C C . ASP A 1 78 ? 1.697 -12.813 7.733 1.00 0.97 78 ASP A C 7
ATOM 12435 O O . ASP A 1 78 ? 2.748 -13.130 8.288 1.00 1.45 78 ASP A O 7
ATOM 12444 N N . ASP A 1 79 ? 1.561 -11.749 6.938 1.00 0.95 79 ASP A N 7
ATOM 12445 C CA . ASP A 1 79 ? 2.602 -10.729 6.763 1.00 1.45 79 ASP A CA 7
ATOM 12446 C C . ASP A 1 79 ? 3.887 -11.285 6.152 1.00 1.04 79 ASP A C 7
ATOM 12447 O O . ASP A 1 79 ? 4.945 -10.668 6.271 1.00 1.19 79 ASP A O 7
ATOM 12456 N N . ALA A 1 80 ? 3.807 -12.440 5.503 1.00 0.88 80 ALA A N 7
ATOM 12457 C CA . ALA A 1 80 ? 4.972 -13.006 4.833 1.00 0.73 80 ALA A CA 7
ATOM 12458 C C . ALA A 1 80 ? 4.997 -12.601 3.365 1.00 0.65 80 ALA A C 7
ATOM 12459 O O . ALA A 1 80 ? 6.058 -12.324 2.802 1.00 0.82 80 ALA A O 7
ATOM 12466 N N . ARG A 1 81 ? 3.823 -12.559 2.748 1.00 0.61 81 ARG A N 7
ATOM 12467 C CA . ARG A 1 81 ? 3.709 -12.136 1.354 1.00 0.73 81 ARG A CA 7
ATOM 12468 C C . ARG A 1 81 ? 3.504 -10.628 1.280 1.00 0.72 81 ARG A C 7
ATOM 12469 O O . ARG A 1 81 ? 3.400 -10.051 0.199 1.00 0.96 81 ARG A O 7
ATOM 12490 N N . VAL A 1 82 ? 3.451 -9.997 2.444 1.00 0.60 82 VAL A N 7
ATOM 12491 C CA . VAL A 1 82 ? 3.240 -8.566 2.533 1.00 0.62 82 VAL A CA 7
ATOM 12492 C C . VAL A 1 82 ? 4.330 -7.940 3.389 1.00 0.58 82 VAL A C 7
ATOM 12493 O O . VAL A 1 82 ? 4.522 -8.326 4.541 1.00 0.74 82 VAL A O 7
ATOM 12506 N N . VAL A 1 83 ? 5.044 -6.982 2.819 1.00 0.42 83 VAL A N 7
ATOM 12507 C CA . VAL A 1 83 ? 6.121 -6.307 3.528 1.00 0.42 83 VAL A CA 7
ATOM 12508 C C . VAL A 1 83 ? 5.549 -5.317 4.535 1.00 0.38 83 VAL A C 7
ATOM 12509 O O . VAL A 1 83 ? 6.013 -5.227 5.676 1.00 0.43 83 VAL A O 7
ATOM 12522 N N . ALA A 1 84 ? 4.529 -4.591 4.106 1.00 0.35 84 ALA A N 7
ATOM 12523 C CA . ALA A 1 84 ? 3.870 -3.607 4.948 1.00 0.34 84 ALA A CA 7
ATOM 12524 C C . ALA A 1 84 ? 2.478 -3.315 4.411 1.00 0.31 84 ALA A C 7
ATOM 12525 O O . ALA A 1 84 ? 2.232 -3.446 3.211 1.00 0.31 84 ALA A O 7
ATOM 12532 N N . HIS A 1 85 ? 1.568 -2.935 5.296 1.00 0.30 85 HIS A N 7
ATOM 12533 C CA . HIS A 1 85 ? 0.192 -2.654 4.903 1.00 0.28 85 HIS A CA 7
ATOM 12534 C C . HIS A 1 85 ? -0.471 -1.694 5.877 1.00 0.28 85 HIS A C 7
ATOM 12535 O O . HIS A 1 85 ? -0.267 -1.781 7.087 1.00 0.36 85 HIS A O 7
ATOM 12550 N N . THR A 1 86 ? -1.257 -0.779 5.335 1.00 0.25 86 THR A N 7
ATOM 12551 C CA . THR A 1 86 ? -2.067 0.110 6.146 1.00 0.27 86 THR A CA 7
ATOM 12552 C C . THR A 1 86 ? -3.362 -0.596 6.534 1.00 0.31 86 THR A C 7
ATOM 12553 O O . THR A 1 86 ? -3.567 -1.761 6.184 1.00 0.50 86 THR A O 7
ATOM 12564 N N . LYS A 1 87 ? -4.221 0.087 7.265 1.00 0.29 87 LYS A N 7
ATOM 12565 C CA . LYS A 1 87 ? -5.533 -0.448 7.582 1.00 0.32 87 LYS A CA 7
ATOM 12566 C C . LYS A 1 87 ? -6.591 0.255 6.743 1.00 0.29 87 LYS A C 7
ATOM 12567 O O . LYS A 1 87 ? -6.383 1.383 6.296 1.00 0.35 87 LYS A O 7
ATOM 12586 N N . LEU A 1 88 ? -7.713 -0.421 6.529 1.00 0.30 88 LEU A N 7
ATOM 12587 C CA . LEU A 1 88 ? -8.751 0.064 5.630 1.00 0.37 88 LEU A CA 7
ATOM 12588 C C . LEU A 1 88 ? -9.386 1.332 6.175 1.00 0.36 88 LEU A C 7
ATOM 12589 O O . LEU A 1 88 ? -10.032 1.319 7.226 1.00 0.50 88 LEU A O 7
ATOM 12605 N N . ILE A 1 89 ? -9.208 2.421 5.450 1.00 0.31 89 ILE A N 7
ATOM 12606 C CA . ILE A 1 89 ? -9.664 3.723 5.903 1.00 0.31 89 ILE A CA 7
ATOM 12607 C C . ILE A 1 89 ? -10.778 4.269 5.020 1.00 0.33 89 ILE A C 7
ATOM 12608 O O . ILE A 1 89 ? -10.739 4.142 3.792 1.00 0.35 89 ILE A O 7
ATOM 12624 N N . GLY A 1 90 ? -11.776 4.868 5.655 1.00 0.34 90 GLY A N 7
ATOM 12625 C CA . GLY A 1 90 ? -12.868 5.471 4.924 1.00 0.37 90 GLY A CA 7
ATOM 12626 C C . GLY A 1 90 ? -13.312 6.780 5.542 1.00 0.51 90 GLY A C 7
ATOM 12627 O O . GLY A 1 90 ? -12.956 7.084 6.676 1.00 0.79 90 GLY A O 7
ATOM 12631 N N . GLY A 1 91 ? -14.068 7.563 4.786 1.00 0.60 91 GLY A N 7
ATOM 12632 C CA . GLY A 1 91 ? -14.639 8.800 5.301 1.00 0.81 91 GLY A CA 7
ATOM 12633 C C . GLY A 1 91 ? -13.613 9.847 5.707 1.00 0.57 91 GLY A C 7
ATOM 12634 O O . GLY A 1 91 ? -13.927 10.753 6.480 1.00 0.70 91 GLY A O 7
ATOM 12638 N N . GLY A 1 92 ? -12.397 9.746 5.189 1.00 0.54 92 GLY A N 7
ATOM 12639 C CA . GLY A 1 92 ? -11.389 10.751 5.482 1.00 0.56 92 GLY A CA 7
ATOM 12640 C C . GLY A 1 92 ? -10.362 10.298 6.500 1.00 0.52 92 GLY A C 7
ATOM 12641 O O . GLY A 1 92 ? -9.511 11.084 6.920 1.00 0.80 92 GLY A O 7
ATOM 12645 N N . GLU A 1 93 ? -10.439 9.037 6.901 1.00 0.34 93 GLU A N 7
ATOM 12646 C CA . GLU A 1 93 ? -9.495 8.487 7.869 1.00 0.27 93 GLU A CA 7
ATOM 12647 C C . GLU A 1 93 ? -8.097 8.365 7.265 1.00 0.23 93 GLU A C 7
ATOM 12648 O O . GLU A 1 93 ? -7.917 8.469 6.046 1.00 0.29 93 GLU A O 7
ATOM 12660 N N . GLU A 1 94 ? -7.114 8.142 8.127 1.00 0.21 94 GLU A N 7
ATOM 12661 C CA . GLU A 1 94 ? -5.737 7.958 7.694 1.00 0.21 94 GLU A CA 7
ATOM 12662 C C . GLU A 1 94 ? -5.107 6.753 8.389 1.00 0.22 94 GLU A C 7
ATOM 12663 O O . GLU A 1 94 ? -5.571 6.313 9.444 1.00 0.28 94 GLU A O 7
ATOM 12675 N N . SER A 1 95 ? -4.071 6.207 7.776 1.00 0.22 95 SER A N 7
ATOM 12676 C CA . SER A 1 95 ? -3.349 5.076 8.336 1.00 0.27 95 SER A CA 7
ATOM 12677 C C . SER A 1 95 ? -1.923 5.072 7.798 1.00 0.23 95 SER A C 7
ATOM 12678 O O . SER A 1 95 ? -1.669 5.564 6.700 1.00 0.29 95 SER A O 7
ATOM 12686 N N . SER A 1 96 ? -0.996 4.536 8.571 1.00 0.28 96 SER A N 7
ATOM 12687 C CA . SER A 1 96 ? 0.406 4.556 8.193 1.00 0.25 96 SER A CA 7
ATOM 12688 C C . SER A 1 96 ? 1.027 3.172 8.330 1.00 0.27 96 SER A C 7
ATOM 12689 O O . SER A 1 96 ? 0.518 2.320 9.064 1.00 0.35 96 SER A O 7
ATOM 12697 N N . LEU A 1 97 ? 2.109 2.946 7.604 1.00 0.22 97 LEU A N 7
ATOM 12698 C CA . LEU A 1 97 ? 2.857 1.705 7.709 1.00 0.25 97 LEU A CA 7
ATOM 12699 C C . LEU A 1 97 ? 4.346 2.003 7.787 1.00 0.24 97 LEU A C 7
ATOM 12700 O O . LEU A 1 97 ? 4.793 3.081 7.389 1.00 0.21 97 LEU A O 7
ATOM 12716 N N . THR A 1 98 ? 5.103 1.052 8.298 1.00 0.31 98 THR A N 7
ATOM 12717 C CA . THR A 1 98 ? 6.545 1.174 8.366 1.00 0.31 98 THR A CA 7
ATOM 12718 C C . THR A 1 98 ? 7.184 -0.118 7.868 1.00 0.32 98 THR A C 7
ATOM 12719 O O . THR A 1 98 ? 6.877 -1.202 8.368 1.00 0.41 98 THR A O 7
ATOM 12730 N N . LEU A 1 99 ? 8.056 -0.005 6.879 1.00 0.30 99 LEU A N 7
ATOM 12731 C CA . LEU A 1 99 ? 8.608 -1.180 6.220 1.00 0.34 99 LEU A CA 7
ATOM 12732 C C . LEU A 1 99 ? 10.122 -1.261 6.392 1.00 0.32 99 LEU A C 7
ATOM 12733 O O . LEU A 1 99 ? 10.790 -0.249 6.632 1.00 0.29 99 LEU A O 7
ATOM 12749 N N . ASP A 1 100 ? 10.640 -2.478 6.275 1.00 0.38 100 ASP A N 7
ATOM 12750 C CA . ASP A 1 100 ? 12.073 -2.728 6.323 1.00 0.40 100 ASP A CA 7
ATOM 12751 C C . ASP A 1 100 ? 12.632 -2.759 4.902 1.00 0.38 100 ASP A C 7
ATOM 12752 O O . ASP A 1 100 ? 12.319 -3.664 4.125 1.00 0.42 100 ASP A O 7
ATOM 12761 N N . PRO A 1 101 ? 13.462 -1.769 4.543 1.00 0.38 101 PRO A N 7
ATOM 12762 C CA . PRO A 1 101 ? 13.957 -1.604 3.170 1.00 0.41 101 PRO A CA 7
ATOM 12763 C C . PRO A 1 101 ? 14.839 -2.756 2.686 1.00 0.39 101 PRO A C 7
ATOM 12764 O O . PRO A 1 101 ? 15.120 -2.866 1.491 1.00 0.43 101 PRO A O 7
ATOM 12775 N N . ALA A 1 102 ? 15.268 -3.619 3.598 1.00 0.42 102 ALA A N 7
ATOM 12776 C CA . ALA A 1 102 ? 16.082 -4.769 3.225 1.00 0.48 102 ALA A CA 7
ATOM 12777 C C . ALA A 1 102 ? 15.250 -5.796 2.466 1.00 0.46 102 ALA A C 7
ATOM 12778 O O . ALA A 1 102 ? 15.779 -6.568 1.665 1.00 0.49 102 ALA A O 7
ATOM 12785 N N . LYS A 1 103 ? 13.943 -5.786 2.708 1.00 0.47 103 LYS A N 7
ATOM 12786 C CA . LYS A 1 103 ? 13.028 -6.685 2.011 1.00 0.52 103 LYS A CA 7
ATOM 12787 C C . LYS A 1 103 ? 12.934 -6.326 0.531 1.00 0.52 103 LYS A C 7
ATOM 12788 O O . LYS A 1 103 ? 12.746 -7.196 -0.317 1.00 0.69 103 LYS A O 7
ATOM 12807 N N . LEU A 1 104 ? 13.091 -5.042 0.227 1.00 0.43 104 LEU A N 7
ATOM 12808 C CA . LEU A 1 104 ? 12.929 -4.552 -1.140 1.00 0.44 104 LEU A CA 7
ATOM 12809 C C . LEU A 1 104 ? 14.219 -4.693 -1.935 1.00 0.47 104 LEU A C 7
ATOM 12810 O O . LEU A 1 104 ? 14.295 -4.289 -3.095 1.00 0.51 104 LEU A O 7
ATOM 12826 N N . ALA A 1 105 ? 15.231 -5.265 -1.307 1.00 0.55 105 ALA A N 7
ATOM 12827 C CA . ALA A 1 105 ? 16.500 -5.500 -1.975 1.00 0.63 105 ALA A CA 7
ATOM 12828 C C . ALA A 1 105 ? 16.453 -6.799 -2.769 1.00 0.72 105 ALA A C 7
ATOM 12829 O O . ALA A 1 105 ? 17.300 -7.046 -3.629 1.00 1.08 105 ALA A O 7
ATOM 12836 N N . ASP A 1 106 ? 15.446 -7.618 -2.489 1.00 0.69 106 ASP A N 7
ATOM 12837 C CA . ASP A 1 106 ? 15.302 -8.912 -3.146 1.00 0.81 106 ASP A CA 7
ATOM 12838 C C . ASP A 1 106 ? 14.019 -8.969 -3.964 1.00 0.82 106 ASP A C 7
ATOM 12839 O O . ASP A 1 106 ? 13.089 -9.711 -3.640 1.00 1.27 106 ASP A O 7
ATOM 12848 N N . GLY A 1 107 ? 13.965 -8.170 -5.015 1.00 0.61 107 GLY A N 7
ATOM 12849 C CA . GLY A 1 107 ? 12.841 -8.223 -5.920 1.00 0.74 107 GLY A CA 7
ATOM 12850 C C . GLY A 1 107 ? 12.213 -6.872 -6.149 1.00 0.60 107 GLY A C 7
ATOM 12851 O O . GLY A 1 107 ? 12.566 -5.892 -5.491 1.00 0.52 107 GLY A O 7
ATOM 12855 N N . ASP A 1 108 ? 11.278 -6.825 -7.083 1.00 0.64 108 ASP A N 7
ATOM 12856 C CA . ASP A 1 108 ? 10.546 -5.608 -7.379 1.00 0.59 108 ASP A CA 7
ATOM 12857 C C . ASP A 1 108 ? 9.191 -5.643 -6.700 1.00 0.43 108 ASP A C 7
ATOM 12858 O O . ASP A 1 108 ? 8.389 -6.553 -6.923 1.00 0.38 108 ASP A O 7
ATOM 12867 N N . TYR A 1 109 ? 8.951 -4.665 -5.853 1.00 0.39 109 TYR A N 7
ATOM 12868 C CA . TYR A 1 109 ? 7.720 -4.610 -5.089 1.00 0.32 109 TYR A CA 7
ATOM 12869 C C . TYR A 1 109 ? 6.798 -3.533 -5.628 1.00 0.30 109 TYR A C 7
ATOM 12870 O O . TYR A 1 109 ? 7.240 -2.581 -6.268 1.00 0.35 109 TYR A O 7
ATOM 12888 N N . LYS A 1 110 ? 5.512 -3.697 -5.386 1.00 0.28 110 LYS A N 7
ATOM 12889 C CA . LYS A 1 110 ? 4.529 -2.723 -5.818 1.00 0.29 110 LYS A CA 7
ATOM 12890 C C . LYS A 1 110 ? 3.592 -2.391 -4.671 1.00 0.22 110 LYS A C 7
ATOM 12891 O O . LYS A 1 110 ? 3.527 -3.124 -3.682 1.00 0.25 110 LYS A O 7
ATOM 12910 N N . PHE A 1 111 ? 2.879 -1.288 -4.802 1.00 0.20 111 PHE A N 7
ATOM 12911 C CA . PHE A 1 111 ? 1.880 -0.906 -3.820 1.00 0.19 111 PHE A CA 7
ATOM 12912 C C . PHE A 1 111 ? 0.518 -0.873 -4.489 1.00 0.17 111 PHE A C 7
ATOM 12913 O O . PHE A 1 111 ? 0.411 -0.512 -5.661 1.00 0.21 111 PHE A O 7
ATOM 12930 N N . ALA A 1 112 ? -0.513 -1.267 -3.763 1.00 0.14 112 ALA A N 7
ATOM 12931 C CA . ALA A 1 112 ? -1.843 -1.353 -4.342 1.00 0.15 112 ALA A CA 7
ATOM 12932 C C . ALA A 1 112 ? -2.926 -1.291 -3.280 1.00 0.15 112 ALA A C 7
ATOM 12933 O O . ALA A 1 112 ? -2.660 -1.483 -2.093 1.00 0.17 112 ALA A O 7
ATOM 12940 N N . CYS A 1 113 ? -4.142 -1.014 -3.727 1.00 0.15 113 CYS A N 7
ATOM 12941 C CA . CYS A 1 113 ? -5.312 -1.031 -2.862 1.00 0.14 113 CYS A CA 7
ATOM 12942 C C . CYS A 1 113 ? -6.005 -2.383 -2.999 1.00 0.14 113 CYS A C 7
ATOM 12943 O O . CYS A 1 113 ? -6.421 -2.763 -4.094 1.00 0.16 113 CYS A O 7
ATOM 12950 N N . THR A 1 114 ? -6.115 -3.116 -1.897 1.00 0.15 114 THR A N 7
ATOM 12951 C CA . THR A 1 114 ? -6.647 -4.475 -1.941 1.00 0.17 114 THR A CA 7
ATOM 12952 C C . THR A 1 114 ? -8.171 -4.498 -1.837 1.00 0.16 114 THR A C 7
ATOM 12953 O O . THR A 1 114 ? -8.776 -5.559 -1.672 1.00 0.21 114 THR A O 7
ATOM 12964 N N . PHE A 1 115 ? -8.787 -3.329 -1.937 1.00 0.14 115 PHE A N 7
ATOM 12965 C CA . PHE A 1 115 ? -10.236 -3.240 -1.957 1.00 0.17 115 PHE A CA 7
ATOM 12966 C C . PHE A 1 115 ? -10.748 -3.832 -3.274 1.00 0.22 115 PHE A C 7
ATOM 12967 O O . PHE A 1 115 ? -10.201 -3.547 -4.339 1.00 0.23 115 PHE A O 7
ATOM 12984 N N . PRO A 1 116 ? -11.773 -4.698 -3.215 1.00 0.30 116 PRO A N 7
ATOM 12985 C CA . PRO A 1 116 ? -12.311 -5.374 -4.404 1.00 0.37 116 PRO A CA 7
ATOM 12986 C C . PRO A 1 116 ? -12.735 -4.401 -5.499 1.00 0.31 116 PRO A C 7
ATOM 12987 O O . PRO A 1 116 ? -13.644 -3.589 -5.310 1.00 0.30 116 PRO A O 7
ATOM 12998 N N . GLY A 1 117 ? -12.063 -4.489 -6.640 1.00 0.34 117 GLY A N 7
ATOM 12999 C CA . GLY A 1 117 ? -12.363 -3.617 -7.757 1.00 0.33 117 GLY A CA 7
ATOM 13000 C C . GLY A 1 117 ? -11.436 -2.420 -7.812 1.00 0.33 117 GLY A C 7
ATOM 13001 O O . GLY A 1 117 ? -11.389 -1.703 -8.812 1.00 0.50 117 GLY A O 7
ATOM 13005 N N . HIS A 1 118 ? -10.692 -2.209 -6.737 1.00 0.24 118 HIS A N 7
ATOM 13006 C CA . HIS A 1 118 ? -9.797 -1.064 -6.641 1.00 0.23 118 HIS A CA 7
ATOM 13007 C C . HIS A 1 118 ? -8.395 -1.397 -7.135 1.00 0.29 118 HIS A C 7
ATOM 13008 O O . HIS A 1 118 ? -7.681 -0.519 -7.613 1.00 0.38 118 HIS A O 7
ATOM 13022 N N . GLY A 1 119 ? -8.015 -2.668 -7.036 1.00 0.33 119 GLY A N 7
ATOM 13023 C CA . GLY A 1 119 ? -6.671 -3.087 -7.410 1.00 0.42 119 GLY A CA 7
ATOM 13024 C C . GLY A 1 119 ? -6.274 -2.649 -8.810 1.00 0.49 119 GLY A C 7
ATOM 13025 O O . GLY A 1 119 ? -5.152 -2.195 -9.029 1.00 0.61 119 GLY A O 7
ATOM 13029 N N . ALA A 1 120 ? -7.205 -2.756 -9.748 1.00 0.53 120 ALA A N 7
ATOM 13030 C CA . ALA A 1 120 ? -6.939 -2.428 -11.143 1.00 0.67 120 ALA A CA 7
ATOM 13031 C C . ALA A 1 120 ? -6.723 -0.929 -11.346 1.00 0.64 120 ALA A C 7
ATOM 13032 O O . ALA A 1 120 ? -6.017 -0.513 -12.266 1.00 0.75 120 ALA A O 7
ATOM 13039 N N . LEU A 1 121 ? -7.321 -0.120 -10.486 1.00 0.56 121 LEU A N 7
ATOM 13040 C CA . LEU A 1 121 ? -7.256 1.330 -10.632 1.00 0.64 121 LEU A CA 7
ATOM 13041 C C . LEU A 1 121 ? -6.230 1.938 -9.678 1.00 0.51 121 LEU A C 7
ATOM 13042 O O . LEU A 1 121 ? -5.806 3.083 -9.846 1.00 0.69 121 LEU A O 7
ATOM 13058 N N . MET A 1 122 ? -5.837 1.167 -8.678 1.00 0.34 122 MET A N 7
ATOM 13059 C CA . MET A 1 122 ? -4.941 1.654 -7.643 1.00 0.22 122 MET A CA 7
ATOM 13060 C C . MET A 1 122 ? -3.787 0.689 -7.409 1.00 0.17 122 MET A C 7
ATOM 13061 O O . MET A 1 122 ? -3.815 -0.120 -6.484 1.00 0.21 122 MET A O 7
ATOM 13075 N N . ASN A 1 123 ? -2.781 0.780 -8.267 1.00 0.20 123 ASN A N 7
ATOM 13076 C CA . ASN A 1 123 ? -1.555 0.009 -8.108 1.00 0.25 123 ASN A CA 7
ATOM 13077 C C . ASN A 1 123 ? -0.391 0.772 -8.728 1.00 0.22 123 ASN A C 7
ATOM 13078 O O . ASN A 1 123 ? -0.552 1.441 -9.751 1.00 0.34 123 ASN A O 7
ATOM 13089 N N . GLY A 1 124 ? 0.769 0.681 -8.098 1.00 0.19 124 GLY A N 7
ATOM 13090 C CA . GLY A 1 124 ? 1.944 1.370 -8.592 1.00 0.21 124 GLY A CA 7
ATOM 13091 C C . GLY A 1 124 ? 3.224 0.689 -8.157 1.00 0.23 124 GLY A C 7
ATOM 13092 O O . GLY A 1 124 ? 3.181 -0.351 -7.504 1.00 0.31 124 GLY A O 7
ATOM 13096 N N . LYS A 1 125 ? 4.360 1.285 -8.489 1.00 0.24 125 LYS A N 7
ATOM 13097 C CA . LYS A 1 125 ? 5.654 0.666 -8.236 1.00 0.28 125 LYS A CA 7
ATOM 13098 C C . LYS A 1 125 ? 6.350 1.301 -7.032 1.00 0.25 125 LYS A C 7
ATOM 13099 O O . LYS A 1 125 ? 6.366 2.521 -6.885 1.00 0.26 125 LYS A O 7
ATOM 13118 N N . VAL A 1 126 ? 6.925 0.466 -6.177 1.00 0.25 126 VAL A N 7
ATOM 13119 C CA . VAL A 1 126 ? 7.738 0.944 -5.073 1.00 0.25 126 VAL A CA 7
ATOM 13120 C C . VAL A 1 126 ? 9.128 0.316 -5.159 1.00 0.30 126 VAL A C 7
ATOM 13121 O O . VAL A 1 126 ? 9.284 -0.905 -5.112 1.00 0.45 126 VAL A O 7
ATOM 13134 N N . THR A 1 127 ? 10.133 1.159 -5.313 1.00 0.35 127 THR A N 7
ATOM 13135 C CA . THR A 1 127 ? 11.474 0.693 -5.611 1.00 0.54 127 THR A CA 7
ATOM 13136 C C . THR A 1 127 ? 12.473 1.166 -4.559 1.00 0.45 127 THR A C 7
ATOM 13137 O O . THR A 1 127 ? 12.378 2.285 -4.054 1.00 0.37 127 THR A O 7
ATOM 13148 N N . LEU A 1 128 ? 13.421 0.300 -4.226 1.00 0.52 128 LEU A N 7
ATOM 13149 C CA . LEU A 1 128 ? 14.493 0.645 -3.308 1.00 0.49 128 LEU A CA 7
ATOM 13150 C C . LEU A 1 128 ? 15.551 1.474 -4.030 1.00 0.50 128 LEU A C 7
ATOM 13151 O O . LEU A 1 128 ? 15.995 1.114 -5.123 1.00 0.59 128 LEU A O 7
ATOM 13167 N N . VAL A 1 129 ? 15.946 2.582 -3.426 1.00 0.46 129 VAL A N 7
ATOM 13168 C CA . VAL A 1 129 ? 16.944 3.458 -4.018 1.00 0.51 129 VAL A CA 7
ATOM 13169 C C . VAL A 1 129 ? 18.148 3.605 -3.099 1.00 0.50 129 VAL A C 7
ATOM 13170 O O . VAL A 1 129 ? 18.046 3.424 -1.882 1.00 0.50 129 VAL A O 7
ATOM 13183 N N . ASP A 1 130 ? 19.285 3.923 -3.693 1.00 0.55 130 ASP A N 7
ATOM 13184 C CA . ASP A 1 130 ? 20.527 4.090 -2.949 1.00 0.62 130 ASP A CA 7
ATOM 13185 C C . ASP A 1 130 ? 20.886 5.566 -2.835 1.00 1.17 130 ASP A C 7
ATOM 13186 O O . ASP A 1 130 ? 20.263 6.412 -3.483 1.00 2.01 130 ASP A O 7
ATOM 13196 N N . ALA A 1 1 ? 16.689 14.923 -2.009 1.00 2.91 1 ALA A N 8
ATOM 13197 C CA . ALA A 1 1 ? 17.508 13.705 -2.196 1.00 2.57 1 ALA A CA 8
ATOM 13198 C C . ALA A 1 1 ? 16.615 12.498 -2.456 1.00 1.99 1 ALA A C 8
ATOM 13199 O O . ALA A 1 1 ? 15.873 12.062 -1.572 1.00 2.38 1 ALA A O 8
ATOM 13208 N N . THR A 1 2 ? 16.693 11.958 -3.664 1.00 1.76 2 THR A N 8
ATOM 13209 C CA . THR A 1 2 ? 15.846 10.843 -4.067 1.00 1.96 2 THR A CA 8
ATOM 13210 C C . THR A 1 2 ? 16.276 9.547 -3.383 1.00 1.89 2 THR A C 8
ATOM 13211 O O . THR A 1 2 ? 15.513 8.585 -3.320 1.00 2.41 2 THR A O 8
ATOM 13222 N N . ALA A 1 3 ? 17.500 9.531 -2.874 1.00 1.90 3 ALA A N 8
ATOM 13223 C CA . ALA A 1 3 ? 18.034 8.364 -2.191 1.00 2.01 3 ALA A CA 8
ATOM 13224 C C . ALA A 1 3 ? 18.255 8.666 -0.715 1.00 1.85 3 ALA A C 8
ATOM 13225 O O . ALA A 1 3 ? 19.208 8.179 -0.101 1.00 2.22 3 ALA A O 8
ATOM 13232 N N . GLY A 1 4 ? 17.374 9.484 -0.149 1.00 1.52 4 GLY A N 8
ATOM 13233 C CA . GLY A 1 4 ? 17.490 9.839 1.249 1.00 1.51 4 GLY A CA 8
ATOM 13234 C C . GLY A 1 4 ? 16.150 10.154 1.885 1.00 1.33 4 GLY A C 8
ATOM 13235 O O . GLY A 1 4 ? 16.076 10.950 2.823 1.00 1.56 4 GLY A O 8
ATOM 13239 N N . ASN A 1 5 ? 15.087 9.539 1.381 1.00 1.15 5 ASN A N 8
ATOM 13240 C CA . ASN A 1 5 ? 13.754 9.753 1.937 1.00 0.97 5 ASN A CA 8
ATOM 13241 C C . ASN A 1 5 ? 13.369 8.586 2.841 1.00 0.71 5 ASN A C 8
ATOM 13242 O O . ASN A 1 5 ? 13.567 7.423 2.489 1.00 0.69 5 ASN A O 8
ATOM 13253 N N . CYS A 1 6 ? 12.839 8.903 4.014 1.00 0.62 6 CYS A N 8
ATOM 13254 C CA . CYS A 1 6 ? 12.522 7.886 5.009 1.00 0.41 6 CYS A CA 8
ATOM 13255 C C . CYS A 1 6 ? 11.020 7.791 5.256 1.00 0.34 6 CYS A C 8
ATOM 13256 O O . CYS A 1 6 ? 10.546 6.870 5.925 1.00 0.34 6 CYS A O 8
ATOM 13263 N N . ALA A 1 7 ? 10.272 8.737 4.709 1.00 0.32 7 ALA A N 8
ATOM 13264 C CA . ALA A 1 7 ? 8.833 8.778 4.906 1.00 0.27 7 ALA A CA 8
ATOM 13265 C C . ALA A 1 7 ?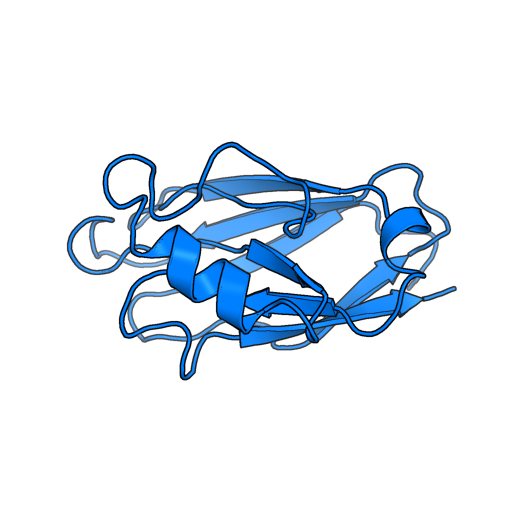 8.149 9.428 3.715 1.00 0.25 7 ALA A C 8
ATOM 13266 O O . ALA A 1 7 ? 8.727 10.290 3.050 1.00 0.31 7 ALA A O 8
ATOM 13273 N N . ALA A 1 8 ? 6.925 9.006 3.444 1.00 0.22 8 ALA A N 8
ATOM 13274 C CA . ALA A 1 8 ? 6.151 9.555 2.344 1.00 0.22 8 ALA A CA 8
ATOM 13275 C C . ALA A 1 8 ? 4.675 9.619 2.707 1.00 0.19 8 ALA A C 8
ATOM 13276 O O . ALA A 1 8 ? 4.175 8.792 3.472 1.00 0.20 8 ALA A O 8
ATOM 13283 N N . THR A 1 9 ? 3.983 10.609 2.171 1.00 0.23 9 THR A N 8
ATOM 13284 C CA . THR A 1 9 ? 2.562 10.765 2.422 1.00 0.23 9 THR A CA 8
ATOM 13285 C C . THR A 1 9 ? 1.779 10.570 1.130 1.00 0.23 9 THR A C 8
ATOM 13286 O O . THR A 1 9 ? 2.061 11.214 0.122 1.00 0.29 9 THR A O 8
ATOM 13297 N N . VAL A 1 10 ? 0.810 9.671 1.158 1.00 0.21 10 VAL A N 8
ATOM 13298 C CA . VAL A 1 10 ? 0.018 9.374 -0.022 1.00 0.22 10 VAL A CA 8
ATOM 13299 C C . VAL A 1 10 ? -1.445 9.712 0.223 1.00 0.22 10 VAL A C 8
ATOM 13300 O O . VAL A 1 10 ? -2.028 9.302 1.223 1.00 0.26 10 VAL A O 8
ATOM 13313 N N . GLU A 1 11 ? -2.026 10.470 -0.689 1.00 0.23 11 GLU A N 8
ATOM 13314 C CA . GLU A 1 11 ? -3.419 10.859 -0.576 1.00 0.25 11 GLU A CA 8
ATOM 13315 C C . GLU A 1 11 ? -4.293 9.994 -1.478 1.00 0.23 11 GLU A C 8
ATOM 13316 O O . GLU A 1 11 ? -3.987 9.800 -2.657 1.00 0.29 11 GLU A O 8
ATOM 13328 N N . SER A 1 12 ? -5.365 9.465 -0.915 1.00 0.22 12 SER A N 8
ATOM 13329 C CA . SER A 1 12 ? -6.334 8.700 -1.677 1.00 0.21 12 SER A CA 8
ATOM 13330 C C . SER A 1 12 ? -7.682 9.411 -1.652 1.00 0.20 12 SER A C 8
ATOM 13331 O O . SER A 1 12 ? -8.116 9.907 -0.611 1.00 0.23 12 SER A O 8
ATOM 13339 N N . ASN A 1 13 ? -8.342 9.465 -2.794 1.00 0.19 13 ASN A N 8
ATOM 13340 C CA . ASN A 1 13 ? -9.594 10.203 -2.916 1.00 0.24 13 ASN A CA 8
ATOM 13341 C C . ASN A 1 13 ? -10.714 9.291 -3.401 1.00 0.24 13 ASN A C 8
ATOM 13342 O O . ASN A 1 13 ? -10.462 8.163 -3.823 1.00 0.19 13 ASN A O 8
ATOM 13353 N N . ASP A 1 14 ? -11.946 9.789 -3.366 1.00 0.43 14 ASP A N 8
ATOM 13354 C CA . ASP A 1 14 ? -13.112 8.984 -3.735 1.00 0.51 14 ASP A CA 8
ATOM 13355 C C . ASP A 1 14 ? -13.263 8.851 -5.249 1.00 0.43 14 ASP A C 8
ATOM 13356 O O . ASP A 1 14 ? -14.214 8.237 -5.729 1.00 0.48 14 ASP A O 8
ATOM 13365 N N . ASN A 1 15 ? -12.326 9.421 -5.998 1.00 0.45 15 ASN A N 8
ATOM 13366 C CA . ASN A 1 15 ? -12.305 9.261 -7.449 1.00 0.48 15 ASN A CA 8
ATOM 13367 C C . ASN A 1 15 ? -11.450 8.065 -7.847 1.00 0.41 15 ASN A C 8
ATOM 13368 O O . ASN A 1 15 ? -11.131 7.878 -9.018 1.00 0.47 15 ASN A O 8
ATOM 13379 N N . MET A 1 16 ? -11.068 7.276 -6.838 1.00 0.36 16 MET A N 8
ATOM 13380 C CA . MET A 1 16 ? -10.331 6.029 -7.041 1.00 0.39 16 MET A CA 8
ATOM 13381 C C . MET A 1 16 ? -8.960 6.265 -7.673 1.00 0.38 16 MET A C 8
ATOM 13382 O O . MET A 1 16 ? -8.727 5.892 -8.818 1.00 0.54 16 MET A O 8
ATOM 13396 N N . GLN A 1 17 ? -8.048 6.869 -6.919 1.00 0.28 17 GLN A N 8
ATOM 13397 C CA . GLN A 1 17 ? -6.686 7.077 -7.403 1.00 0.33 17 GLN A CA 8
ATOM 13398 C C . GLN A 1 17 ? -5.736 7.322 -6.241 1.00 0.28 17 GLN A C 8
ATOM 13399 O O . GLN A 1 17 ? -6.157 7.723 -5.150 1.00 0.40 17 GLN A O 8
ATOM 13413 N N . PHE A 1 18 ? -4.461 7.068 -6.485 1.00 0.30 18 PHE A N 8
ATOM 13414 C CA . PHE A 1 18 ? -3.407 7.430 -5.552 1.00 0.27 18 PHE A CA 8
ATOM 13415 C C . PHE A 1 18 ? -2.776 8.741 -5.999 1.00 0.33 18 PHE A C 8
ATOM 13416 O O . PHE A 1 18 ? -2.689 9.016 -7.194 1.00 0.44 18 PHE A O 8
ATOM 13433 N N . ASN A 1 19 ? -2.355 9.553 -5.034 1.00 0.35 19 ASN A N 8
ATOM 13434 C CA . ASN A 1 19 ? -1.719 10.836 -5.331 1.00 0.49 19 ASN A CA 8
ATOM 13435 C C . ASN A 1 19 ? -0.435 10.632 -6.123 1.00 0.36 19 ASN A C 8
ATOM 13436 O O . ASN A 1 19 ? -0.063 11.469 -6.942 1.00 0.45 19 ASN A O 8
ATOM 13447 N N . THR A 1 20 ? 0.229 9.512 -5.882 1.00 0.36 20 THR A N 8
ATOM 13448 C CA . THR A 1 20 ? 1.442 9.176 -6.601 1.00 0.33 20 THR A CA 8
ATOM 13449 C C . THR A 1 20 ? 1.304 7.790 -7.225 1.00 0.24 20 THR A C 8
ATOM 13450 O O . THR A 1 20 ? 0.574 6.940 -6.714 1.00 0.32 20 THR A O 8
ATOM 13461 N N . LYS A 1 21 ? 1.989 7.576 -8.336 1.00 0.23 21 LYS A N 8
ATOM 13462 C CA . LYS A 1 21 ? 1.907 6.313 -9.051 1.00 0.31 21 LYS A CA 8
ATOM 13463 C C . LYS A 1 21 ? 3.147 5.463 -8.784 1.00 0.23 21 LYS A C 8
ATOM 13464 O O . LYS A 1 21 ? 3.156 4.257 -9.036 1.00 0.28 21 LYS A O 8
ATOM 13483 N N . ASP A 1 22 ? 4.187 6.099 -8.265 1.00 0.20 22 ASP A N 8
ATOM 13484 C CA . ASP A 1 22 ? 5.442 5.412 -7.976 1.00 0.22 22 ASP A CA 8
ATOM 13485 C C . ASP A 1 22 ? 5.966 5.833 -6.612 1.00 0.20 22 ASP A C 8
ATOM 13486 O O . ASP A 1 22 ? 5.845 6.997 -6.227 1.00 0.24 22 ASP A O 8
ATOM 13495 N N . ILE A 1 23 ? 6.541 4.889 -5.882 1.00 0.19 23 ILE A N 8
ATOM 13496 C CA . ILE A 1 23 ? 7.142 5.180 -4.588 1.00 0.21 23 ILE A CA 8
ATOM 13497 C C . ILE A 1 23 ? 8.567 4.650 -4.545 1.00 0.27 23 ILE A C 8
ATOM 13498 O O . ILE A 1 23 ? 8.822 3.496 -4.882 1.00 0.32 23 ILE A O 8
ATOM 13514 N N . GLN A 1 24 ? 9.491 5.504 -4.155 1.00 0.34 24 GLN A N 8
ATOM 13515 C CA . GLN A 1 24 ? 10.890 5.130 -4.057 1.00 0.41 24 GLN A CA 8
ATOM 13516 C C . GLN A 1 24 ? 11.303 5.031 -2.597 1.00 0.35 24 GLN A C 8
ATOM 13517 O O . GLN A 1 24 ? 11.124 5.974 -1.826 1.00 0.39 24 GLN A O 8
ATOM 13531 N N . VAL A 1 25 ? 11.840 3.883 -2.227 1.00 0.31 25 VAL A N 8
ATOM 13532 C CA . VAL A 1 25 ? 12.254 3.632 -0.856 1.00 0.25 25 VAL A CA 8
ATOM 13533 C C . VAL A 1 25 ? 13.771 3.577 -0.761 1.00 0.26 25 VAL A C 8
ATOM 13534 O O . VAL A 1 25 ? 14.410 2.754 -1.415 1.00 0.30 25 VAL A O 8
ATOM 13547 N N . SER A 1 26 ? 14.338 4.461 0.041 1.00 0.27 26 SER A N 8
ATOM 13548 C CA . SER A 1 26 ? 15.780 4.523 0.211 1.00 0.29 26 SER A CA 8
ATOM 13549 C C . SER A 1 26 ? 16.263 3.470 1.206 1.00 0.26 26 SER A C 8
ATOM 13550 O O . SER A 1 26 ? 15.858 3.462 2.371 1.00 0.25 26 SER A O 8
ATOM 13558 N N . LYS A 1 27 ? 17.139 2.582 0.735 1.00 0.32 27 LYS A N 8
ATOM 13559 C CA . LYS A 1 27 ? 17.677 1.502 1.560 1.00 0.36 27 LYS A CA 8
ATOM 13560 C C . LYS A 1 27 ? 18.579 2.047 2.660 1.00 0.42 27 LYS A C 8
ATOM 13561 O O . LYS A 1 27 ? 18.863 1.362 3.645 1.00 0.54 27 LYS A O 8
ATOM 13580 N N . ALA A 1 28 ? 19.030 3.282 2.481 1.00 0.44 28 ALA A N 8
ATOM 13581 C CA . ALA A 1 28 ? 19.880 3.944 3.461 1.00 0.53 28 ALA A CA 8
ATOM 13582 C C . ALA A 1 28 ? 19.111 4.251 4.740 1.00 0.49 28 ALA A C 8
ATOM 13583 O O . ALA A 1 28 ? 19.689 4.676 5.743 1.00 0.63 28 ALA A O 8
ATOM 13590 N N . CYS A 1 29 ? 17.809 4.036 4.695 1.00 0.37 29 CYS A N 8
ATOM 13591 C CA . CYS A 1 29 ? 16.953 4.263 5.842 1.00 0.40 29 CYS A CA 8
ATOM 13592 C C . CYS A 1 29 ? 16.706 2.950 6.575 1.00 0.40 29 CYS A C 8
ATOM 13593 O O . CYS A 1 29 ? 16.551 1.895 5.954 1.00 0.40 29 CYS A O 8
ATOM 13600 N N . LYS A 1 30 ? 16.695 3.021 7.899 1.00 0.49 30 LYS A N 8
ATOM 13601 C CA . LYS A 1 30 ? 16.475 1.848 8.732 1.00 0.59 30 LYS A CA 8
ATOM 13602 C C . LYS A 1 30 ? 15.023 1.401 8.637 1.00 0.51 30 LYS A C 8
ATOM 13603 O O . LYS A 1 30 ? 14.713 0.213 8.742 1.00 0.52 30 LYS A O 8
ATOM 13622 N N . GLU A 1 31 ? 14.137 2.365 8.446 1.00 0.51 31 GLU A N 8
ATOM 13623 C CA . GLU A 1 31 ? 12.726 2.083 8.279 1.00 0.52 31 GLU A CA 8
ATOM 13624 C C . GLU A 1 31 ? 12.085 3.143 7.391 1.00 0.42 31 GLU A C 8
ATOM 13625 O O . GLU A 1 31 ? 12.470 4.313 7.425 1.00 0.44 31 GLU A O 8
ATOM 13637 N N . PHE A 1 32 ? 11.133 2.723 6.579 1.00 0.36 32 PHE A N 8
ATOM 13638 C CA . PHE A 1 32 ? 10.423 3.640 5.707 1.00 0.30 32 PHE A CA 8
ATOM 13639 C C . PHE A 1 32 ? 8.952 3.654 6.088 1.00 0.25 32 PHE A C 8
ATOM 13640 O O . PHE A 1 32 ? 8.325 2.598 6.207 1.00 0.29 32 PHE A O 8
ATOM 13657 N N . THR A 1 33 ? 8.410 4.841 6.291 1.00 0.21 33 THR A N 8
ATOM 13658 C CA . THR A 1 33 ? 7.038 4.980 6.739 1.00 0.19 33 THR A CA 8
ATOM 13659 C C . THR A 1 33 ? 6.195 5.701 5.694 1.00 0.17 33 THR A C 8
ATOM 13660 O O . THR A 1 33 ? 6.617 6.704 5.120 1.00 0.26 33 THR A O 8
ATOM 13671 N N . ILE A 1 34 ? 5.015 5.164 5.437 1.00 0.16 34 ILE A N 8
ATOM 13672 C CA . ILE A 1 34 ? 4.094 5.758 4.484 1.00 0.17 34 ILE A CA 8
ATOM 13673 C C . ILE A 1 34 ? 2.769 6.054 5.164 1.00 0.17 34 ILE A C 8
ATOM 13674 O O . ILE A 1 34 ? 2.164 5.165 5.764 1.00 0.21 34 ILE A O 8
ATOM 13690 N N . THR A 1 35 ? 2.327 7.295 5.082 1.00 0.18 35 THR A N 8
ATOM 13691 C CA . THR A 1 35 ? 1.057 7.682 5.666 1.00 0.19 35 THR A CA 8
ATOM 13692 C C . THR A 1 35 ? 0.013 7.913 4.583 1.00 0.17 35 THR A C 8
ATOM 13693 O O . THR A 1 35 ? 0.206 8.730 3.681 1.00 0.20 35 THR A O 8
ATOM 13704 N N . LEU A 1 36 ? -1.082 7.179 4.672 1.00 0.16 36 LEU A N 8
ATOM 13705 C CA . LEU A 1 36 ? -2.157 7.287 3.707 1.00 0.14 36 LEU A CA 8
ATOM 13706 C C . LEU A 1 36 ? -3.247 8.204 4.242 1.00 0.17 36 LEU A C 8
ATOM 13707 O O . LEU A 1 36 ? -3.772 7.983 5.335 1.00 0.20 36 LEU A O 8
ATOM 13723 N N . LYS A 1 37 ? -3.572 9.234 3.482 1.00 0.21 37 LYS A N 8
ATOM 13724 C CA . LYS A 1 37 ? -4.612 10.172 3.870 1.00 0.27 37 LYS A CA 8
ATOM 13725 C C . LYS A 1 37 ? -5.759 10.107 2.870 1.00 0.20 37 LYS A C 8
ATOM 13726 O O . LYS A 1 37 ? -5.619 10.517 1.718 1.00 0.22 37 LYS A O 8
ATOM 13745 N N . HIS A 1 38 ? -6.887 9.573 3.309 1.00 0.18 38 HIS A N 8
ATOM 13746 C CA . HIS A 1 38 ? -8.038 9.416 2.434 1.00 0.16 38 HIS A CA 8
ATOM 13747 C C . HIS A 1 38 ? -8.957 10.620 2.550 1.00 0.23 38 HIS A C 8
ATOM 13748 O O . HIS A 1 38 ? -9.743 10.728 3.487 1.00 0.29 38 HIS A O 8
ATOM 13763 N N . THR A 1 39 ? -8.847 11.520 1.593 1.00 0.30 39 THR A N 8
ATOM 13764 C CA . THR A 1 39 ? -9.736 12.661 1.515 1.00 0.44 39 THR A CA 8
ATOM 13765 C C . THR A 1 39 ? -11.072 12.226 0.911 1.00 0.55 39 THR A C 8
ATOM 13766 O O . THR A 1 39 ? -11.119 11.303 0.091 1.00 1.42 39 THR A O 8
ATOM 13777 N N . GLY A 1 40 ? -12.151 12.855 1.344 1.00 0.61 40 GLY A N 8
ATOM 13778 C CA . GLY A 1 40 ? -13.463 12.505 0.844 1.00 0.56 40 GLY A CA 8
ATOM 13779 C C . GLY A 1 40 ? -14.474 12.360 1.963 1.00 0.66 40 GLY A C 8
ATOM 13780 O O . GLY A 1 40 ? -14.201 12.735 3.107 1.00 1.16 40 GLY A O 8
ATOM 13784 N N . THR A 1 41 ? -15.637 11.816 1.640 1.00 0.46 41 THR A N 8
ATOM 13785 C CA . THR A 1 41 ? -16.704 11.642 2.618 1.00 0.53 41 THR A CA 8
ATOM 13786 C C . THR A 1 41 ? -17.204 10.191 2.663 1.00 0.46 41 THR A C 8
ATOM 13787 O O . THR A 1 41 ? -17.727 9.739 3.683 1.00 0.75 41 THR A O 8
ATOM 13798 N N . GLN A 1 42 ? -17.020 9.462 1.566 1.00 0.41 42 GLN A N 8
ATOM 13799 C CA . GLN A 1 42 ? -17.515 8.090 1.462 1.00 0.35 42 GLN A CA 8
ATOM 13800 C C . GLN A 1 42 ? -16.900 7.178 2.523 1.00 0.29 42 GLN A C 8
ATOM 13801 O O . GLN A 1 42 ? -15.699 7.242 2.799 1.00 0.31 42 GLN A O 8
ATOM 13815 N N . PRO A 1 43 ? -17.739 6.323 3.133 1.00 0.32 43 PRO A N 8
ATOM 13816 C CA . PRO A 1 43 ? -17.310 5.377 4.169 1.00 0.35 43 PRO A CA 8
ATOM 13817 C C . PRO A 1 43 ? -16.502 4.213 3.592 1.00 0.31 43 PRO A C 8
ATOM 13818 O O . PRO A 1 43 ? -16.584 3.907 2.397 1.00 0.29 43 PRO A O 8
ATOM 13829 N N . LYS A 1 44 ? -15.735 3.564 4.468 1.00 0.33 44 LYS A N 8
ATOM 13830 C CA . LYS A 1 44 ? -14.721 2.584 4.070 1.00 0.34 44 LYS A CA 8
ATOM 13831 C C . LYS A 1 44 ? -15.311 1.354 3.383 1.00 0.36 44 LYS A C 8
ATOM 13832 O O . LYS A 1 44 ? -14.627 0.699 2.601 1.00 0.44 44 LYS A O 8
ATOM 13851 N N . ALA A 1 45 ? -16.562 1.039 3.678 1.00 0.40 45 ALA A N 8
ATOM 13852 C CA . ALA A 1 45 ? -17.213 -0.124 3.083 1.00 0.46 45 ALA A CA 8
ATOM 13853 C C . ALA A 1 45 ? -17.682 0.169 1.661 1.00 0.48 45 ALA A C 8
ATOM 13854 O O . ALA A 1 45 ? -17.936 -0.750 0.878 1.00 0.58 45 ALA A O 8
ATOM 13861 N N . SER A 1 46 ? -17.790 1.449 1.332 1.00 0.49 46 SER A N 8
ATOM 13862 C CA . SER A 1 46 ? -18.255 1.863 0.017 1.00 0.63 46 SER A CA 8
ATOM 13863 C C . SER A 1 46 ? -17.075 2.280 -0.853 1.00 0.47 46 SER A C 8
ATOM 13864 O O . SER A 1 46 ? -16.905 1.783 -1.968 1.00 0.61 46 SER A O 8
ATOM 13872 N N . MET A 1 47 ? -16.256 3.180 -0.327 1.00 0.27 47 MET A N 8
ATOM 13873 C CA . MET A 1 47 ? -15.090 3.675 -1.045 1.00 0.21 47 MET A CA 8
ATOM 13874 C C . MET A 1 47 ? -13.904 3.739 -0.092 1.00 0.17 47 MET A C 8
ATOM 13875 O O . MET A 1 47 ? -13.414 4.822 0.262 1.00 0.19 47 MET A O 8
ATOM 13889 N N . GLY A 1 48 ? -13.479 2.570 0.354 1.00 0.14 48 GLY A N 8
ATOM 13890 C CA . GLY A 1 48 ? -12.358 2.482 1.254 1.00 0.12 48 GLY A CA 8
ATOM 13891 C C . GLY A 1 48 ? -11.064 2.270 0.512 1.00 0.11 48 GLY A C 8
ATOM 13892 O O . GLY A 1 48 ? -11.059 1.779 -0.620 1.00 0.13 48 GLY A O 8
ATOM 13896 N N . HIS A 1 49 ? -9.961 2.653 1.135 1.00 0.11 49 HIS A N 8
ATOM 13897 C CA . HIS A 1 49 ? -8.656 2.509 0.506 1.00 0.11 49 HIS A CA 8
ATOM 13898 C C . HIS A 1 49 ? -7.639 1.975 1.497 1.00 0.12 49 HIS A C 8
ATOM 13899 O O . HIS A 1 49 ? -7.725 2.243 2.700 1.00 0.15 49 HIS A O 8
ATOM 13913 N N . ASN A 1 50 ? -6.690 1.214 0.985 1.00 0.12 50 ASN A N 8
ATOM 13914 C CA . ASN A 1 50 ? -5.518 0.827 1.746 1.00 0.19 50 ASN A CA 8
ATOM 13915 C C . ASN A 1 50 ? -4.302 0.874 0.835 1.00 0.24 50 ASN A C 8
ATOM 13916 O O . ASN A 1 50 ? -4.435 1.012 -0.380 1.00 0.43 50 ASN A O 8
ATOM 13927 N N . LEU A 1 51 ? -3.128 0.802 1.416 1.00 0.17 51 LEU A N 8
ATOM 13928 C CA . LEU A 1 51 ? -1.910 0.759 0.636 1.00 0.17 51 LEU A CA 8
ATOM 13929 C C . LEU A 1 51 ? -1.055 -0.392 1.127 1.00 0.17 51 LEU A C 8
ATOM 13930 O O . LEU A 1 51 ? -0.554 -0.377 2.253 1.00 0.20 51 LEU A O 8
ATOM 13946 N N . VAL A 1 52 ? -0.936 -1.414 0.300 1.00 0.17 52 VAL A N 8
ATOM 13947 C CA . VAL A 1 52 ? -0.139 -2.576 0.640 1.00 0.20 52 VAL A CA 8
ATOM 13948 C C . VAL A 1 52 ? 1.118 -2.621 -0.215 1.00 0.22 52 VAL A C 8
ATOM 13949 O O . VAL A 1 52 ? 1.091 -2.250 -1.387 1.00 0.30 52 VAL A O 8
ATOM 13962 N N . ILE A 1 53 ? 2.216 -3.053 0.378 1.00 0.21 53 ILE A N 8
ATOM 13963 C CA . ILE A 1 53 ? 3.459 -3.216 -0.355 1.00 0.23 53 ILE A CA 8
ATOM 13964 C C . ILE A 1 53 ? 3.910 -4.663 -0.295 1.00 0.19 53 ILE A C 8
ATOM 13965 O O . ILE A 1 53 ? 4.087 -5.229 0.789 1.00 0.20 53 ILE A O 8
ATOM 13981 N N . ALA A 1 54 ? 4.073 -5.260 -1.463 1.00 0.22 54 ALA A N 8
ATOM 13982 C CA . ALA A 1 54 ? 4.435 -6.661 -1.562 1.00 0.27 54 ALA A CA 8
ATOM 13983 C C . ALA A 1 54 ? 5.299 -6.906 -2.789 1.00 0.31 54 ALA A C 8
ATOM 13984 O O . ALA A 1 54 ? 5.337 -6.090 -3.711 1.00 0.30 54 ALA A O 8
ATOM 13991 N N . LYS A 1 55 ? 5.999 -8.030 -2.778 1.00 0.43 55 LYS A N 8
ATOM 13992 C CA . LYS A 1 55 ? 6.850 -8.431 -3.886 1.00 0.52 55 LYS A CA 8
ATOM 13993 C C . LYS A 1 55 ? 5.985 -8.788 -5.092 1.00 0.53 55 LYS A C 8
ATOM 13994 O O . LYS A 1 55 ? 5.125 -9.653 -4.989 1.00 0.64 55 LYS A O 8
ATOM 14013 N N . ALA A 1 56 ? 6.228 -8.120 -6.222 1.00 0.49 56 ALA A N 8
ATOM 14014 C CA . ALA A 1 56 ? 5.344 -8.179 -7.396 1.00 0.52 56 ALA A CA 8
ATOM 14015 C C . ALA A 1 56 ? 4.930 -9.601 -7.767 1.00 0.61 56 ALA A C 8
ATOM 14016 O O . ALA A 1 56 ? 3.738 -9.893 -7.909 1.00 0.77 56 ALA A O 8
ATOM 14023 N N . GLU A 1 57 ? 5.918 -10.471 -7.913 1.00 0.65 57 GLU A N 8
ATOM 14024 C CA . GLU A 1 57 ? 5.700 -11.859 -8.313 1.00 0.79 57 GLU A CA 8
ATOM 14025 C C . GLU A 1 57 ? 4.766 -12.592 -7.349 1.00 0.71 57 GLU A C 8
ATOM 14026 O O . GLU A 1 57 ? 4.004 -13.475 -7.748 1.00 0.77 57 GLU A O 8
ATOM 14038 N N . ASP A 1 58 ? 4.823 -12.219 -6.083 1.00 0.66 58 ASP A N 8
ATOM 14039 C CA . ASP A 1 58 ? 4.061 -12.906 -5.051 1.00 0.71 58 ASP A CA 8
ATOM 14040 C C . ASP A 1 58 ? 2.836 -12.090 -4.660 1.00 0.65 58 ASP A C 8
ATOM 14041 O O . ASP A 1 58 ? 1.987 -12.546 -3.892 1.00 0.65 58 ASP A O 8
ATOM 14050 N N . MET A 1 59 ? 2.742 -10.889 -5.217 1.00 0.64 59 MET A N 8
ATOM 14051 C CA . MET A 1 59 ? 1.685 -9.951 -4.865 1.00 0.64 59 MET A CA 8
ATOM 14052 C C . MET A 1 59 ? 0.357 -10.362 -5.484 1.00 0.60 59 MET A C 8
ATOM 14053 O O . MET A 1 59 ? -0.708 -10.010 -4.979 1.00 0.57 59 MET A O 8
ATOM 14067 N N . ASP A 1 60 ? 0.427 -11.116 -6.572 1.00 0.65 60 ASP A N 8
ATOM 14068 C CA . ASP A 1 60 ? -0.770 -11.620 -7.231 1.00 0.72 60 ASP A CA 8
ATOM 14069 C C . ASP A 1 60 ? -1.578 -12.468 -6.257 1.00 0.67 60 ASP A C 8
ATOM 14070 O O . ASP A 1 60 ? -2.803 -12.349 -6.166 1.00 0.70 60 ASP A O 8
ATOM 14079 N N . GLY A 1 61 ? -0.868 -13.298 -5.503 1.00 0.65 61 GLY A N 8
ATOM 14080 C CA . GLY A 1 61 ? -1.497 -14.116 -4.489 1.00 0.66 61 GLY A CA 8
ATOM 14081 C C . GLY A 1 61 ? -2.024 -13.291 -3.333 1.00 0.59 61 GLY A C 8
ATOM 14082 O O . GLY A 1 61 ? -2.890 -13.741 -2.588 1.00 0.63 61 GLY A O 8
ATOM 14086 N N . VAL A 1 62 ? -1.503 -12.078 -3.187 1.00 0.52 62 VAL A N 8
ATOM 14087 C CA . VAL A 1 62 ? -1.916 -11.187 -2.109 1.00 0.48 62 VAL A CA 8
ATOM 14088 C C . VAL A 1 62 ? -3.314 -10.640 -2.373 1.00 0.45 62 VAL A C 8
ATOM 14089 O O . VAL A 1 62 ? -4.155 -10.613 -1.477 1.00 0.46 62 VAL A O 8
ATOM 14102 N N . PHE A 1 63 ? -3.560 -10.212 -3.607 1.00 0.45 63 PHE A N 8
ATOM 14103 C CA . PHE A 1 63 ? -4.873 -9.699 -3.988 1.00 0.45 63 PHE A CA 8
ATOM 14104 C C . PHE A 1 63 ? -5.931 -10.785 -3.846 1.00 0.49 63 PHE A C 8
ATOM 14105 O O . PHE A 1 63 ? -6.965 -10.582 -3.213 1.00 0.53 63 PHE A O 8
ATOM 14122 N N . LYS A 1 64 ? -5.639 -11.949 -4.413 1.00 0.51 64 LYS A N 8
ATOM 14123 C CA . LYS A 1 64 ? -6.574 -13.069 -4.413 1.00 0.57 64 LYS A CA 8
ATOM 14124 C C . LYS A 1 64 ? -6.862 -13.549 -2.994 1.00 0.57 64 LYS A C 8
ATOM 14125 O O . LYS A 1 64 ? -7.996 -13.896 -2.666 1.00 0.61 64 LYS A O 8
ATOM 14144 N N . ASP A 1 65 ? -5.836 -13.553 -2.156 1.00 0.58 65 ASP A N 8
ATOM 14145 C CA . ASP A 1 65 ? -5.985 -13.959 -0.764 1.00 0.62 65 ASP A CA 8
ATOM 14146 C C . ASP A 1 65 ? -6.713 -12.881 0.035 1.00 0.54 65 ASP A C 8
ATOM 14147 O O . ASP A 1 65 ? -7.571 -13.180 0.868 1.00 0.59 65 ASP A O 8
ATOM 14156 N N . GLY A 1 66 ? -6.381 -11.627 -0.253 1.00 0.50 66 GLY A N 8
ATOM 14157 C CA . GLY A 1 66 ? -6.913 -10.507 0.501 1.00 0.47 66 GLY A CA 8
ATOM 14158 C C . GLY A 1 66 ? -8.406 -10.320 0.325 1.00 0.43 66 GLY A C 8
ATOM 14159 O O . GLY A 1 66 ? -9.089 -9.861 1.241 1.00 0.40 66 GLY A O 8
ATOM 14163 N N . VAL A 1 67 ? -8.920 -10.678 -0.847 1.00 0.49 67 VAL A N 8
ATOM 14164 C CA . VAL A 1 67 ? -10.350 -10.561 -1.125 1.00 0.52 67 VAL A CA 8
ATOM 14165 C C . VAL A 1 67 ? -11.162 -11.408 -0.145 1.00 0.52 67 VAL A C 8
ATOM 14166 O O . VAL A 1 67 ? -12.264 -11.033 0.255 1.00 0.59 67 VAL A O 8
ATOM 14179 N N . GLY A 1 68 ? -10.592 -12.534 0.267 1.00 0.50 68 GLY A N 8
ATOM 14180 C CA . GLY A 1 68 ? -11.261 -13.401 1.219 1.00 0.53 68 GLY A CA 8
ATOM 14181 C C . GLY A 1 68 ? -11.195 -12.864 2.637 1.00 0.43 68 GLY A C 8
ATOM 14182 O O . GLY A 1 68 ? -11.851 -13.385 3.536 1.00 0.51 68 GLY A O 8
ATOM 14186 N N . ALA A 1 69 ? -10.416 -11.809 2.834 1.00 0.38 69 ALA A N 8
ATOM 14187 C CA . ALA A 1 69 ? -10.227 -11.226 4.155 1.00 0.32 69 ALA A CA 8
ATOM 14188 C C . ALA A 1 69 ? -10.972 -9.900 4.274 1.00 0.29 69 ALA A C 8
ATOM 14189 O O . ALA A 1 69 ? -10.412 -8.896 4.716 1.00 0.31 69 ALA A O 8
ATOM 14196 N N . ALA A 1 70 ? -12.244 -9.913 3.895 1.00 0.33 70 ALA A N 8
ATOM 14197 C CA . ALA A 1 70 ? -13.065 -8.706 3.874 1.00 0.41 70 ALA A CA 8
ATOM 14198 C C . ALA A 1 70 ? -13.188 -8.080 5.259 1.00 0.50 70 ALA A C 8
ATOM 14199 O O . ALA A 1 70 ? -13.287 -6.860 5.392 1.00 0.62 70 ALA A O 8
ATOM 14206 N N . ASP A 1 71 ? -13.170 -8.918 6.282 1.00 0.53 71 ASP A N 8
ATOM 14207 C CA . ASP A 1 71 ? -13.349 -8.454 7.653 1.00 0.70 71 ASP A CA 8
ATOM 14208 C C . ASP A 1 71 ? -12.063 -7.872 8.225 1.00 0.64 71 ASP A C 8
ATOM 14209 O O . ASP A 1 71 ? -12.093 -7.157 9.224 1.00 0.84 71 ASP A O 8
ATOM 14218 N N . THR A 1 72 ? -10.936 -8.169 7.597 1.00 0.48 72 THR A N 8
ATOM 14219 C CA . THR A 1 72 ? -9.655 -7.699 8.096 1.00 0.53 72 THR A CA 8
ATOM 14220 C C . THR A 1 72 ? -8.974 -6.772 7.096 1.00 0.65 72 THR A C 8
ATOM 14221 O O . THR A 1 72 ? -7.829 -6.992 6.711 1.00 1.42 72 THR A O 8
ATOM 14232 N N . ASP A 1 73 ? -9.709 -5.749 6.661 1.00 0.59 73 ASP A N 8
ATOM 14233 C CA . ASP A 1 73 ? -9.169 -4.689 5.800 1.00 0.55 73 ASP A CA 8
ATOM 14234 C C . ASP A 1 73 ? -8.683 -5.232 4.457 1.00 0.43 73 ASP A C 8
ATOM 14235 O O . ASP A 1 73 ? -7.853 -4.607 3.794 1.00 0.47 73 ASP A O 8
ATOM 14244 N N . TYR A 1 74 ? -9.209 -6.392 4.069 1.00 0.33 74 TYR A N 8
ATOM 14245 C CA . TYR A 1 74 ? -8.824 -7.063 2.826 1.00 0.28 74 TYR A CA 8
ATOM 14246 C C . TYR A 1 74 ? -7.336 -7.397 2.809 1.00 0.35 74 TYR A C 8
ATOM 14247 O O . TYR A 1 74 ? -6.690 -7.394 1.757 1.00 0.37 74 TYR A O 8
ATOM 14265 N N . VAL A 1 75 ? -6.804 -7.677 3.990 1.00 0.45 75 VAL A N 8
ATOM 14266 C CA . VAL A 1 75 ? -5.448 -8.176 4.139 1.00 0.57 75 VAL A CA 8
ATOM 14267 C C . VAL A 1 75 ? -5.465 -9.335 5.123 1.00 0.62 75 VAL A C 8
ATOM 14268 O O . VAL A 1 75 ? -6.262 -9.345 6.065 1.00 0.66 75 VAL A O 8
ATOM 14281 N N . LYS A 1 76 ? -4.630 -10.327 4.895 1.00 0.76 76 LYS A N 8
ATOM 14282 C CA . LYS A 1 76 ? -4.591 -11.477 5.778 1.00 0.89 76 LYS A CA 8
ATOM 14283 C C . LYS A 1 76 ? -3.656 -11.208 6.947 1.00 0.94 76 LYS A C 8
ATOM 14284 O O . LYS A 1 76 ? -2.517 -10.781 6.745 1.00 0.85 76 LYS A O 8
ATOM 14303 N N . PRO A 1 77 ? -4.131 -11.429 8.186 1.00 1.21 77 PRO A N 8
ATOM 14304 C CA . PRO A 1 77 ? -3.309 -11.279 9.390 1.00 1.37 77 PRO A CA 8
ATOM 14305 C C . PRO A 1 77 ? -2.231 -12.355 9.463 1.00 1.27 77 PRO A C 8
ATOM 14306 O O . PRO A 1 77 ? -2.273 -13.252 10.305 1.00 1.73 77 PRO A O 8
ATOM 14317 N N . ASP A 1 78 ? -1.277 -12.254 8.560 1.00 1.23 78 ASP A N 8
ATOM 14318 C CA . ASP A 1 78 ? -0.231 -13.252 8.409 1.00 1.22 78 ASP A CA 8
ATOM 14319 C C . ASP A 1 78 ? 1.003 -12.599 7.806 1.00 0.97 78 ASP A C 8
ATOM 14320 O O . ASP A 1 78 ? 2.120 -12.810 8.280 1.00 1.45 78 ASP A O 8
ATOM 14329 N N . ASP A 1 79 ? 0.776 -11.798 6.767 1.00 0.95 79 ASP A N 8
ATOM 14330 C CA . ASP A 1 79 ? 1.819 -10.964 6.161 1.00 1.45 79 ASP A CA 8
ATOM 14331 C C . ASP A 1 79 ? 3.071 -11.760 5.821 1.00 1.04 79 ASP A C 8
ATOM 14332 O O . ASP A 1 79 ? 4.174 -11.442 6.283 1.00 1.19 79 ASP A O 8
ATOM 14341 N N . ALA A 1 80 ? 2.897 -12.799 5.024 1.00 0.88 80 ALA A N 8
ATOM 14342 C CA . ALA A 1 80 ? 4.021 -13.589 4.554 1.00 0.73 80 ALA A CA 8
ATOM 14343 C C . ALA A 1 80 ? 4.557 -13.021 3.248 1.00 0.65 80 ALA A C 8
ATOM 14344 O O . ALA A 1 80 ? 5.762 -13.024 3.004 1.00 0.82 80 ALA A O 8
ATOM 14351 N N . ARG A 1 81 ? 3.654 -12.521 2.416 1.00 0.61 81 ARG A N 8
ATOM 14352 C CA . ARG A 1 81 ? 4.043 -11.906 1.153 1.00 0.73 81 ARG A CA 8
ATOM 14353 C C . ARG A 1 81 ? 3.979 -10.389 1.264 1.00 0.72 81 ARG A C 8
ATOM 14354 O O . ARG A 1 81 ? 4.644 -9.668 0.519 1.00 0.96 81 ARG A O 8
ATOM 14375 N N . VAL A 1 82 ? 3.172 -9.915 2.201 1.00 0.60 82 VAL A N 8
ATOM 14376 C CA . VAL A 1 82 ? 3.002 -8.490 2.424 1.00 0.62 82 VAL A CA 8
ATOM 14377 C C . VAL A 1 82 ? 4.062 -7.973 3.389 1.00 0.58 82 VAL A C 8
ATOM 14378 O O . VAL A 1 82 ? 4.262 -8.531 4.467 1.00 0.74 82 VAL A O 8
ATOM 14391 N N . VAL A 1 83 ? 4.748 -6.914 2.985 1.00 0.42 83 VAL A N 8
ATOM 14392 C CA . VAL A 1 83 ? 5.773 -6.308 3.817 1.00 0.42 83 VAL A CA 8
ATOM 14393 C C . VAL A 1 83 ? 5.148 -5.300 4.772 1.00 0.38 83 VAL A C 8
ATOM 14394 O O . VAL A 1 83 ? 5.523 -5.213 5.940 1.00 0.43 83 VAL A O 8
ATOM 14407 N N . ALA A 1 84 ? 4.183 -4.549 4.265 1.00 0.35 84 ALA A N 8
ATOM 14408 C CA . ALA A 1 84 ? 3.499 -3.542 5.057 1.00 0.34 84 ALA A CA 8
ATOM 14409 C C . ALA A 1 84 ? 2.140 -3.224 4.454 1.00 0.31 84 ALA A C 8
ATOM 14410 O O . ALA A 1 84 ? 1.953 -3.338 3.241 1.00 0.31 84 ALA A O 8
ATOM 14417 N N . HIS A 1 85 ? 1.195 -2.837 5.302 1.00 0.30 85 HIS A N 8
ATOM 14418 C CA . HIS A 1 85 ? -0.162 -2.539 4.854 1.00 0.28 85 HIS A CA 8
ATOM 14419 C C . HIS A 1 85 ? -0.854 -1.583 5.810 1.00 0.28 85 HIS A C 8
ATOM 14420 O O . HIS A 1 85 ? -0.661 -1.657 7.023 1.00 0.36 85 HIS A O 8
ATOM 14435 N N . THR A 1 86 ? -1.651 -0.684 5.256 1.00 0.25 86 THR A N 8
ATOM 14436 C CA . THR A 1 86 ? -2.494 0.183 6.058 1.00 0.27 86 THR A CA 8
ATOM 14437 C C . THR A 1 86 ? -3.855 -0.474 6.260 1.00 0.31 86 THR A C 8
ATOM 14438 O O . THR A 1 86 ? -4.178 -1.466 5.602 1.00 0.50 86 THR A O 8
ATOM 14449 N N . LYS A 1 87 ? -4.642 0.075 7.169 1.00 0.29 87 LYS A N 8
ATOM 14450 C CA . LYS A 1 87 ? -5.988 -0.421 7.417 1.00 0.32 87 LYS A CA 8
ATOM 14451 C C . LYS A 1 87 ? -6.996 0.368 6.586 1.00 0.29 87 LYS A C 8
ATOM 14452 O O . LYS A 1 87 ? -6.687 1.461 6.108 1.00 0.35 87 LYS A O 8
ATOM 14471 N N . LEU A 1 88 ? -8.191 -0.195 6.408 1.00 0.30 88 LEU A N 8
ATOM 14472 C CA . LEU A 1 88 ? -9.228 0.449 5.609 1.00 0.37 88 LEU A CA 8
ATOM 14473 C C . LEU A 1 88 ? -9.697 1.730 6.270 1.00 0.36 88 LEU A C 8
ATOM 14474 O O . LEU A 1 88 ? -10.273 1.713 7.361 1.00 0.50 88 LEU A O 8
ATOM 14490 N N . ILE A 1 89 ? -9.450 2.833 5.600 1.00 0.31 89 ILE A N 8
ATOM 14491 C CA . ILE A 1 89 ? -9.813 4.136 6.118 1.00 0.31 89 ILE A CA 8
ATOM 14492 C C . ILE A 1 89 ? -10.885 4.787 5.255 1.00 0.33 89 ILE A C 8
ATOM 14493 O O . ILE A 1 89 ? -10.843 4.708 4.025 1.00 0.35 89 ILE A O 8
ATOM 14509 N N . GLY A 1 90 ? -11.861 5.399 5.913 1.00 0.34 90 GLY A N 8
ATOM 14510 C CA . GLY A 1 90 ? -12.926 6.088 5.215 1.00 0.37 90 GLY A CA 8
ATOM 14511 C C . GLY A 1 90 ? -12.566 7.527 4.902 1.00 0.51 90 GLY A C 8
ATOM 14512 O O . GLY A 1 90 ? -11.428 7.951 5.117 1.00 0.79 90 GLY A O 8
ATOM 14516 N N . GLY A 1 91 ? -13.533 8.276 4.391 1.00 0.60 91 GLY A N 8
ATOM 14517 C CA . GLY A 1 91 ? -13.295 9.659 4.024 1.00 0.81 91 GLY A CA 8
ATOM 14518 C C . GLY A 1 91 ? -12.959 10.533 5.217 1.00 0.57 91 GLY A C 8
ATOM 14519 O O . GLY A 1 91 ? -13.807 10.779 6.071 1.00 0.70 91 GLY A O 8
ATOM 14523 N N . GLY A 1 92 ? -11.717 10.994 5.274 1.00 0.54 92 GLY A N 8
ATOM 14524 C CA . GLY A 1 92 ? -11.286 11.856 6.355 1.00 0.56 92 GLY A CA 8
ATOM 14525 C C . GLY A 1 92 ? -10.262 11.183 7.247 1.00 0.52 92 GLY A C 8
ATOM 14526 O O . GLY A 1 92 ? -9.546 11.845 8.001 1.00 0.80 92 GLY A O 8
ATOM 14530 N N . GLU A 1 93 ? -10.177 9.865 7.145 1.00 0.34 93 GLU A N 8
ATOM 14531 C CA . GLU A 1 93 ? -9.296 9.089 8.006 1.00 0.27 93 GLU A CA 8
ATOM 14532 C C . GLU A 1 93 ? -7.889 8.995 7.431 1.00 0.23 93 GLU A C 8
ATOM 14533 O O . GLU A 1 93 ? -7.637 9.398 6.290 1.00 0.29 93 GLU A O 8
ATOM 14545 N N . GLU A 1 94 ? -6.977 8.467 8.235 1.00 0.21 94 GLU A N 8
ATOM 14546 C CA . GLU A 1 94 ? -5.589 8.304 7.839 1.00 0.21 94 GLU A CA 8
ATOM 14547 C C . GLU A 1 94 ? -4.948 7.160 8.615 1.00 0.22 94 GLU A C 8
ATOM 14548 O O . GLU A 1 94 ? -5.310 6.900 9.763 1.00 0.28 94 GLU A O 8
ATOM 14560 N N . SER A 1 95 ? -4.006 6.478 7.985 1.00 0.22 95 SER A N 8
ATOM 14561 C CA . SER A 1 95 ? -3.270 5.409 8.641 1.00 0.27 95 SER A CA 8
ATOM 14562 C C . SER A 1 95 ? -1.910 5.251 7.972 1.00 0.23 95 SER A C 8
ATOM 14563 O O . SER A 1 95 ? -1.766 5.517 6.777 1.00 0.29 95 SER A O 8
ATOM 14571 N N . SER A 1 96 ? -0.914 4.841 8.739 1.00 0.28 96 SER A N 8
ATOM 14572 C CA . SER A 1 96 ? 0.442 4.740 8.234 1.00 0.25 96 SER A CA 8
ATOM 14573 C C . SER A 1 96 ? 0.992 3.329 8.400 1.00 0.27 96 SER A C 8
ATOM 14574 O O . SER A 1 96 ? 0.490 2.544 9.206 1.00 0.35 96 SER A O 8
ATOM 14582 N N . LEU A 1 97 ? 2.012 3.013 7.617 1.00 0.22 97 LEU A N 8
ATOM 14583 C CA . LEU A 1 97 ? 2.697 1.735 7.717 1.00 0.25 97 LEU A CA 8
ATOM 14584 C C . LEU A 1 97 ? 4.200 1.962 7.778 1.00 0.24 97 LEU A C 8
ATOM 14585 O O . LEU A 1 97 ? 4.682 3.036 7.419 1.00 0.21 97 LEU A O 8
ATOM 14601 N N . THR A 1 98 ? 4.935 0.958 8.221 1.00 0.31 98 THR A N 8
ATOM 14602 C CA . THR A 1 98 ? 6.383 1.055 8.301 1.00 0.31 98 THR A CA 8
ATOM 14603 C C . THR A 1 98 ? 7.025 -0.258 7.862 1.00 0.32 98 THR A C 8
ATOM 14604 O O . THR A 1 98 ? 6.600 -1.334 8.281 1.00 0.41 98 THR A O 8
ATOM 14615 N N . LEU A 1 99 ? 8.037 -0.165 7.009 1.00 0.30 99 LEU A N 8
ATOM 14616 C CA . LEU A 1 99 ? 8.690 -1.349 6.460 1.00 0.34 99 LEU A CA 8
ATOM 14617 C C . LEU A 1 99 ? 10.209 -1.194 6.453 1.00 0.32 99 LEU A C 8
ATOM 14618 O O . LEU A 1 99 ? 10.730 -0.080 6.560 1.00 0.29 99 LEU A O 8
ATOM 14634 N N . ASP A 1 100 ? 10.906 -2.320 6.332 1.00 0.38 100 ASP A N 8
ATOM 14635 C CA . ASP A 1 100 ? 12.362 -2.326 6.254 1.00 0.40 100 ASP A CA 8
ATOM 14636 C C . ASP A 1 100 ? 12.808 -2.405 4.797 1.00 0.38 100 ASP A C 8
ATOM 14637 O O . ASP A 1 100 ? 12.558 -3.404 4.116 1.00 0.42 100 ASP A O 8
ATOM 14646 N N . PRO A 1 101 ? 13.470 -1.341 4.304 1.00 0.38 101 PRO A N 8
ATOM 14647 C CA . PRO A 1 101 ? 13.971 -1.268 2.924 1.00 0.41 101 PRO A CA 8
ATOM 14648 C C . PRO A 1 101 ? 14.853 -2.452 2.538 1.00 0.39 101 PRO A C 8
ATOM 14649 O O . PRO A 1 101 ? 14.933 -2.817 1.364 1.00 0.43 101 PRO A O 8
ATOM 14660 N N . ALA A 1 102 ? 15.501 -3.058 3.528 1.00 0.42 102 ALA A N 8
ATOM 14661 C CA . ALA A 1 102 ? 16.405 -4.174 3.285 1.00 0.48 102 ALA A CA 8
ATOM 14662 C C . ALA A 1 102 ? 15.675 -5.346 2.642 1.00 0.46 102 ALA A C 8
ATOM 14663 O O . ALA A 1 102 ? 16.254 -6.097 1.860 1.00 0.49 102 ALA A O 8
ATOM 14670 N N . LYS A 1 103 ? 14.395 -5.481 2.956 1.00 0.47 103 LYS A N 8
ATOM 14671 C CA . LYS A 1 103 ? 13.598 -6.588 2.450 1.00 0.52 103 LYS A CA 8
ATOM 14672 C C . LYS A 1 103 ? 13.197 -6.348 0.995 1.00 0.52 103 LYS A C 8
ATOM 14673 O O . LYS A 1 103 ? 12.974 -7.288 0.235 1.00 0.69 103 LYS A O 8
ATOM 14692 N N . LEU A 1 104 ? 13.135 -5.083 0.603 1.00 0.43 104 LEU A N 8
ATOM 14693 C CA . LEU A 1 104 ? 12.698 -4.721 -0.743 1.00 0.44 104 LEU A CA 8
ATOM 14694 C C . LEU A 1 104 ? 13.858 -4.794 -1.725 1.00 0.47 104 LEU A C 8
ATOM 14695 O O . LEU A 1 104 ? 13.674 -4.663 -2.935 1.00 0.51 104 LEU A O 8
ATOM 14711 N N . ALA A 1 105 ? 15.048 -5.024 -1.196 1.00 0.55 105 ALA A N 8
ATOM 14712 C CA . ALA A 1 105 ? 16.252 -5.076 -2.009 1.00 0.63 105 ALA A CA 8
ATOM 14713 C C . ALA A 1 105 ? 16.377 -6.413 -2.737 1.00 0.72 105 ALA A C 8
ATOM 14714 O O . ALA A 1 105 ? 17.300 -6.615 -3.527 1.00 1.08 105 ALA A O 8
ATOM 14721 N N . ASP A 1 106 ? 15.443 -7.319 -2.475 1.00 0.69 106 ASP A N 8
ATOM 14722 C CA . ASP A 1 106 ? 15.485 -8.654 -3.069 1.00 0.81 106 ASP A CA 8
ATOM 14723 C C . ASP A 1 106 ? 14.817 -8.695 -4.440 1.00 0.82 106 ASP A C 8
ATOM 14724 O O . ASP A 1 106 ? 15.025 -9.638 -5.203 1.00 1.27 106 ASP A O 8
ATOM 14733 N N . GLY A 1 107 ? 14.018 -7.684 -4.763 1.00 0.61 107 GLY A N 8
ATOM 14734 C CA . GLY A 1 107 ? 13.310 -7.699 -6.031 1.00 0.74 107 GLY A CA 8
ATOM 14735 C C . GLY A 1 107 ? 12.437 -6.480 -6.240 1.00 0.60 107 GLY A C 8
ATOM 14736 O O . GLY A 1 107 ? 12.618 -5.453 -5.584 1.00 0.52 107 GLY A O 8
ATOM 14740 N N . ASP A 1 108 ? 11.483 -6.597 -7.155 1.00 0.64 108 ASP A N 8
ATOM 14741 C CA . ASP A 1 108 ? 10.591 -5.496 -7.472 1.00 0.59 108 ASP A CA 8
ATOM 14742 C C . ASP A 1 108 ? 9.303 -5.599 -6.670 1.00 0.43 108 ASP A C 8
ATOM 14743 O O . ASP A 1 108 ? 8.585 -6.598 -6.729 1.00 0.38 108 ASP A O 8
ATOM 14752 N N . TYR A 1 109 ? 9.043 -4.570 -5.886 1.00 0.39 109 TYR A N 8
ATOM 14753 C CA . TYR A 1 109 ? 7.863 -4.527 -5.041 1.00 0.32 109 TYR A CA 8
ATOM 14754 C C . TYR A 1 109 ? 6.840 -3.556 -5.605 1.00 0.30 109 TYR A C 8
ATOM 14755 O O . TYR A 1 109 ? 7.185 -2.636 -6.349 1.00 0.35 109 TYR A O 8
ATOM 14773 N N . LYS A 1 110 ? 5.581 -3.776 -5.271 1.00 0.28 110 LYS A N 8
ATOM 14774 C CA . LYS A 1 110 ? 4.511 -2.913 -5.741 1.00 0.29 110 LYS A CA 8
ATOM 14775 C C . LYS A 1 110 ? 3.682 -2.416 -4.570 1.00 0.22 110 LYS A C 8
ATOM 14776 O O . LYS A 1 110 ? 3.735 -2.980 -3.477 1.00 0.25 110 LYS A O 8
ATOM 14795 N N . PHE A 1 111 ? 2.918 -1.366 -4.811 1.00 0.20 111 PHE A N 8
ATOM 14796 C CA . PHE A 1 111 ? 1.956 -0.885 -3.837 1.00 0.19 111 PHE A CA 8
ATOM 14797 C C . PHE A 1 111 ? 0.596 -0.796 -4.504 1.00 0.17 111 PHE A C 8
ATOM 14798 O O . PHE A 1 111 ? 0.502 -0.448 -5.684 1.00 0.21 111 PHE A O 8
ATOM 14815 N N . ALA A 1 112 ? -0.451 -1.127 -3.771 1.00 0.14 112 ALA A N 8
ATOM 14816 C CA . ALA A 1 112 ? -1.782 -1.147 -4.346 1.00 0.15 112 ALA A CA 8
ATOM 14817 C C . ALA A 1 112 ? -2.857 -1.133 -3.277 1.00 0.15 112 ALA A C 8
ATOM 14818 O O . ALA A 1 112 ? -2.579 -1.334 -2.093 1.00 0.17 112 ALA A O 8
ATOM 14825 N N . CYS A 1 113 ? -4.078 -0.888 -3.719 1.00 0.15 113 CYS A N 8
ATOM 14826 C CA . CYS A 1 113 ? -5.252 -0.962 -2.869 1.00 0.14 113 CYS A CA 8
ATOM 14827 C C . CYS A 1 113 ? -5.936 -2.307 -3.121 1.00 0.14 113 CYS A C 8
ATOM 14828 O O . CYS A 1 113 ? -6.332 -2.601 -4.250 1.00 0.16 113 CYS A O 8
ATOM 14835 N N . THR A 1 114 ? -6.049 -3.134 -2.087 1.00 0.15 114 THR A N 8
ATOM 14836 C CA . THR A 1 114 ? -6.545 -4.499 -2.261 1.00 0.17 114 THR A CA 8
ATOM 14837 C C . THR A 1 114 ? -8.069 -4.571 -2.194 1.00 0.16 114 THR A C 8
ATOM 14838 O O . THR A 1 114 ? -8.651 -5.659 -2.226 1.00 0.21 114 THR A O 8
ATOM 14849 N N . PHE A 1 115 ? -8.710 -3.412 -2.114 1.00 0.14 115 PHE A N 8
ATOM 14850 C CA . PHE A 1 115 ? -10.164 -3.339 -2.112 1.00 0.17 115 PHE A CA 8
ATOM 14851 C C . PHE A 1 115 ? -10.692 -3.851 -3.456 1.00 0.22 115 PHE A C 8
ATOM 14852 O O . PHE A 1 115 ? -10.254 -3.392 -4.507 1.00 0.23 115 PHE A O 8
ATOM 14869 N N . PRO A 1 116 ? -11.607 -4.839 -3.442 1.00 0.30 116 PRO A N 8
ATOM 14870 C CA . PRO A 1 116 ? -12.150 -5.439 -4.668 1.00 0.37 116 PRO A CA 8
ATOM 14871 C C . PRO A 1 116 ? -12.726 -4.399 -5.621 1.00 0.31 116 PRO A C 8
ATOM 14872 O O . PRO A 1 116 ? -13.711 -3.727 -5.307 1.00 0.30 116 PRO A O 8
ATOM 14883 N N . GLY A 1 117 ? -12.104 -4.273 -6.782 1.00 0.34 117 GLY A N 8
ATOM 14884 C CA . GLY A 1 117 ? -12.534 -3.291 -7.753 1.00 0.33 117 GLY A CA 8
ATOM 14885 C C . GLY A 1 117 ? -11.619 -2.084 -7.776 1.00 0.33 117 GLY A C 8
ATOM 14886 O O . GLY A 1 117 ? -11.792 -1.180 -8.593 1.00 0.50 117 GLY A O 8
ATOM 14890 N N . HIS A 1 118 ? -10.647 -2.067 -6.876 1.00 0.24 118 HIS A N 8
ATOM 14891 C CA . HIS A 1 118 ? -9.729 -0.941 -6.757 1.00 0.23 118 HIS A CA 8
ATOM 14892 C C . HIS A 1 118 ? -8.332 -1.285 -7.269 1.00 0.29 118 HIS A C 8
ATOM 14893 O O . HIS A 1 118 ? -7.623 -0.418 -7.785 1.00 0.38 118 HIS A O 8
ATOM 14907 N N . GLY A 1 119 ? -7.950 -2.552 -7.155 1.00 0.33 119 GLY A N 8
ATOM 14908 C CA . GLY A 1 119 ? -6.595 -2.964 -7.486 1.00 0.42 119 GLY A CA 8
ATOM 14909 C C . GLY A 1 119 ? -6.256 -2.851 -8.962 1.00 0.49 119 GLY A C 8
ATOM 14910 O O . GLY A 1 119 ? -5.079 -2.859 -9.331 1.00 0.61 119 GLY A O 8
ATOM 14914 N N . ALA A 1 120 ? -7.272 -2.734 -9.811 1.00 0.53 120 ALA A N 8
ATOM 14915 C CA . ALA A 1 120 ? -7.055 -2.668 -11.250 1.00 0.67 120 ALA A CA 8
ATOM 14916 C C . ALA A 1 120 ? -6.487 -1.316 -11.665 1.00 0.64 120 ALA A C 8
ATOM 14917 O O . ALA A 1 120 ? -5.695 -1.228 -12.603 1.00 0.75 120 ALA A O 8
ATOM 14924 N N . LEU A 1 121 ? -6.887 -0.266 -10.966 1.00 0.56 121 LEU A N 8
ATOM 14925 C CA . LEU A 1 121 ? -6.395 1.072 -11.265 1.00 0.64 121 LEU A CA 8
ATOM 14926 C C . LEU A 1 121 ? -5.423 1.544 -10.189 1.00 0.51 121 LEU A C 8
ATOM 14927 O O . LEU A 1 121 ? -4.376 2.123 -10.489 1.00 0.69 121 LEU A O 8
ATOM 14943 N N . MET A 1 122 ? -5.763 1.274 -8.938 1.00 0.34 122 MET A N 8
ATOM 14944 C CA . MET A 1 122 ? -4.951 1.700 -7.807 1.00 0.22 122 MET A CA 8
ATOM 14945 C C . MET A 1 122 ? -3.796 0.740 -7.569 1.00 0.17 122 MET A C 8
ATOM 14946 O O . MET A 1 122 ? -3.819 -0.063 -6.635 1.00 0.21 122 MET A O 8
ATOM 14960 N N . ASN A 1 123 ? -2.792 0.825 -8.428 1.00 0.20 123 ASN A N 8
ATOM 14961 C CA . ASN A 1 123 ? -1.594 0.011 -8.298 1.00 0.25 123 ASN A CA 8
ATOM 14962 C C . ASN A 1 123 ? -0.395 0.741 -8.886 1.00 0.22 123 ASN A C 8
ATOM 14963 O O . ASN A 1 123 ? -0.517 1.449 -9.890 1.00 0.34 123 ASN A O 8
ATOM 14974 N N . GLY A 1 124 ? 0.751 0.573 -8.252 1.00 0.19 124 GLY A N 8
ATOM 14975 C CA . GLY A 1 124 ? 1.969 1.188 -8.733 1.00 0.21 124 GLY A CA 8
ATOM 14976 C C . GLY A 1 124 ? 3.197 0.437 -8.265 1.00 0.23 124 GLY A C 8
ATOM 14977 O O . GLY A 1 124 ? 3.079 -0.601 -7.612 1.00 0.31 124 GLY A O 8
ATOM 14981 N N . LYS A 1 125 ? 4.373 0.956 -8.578 1.00 0.24 125 LYS A N 8
ATOM 14982 C CA . LYS A 1 125 ? 5.616 0.273 -8.252 1.00 0.28 125 LYS A CA 8
ATOM 14983 C C . LYS A 1 125 ? 6.337 0.932 -7.086 1.00 0.25 125 LYS A C 8
ATOM 14984 O O . LYS A 1 125 ? 6.370 2.158 -6.966 1.00 0.26 125 LYS A O 8
ATOM 15003 N N . VAL A 1 126 ? 6.909 0.100 -6.229 1.00 0.25 126 VAL A N 8
ATOM 15004 C CA . VAL A 1 126 ? 7.745 0.562 -5.139 1.00 0.25 126 VAL A CA 8
ATOM 15005 C C . VAL A 1 126 ? 9.190 0.219 -5.455 1.00 0.30 126 VAL A C 8
ATOM 15006 O O . VAL A 1 126 ? 9.567 -0.952 -5.497 1.00 0.45 126 VAL A O 8
ATOM 15019 N N . THR A 1 127 ? 9.988 1.237 -5.700 1.00 0.35 127 THR A N 8
ATOM 15020 C CA . THR A 1 127 ? 11.352 1.039 -6.140 1.00 0.54 127 THR A CA 8
ATOM 15021 C C . THR A 1 127 ? 12.324 1.177 -4.977 1.00 0.45 127 THR A C 8
ATOM 15022 O O . THR A 1 127 ? 12.329 2.188 -4.278 1.00 0.37 127 THR A O 8
ATOM 15033 N N . LEU A 1 128 ? 13.131 0.152 -4.771 1.00 0.52 128 LEU A N 8
ATOM 15034 C CA . LEU A 1 128 ? 14.128 0.165 -3.716 1.00 0.49 128 LEU A CA 8
ATOM 15035 C C . LEU A 1 128 ? 15.391 0.851 -4.228 1.00 0.50 128 LEU A C 8
ATOM 15036 O O . LEU A 1 128 ? 16.111 0.305 -5.064 1.00 0.59 128 LEU A O 8
ATOM 15052 N N . VAL A 1 129 ? 15.643 2.054 -3.739 1.00 0.46 129 VAL A N 8
ATOM 15053 C CA . VAL A 1 129 ? 16.762 2.850 -4.214 1.00 0.51 129 VAL A CA 8
ATOM 15054 C C . VAL A 1 129 ? 17.856 2.926 -3.158 1.00 0.50 129 VAL A C 8
ATOM 15055 O O . VAL A 1 129 ? 17.673 2.460 -2.032 1.00 0.50 129 VAL A O 8
ATOM 15068 N N . ASP A 1 130 ? 18.988 3.507 -3.525 1.00 0.55 130 ASP A N 8
ATOM 15069 C CA . ASP A 1 130 ? 20.115 3.647 -2.605 1.00 0.62 130 ASP A CA 8
ATOM 15070 C C . ASP A 1 130 ? 19.815 4.676 -1.520 1.00 1.17 130 ASP A C 8
ATOM 15071 O O . ASP A 1 130 ? 19.195 4.361 -0.497 1.00 2.01 130 ASP A O 8
ATOM 15081 N N . ALA A 1 1 ? 15.632 13.013 -1.068 1.00 2.91 1 ALA A N 9
ATOM 15082 C CA . ALA A 1 1 ? 15.012 11.719 -0.711 1.00 2.57 1 ALA A CA 9
ATOM 15083 C C . ALA A 1 1 ? 16.029 10.783 -0.063 1.00 1.99 1 ALA A C 9
ATOM 15084 O O . ALA A 1 1 ? 15.828 10.317 1.062 1.00 2.38 1 ALA A O 9
ATOM 15093 N N . THR A 1 2 ? 17.123 10.524 -0.773 1.00 1.76 2 THR A N 9
ATOM 15094 C CA . THR A 1 2 ? 18.148 9.590 -0.323 1.00 1.96 2 THR A CA 9
ATOM 15095 C C . THR A 1 2 ? 18.737 10.003 1.027 1.00 1.89 2 THR A C 9
ATOM 15096 O O . THR A 1 2 ? 19.311 11.086 1.158 1.00 2.41 2 THR A O 9
ATOM 15107 N N . ALA A 1 3 ? 18.564 9.135 2.027 1.00 1.90 3 ALA A N 9
ATOM 15108 C CA . ALA A 1 3 ? 19.089 9.364 3.377 1.00 2.01 3 ALA A CA 9
ATOM 15109 C C . ALA A 1 3 ? 18.487 10.619 4.012 1.00 1.85 3 ALA A C 9
ATOM 15110 O O . ALA A 1 3 ? 19.040 11.170 4.965 1.00 2.22 3 ALA A O 9
ATOM 15117 N N . GLY A 1 4 ? 17.354 11.059 3.485 1.00 1.52 4 GLY A N 9
ATOM 15118 C CA . GLY A 1 4 ? 16.699 12.236 4.019 1.00 1.51 4 GLY A CA 9
ATOM 15119 C C . GLY A 1 4 ? 15.246 11.975 4.348 1.00 1.33 4 GLY A C 9
ATOM 15120 O O . GLY A 1 4 ? 14.757 12.377 5.406 1.00 1.56 4 GLY A O 9
ATOM 15124 N N . ASN A 1 5 ? 14.558 11.292 3.444 1.00 1.15 5 ASN A N 9
ATOM 15125 C CA . ASN A 1 5 ? 13.157 10.955 3.644 1.00 0.97 5 ASN A CA 9
ATOM 15126 C C . ASN A 1 5 ? 13.023 9.564 4.230 1.00 0.71 5 ASN A C 9
ATOM 15127 O O . ASN A 1 5 ? 13.341 8.575 3.574 1.00 0.69 5 ASN A O 9
ATOM 15138 N N . CYS A 1 6 ? 12.568 9.492 5.469 1.00 0.62 6 CYS A N 9
ATOM 15139 C CA . CYS A 1 6 ? 12.292 8.211 6.101 1.00 0.41 6 CYS A CA 9
ATOM 15140 C C . CYS A 1 6 ? 10.789 7.984 6.157 1.00 0.34 6 CYS A C 9
ATOM 15141 O O . CYS A 1 6 ? 10.306 7.050 6.796 1.00 0.34 6 CYS A O 9
ATOM 15148 N N . ALA A 1 7 ? 10.058 8.845 5.467 1.00 0.32 7 ALA A N 9
ATOM 15149 C CA . ALA A 1 7 ? 8.611 8.773 5.433 1.00 0.27 7 ALA A CA 9
ATOM 15150 C C . ALA A 1 7 ? 8.087 9.278 4.097 1.00 0.25 7 ALA A C 9
ATOM 15151 O O . ALA A 1 7 ? 8.791 9.985 3.373 1.00 0.31 7 ALA A O 9
ATOM 15158 N N . ALA A 1 8 ? 6.866 8.898 3.770 1.00 0.22 8 ALA A N 9
ATOM 15159 C CA . ALA A 1 8 ? 6.208 9.369 2.564 1.00 0.22 8 ALA A CA 9
ATOM 15160 C C . ALA A 1 8 ? 4.713 9.491 2.803 1.00 0.19 8 ALA A C 9
ATOM 15161 O O . ALA A 1 8 ? 4.119 8.663 3.492 1.00 0.20 8 ALA A O 9
ATOM 15168 N N . THR A 1 9 ? 4.107 10.527 2.250 1.00 0.23 9 THR A N 9
ATOM 15169 C CA . THR A 1 9 ? 2.683 10.745 2.411 1.00 0.23 9 THR A CA 9
ATOM 15170 C C . THR A 1 9 ? 1.953 10.545 1.090 1.00 0.23 9 THR A C 9
ATOM 15171 O O . THR A 1 9 ? 2.222 11.234 0.107 1.00 0.29 9 THR A O 9
ATOM 15182 N N . VAL A 1 10 ? 1.042 9.589 1.076 1.00 0.21 10 VAL A N 9
ATOM 15183 C CA . VAL A 1 10 ? 0.254 9.293 -0.108 1.00 0.22 10 VAL A CA 9
ATOM 15184 C C . VAL A 1 10 ? -1.199 9.677 0.135 1.00 0.22 10 VAL A C 9
ATOM 15185 O O . VAL A 1 10 ? -1.726 9.469 1.227 1.00 0.26 10 VAL A O 9
ATOM 15198 N N . GLU A 1 11 ? -1.841 10.241 -0.872 1.00 0.23 11 GLU A N 9
ATOM 15199 C CA . GLU A 1 11 ? -3.220 10.671 -0.738 1.00 0.25 11 GLU A CA 9
ATOM 15200 C C . GLU A 1 11 ? -4.131 9.853 -1.642 1.00 0.23 11 GLU A C 9
ATOM 15201 O O . GLU A 1 11 ? -3.818 9.619 -2.812 1.00 0.29 11 GLU A O 9
ATOM 15213 N N . SER A 1 12 ? -5.244 9.408 -1.084 1.00 0.22 12 SER A N 9
ATOM 15214 C CA . SER A 1 12 ? -6.255 8.697 -1.843 1.00 0.21 12 SER A CA 9
ATOM 15215 C C . SER A 1 12 ? -7.564 9.474 -1.799 1.00 0.20 12 SER A C 9
ATOM 15216 O O . SER A 1 12 ? -7.964 9.974 -0.750 1.00 0.23 12 SER A O 9
ATOM 15224 N N . ASN A 1 13 ? -8.230 9.579 -2.933 1.00 0.19 13 ASN A N 9
ATOM 15225 C CA . ASN A 1 13 ? -9.444 10.382 -3.029 1.00 0.24 13 ASN A CA 9
ATOM 15226 C C . ASN A 1 13 ? -10.654 9.517 -3.359 1.00 0.24 13 ASN A C 9
ATOM 15227 O O . ASN A 1 13 ? -10.512 8.334 -3.675 1.00 0.19 13 ASN A O 9
ATOM 15238 N N . ASP A 1 14 ? -11.838 10.124 -3.311 1.00 0.43 14 ASP A N 9
ATOM 15239 C CA . ASP A 1 14 ? -13.089 9.419 -3.604 1.00 0.51 14 ASP A CA 9
ATOM 15240 C C . ASP A 1 14 ? -13.202 9.091 -5.090 1.00 0.43 14 ASP A C 9
ATOM 15241 O O . ASP A 1 14 ? -14.131 8.411 -5.519 1.00 0.48 14 ASP A O 9
ATOM 15250 N N . ASN A 1 15 ? -12.251 9.579 -5.876 1.00 0.45 15 ASN A N 9
ATOM 15251 C CA . ASN A 1 15 ? -12.270 9.375 -7.319 1.00 0.48 15 ASN A CA 9
ATOM 15252 C C . ASN A 1 15 ? -11.488 8.122 -7.701 1.00 0.41 15 ASN A C 9
ATOM 15253 O O . ASN A 1 15 ? -11.117 7.935 -8.857 1.00 0.47 15 ASN A O 9
ATOM 15264 N N . MET A 1 16 ? -11.231 7.285 -6.695 1.00 0.36 16 MET A N 9
ATOM 15265 C CA . MET A 1 16 ? -10.594 5.981 -6.881 1.00 0.39 16 MET A CA 9
ATOM 15266 C C . MET A 1 16 ? -9.221 6.088 -7.532 1.00 0.38 16 MET A C 9
ATOM 15267 O O . MET A 1 16 ? -8.998 5.551 -8.617 1.00 0.54 16 MET A O 9
ATOM 15281 N N . GLN A 1 17 ? -8.296 6.768 -6.869 1.00 0.28 17 GLN A N 9
ATOM 15282 C CA . GLN A 1 17 ? -6.929 6.853 -7.364 1.00 0.33 17 GLN A CA 9
ATOM 15283 C C . GLN A 1 17 ? -5.991 7.394 -6.299 1.00 0.28 17 GLN A C 9
ATOM 15284 O O . GLN A 1 17 ? -6.418 8.076 -5.363 1.00 0.40 17 GLN A O 9
ATOM 15298 N N . PHE A 1 18 ? -4.721 7.052 -6.448 1.00 0.30 18 PHE A N 9
ATOM 15299 C CA . PHE A 1 18 ? -3.660 7.602 -5.622 1.00 0.27 18 PHE A CA 9
ATOM 15300 C C . PHE A 1 18 ? -3.098 8.840 -6.308 1.00 0.33 18 PHE A C 9
ATOM 15301 O O . PHE A 1 18 ? -3.159 8.952 -7.533 1.00 0.44 18 PHE A O 9
ATOM 15318 N N . ASN A 1 19 ? -2.552 9.763 -5.528 1.00 0.35 19 ASN A N 9
ATOM 15319 C CA . ASN A 1 19 ? -1.970 10.980 -6.086 1.00 0.49 19 ASN A CA 9
ATOM 15320 C C . ASN A 1 19 ? -0.592 10.708 -6.688 1.00 0.36 19 ASN A C 9
ATOM 15321 O O . ASN A 1 19 ? 0.018 11.594 -7.289 1.00 0.45 19 ASN A O 9
ATOM 15332 N N . THR A 1 20 ? -0.107 9.485 -6.521 1.00 0.36 20 THR A N 9
ATOM 15333 C CA . THR A 1 20 ? 1.171 9.081 -7.083 1.00 0.33 20 THR A CA 9
ATOM 15334 C C . THR A 1 20 ? 1.173 7.585 -7.379 1.00 0.24 20 THR A C 9
ATOM 15335 O O . THR A 1 20 ? 0.493 6.810 -6.704 1.00 0.32 20 THR A O 9
ATOM 15346 N N . LYS A 1 21 ? 1.920 7.189 -8.401 1.00 0.23 21 LYS A N 9
ATOM 15347 C CA . LYS A 1 21 ? 2.065 5.783 -8.746 1.00 0.31 21 LYS A CA 9
ATOM 15348 C C . LYS A 1 21 ? 3.506 5.328 -8.546 1.00 0.23 21 LYS A C 9
ATOM 15349 O O . LYS A 1 21 ? 3.876 4.222 -8.939 1.00 0.28 21 LYS A O 9
ATOM 15368 N N . ASP A 1 22 ? 4.317 6.182 -7.930 1.00 0.20 22 ASP A N 9
ATOM 15369 C CA . ASP A 1 22 ? 5.726 5.870 -7.708 1.00 0.22 22 ASP A CA 9
ATOM 15370 C C . ASP A 1 22 ? 6.139 6.194 -6.281 1.00 0.20 22 ASP A C 9
ATOM 15371 O O . ASP A 1 22 ? 5.907 7.302 -5.793 1.00 0.24 22 ASP A O 9
ATOM 15380 N N . ILE A 1 23 ? 6.737 5.217 -5.612 1.00 0.19 23 ILE A N 9
ATOM 15381 C CA . ILE A 1 23 ? 7.314 5.421 -4.291 1.00 0.21 23 ILE A CA 9
ATOM 15382 C C . ILE A 1 23 ? 8.708 4.818 -4.241 1.00 0.27 23 ILE A C 9
ATOM 15383 O O . ILE A 1 23 ? 8.906 3.647 -4.565 1.00 0.32 23 ILE A O 9
ATOM 15399 N N . GLN A 1 24 ? 9.675 5.625 -3.858 1.00 0.34 24 GLN A N 9
ATOM 15400 C CA . GLN A 1 24 ? 11.047 5.167 -3.756 1.00 0.41 24 GLN A CA 9
ATOM 15401 C C . GLN A 1 24 ? 11.457 5.044 -2.299 1.00 0.35 24 GLN A C 9
ATOM 15402 O O . GLN A 1 24 ? 11.362 6.000 -1.533 1.00 0.39 24 GLN A O 9
ATOM 15416 N N . VAL A 1 25 ? 11.906 3.861 -1.925 1.00 0.31 25 VAL A N 9
ATOM 15417 C CA . VAL A 1 25 ? 12.356 3.615 -0.568 1.00 0.25 25 VAL A CA 9
ATOM 15418 C C . VAL A 1 25 ? 13.875 3.607 -0.525 1.00 0.26 25 VAL A C 9
ATOM 15419 O O . VAL A 1 25 ? 14.519 2.775 -1.162 1.00 0.30 25 VAL A O 9
ATOM 15432 N N . SER A 1 26 ? 14.441 4.544 0.210 1.00 0.27 26 SER A N 9
ATOM 15433 C CA . SER A 1 26 ? 15.884 4.689 0.273 1.00 0.29 26 SER A CA 9
ATOM 15434 C C . SER A 1 26 ? 16.487 3.647 1.212 1.00 0.26 26 SER A C 9
ATOM 15435 O O . SER A 1 26 ? 16.129 3.573 2.389 1.00 0.25 26 SER A O 9
ATOM 15443 N N . LYS A 1 27 ? 17.407 2.848 0.681 1.00 0.32 27 LYS A N 9
ATOM 15444 C CA . LYS A 1 27 ? 18.087 1.823 1.471 1.00 0.36 27 LYS A CA 9
ATOM 15445 C C . LYS A 1 27 ? 19.104 2.454 2.416 1.00 0.42 27 LYS A C 9
ATOM 15446 O O . LYS A 1 27 ? 19.762 1.765 3.193 1.00 0.54 27 LYS A O 9
ATOM 15465 N N . ALA A 1 28 ? 19.230 3.773 2.337 1.00 0.44 28 ALA A N 9
ATOM 15466 C CA . ALA A 1 28 ? 20.106 4.514 3.228 1.00 0.53 28 ALA A CA 9
ATOM 15467 C C . ALA A 1 28 ? 19.395 4.799 4.544 1.00 0.49 28 ALA A C 9
ATOM 15468 O O . ALA A 1 28 ? 19.980 5.347 5.478 1.00 0.63 28 ALA A O 9
ATOM 15475 N N . CYS A 1 29 ? 18.128 4.417 4.606 1.00 0.37 29 CYS A N 9
ATOM 15476 C CA . CYS A 1 29 ? 17.320 4.5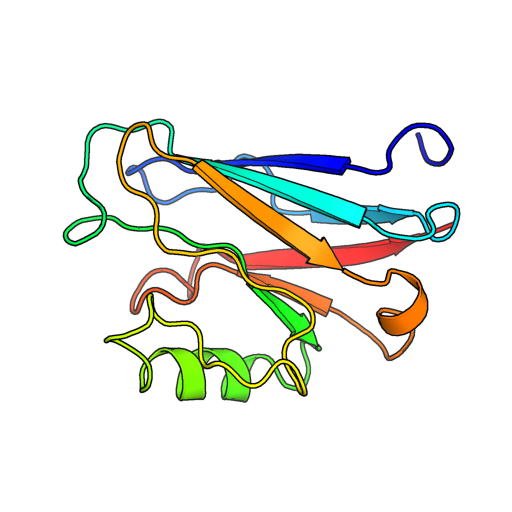94 5.800 1.00 0.40 29 CYS A CA 9
ATOM 15477 C C . CYS A 1 29 ? 17.015 3.231 6.412 1.00 0.40 29 CYS A C 9
ATOM 15478 O O . CYS A 1 29 ? 16.877 2.244 5.695 1.00 0.40 29 CYS A O 9
ATOM 15485 N N . LYS A 1 30 ? 16.944 3.174 7.734 1.00 0.49 30 LYS A N 9
ATOM 15486 C CA . LYS A 1 30 ? 16.676 1.923 8.431 1.00 0.59 30 LYS A CA 9
ATOM 15487 C C . LYS A 1 30 ? 15.174 1.714 8.619 1.00 0.51 30 LYS A C 9
ATOM 15488 O O . LYS A 1 30 ? 14.698 0.580 8.700 1.00 0.52 30 LYS A O 9
ATOM 15507 N N . GLU A 1 31 ? 14.432 2.808 8.690 1.00 0.51 31 GLU A N 9
ATOM 15508 C CA . GLU A 1 31 ? 12.984 2.742 8.842 1.00 0.52 31 GLU A CA 9
ATOM 15509 C C . GLU A 1 31 ? 12.309 3.707 7.884 1.00 0.42 31 GLU A C 9
ATOM 15510 O O . GLU A 1 31 ? 12.645 4.891 7.849 1.00 0.44 31 GLU A O 9
ATOM 15522 N N . PHE A 1 32 ? 11.365 3.198 7.108 1.00 0.36 32 PHE A N 9
ATOM 15523 C CA . PHE A 1 32 ? 10.624 4.025 6.174 1.00 0.30 32 PHE A CA 9
ATOM 15524 C C . PHE A 1 32 ? 9.129 3.887 6.443 1.00 0.25 32 PHE A C 9
ATOM 15525 O O . PHE A 1 32 ? 8.586 2.780 6.426 1.00 0.29 32 PHE A O 9
ATOM 15542 N N . THR A 1 33 ? 8.479 5.007 6.712 1.00 0.21 33 THR A N 9
ATOM 15543 C CA . THR A 1 33 ? 7.065 5.012 7.044 1.00 0.19 33 THR A CA 9
ATOM 15544 C C . THR A 1 33 ? 6.239 5.643 5.931 1.00 0.17 33 THR A C 9
ATOM 15545 O O . THR A 1 33 ? 6.559 6.722 5.440 1.00 0.26 33 THR A O 9
ATOM 15556 N N . ILE A 1 34 ? 5.181 4.963 5.537 1.00 0.16 34 ILE A N 9
ATOM 15557 C CA . ILE A 1 34 ? 4.279 5.477 4.526 1.00 0.17 34 ILE A CA 9
ATOM 15558 C C . ILE A 1 34 ? 2.939 5.823 5.161 1.00 0.17 34 ILE A C 9
ATOM 15559 O O . ILE A 1 34 ? 2.306 4.975 5.790 1.00 0.21 34 ILE A O 9
ATOM 15575 N N . THR A 1 35 ? 2.528 7.069 5.011 1.00 0.18 35 THR A N 9
ATOM 15576 C CA . THR A 1 35 ? 1.277 7.534 5.577 1.00 0.19 35 THR A CA 9
ATOM 15577 C C . THR A 1 35 ? 0.247 7.772 4.479 1.00 0.17 35 THR A C 9
ATOM 15578 O O . THR A 1 35 ? 0.494 8.518 3.532 1.00 0.20 35 THR A O 9
ATOM 15589 N N . LEU A 1 36 ? -0.901 7.128 4.607 1.00 0.16 36 LEU A N 9
ATOM 15590 C CA . LEU A 1 36 ? -1.963 7.254 3.627 1.00 0.14 36 LEU A CA 9
ATOM 15591 C C . LEU A 1 36 ? -3.058 8.174 4.150 1.00 0.17 36 LEU A C 9
ATOM 15592 O O . LEU A 1 36 ? -3.618 7.939 5.222 1.00 0.20 36 LEU A O 9
ATOM 15608 N N . LYS A 1 37 ? -3.345 9.223 3.399 1.00 0.21 37 LYS A N 9
ATOM 15609 C CA . LYS A 1 37 ? -4.410 10.150 3.747 1.00 0.27 37 LYS A CA 9
ATOM 15610 C C . LYS A 1 37 ? -5.558 10.004 2.760 1.00 0.20 37 LYS A C 9
ATOM 15611 O O . LYS A 1 37 ? -5.427 10.363 1.589 1.00 0.22 37 LYS A O 9
ATOM 15630 N N . HIS A 1 38 ? -6.675 9.460 3.216 1.00 0.18 38 HIS A N 9
ATOM 15631 C CA . HIS A 1 38 ? -7.835 9.324 2.348 1.00 0.16 38 HIS A CA 9
ATOM 15632 C C . HIS A 1 38 ? -8.653 10.602 2.391 1.00 0.23 38 HIS A C 9
ATOM 15633 O O . HIS A 1 38 ? -9.540 10.766 3.230 1.00 0.29 38 HIS A O 9
ATOM 15648 N N . THR A 1 39 ? -8.345 11.492 1.474 1.00 0.30 39 THR A N 9
ATOM 15649 C CA . THR A 1 39 ? -9.089 12.716 1.310 1.00 0.44 39 THR A CA 9
ATOM 15650 C C . THR A 1 39 ? -10.407 12.417 0.609 1.00 0.55 39 THR A C 9
ATOM 15651 O O . THR A 1 39 ? -10.417 11.877 -0.499 1.00 1.42 39 THR A O 9
ATOM 15662 N N . GLY A 1 40 ? -11.508 12.723 1.272 1.00 0.61 40 GLY A N 9
ATOM 15663 C CA . GLY A 1 40 ? -12.808 12.437 0.714 1.00 0.56 40 GLY A CA 9
ATOM 15664 C C . GLY A 1 40 ? -13.870 12.332 1.786 1.00 0.66 40 GLY A C 9
ATOM 15665 O O . GLY A 1 40 ? -13.590 12.570 2.963 1.00 1.16 40 GLY A O 9
ATOM 15669 N N . THR A 1 41 ? -15.080 11.971 1.387 1.00 0.46 41 THR A N 9
ATOM 15670 C CA . THR A 1 41 ? -16.199 11.876 2.316 1.00 0.53 41 THR A CA 9
ATOM 15671 C C . THR A 1 41 ? -17.057 10.639 2.043 1.00 0.46 41 THR A C 9
ATOM 15672 O O . THR A 1 41 ? -18.248 10.612 2.357 1.00 0.75 41 THR A O 9
ATOM 15683 N N . GLN A 1 42 ? -16.450 9.617 1.456 1.00 0.41 42 GLN A N 9
ATOM 15684 C CA . GLN A 1 42 ? -17.163 8.380 1.159 1.00 0.35 42 GLN A CA 9
ATOM 15685 C C . GLN A 1 42 ? -16.806 7.286 2.166 1.00 0.29 42 GLN A C 9
ATOM 15686 O O . GLN A 1 42 ? -15.679 7.229 2.663 1.00 0.31 42 GLN A O 9
ATOM 15700 N N . PRO A 1 43 ? -17.777 6.411 2.483 1.00 0.32 43 PRO A N 9
ATOM 15701 C CA . PRO A 1 43 ? -17.598 5.335 3.468 1.00 0.35 43 PRO A CA 9
ATOM 15702 C C . PRO A 1 43 ? -16.696 4.211 2.956 1.00 0.31 43 PRO A C 9
ATOM 15703 O O . PRO A 1 43 ? -16.674 3.904 1.757 1.00 0.29 43 PRO A O 9
ATOM 15714 N N . LYS A 1 44 ? -15.981 3.581 3.885 1.00 0.33 44 LYS A N 9
ATOM 15715 C CA . LYS A 1 44 ? -14.973 2.574 3.556 1.00 0.34 44 LYS A CA 9
ATOM 15716 C C . LYS A 1 44 ? -15.605 1.294 3.011 1.00 0.36 44 LYS A C 9
ATOM 15717 O O . LYS A 1 44 ? -14.911 0.432 2.478 1.00 0.44 44 LYS A O 9
ATOM 15736 N N . ALA A 1 45 ? -16.919 1.183 3.150 1.00 0.40 45 ALA A N 9
ATOM 15737 C CA . ALA A 1 45 ? -17.647 0.009 2.690 1.00 0.46 45 ALA A CA 9
ATOM 15738 C C . ALA A 1 45 ? -17.583 -0.134 1.172 1.00 0.48 45 ALA A C 9
ATOM 15739 O O . ALA A 1 45 ? -17.613 -1.245 0.641 1.00 0.58 45 ALA A O 9
ATOM 15746 N N . SER A 1 46 ? -17.492 0.989 0.477 1.00 0.49 46 SER A N 9
ATOM 15747 C CA . SER A 1 46 ? -17.476 0.973 -0.977 1.00 0.63 46 SER A CA 9
ATOM 15748 C C . SER A 1 46 ? -16.302 1.785 -1.518 1.00 0.47 46 SER A C 9
ATOM 15749 O O . SER A 1 46 ? -15.716 1.433 -2.541 1.00 0.61 46 SER A O 9
ATOM 15757 N N . MET A 1 47 ? -15.957 2.866 -0.828 1.00 0.27 47 MET A N 9
ATOM 15758 C CA . MET A 1 47 ? -14.847 3.708 -1.249 1.00 0.21 47 MET A CA 9
ATOM 15759 C C . MET A 1 47 ? -13.771 3.717 -0.172 1.00 0.17 47 MET A C 9
ATOM 15760 O O . MET A 1 47 ? -13.294 4.772 0.264 1.00 0.19 47 MET A O 9
ATOM 15774 N N . GLY A 1 48 ? -13.423 2.526 0.278 1.00 0.14 48 GLY A N 9
ATOM 15775 C CA . GLY A 1 48 ? -12.351 2.381 1.230 1.00 0.12 48 GLY A CA 9
ATOM 15776 C C . GLY A 1 48 ? -11.044 2.170 0.520 1.00 0.11 48 GLY A C 9
ATOM 15777 O O . GLY A 1 48 ? -11.022 1.657 -0.600 1.00 0.13 48 GLY A O 9
ATOM 15781 N N . HIS A 1 49 ? -9.951 2.578 1.141 1.00 0.11 49 HIS A N 9
ATOM 15782 C CA . HIS A 1 49 ? -8.643 2.420 0.520 1.00 0.11 49 HIS A CA 9
ATOM 15783 C C . HIS A 1 49 ? -7.653 1.829 1.509 1.00 0.12 49 HIS A C 9
ATOM 15784 O O . HIS A 1 49 ? -7.759 2.049 2.720 1.00 0.15 49 HIS A O 9
ATOM 15798 N N . ASN A 1 50 ? -6.710 1.067 0.983 1.00 0.12 50 ASN A N 9
ATOM 15799 C CA . ASN A 1 50 ? -5.651 0.467 1.778 1.00 0.19 50 ASN A CA 9
ATOM 15800 C C . ASN A 1 50 ? -4.391 0.360 0.933 1.00 0.24 50 ASN A C 9
ATOM 15801 O O . ASN A 1 50 ? -4.453 -0.039 -0.224 1.00 0.43 50 ASN A O 9
ATOM 15812 N N . LEU A 1 51 ? -3.256 0.718 1.503 1.00 0.17 51 LEU A N 9
ATOM 15813 C CA . LEU A 1 51 ? -1.999 0.651 0.782 1.00 0.17 51 LEU A CA 9
ATOM 15814 C C . LEU A 1 51 ? -1.168 -0.512 1.311 1.00 0.17 51 LEU A C 9
ATOM 15815 O O . LEU A 1 51 ? -0.743 -0.517 2.468 1.00 0.20 51 LEU A O 9
ATOM 15831 N N . VAL A 1 52 ? -0.977 -1.512 0.468 1.00 0.17 52 VAL A N 9
ATOM 15832 C CA . VAL A 1 52 ? -0.186 -2.677 0.829 1.00 0.20 52 VAL A CA 9
ATOM 15833 C C . VAL A 1 52 ? 1.121 -2.694 0.042 1.00 0.22 52 VAL A C 9
ATOM 15834 O O . VAL A 1 52 ? 1.171 -2.255 -1.110 1.00 0.30 52 VAL A O 9
ATOM 15847 N N . ILE A 1 53 ? 2.178 -3.180 0.677 1.00 0.21 53 ILE A N 9
ATOM 15848 C CA . ILE A 1 53 ? 3.475 -3.297 0.029 1.00 0.23 53 ILE A CA 9
ATOM 15849 C C . ILE A 1 53 ? 3.827 -4.770 -0.153 1.00 0.19 53 ILE A C 9
ATOM 15850 O O . ILE A 1 53 ? 3.920 -5.521 0.824 1.00 0.20 53 ILE A O 9
ATOM 15866 N N . ALA A 1 54 ? 4.000 -5.179 -1.402 1.00 0.22 54 ALA A N 9
ATOM 15867 C CA . ALA A 1 54 ? 4.332 -6.560 -1.723 1.00 0.27 54 ALA A CA 9
ATOM 15868 C C . ALA A 1 54 ? 5.016 -6.635 -3.081 1.00 0.31 54 ALA A C 9
ATOM 15869 O O . ALA A 1 54 ? 5.054 -5.646 -3.816 1.00 0.30 54 ALA A O 9
ATOM 15876 N N . LYS A 1 55 ? 5.560 -7.799 -3.411 1.00 0.43 55 LYS A N 9
ATOM 15877 C CA . LYS A 1 55 ? 6.210 -7.991 -4.699 1.00 0.52 55 LYS A CA 9
ATOM 15878 C C . LYS A 1 55 ? 5.191 -7.982 -5.829 1.00 0.53 55 LYS A C 9
ATOM 15879 O O . LYS A 1 55 ? 4.063 -8.440 -5.649 1.00 0.64 55 LYS A O 9
ATOM 15898 N N . ALA A 1 56 ? 5.588 -7.462 -6.981 1.00 0.49 56 ALA A N 9
ATOM 15899 C CA . ALA A 1 56 ? 4.698 -7.376 -8.135 1.00 0.52 56 ALA A CA 9
ATOM 15900 C C . ALA A 1 56 ? 4.072 -8.729 -8.453 1.00 0.61 56 ALA A C 9
ATOM 15901 O O . ALA A 1 56 ? 2.846 -8.864 -8.501 1.00 0.77 56 ALA A O 9
ATOM 15908 N N . GLU A 1 57 ? 4.921 -9.735 -8.622 1.00 0.65 57 GLU A N 9
ATOM 15909 C CA . GLU A 1 57 ? 4.473 -11.073 -8.997 1.00 0.79 57 GLU A CA 9
ATOM 15910 C C . GLU A 1 57 ? 3.702 -11.754 -7.867 1.00 0.71 57 GLU A C 9
ATOM 15911 O O . GLU A 1 57 ? 3.023 -12.758 -8.084 1.00 0.77 57 GLU A O 9
ATOM 15923 N N . ASP A 1 58 ? 3.802 -11.206 -6.667 1.00 0.66 58 ASP A N 9
ATOM 15924 C CA . ASP A 1 58 ? 3.201 -11.829 -5.498 1.00 0.71 58 ASP A CA 9
ATOM 15925 C C . ASP A 1 58 ? 1.877 -11.151 -5.165 1.00 0.65 58 ASP A C 9
ATOM 15926 O O . ASP A 1 58 ? 1.112 -11.621 -4.323 1.00 0.65 58 ASP A O 9
ATOM 15935 N N . MET A 1 59 ? 1.606 -10.050 -5.864 1.00 0.64 59 MET A N 9
ATOM 15936 C CA . MET A 1 59 ? 0.367 -9.298 -5.680 1.00 0.64 59 MET A CA 9
ATOM 15937 C C . MET A 1 59 ? -0.853 -10.160 -5.956 1.00 0.60 59 MET A C 9
ATOM 15938 O O . MET A 1 59 ? -1.897 -9.988 -5.330 1.00 0.57 59 MET A O 9
ATOM 15952 N N . ASP A 1 60 ? -0.713 -11.096 -6.888 1.00 0.65 60 ASP A N 9
ATOM 15953 C CA . ASP A 1 60 ? -1.806 -11.998 -7.237 1.00 0.72 60 ASP A CA 9
ATOM 15954 C C . ASP A 1 60 ? -2.273 -12.777 -6.017 1.00 0.67 60 ASP A C 9
ATOM 15955 O O . ASP A 1 60 ? -3.474 -12.923 -5.784 1.00 0.70 60 ASP A O 9
ATOM 15964 N N . GLY A 1 61 ? -1.321 -13.258 -5.229 1.00 0.65 61 GLY A N 9
ATOM 15965 C CA . GLY A 1 61 ? -1.656 -13.983 -4.021 1.00 0.66 61 GLY A CA 9
ATOM 15966 C C . GLY A 1 61 ? -2.222 -13.069 -2.954 1.00 0.59 61 GLY A C 9
ATOM 15967 O O . GLY A 1 61 ? -3.053 -13.482 -2.144 1.00 0.63 61 GLY A O 9
ATOM 15971 N N . VAL A 1 62 ? -1.776 -11.820 -2.958 1.00 0.52 62 VAL A N 9
ATOM 15972 C CA . VAL A 1 62 ? -2.247 -10.837 -1.995 1.00 0.48 62 VAL A CA 9
ATOM 15973 C C . VAL A 1 62 ? -3.697 -10.458 -2.278 1.00 0.45 62 VAL A C 9
ATOM 15974 O O . VAL A 1 62 ? -4.521 -10.426 -1.368 1.00 0.46 62 VAL A O 9
ATOM 15987 N N . PHE A 1 63 ? -4.010 -10.192 -3.544 1.00 0.45 63 PHE A N 9
ATOM 15988 C CA . PHE A 1 63 ? -5.373 -9.834 -3.931 1.00 0.45 63 PHE A CA 9
ATOM 15989 C C . PHE A 1 63 ? -6.324 -11.012 -3.738 1.00 0.49 63 PHE A C 9
ATOM 15990 O O . PHE A 1 63 ? -7.422 -10.848 -3.209 1.00 0.53 63 PHE A O 9
ATOM 16007 N N . LYS A 1 64 ? -5.890 -12.201 -4.153 1.00 0.51 64 LYS A N 9
ATOM 16008 C CA . LYS A 1 64 ? -6.733 -13.393 -4.088 1.00 0.57 64 LYS A CA 9
ATOM 16009 C C . LYS A 1 64 ? -7.167 -13.688 -2.656 1.00 0.57 64 LYS A C 9
ATOM 16010 O O . LYS A 1 64 ? -8.360 -13.803 -2.370 1.00 0.61 64 LYS A O 9
ATOM 16029 N N . ASP A 1 65 ? -6.199 -13.801 -1.760 1.00 0.58 65 ASP A N 9
ATOM 16030 C CA . ASP A 1 65 ? -6.493 -14.091 -0.361 1.00 0.62 65 ASP A CA 9
ATOM 16031 C C . ASP A 1 65 ? -7.018 -12.855 0.348 1.00 0.54 65 ASP A C 9
ATOM 16032 O O . ASP A 1 65 ? -7.609 -12.946 1.425 1.00 0.59 65 ASP A O 9
ATOM 16041 N N . GLY A 1 66 ? -6.806 -11.704 -0.271 1.00 0.50 66 GLY A N 9
ATOM 16042 C CA . GLY A 1 66 ? -7.229 -10.454 0.314 1.00 0.47 66 GLY A CA 9
ATOM 16043 C C . GLY A 1 66 ? -8.728 -10.269 0.249 1.00 0.43 66 GLY A C 9
ATOM 16044 O O . GLY A 1 66 ? -9.347 -9.845 1.222 1.00 0.40 66 GLY A O 9
ATOM 16048 N N . VAL A 1 67 ? -9.315 -10.610 -0.894 1.00 0.49 67 VAL A N 9
ATOM 16049 C CA . VAL A 1 67 ? -10.755 -10.476 -1.090 1.00 0.52 67 VAL A CA 9
ATOM 16050 C C . VAL A 1 67 ? -11.527 -11.291 -0.048 1.00 0.52 67 VAL A C 9
ATOM 16051 O O . VAL A 1 67 ? -12.635 -10.928 0.348 1.00 0.59 67 VAL A O 9
ATOM 16064 N N . GLY A 1 68 ? -10.918 -12.376 0.415 1.00 0.50 68 GLY A N 9
ATOM 16065 C CA . GLY A 1 68 ? -11.551 -13.213 1.414 1.00 0.53 68 GLY A CA 9
ATOM 16066 C C . GLY A 1 68 ? -11.199 -12.800 2.834 1.00 0.43 68 GLY A C 9
ATOM 16067 O O . GLY A 1 68 ? -11.535 -13.497 3.790 1.00 0.51 68 GLY A O 9
ATOM 16071 N N . ALA A 1 69 ? -10.526 -11.667 2.976 1.00 0.38 69 ALA A N 9
ATOM 16072 C CA . ALA A 1 69 ? -10.127 -11.172 4.287 1.00 0.32 69 ALA A CA 9
ATOM 16073 C C . ALA A 1 69 ? -10.653 -9.760 4.513 1.00 0.29 69 ALA A C 9
ATOM 16074 O O . ALA A 1 69 ? -9.900 -8.850 4.858 1.00 0.31 69 ALA A O 9
ATOM 16081 N N . ALA A 1 70 ? -11.959 -9.593 4.334 1.00 0.33 70 ALA A N 9
ATOM 16082 C CA . ALA A 1 70 ? -12.599 -8.283 4.414 1.00 0.41 70 ALA A CA 9
ATOM 16083 C C . ALA A 1 70 ? -12.350 -7.607 5.757 1.00 0.50 70 ALA A C 9
ATOM 16084 O O . ALA A 1 70 ? -12.138 -6.396 5.825 1.00 0.62 70 ALA A O 9
ATOM 16091 N N . ASP A 1 71 ? -12.353 -8.398 6.818 1.00 0.53 71 ASP A N 9
ATOM 16092 C CA . ASP A 1 71 ? -12.196 -7.871 8.169 1.00 0.70 71 ASP A CA 9
ATOM 16093 C C . ASP A 1 71 ? -10.746 -7.496 8.455 1.00 0.64 71 ASP A C 9
ATOM 16094 O O . ASP A 1 71 ? -10.465 -6.743 9.384 1.00 0.84 71 ASP A O 9
ATOM 16103 N N . THR A 1 72 ? -9.828 -8.016 7.655 1.00 0.48 72 THR A N 9
ATOM 16104 C CA . THR A 1 72 ? -8.413 -7.781 7.879 1.00 0.53 72 THR A CA 9
ATOM 16105 C C . THR A 1 72 ? -7.828 -6.923 6.758 1.00 0.65 72 THR A C 9
ATOM 16106 O O . THR A 1 72 ? -6.815 -7.269 6.157 1.00 1.42 72 THR A O 9
ATOM 16117 N N . ASP A 1 73 ? -8.515 -5.821 6.461 1.00 0.59 73 ASP A N 9
ATOM 16118 C CA . ASP A 1 73 ? -8.053 -4.824 5.484 1.00 0.55 73 ASP A CA 9
ATOM 16119 C C . ASP A 1 73 ? -7.863 -5.423 4.096 1.00 0.43 73 ASP A C 9
ATOM 16120 O O . ASP A 1 73 ? -7.156 -4.856 3.260 1.00 0.47 73 ASP A O 9
ATOM 16129 N N . TYR A 1 74 ? -8.499 -6.564 3.857 1.00 0.33 74 TYR A N 9
ATOM 16130 C CA . TYR A 1 74 ? -8.356 -7.289 2.601 1.00 0.28 74 TYR A CA 9
ATOM 16131 C C . TYR A 1 74 ? -6.900 -7.691 2.357 1.00 0.35 74 TYR A C 9
ATOM 16132 O O . TYR A 1 74 ? -6.402 -7.613 1.235 1.00 0.37 74 TYR A O 9
ATOM 16150 N N . VAL A 1 75 ? -6.219 -8.101 3.420 1.00 0.45 75 VAL A N 9
ATOM 16151 C CA . VAL A 1 75 ? -4.880 -8.666 3.303 1.00 0.57 75 VAL A CA 9
ATOM 16152 C C . VAL A 1 75 ? -4.839 -10.019 4.003 1.00 0.62 75 VAL A C 9
ATOM 16153 O O . VAL A 1 75 ? -5.553 -10.241 4.982 1.00 0.66 75 VAL A O 9
ATOM 16166 N N . LYS A 1 76 ? -4.030 -10.929 3.481 1.00 0.76 76 LYS A N 9
ATOM 16167 C CA . LYS A 1 76 ? -3.902 -12.256 4.068 1.00 0.89 76 LYS A CA 9
ATOM 16168 C C . LYS A 1 76 ? -3.212 -12.167 5.429 1.00 0.94 76 LYS A C 9
ATOM 16169 O O . LYS A 1 76 ? -2.127 -11.595 5.541 1.00 0.85 76 LYS A O 9
ATOM 16188 N N . PRO A 1 77 ? -3.846 -12.730 6.480 1.00 1.21 77 PRO A N 9
ATOM 16189 C CA . PRO A 1 77 ? -3.315 -12.704 7.854 1.00 1.37 77 PRO A CA 9
ATOM 16190 C C . PRO A 1 77 ? -1.946 -13.371 7.993 1.00 1.27 77 PRO A C 9
ATOM 16191 O O . PRO A 1 77 ? -1.294 -13.260 9.031 1.00 1.73 77 PRO A O 9
ATOM 16202 N N . ASP A 1 78 ? -1.525 -14.080 6.959 1.00 1.23 78 ASP A N 9
ATOM 16203 C CA . ASP A 1 78 ? -0.190 -14.656 6.932 1.00 1.22 78 ASP A CA 9
ATOM 16204 C C . ASP A 1 78 ? 0.785 -13.657 6.335 1.00 0.97 78 ASP A C 9
ATOM 16205 O O . ASP A 1 78 ? 0.741 -13.375 5.135 1.00 1.45 78 ASP A O 9
ATOM 16214 N N . ASP A 1 79 ? 1.664 -13.123 7.175 1.00 0.95 79 ASP A N 9
ATOM 16215 C CA . ASP A 1 79 ? 2.608 -12.090 6.755 1.00 1.45 79 ASP A CA 9
ATOM 16216 C C . ASP A 1 79 ? 3.762 -12.686 5.955 1.00 1.04 79 ASP A C 9
ATOM 16217 O O . ASP A 1 79 ? 4.930 -12.437 6.250 1.00 1.19 79 ASP A O 9
ATOM 16226 N N . ALA A 1 80 ? 3.435 -13.484 4.955 1.00 0.88 80 ALA A N 9
ATOM 16227 C CA . ALA A 1 80 ? 4.442 -14.056 4.078 1.00 0.73 80 ALA A CA 9
ATOM 16228 C C . ALA A 1 80 ? 4.460 -13.321 2.747 1.00 0.65 80 ALA A C 9
ATOM 16229 O O . ALA A 1 80 ? 5.493 -13.231 2.083 1.00 0.82 80 ALA A O 9
ATOM 16236 N N . ARG A 1 81 ? 3.307 -12.787 2.369 1.00 0.61 81 ARG A N 9
ATOM 16237 C CA . ARG A 1 81 ? 3.176 -12.044 1.122 1.00 0.73 81 ARG A CA 9
ATOM 16238 C C . ARG A 1 81 ? 3.164 -10.545 1.390 1.00 0.72 81 ARG A C 9
ATOM 16239 O O . ARG A 1 81 ? 3.585 -9.746 0.557 1.00 0.96 81 ARG A O 9
ATOM 16260 N N . VAL A 1 82 ? 2.697 -10.175 2.570 1.00 0.60 82 VAL A N 9
ATOM 16261 C CA . VAL A 1 82 ? 2.583 -8.779 2.946 1.00 0.62 82 VAL A CA 9
ATOM 16262 C C . VAL A 1 82 ? 3.720 -8.389 3.879 1.00 0.58 82 VAL A C 9
ATOM 16263 O O . VAL A 1 82 ? 3.883 -8.977 4.949 1.00 0.74 82 VAL A O 9
ATOM 16276 N N . VAL A 1 83 ? 4.522 -7.418 3.462 1.00 0.42 83 VAL A N 9
ATOM 16277 C CA . VAL A 1 83 ? 5.600 -6.922 4.304 1.00 0.42 83 VAL A CA 9
ATOM 16278 C C . VAL A 1 83 ? 5.111 -5.744 5.149 1.00 0.38 83 VAL A C 9
ATOM 16279 O O . VAL A 1 83 ? 5.625 -5.490 6.238 1.00 0.43 83 VAL A O 9
ATOM 16292 N N . ALA A 1 84 ? 4.096 -5.048 4.647 1.00 0.35 84 ALA A N 9
ATOM 16293 C CA . ALA A 1 84 ? 3.504 -3.922 5.356 1.00 0.34 84 ALA A CA 9
ATOM 16294 C C . ALA A 1 84 ? 2.175 -3.533 4.722 1.00 0.31 84 ALA A C 9
ATOM 16295 O O . ALA A 1 84 ? 1.992 -3.688 3.511 1.00 0.31 84 ALA A O 9
ATOM 16302 N N . HIS A 1 85 ? 1.248 -3.044 5.536 1.00 0.30 85 HIS A N 9
ATOM 16303 C CA . HIS A 1 85 ? -0.052 -2.606 5.037 1.00 0.28 85 HIS A CA 9
ATOM 16304 C C . HIS A 1 85 ? -0.680 -1.596 5.988 1.00 0.28 85 HIS A C 9
ATOM 16305 O O . HIS A 1 85 ? -0.428 -1.620 7.194 1.00 0.36 85 HIS A O 9
ATOM 16320 N N . THR A 1 86 ? -1.493 -0.714 5.437 1.00 0.25 86 THR A N 9
ATOM 16321 C CA . THR A 1 86 ? -2.266 0.213 6.240 1.00 0.27 86 THR A CA 9
ATOM 16322 C C . THR A 1 86 ? -3.603 -0.421 6.620 1.00 0.31 86 THR A C 9
ATOM 16323 O O . THR A 1 86 ? -3.860 -1.584 6.294 1.00 0.50 86 THR A O 9
ATOM 16334 N N . LYS A 1 87 ? -4.438 0.326 7.321 1.00 0.29 87 LYS A N 9
ATOM 16335 C CA . LYS A 1 87 ? -5.784 -0.126 7.634 1.00 0.32 87 LYS A CA 9
ATOM 16336 C C . LYS A 1 87 ? -6.769 0.431 6.613 1.00 0.29 87 LYS A C 9
ATOM 16337 O O . LYS A 1 87 ? -6.527 1.488 6.027 1.00 0.35 87 LYS A O 9
ATOM 16356 N N . LEU A 1 88 ? -7.860 -0.295 6.388 1.00 0.30 88 LEU A N 9
ATOM 16357 C CA . LEU A 1 88 ? -8.941 0.188 5.533 1.00 0.37 88 LEU A CA 9
ATOM 16358 C C . LEU A 1 88 ? -9.529 1.465 6.102 1.00 0.36 88 LEU A C 9
ATOM 16359 O O . LEU A 1 88 ? -10.222 1.442 7.122 1.00 0.50 88 LEU A O 9
ATOM 16375 N N . ILE A 1 89 ? -9.261 2.571 5.439 1.00 0.31 89 ILE A N 9
ATOM 16376 C CA . ILE A 1 89 ? -9.692 3.868 5.928 1.00 0.31 89 ILE A CA 9
ATOM 16377 C C . ILE A 1 89 ? -10.772 4.475 5.043 1.00 0.33 89 ILE A C 9
ATOM 16378 O O . ILE A 1 89 ? -10.700 4.409 3.812 1.00 0.35 89 ILE A O 9
ATOM 16394 N N . GLY A 1 90 ? -11.785 5.042 5.688 1.00 0.34 90 GLY A N 9
ATOM 16395 C CA . GLY A 1 90 ? -12.840 5.731 4.976 1.00 0.37 90 GLY A CA 9
ATOM 16396 C C . GLY A 1 90 ? -12.481 7.177 4.697 1.00 0.51 90 GLY A C 9
ATOM 16397 O O . GLY A 1 90 ? -11.348 7.597 4.942 1.00 0.79 90 GLY A O 9
ATOM 16401 N N . GLY A 1 91 ? -13.437 7.934 4.182 1.00 0.60 91 GLY A N 9
ATOM 16402 C CA . GLY A 1 91 ? -13.190 9.325 3.849 1.00 0.81 91 GLY A CA 9
ATOM 16403 C C . GLY A 1 91 ? -12.848 10.169 5.062 1.00 0.57 91 GLY A C 9
ATOM 16404 O O . GLY A 1 91 ? -13.616 10.226 6.024 1.00 0.70 91 GLY A O 9
ATOM 16408 N N . GLY A 1 92 ? -11.688 10.813 5.023 1.00 0.54 92 GLY A N 9
ATOM 16409 C CA . GLY A 1 92 ? -11.285 11.686 6.107 1.00 0.56 92 GLY A CA 9
ATOM 16410 C C . GLY A 1 92 ? -10.408 10.979 7.117 1.00 0.52 92 GLY A C 9
ATOM 16411 O O . GLY A 1 92 ? -10.011 11.566 8.120 1.00 0.80 92 GLY A O 9
ATOM 16415 N N . GLU A 1 93 ? -10.106 9.717 6.849 1.00 0.34 93 GLU A N 9
ATOM 16416 C CA . GLU A 1 93 ? -9.287 8.918 7.748 1.00 0.27 93 GLU A CA 9
ATOM 16417 C C . GLU A 1 93 ? -7.880 8.735 7.199 1.00 0.23 93 GLU A C 9
ATOM 16418 O O . GLU A 1 93 ? -7.619 9.010 6.023 1.00 0.29 93 GLU A O 9
ATOM 16430 N N . GLU A 1 94 ? -6.978 8.278 8.055 1.00 0.21 94 GLU A N 9
ATOM 16431 C CA . GLU A 1 94 ? -5.584 8.104 7.682 1.00 0.21 94 GLU A CA 9
ATOM 16432 C C . GLU A 1 94 ? -5.001 6.864 8.350 1.00 0.22 94 GLU A C 9
ATOM 16433 O O . GLU A 1 94 ? -5.474 6.434 9.401 1.00 0.28 94 GLU A O 9
ATOM 16445 N N . SER A 1 95 ? -3.982 6.291 7.734 1.00 0.22 95 SER A N 9
ATOM 16446 C CA . SER A 1 95 ? -3.307 5.132 8.295 1.00 0.27 95 SER A CA 9
ATOM 16447 C C . SER A 1 95 ? -1.876 5.079 7.774 1.00 0.23 95 SER A C 9
ATOM 16448 O O . SER A 1 95 ? -1.601 5.537 6.665 1.00 0.29 95 SER A O 9
ATOM 16456 N N . SER A 1 96 ? -0.969 4.540 8.573 1.00 0.28 96 SER A N 9
ATOM 16457 C CA . SER A 1 96 ? 0.440 4.520 8.217 1.00 0.25 96 SER A CA 9
ATOM 16458 C C . SER A 1 96 ? 1.042 3.136 8.423 1.00 0.27 96 SER A C 9
ATOM 16459 O O . SER A 1 96 ? 0.514 2.324 9.183 1.00 0.35 96 SER A O 9
ATOM 16467 N N . LEU A 1 97 ? 2.141 2.876 7.731 1.00 0.22 97 LEU A N 9
ATOM 16468 C CA . LEU A 1 97 ? 2.893 1.642 7.900 1.00 0.25 97 LEU A CA 9
ATOM 16469 C C . LEU A 1 97 ? 4.383 1.949 7.898 1.00 0.24 97 LEU A C 9
ATOM 16470 O O . LEU A 1 97 ? 4.806 2.967 7.356 1.00 0.21 97 LEU A O 9
ATOM 16486 N N . THR A 1 98 ? 5.176 1.083 8.503 1.00 0.31 98 THR A N 9
ATOM 16487 C CA . THR A 1 98 ? 6.618 1.244 8.497 1.00 0.31 98 THR A CA 9
ATOM 16488 C C . THR A 1 98 ? 7.279 -0.070 8.111 1.00 0.32 98 THR A C 9
ATOM 16489 O O . THR A 1 98 ? 6.925 -1.124 8.635 1.00 0.41 98 THR A O 9
ATOM 16500 N N . LEU A 1 99 ? 8.224 -0.011 7.189 1.00 0.30 99 LEU A N 9
ATOM 16501 C CA . LEU A 1 99 ? 8.851 -1.216 6.675 1.00 0.34 99 LEU A CA 9
ATOM 16502 C C . LEU A 1 99 ? 10.369 -1.090 6.656 1.00 0.32 99 LEU A C 9
ATOM 16503 O O . LEU A 1 99 ? 10.915 0.017 6.626 1.00 0.29 99 LEU A O 9
ATOM 16519 N N . ASP A 1 100 ? 11.037 -2.237 6.702 1.00 0.38 100 ASP A N 9
ATOM 16520 C CA . ASP A 1 100 ? 12.485 -2.299 6.567 1.00 0.40 100 ASP A CA 9
ATOM 16521 C C . ASP A 1 100 ? 12.848 -2.348 5.088 1.00 0.38 100 ASP A C 9
ATOM 16522 O O . ASP A 1 100 ? 12.444 -3.267 4.378 1.00 0.42 100 ASP A O 9
ATOM 16531 N N . PRO A 1 101 ? 13.604 -1.344 4.605 1.00 0.38 101 PRO A N 9
ATOM 16532 C CA . PRO A 1 101 ? 13.956 -1.206 3.181 1.00 0.41 101 PRO A CA 9
ATOM 16533 C C . PRO A 1 101 ? 14.596 -2.455 2.578 1.00 0.39 101 PRO A C 9
ATOM 16534 O O . PRO A 1 101 ? 14.403 -2.747 1.400 1.00 0.43 101 PRO A O 9
ATOM 16545 N N . ALA A 1 102 ? 15.347 -3.194 3.384 1.00 0.42 102 ALA A N 9
ATOM 16546 C CA . ALA A 1 102 ? 16.024 -4.397 2.909 1.00 0.48 102 ALA A CA 9
ATOM 16547 C C . ALA A 1 102 ? 15.025 -5.506 2.589 1.00 0.46 102 ALA A C 9
ATOM 16548 O O . ALA A 1 102 ? 15.363 -6.494 1.936 1.00 0.49 102 ALA A O 9
ATOM 16555 N N . LYS A 1 103 ? 13.790 -5.327 3.035 1.00 0.47 103 LYS A N 9
ATOM 16556 C CA . LYS A 1 103 ? 12.733 -6.294 2.776 1.00 0.52 103 LYS A CA 9
ATOM 16557 C C . LYS A 1 103 ? 12.092 -6.030 1.421 1.00 0.52 103 LYS A C 9
ATOM 16558 O O . LYS A 1 103 ? 11.156 -6.718 1.027 1.00 0.69 103 LYS A O 9
ATOM 16577 N N . LEU A 1 104 ? 12.590 -5.014 0.727 1.00 0.43 104 LEU A N 9
ATOM 16578 C CA . LEU A 1 104 ? 12.117 -4.689 -0.613 1.00 0.44 104 LEU A CA 9
ATOM 16579 C C . LEU A 1 104 ? 13.211 -4.949 -1.635 1.00 0.47 104 LEU A C 9
ATOM 16580 O O . LEU A 1 104 ? 13.167 -4.442 -2.756 1.00 0.51 104 LEU A O 9
ATOM 16596 N N . ALA A 1 105 ? 14.190 -5.749 -1.244 1.00 0.55 105 ALA A N 9
ATOM 16597 C CA . ALA A 1 105 ? 15.320 -6.046 -2.111 1.00 0.63 105 ALA A CA 9
ATOM 16598 C C . ALA A 1 105 ? 15.112 -7.352 -2.869 1.00 0.72 105 ALA A C 9
ATOM 16599 O O . ALA A 1 105 ? 15.976 -7.782 -3.636 1.00 1.08 105 ALA A O 9
ATOM 16606 N N . ASP A 1 106 ? 13.961 -7.978 -2.667 1.00 0.69 106 ASP A N 9
ATOM 16607 C CA . ASP A 1 106 ? 13.668 -9.260 -3.307 1.00 0.81 106 ASP A CA 9
ATOM 16608 C C . ASP A 1 106 ? 13.062 -9.075 -4.694 1.00 0.82 106 ASP A C 9
ATOM 16609 O O . ASP A 1 106 ? 12.426 -9.986 -5.222 1.00 1.27 106 ASP A O 9
ATOM 16618 N N . GLY A 1 107 ? 13.244 -7.900 -5.281 1.00 0.61 107 GLY A N 9
ATOM 16619 C CA . GLY A 1 107 ? 12.788 -7.687 -6.639 1.00 0.74 107 GLY A CA 9
ATOM 16620 C C . GLY A 1 107 ? 11.950 -6.437 -6.796 1.00 0.60 107 GLY A C 9
ATOM 16621 O O . GLY A 1 107 ? 12.143 -5.454 -6.081 1.00 0.52 107 GLY A O 9
ATOM 16625 N N . ASP A 1 108 ? 11.018 -6.481 -7.737 1.00 0.64 108 ASP A N 9
ATOM 16626 C CA . ASP A 1 108 ? 10.144 -5.352 -8.012 1.00 0.59 108 ASP A CA 9
ATOM 16627 C C . ASP A 1 108 ? 8.930 -5.387 -7.109 1.00 0.43 108 ASP A C 9
ATOM 16628 O O . ASP A 1 108 ? 8.173 -6.361 -7.100 1.00 0.38 108 ASP A O 9
ATOM 16637 N N . TYR A 1 109 ? 8.756 -4.331 -6.342 1.00 0.39 109 TYR A N 9
ATOM 16638 C CA . TYR A 1 109 ? 7.640 -4.237 -5.427 1.00 0.32 109 TYR A CA 9
ATOM 16639 C C . TYR A 1 109 ? 6.606 -3.255 -5.943 1.00 0.30 109 TYR A C 9
ATOM 16640 O O . TYR A 1 109 ? 6.921 -2.337 -6.704 1.00 0.35 109 TYR A O 9
ATOM 16658 N N . LYS A 1 110 ? 5.370 -3.464 -5.544 1.00 0.28 110 LYS A N 9
ATOM 16659 C CA . LYS A 1 110 ? 4.297 -2.568 -5.909 1.00 0.29 110 LYS A CA 9
ATOM 16660 C C . LYS A 1 110 ? 3.516 -2.186 -4.672 1.00 0.22 110 LYS A C 9
ATOM 16661 O O . LYS A 1 110 ? 3.536 -2.900 -3.668 1.00 0.25 110 LYS A O 9
ATOM 16680 N N . PHE A 1 111 ? 2.849 -1.057 -4.741 1.00 0.20 111 PHE A N 9
ATOM 16681 C CA . PHE A 1 111 ? 1.905 -0.683 -3.716 1.00 0.19 111 PHE A CA 9
ATOM 16682 C C . PHE A 1 111 ? 0.536 -0.616 -4.355 1.00 0.17 111 PHE A C 9
ATOM 16683 O O . PHE A 1 111 ? 0.389 -0.101 -5.465 1.00 0.21 111 PHE A O 9
ATOM 16700 N N . ALA A 1 112 ? -0.450 -1.168 -3.690 1.00 0.14 112 ALA A N 9
ATOM 16701 C CA . ALA A 1 112 ? -1.763 -1.283 -4.287 1.00 0.15 112 ALA A CA 9
ATOM 16702 C C . ALA A 1 112 ? -2.851 -1.254 -3.240 1.00 0.15 112 ALA A C 9
ATOM 16703 O O . ALA A 1 112 ? -2.602 -1.487 -2.057 1.00 0.17 112 ALA A O 9
ATOM 16710 N N . CYS A 1 113 ? -4.051 -0.950 -3.694 1.00 0.15 113 CYS A N 9
ATOM 16711 C CA . CYS A 1 113 ? -5.225 -0.998 -2.851 1.00 0.14 113 CYS A CA 9
ATOM 16712 C C . CYS A 1 113 ? -5.893 -2.357 -3.022 1.00 0.14 113 CYS A C 9
ATOM 16713 O O . CYS A 1 113 ? -6.343 -2.698 -4.113 1.00 0.16 113 CYS A O 9
ATOM 16720 N N . THR A 1 114 ? -5.937 -3.136 -1.950 1.00 0.15 114 THR A N 9
ATOM 16721 C CA . THR A 1 114 ? -6.430 -4.507 -2.025 1.00 0.17 114 THR A CA 9
ATOM 16722 C C . THR A 1 114 ? -7.952 -4.575 -1.920 1.00 0.16 114 THR A C 9
ATOM 16723 O O . THR A 1 114 ? -8.527 -5.658 -1.793 1.00 0.21 114 THR A O 9
ATOM 16734 N N . PHE A 1 115 ? -8.597 -3.420 -1.978 1.00 0.14 115 PHE A N 9
ATOM 16735 C CA . PHE A 1 115 ? -10.049 -3.359 -1.956 1.00 0.17 115 PHE A CA 9
ATOM 16736 C C . PHE A 1 115 ? -10.595 -3.950 -3.260 1.00 0.22 115 PHE A C 9
ATOM 16737 O O . PHE A 1 115 ? -10.117 -3.611 -4.343 1.00 0.23 115 PHE A O 9
ATOM 16754 N N . PRO A 1 116 ? -11.580 -4.866 -3.171 1.00 0.30 116 PRO A N 9
ATOM 16755 C CA . PRO A 1 116 ? -12.134 -5.562 -4.342 1.00 0.37 116 PRO A CA 9
ATOM 16756 C C . PRO A 1 116 ? -12.604 -4.606 -5.433 1.00 0.31 116 PRO A C 9
ATOM 16757 O O . PRO A 1 116 ? -13.544 -3.832 -5.238 1.00 0.30 116 PRO A O 9
ATOM 16768 N N . GLY A 1 117 ? -11.934 -4.661 -6.575 1.00 0.34 117 GLY A N 9
ATOM 16769 C CA . GLY A 1 117 ? -12.285 -3.807 -7.691 1.00 0.33 117 GLY A CA 9
ATOM 16770 C C . GLY A 1 117 ? -11.355 -2.618 -7.804 1.00 0.33 117 GLY A C 9
ATOM 16771 O O . GLY A 1 117 ? -11.231 -2.012 -8.868 1.00 0.50 117 GLY A O 9
ATOM 16775 N N . HIS A 1 118 ? -10.689 -2.293 -6.706 1.00 0.24 118 HIS A N 9
ATOM 16776 C CA . HIS A 1 118 ? -9.786 -1.151 -6.663 1.00 0.23 118 HIS A CA 9
ATOM 16777 C C . HIS A 1 118 ? -8.407 -1.526 -7.194 1.00 0.29 118 HIS A C 9
ATOM 16778 O O . HIS A 1 118 ? -7.793 -0.760 -7.940 1.00 0.38 118 HIS A O 9
ATOM 16792 N N . GLY A 1 119 ? -7.944 -2.722 -6.836 1.00 0.33 119 GLY A N 9
ATOM 16793 C CA . GLY A 1 119 ? -6.595 -3.153 -7.176 1.00 0.42 119 GLY A CA 9
ATOM 16794 C C . GLY A 1 119 ? -6.326 -3.216 -8.669 1.00 0.49 119 GLY A C 9
ATOM 16795 O O . GLY A 1 119 ? -5.171 -3.175 -9.096 1.00 0.61 119 GLY A O 9
ATOM 16799 N N . ALA A 1 120 ? -7.385 -3.307 -9.465 1.00 0.53 120 ALA A N 9
ATOM 16800 C CA . ALA A 1 120 ? -7.249 -3.395 -10.913 1.00 0.67 120 ALA A CA 9
ATOM 16801 C C . ALA A 1 120 ? -6.665 -2.108 -11.494 1.00 0.64 120 ALA A C 9
ATOM 16802 O O . ALA A 1 120 ? -6.027 -2.122 -12.548 1.00 0.75 120 ALA A O 9
ATOM 16809 N N . LEU A 1 121 ? -6.877 -1.000 -10.798 1.00 0.56 121 LEU A N 9
ATOM 16810 C CA . LEU A 1 121 ? -6.383 0.292 -11.260 1.00 0.64 121 LEU A CA 9
ATOM 16811 C C . LEU A 1 121 ? -5.466 0.935 -10.220 1.00 0.51 121 LEU A C 9
ATOM 16812 O O . LEU A 1 121 ? -4.438 1.522 -10.563 1.00 0.69 121 LEU A O 9
ATOM 16828 N N . MET A 1 122 ? -5.835 0.805 -8.953 1.00 0.34 122 MET A N 9
ATOM 16829 C CA . MET A 1 122 ? -5.094 1.424 -7.862 1.00 0.22 122 MET A CA 9
ATOM 16830 C C . MET A 1 122 ? -3.865 0.607 -7.494 1.00 0.17 122 MET A C 9
ATOM 16831 O O . MET A 1 122 ? -3.861 -0.127 -6.505 1.00 0.21 122 MET A O 9
ATOM 16845 N N . ASN A 1 123 ? -2.830 0.738 -8.306 1.00 0.20 123 ASN A N 9
ATOM 16846 C CA . ASN A 1 123 ? -1.559 0.088 -8.046 1.00 0.25 123 ASN A CA 9
ATOM 16847 C C . ASN A 1 123 ? -0.429 0.891 -8.671 1.00 0.22 123 ASN A C 9
ATOM 16848 O O . ASN A 1 123 ? -0.601 1.509 -9.722 1.00 0.34 123 ASN A O 9
ATOM 16859 N N . GLY A 1 124 ? 0.712 0.896 -8.007 1.00 0.19 124 GLY A N 9
ATOM 16860 C CA . GLY A 1 124 ? 1.865 1.614 -8.509 1.00 0.21 124 GLY A CA 9
ATOM 16861 C C . GLY A 1 124 ? 3.156 0.900 -8.176 1.00 0.23 124 GLY A C 9
ATOM 16862 O O . GLY A 1 124 ? 3.134 -0.220 -7.664 1.00 0.31 124 GLY A O 9
ATOM 16866 N N . LYS A 1 125 ? 4.279 1.546 -8.441 1.00 0.24 125 LYS A N 9
ATOM 16867 C CA . LYS A 1 125 ? 5.581 0.932 -8.242 1.00 0.28 125 LYS A CA 9
ATOM 16868 C C . LYS A 1 125 ? 6.269 1.489 -7.003 1.00 0.25 125 LYS A C 9
ATOM 16869 O O . LYS A 1 125 ? 6.353 2.704 -6.821 1.00 0.26 125 LYS A O 9
ATOM 16888 N N . VAL A 1 126 ? 6.749 0.600 -6.151 1.00 0.25 126 VAL A N 9
ATOM 16889 C CA . VAL A 1 126 ? 7.554 0.996 -5.011 1.00 0.25 126 VAL A CA 9
ATOM 16890 C C . VAL A 1 126 ? 8.905 0.299 -5.098 1.00 0.30 126 VAL A C 9
ATOM 16891 O O . VAL A 1 126 ? 8.996 -0.927 -5.083 1.00 0.45 126 VAL A O 9
ATOM 16904 N N . THR A 1 127 ? 9.949 1.088 -5.231 1.00 0.35 127 THR A N 9
ATOM 16905 C CA . THR A 1 127 ? 11.258 0.550 -5.531 1.00 0.54 127 THR A CA 9
ATOM 16906 C C . THR A 1 127 ? 12.274 0.914 -4.459 1.00 0.45 127 THR A C 9
ATOM 16907 O O . THR A 1 127 ? 12.288 2.040 -3.955 1.00 0.37 127 THR A O 9
ATOM 16918 N N . LEU A 1 128 ? 13.108 -0.051 -4.110 1.00 0.52 128 LEU A N 9
ATOM 16919 C CA . LEU A 1 128 ? 14.216 0.189 -3.207 1.00 0.49 128 LEU A CA 9
ATOM 16920 C C . LEU A 1 128 ? 15.335 0.888 -3.964 1.00 0.50 128 LEU A C 9
ATOM 16921 O O . LEU A 1 128 ? 15.869 0.348 -4.933 1.00 0.59 128 LEU A O 9
ATOM 16937 N N . VAL A 1 129 ? 15.675 2.089 -3.525 1.00 0.46 129 VAL A N 9
ATOM 16938 C CA . VAL A 1 129 ? 16.677 2.897 -4.203 1.00 0.51 129 VAL A CA 9
ATOM 16939 C C . VAL A 1 129 ? 17.849 3.200 -3.282 1.00 0.50 129 VAL A C 9
ATOM 16940 O O . VAL A 1 129 ? 17.754 3.057 -2.061 1.00 0.50 129 VAL A O 9
ATOM 16953 N N . ASP A 1 130 ? 18.952 3.620 -3.877 1.00 0.55 130 ASP A N 9
ATOM 16954 C CA . ASP A 1 130 ? 20.146 3.977 -3.123 1.00 0.62 130 ASP A CA 9
ATOM 16955 C C . ASP A 1 130 ? 20.530 5.425 -3.404 1.00 1.17 130 ASP A C 9
ATOM 16956 O O . ASP A 1 130 ? 19.871 6.100 -4.199 1.00 2.01 130 ASP A O 9
ATOM 16966 N N . ALA A 1 1 ? 14.393 14.071 -3.576 1.00 2.91 1 ALA A N 10
ATOM 16967 C CA . ALA A 1 1 ? 13.666 13.261 -4.582 1.00 2.57 1 ALA A CA 10
ATOM 16968 C C . ALA A 1 1 ? 13.933 11.774 -4.383 1.00 1.99 1 ALA A C 10
ATOM 16969 O O . ALA A 1 1 ? 13.002 10.966 -4.358 1.00 2.38 1 ALA A O 10
ATOM 16978 N N . THR A 1 2 ? 15.198 11.408 -4.236 1.00 1.76 2 THR A N 10
ATOM 16979 C CA . THR A 1 2 ? 15.563 10.016 -4.049 1.00 1.96 2 THR A CA 10
ATOM 16980 C C . THR A 1 2 ? 16.730 9.889 -3.070 1.00 1.89 2 THR A C 10
ATOM 16981 O O . THR A 1 2 ? 17.449 10.860 -2.823 1.00 2.41 2 THR A O 10
ATOM 16992 N N . ALA A 1 3 ? 16.872 8.692 -2.494 1.00 1.90 3 ALA A N 10
ATOM 16993 C CA . ALA A 1 3 ? 17.979 8.345 -1.593 1.00 2.01 3 ALA A CA 10
ATOM 16994 C C . ALA A 1 3 ? 17.831 8.966 -0.202 1.00 1.85 3 ALA A C 10
ATOM 16995 O O . ALA A 1 3 ? 18.446 8.494 0.755 1.00 2.22 3 ALA A O 10
ATOM 17002 N N . GLY A 1 4 ? 17.017 10.007 -0.081 1.00 1.52 4 GLY A N 10
ATOM 17003 C CA . GLY A 1 4 ? 16.841 10.656 1.203 1.00 1.51 4 GLY A CA 10
ATOM 17004 C C . GLY A 1 4 ? 15.414 10.572 1.704 1.00 1.33 4 GLY A C 10
ATOM 17005 O O . GLY A 1 4 ? 14.967 11.429 2.467 1.00 1.56 4 GLY A O 10
ATOM 17009 N N . ASN A 1 5 ? 14.698 9.539 1.287 1.00 1.15 5 ASN A N 10
ATOM 17010 C CA . ASN A 1 5 ? 13.311 9.366 1.701 1.00 0.97 5 ASN A CA 10
ATOM 17011 C C . ASN A 1 5 ? 13.214 8.382 2.852 1.00 0.71 5 ASN A C 10
ATOM 17012 O O . ASN A 1 5 ? 13.506 7.197 2.695 1.00 0.69 5 ASN A O 10
ATOM 17023 N N . CYS A 1 6 ? 12.813 8.884 4.007 1.00 0.62 6 CYS A N 10
ATOM 17024 C CA . CYS A 1 6 ? 12.576 8.040 5.168 1.00 0.41 6 CYS A CA 10
ATOM 17025 C C . CYS A 1 6 ? 11.078 7.896 5.406 1.00 0.34 6 CYS A C 10
ATOM 17026 O O . CYS A 1 6 ? 10.623 6.968 6.073 1.00 0.34 6 CYS A O 10
ATOM 17033 N N . ALA A 1 7 ? 10.317 8.818 4.837 1.00 0.32 7 ALA A N 10
ATOM 17034 C CA . ALA A 1 7 ? 8.875 8.819 4.983 1.00 0.27 7 ALA A CA 10
ATOM 17035 C C . ALA A 1 7 ? 8.225 9.452 3.765 1.00 0.25 7 ALA A C 10
ATOM 17036 O O . ALA A 1 7 ? 8.764 10.398 3.187 1.00 0.31 7 ALA A O 10
ATOM 17043 N N . ALA A 1 8 ? 7.079 8.923 3.375 1.00 0.22 8 ALA A N 10
ATOM 17044 C CA . ALA A 1 8 ? 6.358 9.428 2.222 1.00 0.22 8 ALA A CA 10
ATOM 17045 C C . ALA A 1 8 ? 4.862 9.445 2.497 1.00 0.19 8 ALA A C 10
ATOM 17046 O O . ALA A 1 8 ? 4.352 8.620 3.257 1.00 0.20 8 ALA A O 10
ATOM 17053 N N . THR A 1 9 ? 4.166 10.386 1.888 1.00 0.23 9 THR A N 10
ATOM 17054 C CA . THR A 1 9 ? 2.731 10.495 2.054 1.00 0.23 9 THR A CA 10
ATOM 17055 C C . THR A 1 9 ? 2.031 10.366 0.705 1.00 0.23 9 THR A C 10
ATOM 17056 O O . THR A 1 9 ? 2.503 10.892 -0.304 1.00 0.29 9 THR A O 10
ATOM 17067 N N . VAL A 1 10 ? 0.930 9.634 0.692 1.00 0.21 10 VAL A N 10
ATOM 17068 C CA . VAL A 1 10 ? 0.137 9.458 -0.508 1.00 0.22 10 VAL A CA 10
ATOM 17069 C C . VAL A 1 10 ? -1.338 9.684 -0.200 1.00 0.22 10 VAL A C 10
ATOM 17070 O O . VAL A 1 10 ? -1.850 9.231 0.825 1.00 0.26 10 VAL A O 10
ATOM 17083 N N . GLU A 1 11 ? -2.004 10.417 -1.071 1.00 0.23 11 GLU A N 10
ATOM 17084 C CA . GLU A 1 11 ? -3.404 10.740 -0.886 1.00 0.25 11 GLU A CA 10
ATOM 17085 C C . GLU A 1 11 ? -4.274 9.901 -1.811 1.00 0.23 11 GLU A C 10
ATOM 17086 O O . GLU A 1 11 ? -3.904 9.634 -2.957 1.00 0.29 11 GLU A O 10
ATOM 17098 N N . SER A 1 12 ? -5.417 9.482 -1.300 1.00 0.22 12 SER A N 10
ATOM 17099 C CA . SER A 1 12 ? -6.386 8.745 -2.084 1.00 0.21 12 SER A CA 10
ATOM 17100 C C . SER A 1 12 ? -7.740 9.451 -2.019 1.00 0.20 12 SER A C 10
ATOM 17101 O O . SER A 1 12 ? -8.184 9.885 -0.947 1.00 0.23 12 SER A O 10
ATOM 17109 N N . ASN A 1 13 ? -8.402 9.561 -3.158 1.00 0.19 13 ASN A N 10
ATOM 17110 C CA . ASN A 1 13 ? -9.650 10.308 -3.241 1.00 0.24 13 ASN A CA 10
ATOM 17111 C C . ASN A 1 13 ? -10.805 9.391 -3.634 1.00 0.24 13 ASN A C 10
ATOM 17112 O O . ASN A 1 13 ? -10.642 8.172 -3.701 1.00 0.19 13 ASN A O 10
ATOM 17123 N N . ASP A 1 14 ? -11.970 9.976 -3.888 1.00 0.43 14 ASP A N 10
ATOM 17124 C CA . ASP A 1 14 ? -13.167 9.201 -4.203 1.00 0.51 14 ASP A CA 10
ATOM 17125 C C . ASP A 1 14 ? -13.228 8.854 -5.687 1.00 0.43 14 ASP A C 10
ATOM 17126 O O . ASP A 1 14 ? -14.235 8.346 -6.172 1.00 0.48 14 ASP A O 10
ATOM 17135 N N . ASN A 1 15 ? -12.143 9.119 -6.401 1.00 0.45 15 ASN A N 10
ATOM 17136 C CA . ASN A 1 15 ? -12.089 8.851 -7.834 1.00 0.48 15 ASN A CA 10
ATOM 17137 C C . ASN A 1 15 ? -11.289 7.585 -8.108 1.00 0.41 15 ASN A C 10
ATOM 17138 O O . ASN A 1 15 ? -10.918 7.306 -9.249 1.00 0.47 15 ASN A O 10
ATOM 17149 N N . MET A 1 16 ? -11.024 6.836 -7.036 1.00 0.36 16 MET A N 10
ATOM 17150 C CA . MET A 1 16 ? -10.331 5.552 -7.117 1.00 0.39 16 MET A CA 10
ATOM 17151 C C . MET A 1 16 ? -8.923 5.705 -7.681 1.00 0.38 16 MET A C 10
ATOM 17152 O O . MET A 1 16 ? -8.553 5.032 -8.644 1.00 0.54 16 MET A O 10
ATOM 17166 N N . GLN A 1 17 ? -8.134 6.581 -7.077 1.00 0.28 17 GLN A N 10
ATOM 17167 C CA . GLN A 1 17 ? -6.765 6.789 -7.521 1.00 0.33 17 GLN A CA 10
ATOM 17168 C C . GLN A 1 17 ? -5.883 7.267 -6.374 1.00 0.28 17 GLN A C 10
ATOM 17169 O O . GLN A 1 17 ? -6.374 7.810 -5.379 1.00 0.40 17 GLN A O 10
ATOM 17183 N N . PHE A 1 18 ? -4.587 7.039 -6.520 1.00 0.30 18 PHE A N 10
ATOM 17184 C CA . PHE A 1 18 ? -3.589 7.630 -5.641 1.00 0.27 18 PHE A CA 10
ATOM 17185 C C . PHE A 1 18 ? -2.957 8.807 -6.370 1.00 0.33 18 PHE A C 10
ATOM 17186 O O . PHE A 1 18 ? -2.934 8.829 -7.598 1.00 0.44 18 PHE A O 10
ATOM 17203 N N . ASN A 1 19 ? -2.436 9.778 -5.634 1.00 0.35 19 ASN A N 10
ATOM 17204 C CA . ASN A 1 19 ? -1.802 10.937 -6.265 1.00 0.49 19 ASN A CA 10
ATOM 17205 C C . ASN A 1 19 ? -0.349 10.650 -6.628 1.00 0.36 19 ASN A C 10
ATOM 17206 O O . ASN A 1 19 ? 0.446 11.570 -6.827 1.00 0.45 19 ASN A O 10
ATOM 17217 N N . THR A 1 20 ? -0.006 9.372 -6.698 1.00 0.36 20 THR A N 10
ATOM 17218 C CA . THR A 1 20 ? 1.308 8.948 -7.144 1.00 0.33 20 THR A CA 10
ATOM 17219 C C . THR A 1 20 ? 1.299 7.451 -7.435 1.00 0.24 20 THR A C 10
ATOM 17220 O O . THR A 1 20 ? 0.634 6.680 -6.741 1.00 0.32 20 THR A O 10
ATOM 17231 N N . LYS A 1 21 ? 2.005 7.050 -8.483 1.00 0.23 21 LYS A N 10
ATOM 17232 C CA . LYS A 1 21 ? 2.131 5.640 -8.820 1.00 0.31 21 LYS A CA 10
ATOM 17233 C C . LYS A 1 21 ? 3.556 5.165 -8.574 1.00 0.23 21 LYS A C 10
ATOM 17234 O O . LYS A 1 21 ? 3.927 4.047 -8.943 1.00 0.28 21 LYS A O 10
ATOM 17253 N N . ASP A 1 22 ? 4.352 6.024 -7.956 1.00 0.20 22 ASP A N 10
ATOM 17254 C CA . ASP A 1 22 ? 5.743 5.706 -7.660 1.00 0.22 22 ASP A CA 10
ATOM 17255 C C . ASP A 1 22 ? 6.103 6.084 -6.232 1.00 0.20 22 ASP A C 10
ATOM 17256 O O . ASP A 1 22 ? 5.849 7.208 -5.789 1.00 0.24 22 ASP A O 10
ATOM 17265 N N . ILE A 1 23 ? 6.670 5.129 -5.512 1.00 0.19 23 ILE A N 10
ATOM 17266 C CA . ILE A 1 23 ? 7.216 5.372 -4.187 1.00 0.21 23 ILE A CA 10
ATOM 17267 C C . ILE A 1 23 ? 8.614 4.780 -4.106 1.00 0.27 23 ILE A C 10
ATOM 17268 O O . ILE A 1 23 ? 8.822 3.612 -4.434 1.00 0.32 23 ILE A O 10
ATOM 17284 N N . GLN A 1 24 ? 9.572 5.593 -3.703 1.00 0.34 24 GLN A N 10
ATOM 17285 C CA . GLN A 1 24 ? 10.951 5.153 -3.615 1.00 0.41 24 GLN A CA 10
ATOM 17286 C C . GLN A 1 24 ? 11.378 5.000 -2.165 1.00 0.35 24 GLN A C 10
ATOM 17287 O O . GLN A 1 24 ? 11.367 5.960 -1.396 1.00 0.39 24 GLN A O 10
ATOM 17301 N N . VAL A 1 25 ? 11.758 3.791 -1.800 1.00 0.31 25 VAL A N 10
ATOM 17302 C CA . VAL A 1 25 ? 12.219 3.515 -0.453 1.00 0.25 25 VAL A CA 10
ATOM 17303 C C . VAL A 1 25 ? 13.735 3.531 -0.419 1.00 0.26 25 VAL A C 10
ATOM 17304 O O . VAL A 1 25 ? 14.387 2.759 -1.113 1.00 0.30 25 VAL A O 10
ATOM 17317 N N . SER A 1 26 ? 14.289 4.427 0.371 1.00 0.27 26 SER A N 10
ATOM 17318 C CA . SER A 1 26 ? 15.727 4.581 0.444 1.00 0.29 26 SER A CA 10
ATOM 17319 C C . SER A 1 26 ? 16.323 3.588 1.442 1.00 0.26 26 SER A C 10
ATOM 17320 O O . SER A 1 26 ? 16.007 3.622 2.631 1.00 0.25 26 SER A O 10
ATOM 17328 N N . LYS A 1 27 ? 17.178 2.698 0.944 1.00 0.32 27 LYS A N 10
ATOM 17329 C CA . LYS A 1 27 ? 17.788 1.662 1.774 1.00 0.36 27 LYS A CA 10
ATOM 17330 C C . LYS A 1 27 ? 18.783 2.270 2.756 1.00 0.42 27 LYS A C 10
ATOM 17331 O O . LYS A 1 27 ? 19.163 1.642 3.744 1.00 0.54 27 LYS A O 10
ATOM 17350 N N . ALA A 1 28 ? 19.200 3.500 2.473 1.00 0.44 28 ALA A N 10
ATOM 17351 C CA . ALA A 1 28 ? 20.110 4.227 3.347 1.00 0.53 28 ALA A CA 10
ATOM 17352 C C . ALA A 1 28 ? 19.377 4.758 4.574 1.00 0.49 28 ALA A C 10
ATOM 17353 O O . ALA A 1 28 ? 19.962 5.440 5.420 1.00 0.63 28 ALA A O 10
ATOM 17360 N N . CYS A 1 29 ? 18.092 4.455 4.656 1.00 0.37 29 CYS A N 10
ATOM 17361 C CA . CYS A 1 29 ? 17.281 4.840 5.795 1.00 0.40 29 CYS A CA 10
ATOM 17362 C C . CYS A 1 29 ? 17.007 3.620 6.661 1.00 0.40 29 CYS A C 10
ATOM 17363 O O . CYS A 1 29 ? 16.760 2.527 6.151 1.00 0.40 29 CYS A O 10
ATOM 17370 N N . LYS A 1 30 ? 17.074 3.811 7.973 1.00 0.49 30 LYS A N 10
ATOM 17371 C CA . LYS A 1 30 ? 16.889 2.723 8.925 1.00 0.59 30 LYS A CA 10
ATOM 17372 C C . LYS A 1 30 ? 15.475 2.152 8.836 1.00 0.51 30 LYS A C 10
ATOM 17373 O O . LYS A 1 30 ? 15.287 0.936 8.809 1.00 0.52 30 LYS A O 10
ATOM 17392 N N . GLU A 1 31 ? 14.488 3.041 8.787 1.00 0.51 31 GLU A N 10
ATOM 17393 C CA . GLU A 1 31 ? 13.092 2.642 8.669 1.00 0.52 31 GLU A CA 10
ATOM 17394 C C . GLU A 1 31 ? 12.367 3.572 7.707 1.00 0.42 31 GLU A C 10
ATOM 17395 O O . GLU A 1 31 ? 12.717 4.748 7.590 1.00 0.44 31 GLU A O 10
ATOM 17407 N N . PHE A 1 32 ? 11.362 3.051 7.018 1.00 0.36 32 PHE A N 10
ATOM 17408 C CA . PHE A 1 32 ? 10.609 3.848 6.063 1.00 0.30 32 PHE A CA 10
ATOM 17409 C C . PHE A 1 32 ? 9.130 3.865 6.430 1.00 0.25 32 PHE A C 10
ATOM 17410 O O . PHE A 1 32 ? 8.523 2.816 6.637 1.00 0.29 32 PHE A O 10
ATOM 17427 N N . THR A 1 33 ? 8.555 5.055 6.508 1.00 0.21 33 THR A N 10
ATOM 17428 C CA . THR A 1 33 ? 7.162 5.205 6.902 1.00 0.19 33 THR A CA 10
ATOM 17429 C C . THR A 1 33 ? 6.324 5.792 5.767 1.00 0.17 33 THR A C 10
ATOM 17430 O O . THR A 1 33 ? 6.714 6.768 5.131 1.00 0.26 33 THR A O 10
ATOM 17441 N N . ILE A 1 34 ? 5.177 5.181 5.517 1.00 0.16 34 ILE A N 10
ATOM 17442 C CA . ILE A 1 34 ? 4.256 5.657 4.497 1.00 0.17 34 ILE A CA 10
ATOM 17443 C C . ILE A 1 34 ? 2.938 6.068 5.137 1.00 0.17 34 ILE A C 10
ATOM 17444 O O . ILE A 1 34 ? 2.372 5.320 5.932 1.00 0.21 34 ILE A O 10
ATOM 17460 N N . THR A 1 35 ? 2.467 7.259 4.807 1.00 0.18 35 THR A N 10
ATOM 17461 C CA . THR A 1 35 ? 1.197 7.743 5.321 1.00 0.19 35 THR A CA 10
ATOM 17462 C C . THR A 1 35 ? 0.169 7.868 4.200 1.00 0.17 35 THR A C 10
ATOM 17463 O O . THR A 1 35 ? 0.421 8.514 3.183 1.00 0.20 35 THR A O 10
ATOM 17474 N N . LEU A 1 36 ? -0.980 7.240 4.389 1.00 0.16 36 LEU A N 10
ATOM 17475 C CA . LEU A 1 36 ? -2.058 7.294 3.417 1.00 0.14 36 LEU A CA 10
ATOM 17476 C C . LEU A 1 36 ? -3.147 8.245 3.901 1.00 0.17 36 LEU A C 10
ATOM 17477 O O . LEU A 1 36 ? -3.677 8.086 5.001 1.00 0.20 36 LEU A O 10
ATOM 17493 N N . LYS A 1 37 ? -3.465 9.235 3.084 1.00 0.21 37 LYS A N 10
ATOM 17494 C CA . LYS A 1 37 ? -4.493 10.211 3.424 1.00 0.27 37 LYS A CA 10
ATOM 17495 C C . LYS A 1 37 ? -5.704 10.050 2.515 1.00 0.20 37 LYS A C 10
ATOM 17496 O O . LYS A 1 37 ? -5.619 10.291 1.312 1.00 0.22 37 LYS A O 10
ATOM 17515 N N . HIS A 1 38 ? -6.826 9.640 3.082 1.00 0.18 38 HIS A N 10
ATOM 17516 C CA . HIS A 1 38 ? -8.049 9.502 2.302 1.00 0.16 38 HIS A CA 10
ATOM 17517 C C . HIS A 1 38 ? -8.894 10.764 2.439 1.00 0.23 38 HIS A C 10
ATOM 17518 O O . HIS A 1 38 ? -9.648 10.924 3.397 1.00 0.29 38 HIS A O 10
ATOM 17533 N N . THR A 1 39 ? -8.763 11.643 1.456 1.00 0.30 39 THR A N 10
ATOM 17534 C CA . THR A 1 39 ? -9.415 12.948 1.480 1.00 0.44 39 THR A CA 10
ATOM 17535 C C . THR A 1 39 ? -10.885 12.849 1.049 1.00 0.55 39 THR A C 10
ATOM 17536 O O . THR A 1 39 ? -11.618 13.841 1.047 1.00 1.42 39 THR A O 10
ATOM 17547 N N . GLY A 1 40 ? -11.316 11.643 0.705 1.00 0.61 40 GLY A N 10
ATOM 17548 C CA . GLY A 1 40 ? -12.675 11.448 0.240 1.00 0.56 40 GLY A CA 10
ATOM 17549 C C . GLY A 1 40 ? -13.620 11.118 1.371 1.00 0.66 40 GLY A C 10
ATOM 17550 O O . GLY A 1 40 ? -13.396 10.157 2.108 1.00 1.16 40 GLY A O 10
ATOM 17554 N N . THR A 1 41 ? -14.681 11.903 1.498 1.00 0.46 41 THR A N 10
ATOM 17555 C CA . THR A 1 41 ? -15.655 11.731 2.563 1.00 0.53 41 THR A CA 10
ATOM 17556 C C . THR A 1 41 ? -16.660 10.633 2.207 1.00 0.46 41 THR A C 10
ATOM 17557 O O . THR A 1 41 ? -17.843 10.894 1.979 1.00 0.75 41 THR A O 10
ATOM 17568 N N . GLN A 1 42 ? -16.165 9.407 2.138 1.00 0.41 42 GLN A N 10
ATOM 17569 C CA . GLN A 1 42 ? -16.994 8.244 1.866 1.00 0.35 42 GLN A CA 10
ATOM 17570 C C . GLN A 1 42 ? -16.610 7.110 2.809 1.00 0.29 42 GLN A C 10
ATOM 17571 O O . GLN A 1 42 ? -15.428 6.907 3.089 1.00 0.31 42 GLN A O 10
ATOM 17585 N N . PRO A 1 43 ? -17.607 6.363 3.311 1.00 0.32 43 PRO A N 10
ATOM 17586 C CA . PRO A 1 43 ? -17.388 5.288 4.287 1.00 0.35 43 PRO A CA 10
ATOM 17587 C C . PRO A 1 43 ? -16.525 4.164 3.721 1.00 0.31 43 PRO A C 10
ATOM 17588 O O . PRO A 1 43 ? -16.547 3.887 2.518 1.00 0.29 43 PRO A O 10
ATOM 17599 N N . LYS A 1 44 ? -15.786 3.506 4.609 1.00 0.33 44 LYS A N 10
ATOM 17600 C CA . LYS A 1 44 ? -14.750 2.557 4.211 1.00 0.34 44 LYS A CA 10
ATOM 17601 C C . LYS A 1 44 ? -15.335 1.310 3.555 1.00 0.36 44 LYS A C 10
ATOM 17602 O O . LYS A 1 44 ? -14.630 0.587 2.860 1.00 0.44 44 LYS A O 10
ATOM 17621 N N . ALA A 1 45 ? -16.620 1.065 3.776 1.00 0.40 45 ALA A N 10
ATOM 17622 C CA . ALA A 1 45 ? -17.290 -0.081 3.175 1.00 0.46 45 ALA A CA 10
ATOM 17623 C C . ALA A 1 45 ? -17.759 0.232 1.758 1.00 0.48 45 ALA A C 10
ATOM 17624 O O . ALA A 1 45 ? -18.150 -0.663 1.012 1.00 0.58 45 ALA A O 10
ATOM 17631 N N . SER A 1 46 ? -17.720 1.502 1.390 1.00 0.49 46 SER A N 10
ATOM 17632 C CA . SER A 1 46 ? -18.159 1.922 0.069 1.00 0.63 46 SER A CA 10
ATOM 17633 C C . SER A 1 46 ? -16.972 2.386 -0.765 1.00 0.47 46 SER A C 10
ATOM 17634 O O . SER A 1 46 ? -16.796 1.962 -1.909 1.00 0.61 46 SER A O 10
ATOM 17642 N N . MET A 1 47 ? -16.156 3.250 -0.181 1.00 0.27 47 MET A N 10
ATOM 17643 C CA . MET A 1 47 ? -14.992 3.786 -0.863 1.00 0.21 47 MET A CA 10
ATOM 17644 C C . MET A 1 47 ? -13.808 3.810 0.093 1.00 0.17 47 MET A C 10
ATOM 17645 O O . MET A 1 47 ? -13.293 4.876 0.455 1.00 0.19 47 MET A O 10
ATOM 17659 N N . GLY A 1 48 ? -13.411 2.629 0.532 1.00 0.14 48 GLY A N 10
ATOM 17660 C CA . GLY A 1 48 ? -12.267 2.511 1.401 1.00 0.12 48 GLY A CA 10
ATOM 17661 C C . GLY A 1 48 ? -11.006 2.282 0.612 1.00 0.11 48 GLY A C 10
ATOM 17662 O O . GLY A 1 48 ? -11.053 1.768 -0.509 1.00 0.13 48 GLY A O 10
ATOM 17666 N N . HIS A 1 49 ? -9.877 2.679 1.175 1.00 0.11 49 HIS A N 10
ATOM 17667 C CA . HIS A 1 49 ? -8.601 2.502 0.497 1.00 0.11 49 HIS A CA 10
ATOM 17668 C C . HIS A 1 49 ? -7.556 1.968 1.460 1.00 0.12 49 HIS A C 10
ATOM 17669 O O . HIS A 1 49 ? -7.595 2.259 2.661 1.00 0.15 49 HIS A O 10
ATOM 17683 N N . ASN A 1 50 ? -6.637 1.180 0.930 1.00 0.12 50 ASN A N 10
ATOM 17684 C CA . ASN A 1 50 ? -5.496 0.700 1.690 1.00 0.19 50 ASN A CA 10
ATOM 17685 C C . ASN A 1 50 ? -4.287 0.580 0.772 1.00 0.24 50 ASN A C 10
ATOM 17686 O O . ASN A 1 50 ? -4.431 0.461 -0.442 1.00 0.43 50 ASN A O 10
ATOM 17697 N N . LEU A 1 51 ? -3.100 0.646 1.342 1.00 0.17 51 LEU A N 10
ATOM 17698 C CA . LEU A 1 51 ? -1.882 0.541 0.562 1.00 0.17 51 LEU A CA 10
ATOM 17699 C C . LEU A 1 51 ? -1.111 -0.704 0.980 1.00 0.17 51 LEU A C 10
ATOM 17700 O O . LEU A 1 51 ? -0.610 -0.796 2.104 1.00 0.20 51 LEU A O 10
ATOM 17716 N N . VAL A 1 52 ? -1.059 -1.671 0.081 1.00 0.17 52 VAL A N 10
ATOM 17717 C CA . VAL A 1 52 ? -0.376 -2.929 0.333 1.00 0.20 52 VAL A CA 10
ATOM 17718 C C . VAL A 1 52 ? 0.876 -3.044 -0.528 1.00 0.22 52 VAL A C 10
ATOM 17719 O O . VAL A 1 52 ? 0.842 -2.736 -1.718 1.00 0.30 52 VAL A O 10
ATOM 17732 N N . ILE A 1 53 ? 1.972 -3.479 0.081 1.00 0.21 53 ILE A N 10
ATOM 17733 C CA . ILE A 1 53 ? 3.233 -3.647 -0.628 1.00 0.23 53 ILE A CA 10
ATOM 17734 C C . ILE A 1 53 ? 3.662 -5.112 -0.635 1.00 0.19 53 ILE A C 10
ATOM 17735 O O . ILE A 1 53 ? 3.804 -5.735 0.424 1.00 0.20 53 ILE A O 10
ATOM 17751 N N . ALA A 1 54 ? 3.856 -5.651 -1.830 1.00 0.22 54 ALA A N 10
ATOM 17752 C CA . ALA A 1 54 ? 4.298 -7.028 -1.998 1.00 0.27 54 ALA A CA 10
ATOM 17753 C C . ALA A 1 54 ? 5.198 -7.150 -3.224 1.00 0.31 54 ALA A C 10
ATOM 17754 O O . ALA A 1 54 ? 5.277 -6.225 -4.035 1.00 0.30 54 ALA A O 10
ATOM 17761 N N . LYS A 1 55 ? 5.884 -8.282 -3.348 1.00 0.43 55 LYS A N 10
ATOM 17762 C CA . LYS A 1 55 ? 6.763 -8.524 -4.490 1.00 0.52 55 LYS A CA 10
ATOM 17763 C C . LYS A 1 55 ? 5.956 -8.642 -5.774 1.00 0.53 55 LYS A C 10
ATOM 17764 O O . LYS A 1 55 ? 4.868 -9.214 -5.789 1.00 0.64 55 LYS A O 10
ATOM 17783 N N . ALA A 1 56 ? 6.521 -8.107 -6.851 1.00 0.49 56 ALA A N 10
ATOM 17784 C CA . ALA A 1 56 ? 5.850 -8.046 -8.142 1.00 0.52 56 ALA A CA 10
ATOM 17785 C C . ALA A 1 56 ? 5.490 -9.428 -8.676 1.00 0.61 56 ALA A C 10
ATOM 17786 O O . ALA A 1 56 ? 4.548 -9.568 -9.456 1.00 0.77 56 ALA A O 10
ATOM 17793 N N . GLU A 1 57 ? 6.236 -10.443 -8.261 1.00 0.65 57 GLU A N 10
ATOM 17794 C CA . GLU A 1 57 ? 5.995 -11.804 -8.729 1.00 0.79 57 GLU A CA 10
ATOM 17795 C C . GLU A 1 57 ? 4.858 -12.478 -7.959 1.00 0.71 57 GLU A C 10
ATOM 17796 O O . GLU A 1 57 ? 4.302 -13.476 -8.414 1.00 0.77 57 GLU A O 10
ATOM 17808 N N . ASP A 1 58 ? 4.502 -11.927 -6.804 1.00 0.66 58 ASP A N 10
ATOM 17809 C CA . ASP A 1 58 ? 3.461 -12.528 -5.969 1.00 0.71 58 ASP A CA 10
ATOM 17810 C C . ASP A 1 58 ? 2.338 -11.545 -5.671 1.00 0.65 58 ASP A C 10
ATOM 17811 O O . ASP A 1 58 ? 1.479 -11.808 -4.829 1.00 0.65 58 ASP A O 10
ATOM 17820 N N . MET A 1 59 ? 2.337 -10.421 -6.374 1.00 0.64 59 MET A N 10
ATOM 17821 C CA . MET A 1 59 ? 1.375 -9.356 -6.117 1.00 0.64 59 MET A CA 10
ATOM 17822 C C . MET A 1 59 ? -0.042 -9.802 -6.465 1.00 0.60 59 MET A C 10
ATOM 17823 O O . MET A 1 59 ? -0.997 -9.463 -5.765 1.00 0.57 59 MET A O 10
ATOM 17837 N N . ASP A 1 60 ? -0.170 -10.578 -7.535 1.00 0.65 60 ASP A N 10
ATOM 17838 C CA . ASP A 1 60 ? -1.476 -11.043 -7.993 1.00 0.72 60 ASP A CA 10
ATOM 17839 C C . ASP A 1 60 ? -2.133 -11.932 -6.945 1.00 0.67 60 ASP A C 10
ATOM 17840 O O . ASP A 1 60 ? -3.333 -11.823 -6.686 1.00 0.70 60 ASP A O 10
ATOM 17849 N N . GLY A 1 61 ? -1.331 -12.795 -6.328 1.00 0.65 61 GLY A N 10
ATOM 17850 C CA . GLY A 1 61 ? -1.834 -13.680 -5.296 1.00 0.66 61 GLY A CA 10
ATOM 17851 C C . GLY A 1 61 ? -2.306 -12.914 -4.081 1.00 0.59 61 GLY A C 10
ATOM 17852 O O . GLY A 1 61 ? -3.241 -13.329 -3.395 1.00 0.63 61 GLY A O 10
ATOM 17856 N N . VAL A 1 62 ? -1.668 -11.778 -3.829 1.00 0.52 62 VAL A N 10
ATOM 17857 C CA . VAL A 1 62 ? -2.028 -10.926 -2.708 1.00 0.48 62 VAL A CA 10
ATOM 17858 C C . VAL A 1 62 ? -3.458 -10.407 -2.861 1.00 0.45 62 VAL A C 10
ATOM 17859 O O . VAL A 1 62 ? -4.225 -10.389 -1.899 1.00 0.46 62 VAL A O 10
ATOM 17872 N N . PHE A 1 63 ? -3.820 -10.013 -4.079 1.00 0.45 63 PHE A N 10
ATOM 17873 C CA . PHE A 1 63 ? -5.182 -9.555 -4.357 1.00 0.45 63 PHE A CA 10
ATOM 17874 C C . PHE A 1 63 ? -6.181 -10.689 -4.156 1.00 0.49 63 PHE A C 10
ATOM 17875 O O . PHE A 1 63 ? -7.300 -10.470 -3.692 1.00 0.53 63 PHE A O 10
ATOM 17892 N N . LYS A 1 64 ? -5.759 -11.904 -4.491 1.00 0.51 64 LYS A N 10
ATOM 17893 C CA . LYS A 1 64 ? -6.624 -13.074 -4.382 1.00 0.57 64 LYS A CA 10
ATOM 17894 C C . LYS A 1 64 ? -6.995 -13.328 -2.929 1.00 0.57 64 LYS A C 10
ATOM 17895 O O . LYS A 1 64 ? -8.122 -13.715 -2.622 1.00 0.61 64 LYS A O 10
ATOM 17914 N N . ASP A 1 65 ? -6.034 -13.112 -2.041 1.00 0.58 65 ASP A N 10
ATOM 17915 C CA . ASP A 1 65 ? -6.272 -13.255 -0.610 1.00 0.62 65 ASP A CA 10
ATOM 17916 C C . ASP A 1 65 ? -7.064 -12.072 -0.093 1.00 0.54 65 ASP A C 10
ATOM 17917 O O . ASP A 1 65 ? -7.920 -12.217 0.776 1.00 0.59 65 ASP A O 10
ATOM 17926 N N . GLY A 1 66 ? -6.767 -10.904 -0.647 1.00 0.50 66 GLY A N 10
ATOM 17927 C CA . GLY A 1 66 ? -7.353 -9.670 -0.170 1.00 0.47 66 GLY A CA 10
ATOM 17928 C C . GLY A 1 66 ? -8.862 -9.656 -0.250 1.00 0.43 66 GLY A C 10
ATOM 17929 O O . GLY A 1 66 ? -9.539 -9.372 0.738 1.00 0.40 66 GLY A O 10
ATOM 17933 N N . VAL A 1 67 ? -9.392 -9.996 -1.414 1.00 0.49 67 VAL A N 10
ATOM 17934 C CA . VAL A 1 67 ? -10.831 -9.959 -1.639 1.00 0.52 67 VAL A CA 10
ATOM 17935 C C . VAL A 1 67 ? -11.548 -10.988 -0.758 1.00 0.52 67 VAL A C 10
ATOM 17936 O O . VAL A 1 67 ? -12.755 -10.896 -0.519 1.00 0.59 67 VAL A O 10
ATOM 17949 N N . GLY A 1 68 ? -10.793 -11.952 -0.248 1.00 0.50 68 GLY A N 10
ATOM 17950 C CA . GLY A 1 68 ? -11.368 -12.973 0.601 1.00 0.53 68 GLY A CA 10
ATOM 17951 C C . GLY A 1 68 ? -11.094 -12.739 2.075 1.00 0.43 68 GLY A C 10
ATOM 17952 O O . GLY A 1 68 ? -11.422 -13.580 2.912 1.00 0.51 68 GLY A O 10
ATOM 17956 N N . ALA A 1 69 ? -10.508 -11.593 2.405 1.00 0.38 69 ALA A N 10
ATOM 17957 C CA . ALA A 1 69 ? -10.151 -11.295 3.786 1.00 0.32 69 ALA A CA 10
ATOM 17958 C C . ALA A 1 69 ? -10.728 -9.958 4.241 1.00 0.29 69 ALA A C 10
ATOM 17959 O O . ALA A 1 69 ? -9.994 -9.058 4.652 1.00 0.31 69 ALA A O 10
ATOM 17966 N N . ALA A 1 70 ? -12.048 -9.838 4.182 1.00 0.33 70 ALA A N 10
ATOM 17967 C CA . ALA A 1 70 ? -12.734 -8.634 4.646 1.00 0.41 70 ALA A CA 10
ATOM 17968 C C . ALA A 1 70 ? -12.628 -8.501 6.162 1.00 0.50 70 ALA A C 10
ATOM 17969 O O . ALA A 1 70 ? -12.910 -7.441 6.725 1.00 0.62 70 ALA A O 10
ATOM 17976 N N . ASP A 1 71 ? -12.216 -9.589 6.800 1.00 0.53 71 ASP A N 10
ATOM 17977 C CA . ASP A 1 71 ? -12.071 -9.652 8.250 1.00 0.70 71 ASP A CA 10
ATOM 17978 C C . ASP A 1 71 ? -11.174 -8.538 8.778 1.00 0.64 71 ASP A C 10
ATOM 17979 O O . ASP A 1 71 ? -11.510 -7.870 9.754 1.00 0.84 71 ASP A O 10
ATOM 17988 N N . THR A 1 72 ? -10.044 -8.331 8.121 1.00 0.48 72 THR A N 10
ATOM 17989 C CA . THR A 1 72 ? -9.077 -7.352 8.576 1.00 0.53 72 THR A CA 10
ATOM 17990 C C . THR A 1 72 ? -9.150 -6.069 7.752 1.00 0.65 72 THR A C 10
ATOM 17991 O O . THR A 1 72 ? -9.910 -5.151 8.070 1.00 1.42 72 THR A O 10
ATOM 18002 N N . ASP A 1 73 ? -8.372 -6.033 6.682 1.00 0.59 73 ASP A N 10
ATOM 18003 C CA . ASP A 1 73 ? -8.299 -4.880 5.795 1.00 0.55 73 ASP A CA 10
ATOM 18004 C C . ASP A 1 73 ? -8.134 -5.360 4.366 1.00 0.43 73 ASP A C 10
ATOM 18005 O O . ASP A 1 73 ? -7.434 -4.739 3.569 1.00 0.47 73 ASP A O 10
ATOM 18014 N N . TYR A 1 74 ? -8.773 -6.487 4.064 1.00 0.33 74 TYR A N 10
ATOM 18015 C CA . TYR A 1 74 ? -8.623 -7.151 2.775 1.00 0.28 74 TYR A CA 10
ATOM 18016 C C . TYR A 1 74 ? -7.174 -7.587 2.574 1.00 0.35 74 TYR A C 10
ATOM 18017 O O . TYR A 1 74 ? -6.570 -7.359 1.525 1.00 0.37 74 TYR A O 10
ATOM 18035 N N . VAL A 1 75 ? -6.632 -8.201 3.624 1.00 0.45 75 VAL A N 10
ATOM 18036 C CA . VAL A 1 75 ? -5.292 -8.778 3.626 1.00 0.57 75 VAL A CA 10
ATOM 18037 C C . VAL A 1 75 ? -5.277 -9.976 4.568 1.00 0.62 75 VAL A C 10
ATOM 18038 O O . VAL A 1 75 ? -5.767 -9.884 5.692 1.00 0.66 75 VAL A O 10
ATOM 18051 N N . LYS A 1 76 ? -4.751 -11.107 4.122 1.00 0.76 76 LYS A N 10
ATOM 18052 C CA . LYS A 1 76 ? -4.744 -12.287 4.974 1.00 0.89 76 LYS A CA 10
ATOM 18053 C C . LYS A 1 76 ? -3.663 -12.150 6.044 1.00 0.94 76 LYS A C 10
ATOM 18054 O O . LYS A 1 76 ? -2.520 -11.793 5.739 1.00 0.85 76 LYS A O 10
ATOM 18073 N N . PRO A 1 77 ? -4.017 -12.426 7.315 1.00 1.21 77 PRO A N 10
ATOM 18074 C CA . PRO A 1 77 ? -3.135 -12.182 8.473 1.00 1.37 77 PRO A CA 10
ATOM 18075 C C . PRO A 1 77 ? -1.950 -13.143 8.573 1.00 1.27 77 PRO A C 10
ATOM 18076 O O . PRO A 1 77 ? -1.479 -13.456 9.668 1.00 1.73 77 PRO A O 10
ATOM 18087 N N . ASP A 1 78 ? -1.474 -13.609 7.434 1.00 1.23 78 ASP A N 10
ATOM 18088 C CA . ASP A 1 78 ? -0.258 -14.400 7.382 1.00 1.22 78 ASP A CA 10
ATOM 18089 C C . ASP A 1 78 ? 0.935 -13.472 7.238 1.00 0.97 78 ASP A C 10
ATOM 18090 O O . ASP A 1 78 ? 2.011 -13.764 7.760 1.00 1.45 78 ASP A O 10
ATOM 18099 N N . ASP A 1 79 ? 0.726 -12.346 6.554 1.00 0.95 79 ASP A N 10
ATOM 18100 C CA . ASP A 1 79 ? 1.751 -11.301 6.413 1.00 1.45 79 ASP A CA 10
ATOM 18101 C C . ASP A 1 79 ? 3.118 -11.875 6.043 1.00 1.04 79 ASP A C 10
ATOM 18102 O O . ASP A 1 79 ? 4.133 -11.556 6.674 1.00 1.19 79 ASP A O 10
ATOM 18111 N N . ALA A 1 80 ? 3.142 -12.740 5.036 1.00 0.88 80 ALA A N 10
ATOM 18112 C CA . ALA A 1 80 ? 4.396 -13.294 4.551 1.00 0.73 80 ALA A CA 10
ATOM 18113 C C . ALA A 1 80 ? 4.795 -12.641 3.233 1.00 0.65 80 ALA A C 10
ATOM 18114 O O . ALA A 1 80 ? 5.827 -11.979 3.151 1.00 0.82 80 ALA A O 10
ATOM 18121 N N . ARG A 1 81 ? 3.958 -12.803 2.211 1.00 0.61 81 ARG A N 10
ATOM 18122 C CA . ARG A 1 81 ? 4.202 -12.173 0.915 1.00 0.73 81 ARG A CA 10
ATOM 18123 C C . ARG A 1 81 ? 3.929 -10.679 1.002 1.00 0.72 81 ARG A C 10
ATOM 18124 O O . ARG A 1 81 ? 4.442 -9.888 0.213 1.00 0.96 81 ARG A O 10
ATOM 18145 N N . VAL A 1 82 ? 3.115 -10.308 1.976 1.00 0.60 82 VAL A N 10
ATOM 18146 C CA . VAL A 1 82 ? 2.807 -8.917 2.229 1.00 0.62 82 VAL A CA 10
ATOM 18147 C C . VAL A 1 82 ? 3.828 -8.341 3.194 1.00 0.58 82 VAL A C 10
ATOM 18148 O O . VAL A 1 82 ? 3.880 -8.733 4.361 1.00 0.74 82 VAL A O 10
ATOM 18161 N N . VAL A 1 83 ? 4.645 -7.427 2.701 1.00 0.42 83 VAL A N 10
ATOM 18162 C CA . VAL A 1 83 ? 5.690 -6.830 3.513 1.00 0.42 83 VAL A CA 10
ATOM 18163 C C . VAL A 1 83 ? 5.117 -5.736 4.403 1.00 0.38 83 VAL A C 10
ATOM 18164 O O . VAL A 1 83 ? 5.489 -5.611 5.569 1.00 0.43 83 VAL A O 10
ATOM 18177 N N . ALA A 1 84 ? 4.193 -4.966 3.852 1.00 0.35 84 ALA A N 10
ATOM 18178 C CA . ALA A 1 84 ? 3.572 -3.876 4.585 1.00 0.34 84 ALA A CA 10
ATOM 18179 C C . ALA A 1 84 ? 2.181 -3.593 4.041 1.00 0.31 84 ALA A C 10
ATOM 18180 O O . ALA A 1 84 ? 1.901 -3.862 2.871 1.00 0.31 84 ALA A O 10
ATOM 18187 N N . HIS A 1 85 ? 1.310 -3.064 4.890 1.00 0.30 85 HIS A N 10
ATOM 18188 C CA . HIS A 1 85 ? -0.052 -2.730 4.488 1.00 0.28 85 HIS A CA 10
ATOM 18189 C C . HIS A 1 85 ? -0.693 -1.784 5.491 1.00 0.28 85 HIS A C 10
ATOM 18190 O O . HIS A 1 85 ? -0.527 -1.945 6.699 1.00 0.36 85 HIS A O 10
ATOM 18205 N N . THR A 1 86 ? -1.413 -0.795 4.985 1.00 0.25 86 THR A N 10
ATOM 18206 C CA . THR A 1 86 ? -2.162 0.109 5.839 1.00 0.27 86 THR A CA 10
ATOM 18207 C C . THR A 1 86 ? -3.531 -0.487 6.145 1.00 0.31 86 THR A C 10
ATOM 18208 O O . THR A 1 86 ? -4.007 -1.371 5.426 1.00 0.50 86 THR A O 10
ATOM 18219 N N . LYS A 1 87 ? -4.145 -0.019 7.216 1.00 0.29 87 LYS A N 10
ATOM 18220 C CA . LYS A 1 87 ? -5.491 -0.436 7.567 1.00 0.32 87 LYS A CA 10
ATOM 18221 C C . LYS A 1 87 ? -6.508 0.360 6.755 1.00 0.29 87 LYS A C 10
ATOM 18222 O O . LYS A 1 87 ? -6.227 1.484 6.326 1.00 0.35 87 LYS A O 10
ATOM 18241 N N . LEU A 1 88 ? -7.677 -0.235 6.538 1.00 0.30 88 LEU A N 10
ATOM 18242 C CA . LEU A 1 88 ? -8.737 0.396 5.760 1.00 0.37 88 LEU A CA 10
ATOM 18243 C C . LEU A 1 88 ? -9.161 1.710 6.389 1.00 0.36 88 LEU A C 10
ATOM 18244 O O . LEU A 1 88 ? -9.441 1.775 7.587 1.00 0.50 88 LEU A O 10
ATOM 18260 N N . ILE A 1 89 ? -9.205 2.751 5.577 1.00 0.31 89 ILE A N 10
ATOM 18261 C CA . ILE A 1 89 ? -9.594 4.066 6.049 1.00 0.31 89 ILE A CA 10
ATOM 18262 C C . ILE A 1 89 ? -10.707 4.654 5.192 1.00 0.33 89 ILE A C 10
ATOM 18263 O O . ILE A 1 89 ? -10.693 4.538 3.962 1.00 0.35 89 ILE A O 10
ATOM 18279 N N . GLY A 1 90 ? -11.679 5.258 5.857 1.00 0.34 90 GLY A N 10
ATOM 18280 C CA . GLY A 1 90 ? -12.769 5.914 5.162 1.00 0.37 90 GLY A CA 10
ATOM 18281 C C . GLY A 1 90 ? -12.602 7.420 5.123 1.00 0.51 90 GLY A C 10
ATOM 18282 O O . GLY A 1 90 ? -11.477 7.923 5.086 1.00 0.79 90 GLY A O 10
ATOM 18286 N N . GLY A 1 91 ? -13.718 8.137 5.139 1.00 0.60 91 GLY A N 10
ATOM 18287 C CA . GLY A 1 91 ? -13.683 9.580 5.015 1.00 0.81 91 GLY A CA 10
ATOM 18288 C C . GLY A 1 91 ? -13.043 10.260 6.210 1.00 0.57 91 GLY A C 10
ATOM 18289 O O . GLY A 1 91 ? -13.478 10.061 7.348 1.00 0.70 91 GLY A O 10
ATOM 18293 N N . GLY A 1 92 ? -12.005 11.052 5.957 1.00 0.54 92 GLY A N 10
ATOM 18294 C CA . GLY A 1 92 ? -11.365 11.805 7.022 1.00 0.56 92 GLY A CA 10
ATOM 18295 C C . GLY A 1 92 ? -10.488 10.937 7.892 1.00 0.52 92 GLY A C 10
ATOM 18296 O O . GLY A 1 92 ? -10.179 11.291 9.028 1.00 0.80 92 GLY A O 10
ATOM 18300 N N . GLU A 1 93 ? -10.084 9.798 7.358 1.00 0.34 93 GLU A N 10
ATOM 18301 C CA . GLU A 1 93 ? -9.257 8.861 8.092 1.00 0.27 93 GLU A CA 10
ATOM 18302 C C . GLU A 1 93 ? -7.901 8.733 7.415 1.00 0.23 93 GLU A C 10
ATOM 18303 O O . GLU A 1 93 ? -7.780 8.946 6.205 1.00 0.29 93 GLU A O 10
ATOM 18315 N N . GLU A 1 94 ? -6.885 8.393 8.191 1.00 0.21 94 GLU A N 10
ATOM 18316 C CA . GLU A 1 94 ? -5.551 8.214 7.649 1.00 0.21 94 GLU A CA 10
ATOM 18317 C C . GLU A 1 94 ? -4.870 7.023 8.308 1.00 0.22 94 GLU A C 10
ATOM 18318 O O . GLU A 1 94 ? -5.119 6.716 9.476 1.00 0.28 94 GLU A O 10
ATOM 18330 N N . SER A 1 95 ? -4.028 6.346 7.553 1.00 0.22 95 SER A N 10
ATOM 18331 C CA . SER A 1 95 ? -3.301 5.201 8.061 1.00 0.27 95 SER A CA 10
ATOM 18332 C C . SER A 1 95 ? -1.838 5.299 7.660 1.00 0.23 95 SER A C 10
ATOM 18333 O O . SER A 1 95 ? -1.510 5.896 6.636 1.00 0.29 95 SER A O 10
ATOM 18341 N N . SER A 1 96 ? -0.957 4.738 8.468 1.00 0.28 96 SER A N 10
ATOM 18342 C CA . SER A 1 96 ? 0.461 4.810 8.189 1.00 0.25 96 SER A CA 10
ATOM 18343 C C . SER A 1 96 ? 1.145 3.502 8.546 1.00 0.27 96 SER A C 10
ATOM 18344 O O . SER A 1 96 ? 0.746 2.817 9.490 1.00 0.35 96 SER A O 10
ATOM 18352 N N . LEU A 1 97 ? 2.164 3.155 7.785 1.00 0.22 97 LEU A N 10
ATOM 18353 C CA . LEU A 1 97 ? 2.928 1.949 8.036 1.00 0.25 97 LEU A CA 10
ATOM 18354 C C . LEU A 1 97 ? 4.409 2.277 8.066 1.00 0.24 97 LEU A C 10
ATOM 18355 O O . LEU A 1 97 ? 4.847 3.249 7.452 1.00 0.21 97 LEU A O 10
ATOM 18371 N N . THR A 1 98 ? 5.169 1.482 8.787 1.00 0.31 98 THR A N 10
ATOM 18372 C CA . THR A 1 98 ? 6.610 1.615 8.800 1.00 0.31 98 THR A CA 10
ATOM 18373 C C . THR A 1 98 ? 7.241 0.274 8.463 1.00 0.32 98 THR A C 10
ATOM 18374 O O . THR A 1 98 ? 7.047 -0.713 9.176 1.00 0.41 98 THR A O 10
ATOM 18385 N N . LEU A 1 99 ? 7.967 0.236 7.363 1.00 0.30 99 LEU A N 10
ATOM 18386 C CA . LEU A 1 99 ? 8.520 -1.006 6.864 1.00 0.34 99 LEU A CA 10
ATOM 18387 C C . LEU A 1 99 ? 10.039 -0.986 6.904 1.00 0.32 99 LEU A C 10
ATOM 18388 O O . LEU A 1 99 ? 10.662 0.079 6.986 1.00 0.29 99 LEU A O 10
ATOM 18404 N N . ASP A 1 100 ? 10.620 -2.172 6.862 1.00 0.38 100 ASP A N 10
ATOM 18405 C CA . ASP A 1 100 ? 12.063 -2.332 6.846 1.00 0.40 100 ASP A CA 10
ATOM 18406 C C . ASP A 1 100 ? 12.576 -2.393 5.409 1.00 0.38 100 ASP A C 10
ATOM 18407 O O . ASP A 1 100 ? 12.237 -3.313 4.662 1.00 0.42 100 ASP A O 10
ATOM 18416 N N . PRO A 1 101 ? 13.389 -1.398 5.002 1.00 0.38 101 PRO A N 10
ATOM 18417 C CA . PRO A 1 101 ? 13.936 -1.318 3.639 1.00 0.41 101 PRO A CA 10
ATOM 18418 C C . PRO A 1 101 ? 14.728 -2.557 3.229 1.00 0.39 101 PRO A C 10
ATOM 18419 O O . PRO A 1 101 ? 14.839 -2.865 2.042 1.00 0.43 101 PRO A O 10
ATOM 18430 N N . ALA A 1 102 ? 15.262 -3.276 4.209 1.00 0.42 102 ALA A N 10
ATOM 18431 C CA . ALA A 1 102 ? 16.072 -4.454 3.933 1.00 0.48 102 ALA A CA 10
ATOM 18432 C C . ALA A 1 102 ? 15.206 -5.606 3.434 1.00 0.46 102 ALA A C 10
ATOM 18433 O O . ALA A 1 102 ? 15.685 -6.486 2.719 1.00 0.49 102 ALA A O 10
ATOM 18440 N N . LYS A 1 103 ? 13.927 -5.588 3.793 1.00 0.47 103 LYS A N 10
ATOM 18441 C CA . LYS A 1 103 ? 12.988 -6.597 3.315 1.00 0.52 103 LYS A CA 10
ATOM 18442 C C . LYS A 1 103 ? 12.711 -6.395 1.832 1.00 0.52 103 LYS A C 10
ATOM 18443 O O . LYS A 1 103 ? 12.362 -7.332 1.118 1.00 0.69 103 LYS A O 10
ATOM 18462 N N . LEU A 1 104 ? 12.889 -5.166 1.367 1.00 0.43 104 LEU A N 10
ATOM 18463 C CA . LEU A 1 104 ? 12.611 -4.832 -0.021 1.00 0.44 104 LEU A CA 10
ATOM 18464 C C . LEU A 1 104 ? 13.826 -5.109 -0.893 1.00 0.47 104 LEU A C 10
ATOM 18465 O O . LEU A 1 104 ? 13.795 -4.913 -2.108 1.00 0.51 104 LEU A O 10
ATOM 18481 N N . ALA A 1 105 ? 14.889 -5.587 -0.266 1.00 0.55 105 ALA A N 10
ATOM 18482 C CA . ALA A 1 105 ? 16.119 -5.905 -0.975 1.00 0.63 105 ALA A CA 10
ATOM 18483 C C . ALA A 1 105 ? 16.068 -7.323 -1.533 1.00 0.72 105 ALA A C 10
ATOM 18484 O O . ALA A 1 105 ? 17.051 -8.064 -1.478 1.00 1.08 105 ALA A O 10
ATOM 18491 N N . ASP A 1 106 ? 14.912 -7.695 -2.059 1.00 0.69 106 ASP A N 10
ATOM 18492 C CA . ASP A 1 106 ? 14.731 -9.012 -2.652 1.00 0.81 106 ASP A CA 10
ATOM 18493 C C . ASP A 1 106 ? 13.950 -8.906 -3.962 1.00 0.82 106 ASP A C 10
ATOM 18494 O O . ASP A 1 106 ? 13.292 -9.852 -4.393 1.00 1.27 106 ASP A O 10
ATOM 18503 N N . GLY A 1 107 ? 14.013 -7.744 -4.599 1.00 0.61 107 GLY A N 10
ATOM 18504 C CA . GLY A 1 107 ? 13.367 -7.590 -5.885 1.00 0.74 107 GLY A CA 10
ATOM 18505 C C . GLY A 1 107 ? 12.641 -6.272 -6.044 1.00 0.60 107 GLY A C 10
ATOM 18506 O O . GLY A 1 107 ? 12.952 -5.289 -5.364 1.00 0.52 107 GLY A O 10
ATOM 18510 N N . ASP A 1 108 ? 11.676 -6.256 -6.955 1.00 0.64 108 ASP A N 10
ATOM 18511 C CA . ASP A 1 108 ? 10.850 -5.084 -7.193 1.00 0.59 108 ASP A CA 10
ATOM 18512 C C . ASP A 1 108 ? 9.472 -5.291 -6.597 1.00 0.43 108 ASP A C 10
ATOM 18513 O O . ASP A 1 108 ? 8.839 -6.328 -6.804 1.00 0.38 108 ASP A O 10
ATOM 18522 N N . TYR A 1 109 ? 9.029 -4.313 -5.833 1.00 0.39 109 TYR A N 10
ATOM 18523 C CA . TYR A 1 109 ? 7.765 -4.408 -5.131 1.00 0.32 109 TYR A CA 10
ATOM 18524 C C . TYR A 1 109 ? 6.706 -3.513 -5.759 1.00 0.30 109 TYR A C 10
ATOM 18525 O O . TYR A 1 109 ? 7.019 -2.514 -6.410 1.00 0.35 109 TYR A O 10
ATOM 18543 N N . LYS A 1 110 ? 5.455 -3.887 -5.567 1.00 0.28 110 LYS A N 10
ATOM 18544 C CA . LYS A 1 110 ? 4.331 -3.101 -6.045 1.00 0.29 110 LYS A CA 10
ATOM 18545 C C . LYS A 1 110 ? 3.464 -2.676 -4.870 1.00 0.22 110 LYS A C 10
ATOM 18546 O O . LYS A 1 110 ? 3.423 -3.361 -3.848 1.00 0.25 110 LYS A O 10
ATOM 18565 N N . PHE A 1 111 ? 2.787 -1.547 -5.011 1.00 0.20 111 PHE A N 10
ATOM 18566 C CA . PHE A 1 111 ? 1.826 -1.117 -4.013 1.00 0.19 111 PHE A CA 10
ATOM 18567 C C . PHE A 1 111 ? 0.480 -0.916 -4.680 1.00 0.17 111 PHE A C 10
ATOM 18568 O O . PHE A 1 111 ? 0.409 -0.465 -5.823 1.00 0.21 111 PHE A O 10
ATOM 18585 N N . ALA A 1 112 ? -0.579 -1.270 -3.981 1.00 0.14 112 ALA A N 10
ATOM 18586 C CA . ALA A 1 112 ? -1.912 -1.192 -4.549 1.00 0.15 112 ALA A CA 10
ATOM 18587 C C . ALA A 1 112 ? -2.973 -1.213 -3.464 1.00 0.15 112 ALA A C 10
ATOM 18588 O O . ALA A 1 112 ? -2.679 -1.471 -2.294 1.00 0.17 112 ALA A O 10
ATOM 18595 N N . CYS A 1 113 ? -4.199 -0.934 -3.871 1.00 0.15 113 CYS A N 10
ATOM 18596 C CA . CYS A 1 113 ? -5.351 -1.004 -2.988 1.00 0.14 113 CYS A CA 10
ATOM 18597 C C . CYS A 1 113 ? -6.059 -2.334 -3.226 1.00 0.14 113 CYS A C 10
ATOM 18598 O O . CYS A 1 113 ? -6.386 -2.666 -4.366 1.00 0.16 113 CYS A O 10
ATOM 18605 N N . THR A 1 114 ? -6.277 -3.102 -2.169 1.00 0.15 114 THR A N 10
ATOM 18606 C CA . THR A 1 114 ? -6.810 -4.449 -2.320 1.00 0.17 114 THR A CA 10
ATOM 18607 C C . THR A 1 114 ? -8.307 -4.501 -2.024 1.00 0.16 114 THR A C 10
ATOM 18608 O O . THR A 1 114 ? -8.886 -5.580 -1.881 1.00 0.21 114 THR A O 10
ATOM 18619 N N . PHE A 1 115 ? -8.925 -3.329 -1.937 1.00 0.14 115 PHE A N 10
ATOM 18620 C CA . PHE A 1 115 ? -10.370 -3.232 -1.773 1.00 0.17 115 PHE A CA 10
ATOM 18621 C C . PHE A 1 115 ? -11.055 -3.827 -3.010 1.00 0.22 115 PHE A C 10
ATOM 18622 O O . PHE A 1 115 ? -10.602 -3.608 -4.131 1.00 0.23 115 PHE A O 10
ATOM 18639 N N . PRO A 1 116 ? -12.137 -4.611 -2.822 1.00 0.30 116 PRO A N 10
ATOM 18640 C CA . PRO A 1 116 ? -12.837 -5.284 -3.929 1.00 0.37 116 PRO A CA 10
ATOM 18641 C C . PRO A 1 116 ? -13.260 -4.324 -5.039 1.00 0.31 116 PRO A C 10
ATOM 18642 O O . PRO A 1 116 ? -14.105 -3.448 -4.836 1.00 0.30 116 PRO A O 10
ATOM 18653 N N . GLY A 1 117 ? -12.662 -4.505 -6.209 1.00 0.34 117 GLY A N 10
ATOM 18654 C CA . GLY A 1 117 ? -12.958 -3.656 -7.346 1.00 0.33 117 GLY A CA 10
ATOM 18655 C C . GLY A 1 117 ? -11.930 -2.555 -7.512 1.00 0.33 117 GLY A C 10
ATOM 18656 O O . GLY A 1 117 ? -11.848 -1.916 -8.562 1.00 0.50 117 GLY A O 10
ATOM 18660 N N . HIS A 1 118 ? -11.134 -2.348 -6.475 1.00 0.24 118 HIS A N 10
ATOM 18661 C CA . HIS A 1 118 ? -10.136 -1.287 -6.467 1.00 0.23 118 HIS A CA 10
ATOM 18662 C C . HIS A 1 118 ? -8.786 -1.791 -6.962 1.00 0.29 118 HIS A C 10
ATOM 18663 O O . HIS A 1 118 ? -7.997 -1.026 -7.528 1.00 0.38 118 HIS A O 10
ATOM 18677 N N . GLY A 1 119 ? -8.540 -3.085 -6.776 1.00 0.33 119 GLY A N 10
ATOM 18678 C CA . GLY A 1 119 ? -7.260 -3.673 -7.137 1.00 0.42 119 GLY A CA 10
ATOM 18679 C C . GLY A 1 119 ? -6.954 -3.592 -8.620 1.00 0.49 119 GLY A C 10
ATOM 18680 O O . GLY A 1 119 ? -5.811 -3.778 -9.032 1.00 0.61 119 GLY A O 10
ATOM 18684 N N . ALA A 1 120 ? -7.966 -3.315 -9.428 1.00 0.53 120 ALA A N 10
ATOM 18685 C CA . ALA A 1 120 ? -7.779 -3.216 -10.866 1.00 0.67 120 ALA A CA 10
ATOM 18686 C C . ALA A 1 120 ? -7.354 -1.810 -11.277 1.00 0.64 120 ALA A C 10
ATOM 18687 O O . ALA A 1 120 ? -6.779 -1.614 -12.346 1.00 0.75 120 ALA A O 10
ATOM 18694 N N . LEU A 1 121 ? -7.619 -0.836 -10.417 1.00 0.56 121 LEU A N 10
ATOM 18695 C CA . LEU A 1 121 ? -7.402 0.562 -10.770 1.00 0.64 121 LEU A CA 10
ATOM 18696 C C . LEU A 1 121 ? -6.230 1.169 -10.003 1.00 0.51 121 LEU A C 10
ATOM 18697 O O . LEU A 1 121 ? -5.322 1.746 -10.601 1.00 0.69 121 LEU A O 10
ATOM 18713 N N . MET A 1 122 ? -6.252 1.035 -8.687 1.00 0.34 122 MET A N 10
ATOM 18714 C CA . MET A 1 122 ? -5.236 1.651 -7.840 1.00 0.22 122 MET A CA 10
ATOM 18715 C C . MET A 1 122 ? -4.011 0.760 -7.721 1.00 0.17 122 MET A C 10
ATOM 18716 O O . MET A 1 122 ? -3.948 -0.112 -6.855 1.00 0.21 122 MET A O 10
ATOM 18730 N N . ASN A 1 123 ? -3.043 0.984 -8.599 1.00 0.20 123 ASN A N 10
ATOM 18731 C CA . ASN A 1 123 ? -1.813 0.201 -8.611 1.00 0.25 123 ASN A CA 10
ATOM 18732 C C . ASN A 1 123 ? -0.616 1.095 -8.893 1.00 0.22 123 ASN A C 10
ATOM 18733 O O . ASN A 1 123 ? -0.716 2.059 -9.654 1.00 0.34 123 ASN A O 10
ATOM 18744 N N . GLY A 1 124 ? 0.511 0.769 -8.282 1.00 0.19 124 GLY A N 10
ATOM 18745 C CA . GLY A 1 124 ? 1.736 1.503 -8.522 1.00 0.21 124 GLY A CA 10
ATOM 18746 C C . GLY A 1 124 ? 2.954 0.682 -8.151 1.00 0.23 124 GLY A C 10
ATOM 18747 O O . GLY A 1 124 ? 2.823 -0.455 -7.696 1.00 0.31 124 GLY A O 10
ATOM 18751 N N . LYS A 1 125 ? 4.138 1.249 -8.328 1.00 0.24 125 LYS A N 10
ATOM 18752 C CA . LYS A 1 125 ? 5.365 0.532 -8.022 1.00 0.28 125 LYS A CA 10
ATOM 18753 C C . LYS A 1 125 ? 6.107 1.197 -6.870 1.00 0.25 125 LYS A C 10
ATOM 18754 O O . LYS A 1 125 ? 6.190 2.426 -6.795 1.00 0.26 125 LYS A O 10
ATOM 18773 N N . VAL A 1 126 ? 6.651 0.384 -5.982 1.00 0.25 126 VAL A N 10
ATOM 18774 C CA . VAL A 1 126 ? 7.479 0.883 -4.902 1.00 0.25 126 VAL A CA 10
ATOM 18775 C C . VAL A 1 126 ? 8.884 0.305 -5.037 1.00 0.30 126 VAL A C 10
ATOM 18776 O O . VAL A 1 126 ? 9.098 -0.903 -4.932 1.00 0.45 126 VAL A O 10
ATOM 18789 N N . THR A 1 127 ? 9.835 1.181 -5.306 1.00 0.35 127 THR A N 10
ATOM 18790 C CA . THR A 1 127 ? 11.177 0.760 -5.660 1.00 0.54 127 THR A CA 10
ATOM 18791 C C . THR A 1 127 ? 12.162 1.062 -4.542 1.00 0.45 127 THR A C 10
ATOM 18792 O O . THR A 1 127 ? 12.126 2.138 -3.944 1.00 0.37 127 THR A O 10
ATOM 18803 N N . LEU A 1 128 ? 13.030 0.105 -4.257 1.00 0.52 128 LEU A N 10
ATOM 18804 C CA . LEU A 1 128 ? 14.093 0.307 -3.292 1.00 0.49 128 LEU A CA 10
ATOM 18805 C C . LEU A 1 128 ? 15.253 1.028 -3.965 1.00 0.50 128 LEU A C 10
ATOM 18806 O O . LEU A 1 128 ? 15.747 0.591 -5.006 1.00 0.59 128 LEU A O 10
ATOM 18822 N N . VAL A 1 129 ? 15.674 2.135 -3.385 1.00 0.46 129 VAL A N 10
ATOM 18823 C CA . VAL A 1 129 ? 16.754 2.925 -3.949 1.00 0.51 129 VAL A CA 10
ATOM 18824 C C . VAL A 1 129 ? 17.874 3.100 -2.934 1.00 0.50 129 VAL A C 10
ATOM 18825 O O . VAL A 1 129 ? 17.757 2.653 -1.793 1.00 0.50 129 VAL A O 10
ATOM 18838 N N . ASP A 1 130 ? 18.948 3.745 -3.354 1.00 0.55 130 ASP A N 10
ATOM 18839 C CA . ASP A 1 130 ? 20.105 3.974 -2.490 1.00 0.62 130 ASP A CA 10
ATOM 18840 C C . ASP A 1 130 ? 19.830 5.078 -1.474 1.00 1.17 130 ASP A C 10
ATOM 18841 O O . ASP A 1 130 ? 19.033 4.902 -0.545 1.00 2.01 130 ASP A O 10
#

Sequence (130 aa):
ATAGNCAATVESNDNMQFNTKDIQVSKACKEFTITLKHTGTQPKASMGHNLVIAKAEDMDGVFKDGVGAADTDYVKPDDARVVAHTKLIGGGEESSLTLDPAKLADGDYKFACTFPGHGALMNGKVTLVDATAGNCAATVESNDNMQFNTKDIQVSKACKEFTITLKHTGTQPKASMGHNLVIAKAEDMDGVFKDGVGAADTDYVKPDDARVVAHTKLIGGGEESSLTLDPAKLADGDYKFACTFPGHGALMNGKVTLVDATAGNCAATVESNDNMQFNTKDIQVSKACKEFTITLKHTGTQPKASMGHNLVIAKAEDMDGVFKDGVGAADTDYVKPDDARVVAHTKLIGGGEESSLTLDPAKLADGDYKFACTFPGHGALMNGKVTLVDATAGNCAATVESNDNMQFNTKDIQVSKACKEFTITLKHTGTQPKASMGHNLVIAKAEDMDGVFKDGVGAADTDYVKPDDARVVAHTKLIGGGEESSLTLDPAKLADGDYKFACTFPGHGALMNGKVTLVDATAGNCAATVESNDNMQFNTKDIQVSKACKEFTITLKHTGTQPKASMGHNLVIAKAEDMDGVFKDGVGAADTDYVKPDDARVVAHTKLIGGGEESSLTLDPAKLADGDYKFACTFPGHGALMNGKVTLVDATAGNCAATVESNDNMQFNTKDIQVSKACKEFTITLKHTGTQPKASMGHNLVIAKAEDMDGVFKDGVGAADTDYVKPDDARVVAHTKLIGGGEESSLTLDPAKLADGDYKFACTFPGHGALMNGKVTLVDATAGNCAATVESNDNMQFNTKDIQVSKACKEFTITLKHTGTQPKASMGHNLVIAKAEDMDGVFKDGVGAADTDYVKPDDARVVAHTKLIGGGEESSLTLDPAKLADGDYKFACTFPGHGALMNGKVTLVDATAGNCAATVESNDNMQFNTKDIQVSKACKEFTITLKHTGTQPKASMGHNLVIAKAEDMDGVFKDGVGAADTDYVKPDDARVVAHTKLIGGGEESSLTLDPAKLADGDYKFACTFPGHGALMNGKVTLVDATAGNCAATVESNDNMQFNTKDIQVSKACKEFTITLKHTGTQPKASMGHNLVIAKAEDMDGVFKDGVGAADTDYVKPDDARVVAHTKLIGGGEESSLTLDPAKLADGDYKFACTFPGHGALMNGKVTLVDATAGNCAATVESNDNMQFNTKDIQVSKACKEFTITLKHTGTQPKASMGHNLVIAKAEDMDGVFKDGVGAADTDYVKPDDARVVAHTKLIGGGEESSLTLDPAKLADGDYKFACTFPGHGALMNGKVTLVD

CATH classification: 2.60.40.420

Radius of gyration: 13.59 Å; Cα contacts (8 Å, |Δi|>4): 315; chains: 1; bounding box: 39×27×20 Å

Solvent-accessible surface area: 6579 Å² total; per-residue (Å²): 137,45,103,70,38,70,60,32,86,1,78,0,39,42,103,91,85,30,84,42,134,67,9,100,0,0,112,70,10,171,93,3,40,0,32,0,64,0,70,30,113,65,77,79,95,64,34,0,0,0,0,3,0,0,50,34,144,25,9,111,12,8,55,158,69,2,78,73,12,57,148,56,27,40,15,79,91,83,65,84,120,21,14,4,48,1,137,15,6,3,35,45,92,100,18,65,12,88,5,67,2,76,90,3,78,1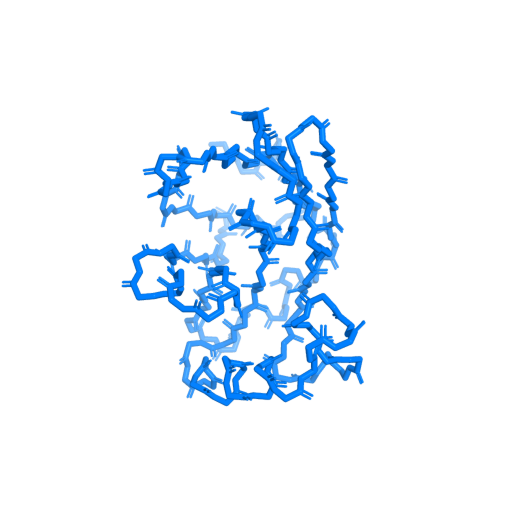02,44,83,8,52,0,0,0,4,31,61,75,14,15,101,110,4,28,2,79,1,56,35,40,130

InterPro domains:
  IPR000923 Blue (type 1) copper domain [PF00127] (58-181)
  IPR008972 Cupredoxin [G3DSA:2.60.40.420] (58-183)
  IPR008972 Cupredoxin [SSF49503] (58-181)
  IPR014068 Azurin [TIGR02695] (59-181)
  IPR014068 Azurin [cd13922] (59-181)
  IPR028871 Blue (type 1) copper protein, binding site [PS00196] (160-175)
  IPR050845 Copper-binding electron transfer protein [PTHR38439] (3-182)

Secondary structure (DSSP, 8-state):
--TT-SEEEEEEETTTEES-SEEEEETT-SSEEEEEEE-SS--HHHH-B--EEEEGGGHHHHHHHHHTTGGGTT--TT-SSEEEE---B-TT-EEEEEE-GGGGGGS-EEEE--STTTTTTSB-EEEEE-

B-factor: mean 0.87, std 0.72, range [0.11, 4.02]

Organism: Neisseria gonorrhoeae (strain ATCC 700825 / FA 1090) (NCBI:txid242231)

Nearest PDB structures (foldseek):
  3ay2-assembly2_B  TM=9.899E-01  e=2.830E-27  Neisseria gonorrhoeae FA 1090
  3fsw-assembly4_D  TM=9.599E-01  e=2.445E-20  Pseudomonas aeruginosa
  2h3x-assembly1_C  TM=9.514E-01  e=3.396E-20  Alcaligenes faecalis
  8f5k-assembly4_D  TM=9.594E-01  e=8.524E-20  Pseudomonas aeruginosa
  2hx9-assembly2_B  TM=9.415E-01  e=6.123E-19  Pseudomonas aeruginosa